Protein AF-0000000085909365 (afdb_homodimer)

pLDDT: mean 89.55, std 11.54, range [27.16, 98.75]

Solvent-accessible surface area (backbone atoms only — not comparable to full-atom values): 46108 Å² total; per-residue (Å²): 103,53,91,87,34,58,43,68,57,53,46,49,46,46,18,35,56,66,57,29,50,54,67,69,59,50,51,47,27,30,53,62,61,70,41,87,72,78,52,69,68,58,44,52,50,46,35,68,59,48,48,46,20,42,48,51,50,52,44,50,53,52,34,51,49,44,49,50,50,44,41,73,68,38,70,34,47,37,29,45,54,62,46,54,61,41,65,54,89,72,16,57,37,27,40,20,39,34,26,37,54,84,76,51,29,71,50,44,76,29,80,28,50,18,74,82,58,74,36,36,80,45,26,50,38,51,21,46,52,52,49,52,50,51,42,45,74,72,60,41,43,63,47,30,38,35,31,81,72,51,65,62,48,51,52,46,36,65,73,74,34,71,82,38,47,68,26,26,25,50,66,56,52,40,51,54,50,43,50,54,38,49,59,50,19,70,40,91,87,19,50,64,54,46,74,42,45,67,57,52,43,50,43,51,52,50,20,27,56,75,37,91,46,37,67,43,17,37,35,48,43,56,44,49,64,35,44,48,49,73,37,58,69,47,87,46,81,84,38,41,53,63,95,66,69,81,74,77,81,66,72,84,62,80,64,42,54,84,93,32,70,49,39,51,55,51,38,50,64,71,63,25,67,69,54,48,58,50,42,42,26,41,32,51,83,59,63,55,62,66,56,52,52,48,58,58,51,35,42,66,40,52,46,70,92,57,91,66,53,73,68,56,45,50,45,36,51,47,47,40,45,49,48,43,52,72,40,59,78,57,51,67,27,53,46,99,87,62,47,76,40,70,42,79,41,68,50,79,90,50,75,44,43,69,44,77,40,78,29,58,46,80,78,71,66,64,62,45,56,53,49,52,49,46,33,68,72,41,37,66,76,53,40,61,68,38,42,54,56,51,60,66,56,83,73,78,75,58,85,53,65,83,31,77,74,73,54,63,67,57,51,47,51,51,50,52,50,59,59,52,66,76,100,103,53,91,87,34,58,42,68,58,54,46,50,47,46,18,36,56,64,56,30,50,53,67,70,58,50,50,46,26,30,52,63,58,71,42,90,73,77,54,68,66,58,45,52,50,46,37,69,61,48,46,46,20,42,47,49,51,51,44,51,54,52,31,50,51,44,49,51,50,43,40,73,70,37,68,35,45,36,26,46,52,62,47,53,62,39,66,54,89,72,18,56,38,26,40,20,40,36,24,34,55,86,76,52,30,71,49,46,75,30,80,29,50,18,72,83,59,73,35,37,79,43,25,51,39,51,21,47,52,52,49,52,50,52,42,46,74,71,60,42,44,64,47,30,38,35,30,81,71,51,64,62,48,51,52,46,36,66,73,75,35,70,82,37,46,68,25,26,23,50,64,56,50,39,51,54,51,44,51,53,38,52,60,49,19,69,40,90,86,18,52,65,53,45,75,42,45,67,58,52,44,49,43,49,52,48,21,27,57,74,36,89,46,36,66,42,16,35,36,48,43,56,44,49,63,36,44,48,50,73,36,59,69,45,88,46,81,83,38,41,52,63,95,65,71,82,74,78,78,66,74,82,61,82,64,41,55,83,92,33,71,50,39,52,56,49,40,49,63,72,62,26,68,68,54,46,58,49,41,41,28,40,33,53,83,60,64,56,60,65,55,52,52,48,58,57,49,34,42,66,40,53,45,70,91,56,91,67,53,73,67,57,44,49,43,38,52,47,48,40,44,50,47,43,51,71,40,59,78,56,50,67,26,54,45,96,88,61,47,76,39,71,42,79,41,69,51,76,90,50,75,46,42,70,44,76,41,76,30,57,46,80,78,71,66,64,62,46,56,53,47,51,49,46,34,69,72,41,37,64,75,52,39,59,68,39,42,53,56,51,61,66,57,85,73,79,76,59,85,53,66,82,32,75,75,71,55,64,69,57,51,48,49,49,52,52,47,60,60,53,64,76,101

Radius of gyration: 30.3 Å; Cα contacts (8 Å, |Δi|>4): 1212; chains: 2; bounding box: 79×82×62 Å

Structure (mmCIF, N/CA/C/O backbone):
data_AF-0000000085909365-model_v1
#
loop_
_entity.id
_entity.type
_entity.pdbx_description
1 polymer 'Uncharacterized protein'
#
loop_
_atom_site.group_PDB
_atom_site.id
_atom_site.type_symbol
_atom_site.label_atom_id
_atom_site.label_alt_id
_atom_site.label_comp_id
_atom_site.label_asym_id
_atom_site.label_entity_id
_atom_site.label_seq_id
_atom_site.pdbx_PDB_ins_code
_atom_site.Cartn_x
_atom_site.Cartn_y
_atom_site.Cartn_z
_atom_site.occupancy
_atom_site.B_iso_or_equiv
_atom_site.auth_seq_id
_atom_site.auth_comp_id
_atom_site.auth_asym_id
_atom_site.auth_atom_id
_atom_site.pdbx_PDB_model_num
ATOM 1 N N . MET A 1 1 ? 34.969 2.553 -20.781 1 61.56 1 MET A N 1
ATOM 2 C CA . MET A 1 1 ? 33.906 2.953 -21.703 1 61.56 1 MET A CA 1
ATOM 3 C C . MET A 1 1 ? 33.406 1.758 -22.516 1 61.56 1 MET A C 1
ATOM 5 O O . MET A 1 1 ? 34.188 0.856 -22.828 1 61.56 1 MET A O 1
ATOM 9 N N . VAL A 1 2 ? 32.188 1.508 -22.422 1 52.19 2 VAL A N 1
ATOM 10 C CA . VAL A 1 2 ? 31.594 0.513 -23.312 1 52.19 2 VAL A CA 1
ATOM 11 C C . VAL A 1 2 ? 30.797 1.211 -24.406 1 52.19 2 VAL A C 1
ATOM 13 O O . VAL A 1 2 ? 29.734 1.771 -24.156 1 52.19 2 VAL A O 1
ATOM 16 N N . ASN A 1 3 ? 31.219 1.179 -25.672 1 55.5 3 ASN A N 1
ATOM 17 C CA . ASN A 1 3 ? 30.609 1.815 -26.828 1 55.5 3 ASN A CA 1
ATOM 18 C C . ASN A 1 3 ? 30.297 3.283 -26.562 1 55.5 3 ASN A C 1
ATOM 20 O O . ASN A 1 3 ? 29.172 3.73 -26.797 1 55.5 3 ASN A O 1
ATOM 24 N N . ASN A 1 4 ? 31.172 4.082 -25.906 1 58.41 4 ASN A N 1
ATOM 25 C CA . ASN A 1 4 ? 31.141 5.52 -25.672 1 58.41 4 ASN A CA 1
ATOM 26 C C . ASN A 1 4 ? 30.266 5.879 -24.469 1 58.41 4 ASN A C 1
ATOM 28 O O . ASN A 1 4 ? 29.859 7.035 -24.312 1 58.41 4 ASN A O 1
ATOM 32 N N . ILE A 1 5 ? 29.922 4.859 -23.797 1 70.31 5 ILE A N 1
ATOM 33 C CA . ILE A 1 5 ? 29.172 5.066 -22.547 1 70.31 5 ILE A CA 1
ATOM 34 C C . ILE A 1 5 ? 30.062 4.77 -21.359 1 70.31 5 ILE A C 1
ATOM 36 O O . ILE A 1 5 ? 30.734 3.738 -21.312 1 70.31 5 ILE A O 1
ATOM 40 N N . PRO A 1 6 ? 30.234 5.746 -20.516 1 72.31 6 PRO A N 1
ATOM 41 C CA . PRO A 1 6 ? 30.984 5.383 -19.297 1 72.31 6 PRO A CA 1
ATOM 42 C C . PRO A 1 6 ? 30.453 4.113 -18.641 1 72.31 6 PRO A C 1
ATOM 44 O O . PRO A 1 6 ? 29.297 4.082 -18.203 1 72.31 6 PRO A O 1
ATOM 47 N N . ALA A 1 7 ? 31.281 3.076 -18.688 1 78.62 7 ALA A N 1
ATOM 48 C CA . ALA A 1 7 ? 30.891 1.728 -18.297 1 78.62 7 ALA A CA 1
ATOM 49 C C . ALA A 1 7 ? 30.344 1.717 -16.859 1 78.62 7 ALA A C 1
ATOM 51 O O . ALA A 1 7 ? 29.375 1.019 -16.562 1 78.62 7 ALA A O 1
ATOM 52 N N . GLY A 1 8 ? 30.953 2.477 -16.016 1 80.69 8 GLY A N 1
ATOM 53 C CA . GLY A 1 8 ? 30.531 2.531 -14.625 1 80.69 8 GLY A CA 1
ATOM 54 C C . GLY A 1 8 ? 29.125 3.088 -14.453 1 80.69 8 GLY A C 1
ATOM 55 O O . GLY A 1 8 ? 28.328 2.57 -13.664 1 80.69 8 GLY A O 1
ATOM 56 N N . ASN A 1 9 ? 28.812 4.055 -15.273 1 85.62 9 ASN A N 1
ATOM 57 C CA . ASN A 1 9 ? 27.484 4.66 -15.227 1 85.62 9 ASN A CA 1
ATOM 58 C C . ASN A 1 9 ? 26.406 3.693 -15.711 1 85.62 9 ASN A C 1
ATOM 60 O O . ASN A 1 9 ? 25.344 3.572 -15.086 1 85.62 9 ASN A O 1
ATOM 64 N N . LEU A 1 10 ? 26.719 3.055 -16.797 1 91.75 10 LEU A N 1
ATOM 65 C CA . LEU A 1 10 ? 25.75 2.098 -17.328 1 91.75 10 LEU A CA 1
ATOM 66 C C . LEU A 1 10 ? 25.562 0.925 -16.359 1 91.75 10 LEU A C 1
ATOM 68 O O . LEU A 1 10 ? 24.438 0.442 -16.188 1 91.75 10 LEU A O 1
ATOM 72 N N . GLN A 1 11 ? 26.672 0.511 -15.766 1 91.88 11 GLN A N 1
ATOM 73 C CA . GLN A 1 11 ? 26.609 -0.58 -14.805 1 91.88 11 GLN A CA 1
ATOM 74 C C . GLN A 1 11 ? 25.734 -0.202 -13.602 1 91.88 11 GLN A C 1
ATOM 76 O O . GLN A 1 11 ? 24.969 -1.026 -13.102 1 91.88 11 GLN A O 1
ATOM 81 N N . LEU A 1 12 ? 25.875 0.965 -13.156 1 90.75 12 LEU A N 1
ATOM 82 C CA . LEU A 1 12 ? 25.062 1.442 -12.039 1 90.75 12 LEU A CA 1
ATOM 83 C C . LEU A 1 12 ? 23.594 1.511 -12.43 1 90.75 12 LEU A C 1
ATOM 85 O O . LEU A 1 12 ? 22.719 1.102 -11.656 1 90.75 12 LEU A O 1
ATOM 89 N N . CYS A 1 13 ? 23.297 1.994 -13.625 1 94.12 13 CYS A N 1
ATOM 90 C CA . CYS A 1 13 ? 21.922 2.059 -14.109 1 94.12 13 CYS A CA 1
ATOM 91 C C . CYS A 1 13 ? 21.297 0.666 -14.195 1 94.12 13 CYS A C 1
ATOM 93 O O . CYS A 1 13 ? 20.156 0.464 -13.797 1 94.12 13 CYS A O 1
ATOM 95 N N . ALA A 1 14 ? 22.109 -0.212 -14.711 1 96 14 ALA A N 1
ATOM 96 C CA . ALA A 1 14 ? 21.641 -1.591 -14.859 1 96 14 ALA A CA 1
ATOM 97 C C . ALA A 1 14 ? 21.375 -2.23 -13.5 1 96 14 ALA A C 1
ATOM 99 O O . ALA A 1 14 ? 20.328 -2.865 -13.305 1 96 14 ALA A O 1
ATOM 100 N N . ALA A 1 15 ? 22.297 -2.053 -12.602 1 94.12 15 ALA A N 1
ATOM 101 C CA . ALA A 1 15 ? 22.125 -2.609 -11.258 1 94.12 15 ALA A CA 1
ATOM 102 C C . ALA A 1 15 ? 20.875 -2.049 -10.586 1 94.12 15 ALA A C 1
ATOM 104 O O . ALA A 1 15 ? 20.125 -2.783 -9.93 1 94.12 15 ALA A O 1
ATOM 105 N N . LEU A 1 16 ? 20.641 -0.806 -10.766 1 93.75 16 LEU A N 1
ATOM 106 C CA . LEU A 1 16 ? 19.484 -0.127 -10.188 1 93.75 16 LEU A CA 1
ATOM 107 C C . LEU A 1 16 ? 18.188 -0.712 -10.727 1 93.75 16 LEU A C 1
ATOM 109 O O . LEU A 1 16 ? 17.328 -1.133 -9.961 1 93.75 16 LEU A O 1
ATOM 113 N N . LEU A 1 17 ? 18.078 -0.784 -12.023 1 96.06 17 LEU A N 1
ATOM 114 C CA . LEU A 1 17 ? 16.812 -1.23 -12.617 1 96.06 17 LEU A CA 1
ATOM 115 C C . LEU A 1 17 ? 16.641 -2.732 -12.438 1 96.06 17 LEU A C 1
ATOM 117 O O . LEU A 1 17 ? 15.555 -3.191 -12.07 1 96.06 17 LEU A O 1
ATOM 121 N N . PHE A 1 18 ? 17.703 -3.568 -12.633 1 97.56 18 PHE A N 1
ATOM 122 C CA . PHE A 1 18 ? 17.594 -5.023 -12.633 1 97.56 18 PHE A CA 1
ATOM 123 C C . PHE A 1 18 ? 17.297 -5.543 -11.234 1 97.56 18 PHE A C 1
ATOM 125 O O . PHE A 1 18 ? 16.766 -6.645 -11.07 1 97.56 18 PHE A O 1
ATOM 132 N N . SER A 1 19 ? 17.656 -4.734 -10.211 1 94.06 19 SER A N 1
ATOM 133 C CA . SER A 1 19 ? 17.375 -5.145 -8.844 1 94.06 19 SER A CA 1
ATOM 134 C C . SER A 1 19 ? 15.984 -4.676 -8.414 1 94.06 19 SER A C 1
ATOM 136 O O . SER A 1 19 ? 15.516 -5.023 -7.328 1 94.06 19 SER A O 1
ATOM 138 N N . GLY A 1 20 ? 15.336 -3.904 -9.211 1 91.75 20 GLY A N 1
ATOM 139 C CA . GLY A 1 20 ? 14.031 -3.373 -8.867 1 91.75 20 GLY A CA 1
ATOM 140 C C . GLY A 1 20 ? 14.094 -2.16 -7.961 1 91.75 20 GLY A C 1
ATOM 141 O O . GLY A 1 20 ? 13.086 -1.76 -7.375 1 91.75 20 GLY A O 1
ATOM 142 N N . SER A 1 21 ? 15.219 -1.48 -7.871 1 90.38 21 SER A N 1
ATOM 143 C CA . SER A 1 21 ? 15.406 -0.355 -6.961 1 90.38 21 SER A CA 1
ATOM 144 C C . SER A 1 21 ? 14.898 0.943 -7.574 1 90.38 21 SER A C 1
ATOM 146 O O . SER A 1 21 ? 14.758 1.048 -8.797 1 90.38 21 SER A O 1
ATOM 148 N N . SER A 1 22 ? 14.602 1.838 -6.684 1 87.94 22 SER A N 1
ATOM 149 C CA . SER A 1 22 ? 14.164 3.17 -7.086 1 87.94 22 SER A CA 1
ATOM 150 C C . SER A 1 22 ? 15.352 4.098 -7.316 1 87.94 22 SER A C 1
ATOM 152 O O . SER A 1 22 ? 16.25 4.176 -6.477 1 87.94 22 SER A O 1
ATOM 154 N N . PHE A 1 23 ? 15.297 4.777 -8.43 1 88.69 23 PHE A N 1
ATOM 155 C CA . PHE A 1 23 ? 16.359 5.734 -8.719 1 88.69 23 PHE A CA 1
ATOM 156 C C . PHE A 1 23 ? 16.438 6.801 -7.629 1 88.69 23 PHE A C 1
ATOM 158 O O . PHE A 1 23 ? 17.516 7.141 -7.16 1 88.69 23 PHE A O 1
ATOM 165 N N . CYS A 1 24 ? 15.289 7.289 -7.254 1 85.19 24 CYS A N 1
ATOM 166 C CA . CYS A 1 24 ? 15.242 8.375 -6.281 1 85.19 24 CYS A CA 1
ATOM 167 C C . CYS A 1 24 ? 15.859 7.949 -4.957 1 85.19 24 CYS A C 1
ATOM 169 O O . CYS A 1 24 ? 16.625 8.695 -4.352 1 85.19 24 CYS A O 1
ATOM 171 N N . GLN A 1 25 ? 15.578 6.773 -4.559 1 86.56 25 GLN A N 1
ATOM 172 C CA . GLN A 1 25 ? 16.078 6.281 -3.281 1 86.56 25 GLN A CA 1
ATOM 173 C C . GLN A 1 25 ? 17.594 6.051 -3.338 1 86.56 25 GLN A C 1
ATOM 175 O O . GLN A 1 25 ? 18.312 6.371 -2.387 1 86.56 25 GLN A O 1
ATOM 180 N N . ILE A 1 26 ? 18.031 5.52 -4.422 1 88.62 26 ILE A N 1
ATOM 181 C CA . ILE A 1 26 ? 19.453 5.238 -4.559 1 88.62 26 ILE A CA 1
ATOM 182 C C . ILE A 1 26 ? 20.234 6.547 -4.68 1 88.62 26 ILE A C 1
ATOM 184 O O . ILE A 1 26 ? 21.328 6.672 -4.145 1 88.62 26 ILE A O 1
ATOM 188 N N . SER A 1 27 ? 19.625 7.492 -5.398 1 89.12 27 SER A N 1
ATOM 189 C CA . SER A 1 27 ? 20.266 8.797 -5.508 1 89.12 27 SER A CA 1
ATOM 190 C C . SER A 1 27 ? 20.438 9.445 -4.141 1 89.12 27 SER A C 1
ATOM 192 O O . SER A 1 27 ? 21.5 10.016 -3.846 1 89.12 27 SER A O 1
ATOM 194 N N . LYS A 1 28 ? 19.469 9.391 -3.324 1 88 28 LYS A N 1
ATOM 195 C CA . LYS A 1 28 ? 19.531 9.922 -1.965 1 88 28 LYS A CA 1
ATOM 196 C C . LYS A 1 28 ? 20.609 9.219 -1.15 1 88 28 LYS A C 1
ATOM 198 O O . LYS A 1 28 ? 21.328 9.859 -0.385 1 88 28 LYS A O 1
ATOM 203 N N . LEU A 1 29 ? 20.656 7.938 -1.301 1 89.5 29 LEU A N 1
ATOM 204 C CA . LEU A 1 29 ? 21.672 7.148 -0.6 1 89.5 29 LEU A CA 1
ATOM 205 C C . LEU A 1 29 ? 23.078 7.543 -1.039 1 89.5 29 LEU A C 1
ATOM 207 O O . LEU A 1 29 ? 23.953 7.723 -0.204 1 89.5 29 LEU A O 1
ATOM 211 N N . LEU A 1 30 ? 23.25 7.668 -2.346 1 89 30 LEU A N 1
ATOM 212 C CA . LEU A 1 30 ? 24.562 8.031 -2.875 1 89 30 LEU A CA 1
ATOM 213 C C . LEU A 1 30 ? 24.969 9.422 -2.416 1 89 30 LEU A C 1
ATOM 215 O O . LEU A 1 30 ? 26.125 9.656 -2.076 1 89 30 LEU A O 1
ATOM 219 N N . ASP A 1 31 ? 23.984 10.297 -2.395 1 88.81 31 ASP A N 1
ATOM 220 C CA . ASP A 1 31 ? 24.25 11.641 -1.895 1 88.81 31 ASP A CA 1
ATOM 221 C C . ASP A 1 31 ? 24.672 11.609 -0.429 1 88.81 31 ASP A C 1
ATOM 223 O O . ASP A 1 31 ? 25.594 12.328 -0.028 1 88.81 31 ASP A O 1
ATOM 227 N N . ALA A 1 32 ? 24.031 10.836 0.306 1 87.25 32 ALA A N 1
ATOM 228 C CA . ALA A 1 32 ? 24.359 10.688 1.722 1 87.25 32 ALA A CA 1
ATOM 229 C C . ALA A 1 32 ? 25.766 10.117 1.903 1 87.25 32 ALA A C 1
ATOM 231 O O . ALA A 1 32 ? 26.453 10.453 2.865 1 87.25 32 ALA A O 1
ATOM 232 N N . PHE A 1 33 ? 26.094 9.25 0.978 1 84.62 33 PHE A N 1
ATOM 233 C CA . PHE A 1 33 ? 27.406 8.609 1.011 1 84.62 33 PHE A CA 1
ATOM 234 C C . PHE A 1 33 ? 28.453 9.492 0.357 1 84.62 33 PHE A C 1
ATOM 236 O O . PHE A 1 33 ? 29.641 9.164 0.365 1 84.62 33 PHE A O 1
ATOM 243 N N . LYS A 1 34 ? 28.078 10.641 -0.227 1 83.12 34 LYS A N 1
ATOM 244 C CA . LYS A 1 34 ? 28.922 11.625 -0.898 1 83.12 34 LYS A CA 1
ATOM 245 C C . LYS A 1 34 ? 29.609 11.016 -2.121 1 83.12 34 LYS A C 1
ATOM 247 O O . LYS A 1 34 ? 30.812 11.227 -2.34 1 83.12 34 LYS A O 1
ATOM 252 N N . ILE A 1 35 ? 28.891 10.164 -2.756 1 81.75 35 ILE A N 1
ATOM 253 C CA . ILE A 1 35 ? 29.328 9.602 -4.031 1 81.75 35 ILE A CA 1
ATOM 254 C C . ILE A 1 35 ? 28.5 10.211 -5.168 1 81.75 35 ILE A C 1
ATOM 256 O O . ILE A 1 35 ? 27.281 10.352 -5.059 1 81.75 35 ILE A O 1
ATOM 260 N N . GLN A 1 36 ? 29.219 10.703 -6.098 1 78.56 36 GLN A N 1
ATOM 261 C CA . GLN A 1 36 ? 28.516 11.266 -7.246 1 78.56 36 GLN A CA 1
ATOM 262 C C . GLN A 1 36 ? 27.828 10.18 -8.062 1 78.56 36 GLN A C 1
ATOM 264 O O . GLN A 1 36 ? 28.453 9.211 -8.484 1 78.56 36 GLN A O 1
ATOM 269 N N . GLY A 1 37 ? 26.609 10.305 -8.125 1 81.62 37 GLY A N 1
ATOM 270 C CA . GLY A 1 37 ? 25.844 9.344 -8.898 1 81.62 37 GLY A CA 1
ATOM 271 C C . GLY A 1 37 ? 25.531 9.828 -10.305 1 81.62 37 GLY A C 1
ATOM 272 O O . GLY A 1 37 ? 26.266 10.648 -10.859 1 81.62 37 GLY A O 1
ATOM 273 N N . ILE A 1 38 ? 24.641 9.148 -10.953 1 84.75 38 ILE A N 1
ATOM 274 C CA . ILE A 1 38 ? 24.219 9.477 -12.312 1 84.75 38 ILE A CA 1
ATOM 275 C C . ILE A 1 38 ? 23 10.391 -12.258 1 84.75 38 ILE A C 1
ATOM 277 O O . ILE A 1 38 ? 22.25 10.398 -11.273 1 84.75 38 ILE A O 1
ATOM 281 N N . SER A 1 39 ? 22.859 11.219 -13.234 1 89.69 39 SER A N 1
ATOM 282 C CA . SER A 1 39 ? 21.688 12.094 -13.297 1 89.69 39 SER A CA 1
ATOM 283 C C . SER A 1 39 ? 20.422 11.312 -13.656 1 89.69 39 SER A C 1
ATOM 285 O O . SER A 1 39 ? 20.516 10.234 -14.25 1 89.69 39 SER A O 1
ATOM 287 N N . GLU A 1 40 ? 19.359 11.844 -13.25 1 90.06 40 GLU A N 1
ATOM 288 C CA . GLU A 1 40 ? 18.078 11.219 -13.539 1 90.06 40 GLU A CA 1
ATOM 289 C C . GLU A 1 40 ? 17.844 11.109 -15.047 1 90.06 40 GLU A C 1
ATOM 291 O O . GLU A 1 40 ? 17.328 10.094 -15.523 1 90.06 40 GLU A O 1
ATOM 296 N N . SER A 1 41 ? 18.219 12.148 -15.758 1 91.06 41 SER A N 1
ATOM 297 C CA . SER A 1 41 ? 18.047 12.156 -17.203 1 91.06 41 SER A CA 1
ATOM 298 C C . SER A 1 41 ? 18.891 11.062 -17.859 1 91.06 41 SER A C 1
ATOM 300 O O . SER A 1 41 ? 18.438 10.398 -18.797 1 91.06 41 SER A O 1
ATOM 302 N N . CYS A 1 42 ? 20.094 10.945 -17.375 1 91 42 CYS A N 1
ATOM 303 C CA . CYS A 1 42 ? 20.969 9.891 -17.891 1 91 42 CYS A CA 1
ATOM 304 C C . CYS A 1 42 ? 20.391 8.516 -17.609 1 91 42 CYS A C 1
ATOM 306 O O . CYS A 1 42 ? 20.391 7.645 -18.484 1 91 42 CYS A O 1
ATOM 308 N N . PHE A 1 43 ? 19.906 8.289 -16.453 1 93.44 43 PHE A N 1
ATOM 309 C CA . PHE A 1 43 ? 19.297 7.016 -16.094 1 93.44 43 PHE A CA 1
ATOM 310 C C . PHE A 1 43 ? 18.125 6.688 -17.031 1 93.44 43 PHE A C 1
ATOM 312 O O . PHE A 1 43 ? 18.047 5.574 -17.547 1 93.44 43 PHE A O 1
ATOM 319 N N . HIS A 1 44 ? 17.266 7.656 -17.25 1 93.75 44 HIS A N 1
ATOM 320 C CA . HIS A 1 44 ? 16.078 7.426 -18.078 1 93.75 44 HIS A CA 1
ATOM 321 C C . HIS A 1 44 ? 16.453 7.152 -19.516 1 93.75 44 HIS A C 1
ATOM 323 O O . HIS A 1 44 ? 15.797 6.363 -20.203 1 93.75 44 HIS A O 1
ATOM 329 N N . LYS A 1 45 ? 17.438 7.789 -19.969 1 93.81 45 LYS A N 1
ATOM 330 C CA . LYS A 1 45 ? 17.922 7.555 -21.328 1 93.81 45 LYS A CA 1
ATOM 331 C C . LYS A 1 45 ? 18.438 6.125 -21.484 1 93.81 45 LYS A C 1
ATOM 333 O O . LYS A 1 45 ? 18.062 5.434 -22.438 1 93.81 45 LYS A O 1
ATOM 338 N N . HIS A 1 46 ? 19.312 5.668 -20.578 1 94.69 46 HIS A N 1
ATOM 339 C CA . HIS A 1 46 ? 19.844 4.312 -20.625 1 94.69 46 HIS A CA 1
ATOM 340 C C . HIS A 1 46 ? 18.734 3.281 -20.453 1 94.69 46 HIS A C 1
ATOM 342 O O . HIS A 1 46 ? 18.75 2.227 -21.094 1 94.69 46 HIS A O 1
ATOM 348 N N . GLN A 1 47 ? 17.844 3.574 -19.547 1 95.81 47 GLN A N 1
ATOM 349 C CA . GLN A 1 47 ? 16.703 2.691 -19.312 1 95.81 47 GLN A CA 1
ATOM 350 C C . GLN A 1 47 ? 15.922 2.436 -20.594 1 95.81 47 GLN A C 1
ATOM 352 O O . GLN A 1 47 ? 15.664 1.284 -20.953 1 95.81 47 GLN A O 1
ATOM 357 N N . ALA A 1 48 ? 15.547 3.51 -21.312 1 95.31 48 ALA A N 1
ATOM 358 C CA . ALA A 1 48 ? 14.703 3.426 -22.5 1 95.31 48 ALA A CA 1
ATOM 359 C C . ALA A 1 48 ? 15.461 2.791 -23.656 1 95.31 48 ALA A C 1
ATOM 361 O O . ALA A 1 48 ? 14.898 1.998 -24.422 1 95.31 48 ALA A O 1
ATOM 362 N N . LYS A 1 49 ? 16.719 3.059 -23.766 1 95.44 49 LYS A N 1
ATOM 363 C CA . LYS A 1 49 ? 17.453 2.699 -24.969 1 95.44 49 LYS A CA 1
ATOM 364 C C . LYS A 1 49 ? 18.094 1.318 -24.828 1 95.44 49 LYS A C 1
ATOM 366 O O . LYS A 1 49 ? 18.266 0.606 -25.812 1 95.44 49 LYS A O 1
ATOM 371 N N . LEU A 1 50 ? 18.453 0.993 -23.562 1 97.31 50 LEU A N 1
ATOM 372 C CA . LEU A 1 50 ? 19.281 -0.208 -23.453 1 97.31 50 LEU A CA 1
ATOM 373 C C . LEU A 1 50 ? 18.672 -1.184 -22.453 1 97.31 50 LEU A C 1
ATOM 375 O O . LEU A 1 50 ? 18.609 -2.387 -22.703 1 97.31 50 LEU A O 1
ATOM 379 N N . LEU A 1 51 ? 18.219 -0.769 -21.297 1 98.12 51 LEU A N 1
ATOM 380 C CA . LEU A 1 51 ? 17.891 -1.657 -20.188 1 98.12 51 LEU A CA 1
ATOM 381 C C . LEU A 1 51 ? 16.531 -2.314 -20.422 1 98.12 51 LEU A C 1
ATOM 383 O O . LEU A 1 51 ? 16.391 -3.531 -20.266 1 98.12 51 LEU A O 1
ATOM 387 N N . ILE A 1 52 ? 15.5 -1.524 -20.797 1 98.06 52 ILE A N 1
ATOM 388 C CA . ILE A 1 52 ? 14.164 -2.064 -21.016 1 98.06 52 ILE A CA 1
ATOM 389 C C . ILE A 1 52 ? 14.203 -3.078 -22.156 1 98.06 52 ILE A C 1
ATOM 391 O O . ILE A 1 52 ? 13.703 -4.199 -22.016 1 98.06 52 ILE A O 1
ATOM 395 N N . PRO A 1 53 ? 14.844 -2.75 -23.266 1 98.19 53 PRO A N 1
ATOM 396 C CA . PRO A 1 53 ? 14.961 -3.748 -24.328 1 98.19 53 PRO A CA 1
ATOM 397 C C . PRO A 1 53 ? 15.656 -5.027 -23.859 1 98.19 53 PRO A C 1
ATOM 399 O O . PRO A 1 53 ? 15.281 -6.125 -24.266 1 98.19 53 PRO A O 1
ATOM 402 N N . THR A 1 54 ? 16.672 -4.871 -23.016 1 98.62 54 THR A N 1
ATOM 403 C CA . THR A 1 54 ? 17.391 -6.023 -22.469 1 98.62 54 THR A CA 1
ATOM 404 C C . THR A 1 54 ? 16.438 -6.902 -21.656 1 98.62 54 THR A C 1
ATOM 406 O O . THR A 1 54 ? 16.438 -8.125 -21.812 1 98.62 54 THR A O 1
ATOM 409 N N . ILE A 1 55 ? 15.656 -6.301 -20.797 1 98.69 55 ILE A N 1
ATOM 410 C CA . ILE A 1 55 ? 14.727 -7.008 -19.922 1 98.69 55 ILE A CA 1
ATOM 411 C C . ILE A 1 55 ? 13.664 -7.711 -20.781 1 98.69 55 ILE A C 1
ATOM 413 O O . ILE A 1 55 ? 13.367 -8.891 -20.562 1 98.69 55 ILE A O 1
ATOM 417 N N . ASN A 1 56 ? 13.109 -6.98 -21.766 1 98.38 56 ASN A N 1
ATOM 418 C CA . ASN A 1 56 ? 12.086 -7.551 -22.625 1 98.38 56 ASN A CA 1
ATOM 419 C C . ASN A 1 56 ? 12.586 -8.789 -23.359 1 98.38 56 ASN A C 1
ATOM 421 O O . ASN A 1 56 ? 11.883 -9.797 -23.453 1 98.38 56 ASN A O 1
ATOM 425 N N . TRP A 1 57 ? 13.758 -8.664 -23.812 1 98.44 57 TRP A N 1
ATOM 426 C CA . TRP A 1 57 ? 14.336 -9.758 -24.578 1 98.44 57 TRP A CA 1
ATOM 427 C C . TRP A 1 57 ? 14.609 -10.961 -23.672 1 98.44 57 TRP A C 1
ATOM 429 O O . TRP A 1 57 ? 14.289 -12.102 -24.047 1 98.44 57 TRP A O 1
ATOM 439 N N . GLN A 1 58 ? 15.219 -10.734 -22.562 1 98.62 58 GLN A N 1
ATOM 440 C CA . GLN A 1 58 ? 15.508 -11.828 -21.641 1 98.62 58 GLN A CA 1
ATOM 441 C C . GLN A 1 58 ? 14.227 -12.508 -21.188 1 98.62 58 GLN A C 1
ATOM 443 O O . GLN A 1 58 ? 14.18 -13.734 -21.062 1 98.62 58 GLN A O 1
ATOM 448 N N . TRP A 1 59 ? 13.219 -11.727 -20.906 1 98.5 59 TRP A N 1
ATOM 449 C CA . TRP A 1 59 ? 11.938 -12.305 -20.516 1 98.5 59 TRP A CA 1
ATOM 450 C C . TRP A 1 59 ? 11.383 -13.203 -21.625 1 98.5 59 TRP A C 1
ATOM 452 O O . TRP A 1 59 ? 10.859 -14.281 -21.344 1 98.5 59 TRP A O 1
ATOM 462 N N . LYS A 1 60 ? 11.492 -12.742 -22.828 1 97.94 60 LYS A N 1
ATOM 463 C CA . LYS A 1 60 ? 11.039 -13.562 -23.953 1 97.94 60 LYS A CA 1
ATOM 464 C C . LYS A 1 60 ? 11.727 -14.922 -23.953 1 97.94 60 LYS A C 1
ATOM 466 O O . LYS A 1 60 ? 11.078 -15.953 -24.141 1 97.94 60 LYS A O 1
ATOM 471 N N . ILE A 1 61 ? 12.969 -14.914 -23.719 1 97.94 61 ILE A N 1
ATOM 472 C CA . ILE A 1 61 ? 13.742 -16.156 -23.672 1 97.94 61 ILE A CA 1
ATOM 473 C C . ILE A 1 61 ? 13.242 -17.031 -22.547 1 97.94 61 ILE A C 1
ATOM 475 O O . ILE A 1 61 ? 12.984 -18.234 -22.734 1 97.94 61 ILE A O 1
ATOM 479 N N . ASP A 1 62 ? 13.102 -16.438 -21.391 1 98 62 ASP A N 1
ATOM 480 C CA . ASP A 1 62 ? 12.656 -17.188 -20.219 1 98 62 ASP A CA 1
ATOM 481 C C . ASP A 1 62 ? 11.234 -17.703 -20.406 1 98 62 ASP A C 1
ATOM 483 O O . ASP A 1 62 ? 10.914 -18.812 -19.984 1 98 62 ASP A O 1
ATOM 487 N N . GLN A 1 63 ? 10.398 -16.891 -20.984 1 98.25 63 GLN A N 1
ATOM 488 C CA . GLN A 1 63 ? 9.023 -17.312 -21.234 1 98.25 63 GLN A CA 1
ATOM 489 C C . GLN A 1 63 ? 8.969 -18.469 -22.219 1 98.25 63 GLN A C 1
ATOM 491 O O . GLN A 1 63 ? 8.203 -19.422 -22.031 1 98.25 63 GLN A O 1
ATOM 496 N N . ASP A 1 64 ? 9.766 -18.328 -23.297 1 98 64 ASP A N 1
ATOM 497 C CA . ASP A 1 64 ? 9.844 -19.438 -24.25 1 98 64 ASP A CA 1
ATOM 498 C C . ASP A 1 64 ? 10.227 -20.734 -23.562 1 98 64 ASP A C 1
ATOM 500 O O . ASP A 1 64 ? 9.641 -21.781 -23.844 1 98 64 ASP A O 1
ATOM 504 N N . ASP A 1 65 ? 11.125 -20.609 -22.703 1 97.38 65 ASP A N 1
ATOM 505 C CA . ASP A 1 65 ? 11.57 -21.781 -21.938 1 97.38 65 ASP A CA 1
ATOM 506 C C . ASP A 1 65 ? 10.438 -22.328 -21.078 1 97.38 65 ASP A C 1
ATOM 508 O O . ASP A 1 65 ? 10.227 -23.547 -21.047 1 97.38 65 ASP A O 1
ATOM 512 N N . ALA A 1 66 ? 9.734 -21.531 -20.406 1 97.06 66 ALA A N 1
ATOM 513 C CA . ALA A 1 66 ? 8.625 -21.938 -19.547 1 97.06 66 ALA A CA 1
ATOM 514 C C . ALA A 1 66 ? 7.516 -22.609 -20.375 1 97.06 66 ALA A C 1
ATOM 516 O O . ALA A 1 66 ? 6.949 -23.625 -19.953 1 97.06 66 ALA A O 1
ATOM 517 N N . ILE A 1 67 ? 7.25 -22.031 -21.484 1 98 67 ILE A N 1
ATOM 518 C CA . ILE A 1 67 ? 6.195 -22.547 -22.344 1 98 67 ILE A CA 1
ATOM 519 C C . ILE A 1 67 ? 6.613 -23.906 -22.922 1 98 67 ILE A C 1
ATOM 521 O O . ILE A 1 67 ? 5.812 -24.844 -22.953 1 98 67 ILE A O 1
ATOM 525 N N . GLU A 1 68 ? 7.84 -24 -23.312 1 97.5 68 GLU A N 1
ATOM 526 C CA . GLU A 1 68 ? 8.344 -25.266 -23.828 1 97.5 68 GLU A CA 1
ATOM 527 C C . GLU A 1 68 ? 8.273 -26.359 -22.766 1 97.5 68 GLU A C 1
ATOM 529 O O . GLU A 1 68 ? 7.918 -27.5 -23.062 1 97.5 68 GLU A O 1
ATOM 534 N N . ASN A 1 69 ? 8.594 -26 -21.609 1 96.06 69 ASN A N 1
ATOM 535 C CA . ASN A 1 69 ? 8.484 -26.938 -20.516 1 96.06 69 ASN A CA 1
ATOM 536 C C . ASN A 1 69 ? 7.043 -27.359 -20.266 1 96.06 69 ASN A C 1
ATOM 538 O O . ASN A 1 69 ? 6.77 -28.531 -19.984 1 96.06 69 ASN A O 1
ATOM 542 N N . ALA A 1 70 ? 6.16 -26.469 -20.312 1 96.56 70 ALA A N 1
ATOM 543 C CA . ALA A 1 70 ? 4.742 -26.766 -20.141 1 96.56 70 ALA A CA 1
ATOM 544 C C . ALA A 1 70 ? 4.246 -27.734 -21.219 1 96.56 70 ALA A C 1
ATOM 546 O O . ALA A 1 70 ? 3.508 -28.672 -20.922 1 96.56 70 ALA A O 1
ATOM 547 N N . ILE A 1 71 ? 4.715 -27.469 -22.375 1 96.94 71 ILE A N 1
ATOM 548 C CA . ILE A 1 71 ? 4.324 -28.328 -23.5 1 96.94 71 ILE A CA 1
ATOM 549 C C . ILE A 1 71 ? 4.883 -29.734 -23.297 1 96.94 71 ILE A C 1
ATOM 551 O O . ILE A 1 71 ? 4.172 -30.719 -23.484 1 96.94 71 ILE A O 1
ATOM 555 N N . ALA A 1 72 ? 6.059 -29.797 -22.875 1 96.19 72 ALA A N 1
ATOM 556 C CA . ALA A 1 72 ? 6.738 -31.078 -22.688 1 96.19 72 ALA A CA 1
ATOM 557 C C . ALA A 1 72 ? 6.07 -31.891 -21.578 1 96.19 72 ALA A C 1
ATOM 559 O O . ALA A 1 72 ? 6.059 -33.125 -21.625 1 96.19 72 ALA A O 1
ATOM 560 N N . ASN A 1 73 ? 5.492 -31.25 -20.656 1 92.44 73 ASN A N 1
ATOM 561 C CA . ASN A 1 73 ? 4.879 -31.906 -19.5 1 92.44 73 ASN A CA 1
ATOM 562 C C . ASN A 1 73 ? 3.445 -32.344 -19.812 1 92.44 73 ASN A C 1
ATOM 564 O O . ASN A 1 73 ? 2.809 -33 -18.984 1 92.44 73 ASN A O 1
ATOM 568 N N . GLY A 1 74 ? 2.994 -32 -20.969 1 92.25 74 GLY A N 1
ATOM 569 C CA . GLY A 1 74 ? 1.647 -32.375 -21.344 1 92.25 74 GLY A CA 1
ATOM 570 C C . GLY A 1 74 ? 0.591 -31.391 -20.922 1 92.25 74 GLY A C 1
ATOM 571 O O . GLY A 1 74 ? 0.834 -30.172 -20.938 1 92.25 74 GLY A O 1
ATOM 572 N N . ALA A 1 75 ? -0.578 -31.938 -20.562 1 94.25 75 ALA A N 1
ATOM 573 C CA . ALA A 1 75 ? -1.673 -31.047 -20.203 1 94.25 75 ALA A CA 1
ATOM 574 C C . ALA A 1 75 ? -1.406 -30.391 -18.859 1 94.25 75 ALA A C 1
ATOM 576 O O . ALA A 1 75 ? -1.023 -31.047 -17.891 1 94.25 75 ALA A O 1
ATOM 577 N N . VAL A 1 76 ? -1.604 -29.047 -18.859 1 97 76 VAL A N 1
ATOM 578 C CA . VAL A 1 76 ? -1.184 -28.328 -17.656 1 97 76 VAL A CA 1
ATOM 579 C C . VAL A 1 76 ? -2.408 -27.781 -16.938 1 97 76 VAL A C 1
ATOM 581 O O . VAL A 1 76 ? -3.469 -27.609 -17.531 1 97 76 VAL A O 1
ATOM 584 N N . THR A 1 77 ? -2.25 -27.562 -15.617 1 97.69 77 THR A N 1
ATOM 585 C CA . THR A 1 77 ? -3.182 -26.781 -14.797 1 97.69 77 THR A CA 1
ATOM 586 C C . THR A 1 77 ? -2.658 -25.375 -14.57 1 97.69 77 THR A C 1
ATOM 588 O O . THR A 1 77 ? -1.592 -25.188 -13.977 1 97.69 77 THR A O 1
ATOM 591 N N . LEU A 1 78 ? -3.432 -24.422 -15.039 1 98.25 78 LEU A N 1
ATOM 592 C CA . LEU A 1 78 ? -3.025 -23.031 -14.93 1 98.25 78 LEU A CA 1
ATOM 593 C C . LEU A 1 78 ? -3.785 -22.328 -13.805 1 98.25 78 LEU A C 1
ATOM 595 O O . LEU A 1 78 ? -4.91 -22.719 -13.477 1 98.25 78 LEU A O 1
ATOM 599 N N . GLY A 1 79 ? -3.146 -21.422 -13.117 1 98.19 79 GLY A N 1
ATOM 600 C CA . GLY A 1 79 ? -3.77 -20.469 -12.219 1 98.19 79 GLY A CA 1
ATOM 601 C C . GLY A 1 79 ? -3.629 -19.031 -12.688 1 98.19 79 GLY A C 1
ATOM 602 O O . GLY A 1 79 ? -2.598 -18.656 -13.242 1 98.19 79 GLY A O 1
ATOM 603 N N . GLY A 1 80 ? -4.652 -18.266 -12.469 1 97.56 80 GLY A N 1
ATOM 604 C CA . GLY A 1 80 ? -4.598 -16.891 -12.93 1 97.56 80 GLY A CA 1
ATOM 605 C C . GLY A 1 80 ? -5.234 -15.906 -11.961 1 97.56 80 GLY A C 1
ATOM 606 O O . GLY A 1 80 ? -6.184 -16.25 -11.25 1 97.56 80 GLY A O 1
ATOM 607 N N . ASP A 1 81 ? -4.699 -14.719 -11.883 1 97.06 81 ASP A N 1
ATOM 608 C CA . ASP A 1 81 ? -5.227 -13.633 -11.062 1 97.06 81 ASP A CA 1
ATOM 609 C C . ASP A 1 81 ? -4.656 -12.289 -11.5 1 97.06 81 ASP A C 1
ATOM 611 O O . ASP A 1 81 ? -3.594 -12.234 -12.125 1 97.06 81 ASP A O 1
ATOM 615 N N . MET A 1 82 ? -5.414 -11.258 -11.25 1 96.69 82 MET A N 1
ATOM 616 C CA . MET A 1 82 ? -4.945 -9.922 -11.602 1 96.69 82 MET A CA 1
ATOM 617 C C . MET A 1 82 ? -4.656 -9.094 -10.352 1 96.69 82 MET A C 1
ATOM 619 O O . MET A 1 82 ? -5.367 -9.203 -9.352 1 96.69 82 MET A O 1
ATOM 623 N N . ARG A 1 83 ? -3.643 -8.359 -10.469 1 95.12 83 ARG A N 1
ATOM 624 C CA . ARG A 1 83 ? -3.324 -7.352 -9.461 1 95.12 83 ARG A CA 1
ATOM 625 C C . ARG A 1 83 ? -3.457 -5.945 -10.039 1 95.12 83 ARG A C 1
ATOM 627 O O . ARG A 1 83 ? -2.92 -5.652 -11.109 1 95.12 83 ARG A O 1
ATOM 634 N N . ALA A 1 84 ? -4.148 -5.098 -9.336 1 92.88 84 ALA A N 1
ATOM 635 C CA . ALA A 1 84 ? -4.289 -3.705 -9.75 1 92.88 84 ALA A CA 1
ATOM 636 C C . ALA A 1 84 ? -3.213 -2.832 -9.109 1 92.88 84 ALA A C 1
ATOM 638 O O . ALA A 1 84 ? -2.66 -3.182 -8.062 1 92.88 84 ALA A O 1
ATOM 639 N N . ASP A 1 85 ? -2.854 -1.769 -9.734 1 88.56 85 ASP A N 1
ATOM 640 C CA . ASP A 1 85 ? -1.835 -0.858 -9.219 1 88.56 85 ASP A CA 1
ATOM 641 C C . ASP A 1 85 ? -2.396 0.016 -8.102 1 88.56 85 ASP A C 1
ATOM 643 O O . ASP A 1 85 ? -1.638 0.6 -7.324 1 88.56 85 ASP A O 1
ATOM 647 N N . SER A 1 86 ? -3.668 0.145 -8.109 1 82 86 SER A N 1
ATOM 648 C CA . SER A 1 86 ? -4.418 0.866 -7.086 1 82 86 SER A CA 1
ATOM 649 C C . SER A 1 86 ? -5.762 0.2 -6.812 1 82 86 SER A C 1
ATOM 651 O O . SER A 1 86 ? -6.062 -0.858 -7.371 1 82 86 SER A O 1
ATOM 653 N N . PRO A 1 87 ? -6.453 0.837 -5.906 1 73.25 87 PRO A N 1
ATOM 654 C CA . PRO A 1 87 ? -7.75 0.195 -5.676 1 73.25 87 PRO A CA 1
ATOM 655 C C . PRO A 1 87 ? -8.531 -0.038 -6.969 1 73.25 87 PRO A C 1
ATOM 657 O O . PRO A 1 87 ? -8.5 0.803 -7.867 1 73.25 87 PRO A O 1
ATOM 660 N N . GLY A 1 88 ? -9.102 -1.066 -7.098 1 66 88 GLY A N 1
ATOM 661 C CA . GLY A 1 88 ? -9.672 -1.66 -8.297 1 66 88 GLY A CA 1
ATOM 662 C C . GLY A 1 88 ? -10.578 -0.714 -9.055 1 66 88 GLY A C 1
ATOM 663 O O . GLY A 1 88 ? -10.484 -0.603 -10.281 1 66 88 GLY A O 1
ATOM 664 N N . HIS A 1 89 ? -11.328 -0.025 -8.359 1 69 89 HIS A N 1
ATOM 665 C CA . HIS A 1 89 ? -12.328 0.776 -9.055 1 69 89 HIS A CA 1
ATOM 666 C C . HIS A 1 89 ? -11.695 2 -9.711 1 69 89 HIS A C 1
ATOM 668 O O . HIS A 1 89 ? -12.289 2.602 -10.609 1 69 89 HIS A O 1
ATOM 674 N N . SER A 1 90 ? -10.43 2.242 -9.375 1 75.31 90 SER A N 1
ATOM 675 C CA . SER A 1 90 ? -9.773 3.422 -9.922 1 75.31 90 SER A CA 1
ATOM 676 C C . SER A 1 90 ? -8.383 3.08 -10.453 1 75.31 90 SER A C 1
ATOM 678 O O . SER A 1 90 ? -7.57 3.973 -10.703 1 75.31 90 SER A O 1
ATOM 680 N N . ALA A 1 91 ? -8.242 1.837 -10.703 1 86.25 91 ALA A N 1
ATOM 681 C CA . ALA A 1 91 ? -6.91 1.39 -11.094 1 86.25 91 ALA A CA 1
ATOM 682 C C . ALA A 1 91 ? -6.594 1.783 -12.531 1 86.25 91 ALA A C 1
ATOM 684 O O . ALA A 1 91 ? -7.465 1.719 -13.406 1 86.25 91 ALA A O 1
ATOM 685 N N . LYS A 1 92 ? -5.41 2.221 -12.781 1 88.12 92 LYS A N 1
ATOM 686 C CA . LYS A 1 92 ? -4.941 2.518 -14.133 1 88.12 92 LYS A CA 1
ATOM 687 C C . LYS A 1 92 ? -4.461 1.252 -14.836 1 88.12 92 LYS A C 1
ATOM 689 O O . LYS A 1 92 ? -4.73 1.055 -16.016 1 88.12 92 LYS A O 1
ATOM 694 N N . TYR A 1 93 ? -3.738 0.455 -14.078 1 93.81 93 TYR A N 1
ATOM 695 C CA . TYR A 1 93 ? -3.15 -0.751 -14.648 1 93.81 93 TYR A CA 1
ATOM 696 C C . TYR A 1 93 ? -3.643 -1.995 -13.914 1 93.81 93 TYR A C 1
ATOM 698 O O . TYR A 1 93 ? -3.83 -1.975 -12.695 1 93.81 93 TYR A O 1
ATOM 706 N N . GLY A 1 94 ? -3.881 -3.016 -14.664 1 95.94 94 GLY A N 1
ATOM 707 C CA . GLY A 1 94 ? -4.047 -4.367 -14.148 1 95.94 94 GLY A CA 1
ATOM 708 C C . GLY A 1 94 ? -3.043 -5.352 -14.719 1 95.94 94 GLY A C 1
ATOM 709 O O . GLY A 1 94 ? -2.879 -5.441 -15.938 1 95.94 94 GLY A O 1
ATOM 710 N N . SER A 1 95 ? -2.279 -5.977 -13.859 1 97.38 95 SER A N 1
ATOM 711 C CA . SER A 1 95 ? -1.34 -7.008 -14.289 1 97.38 95 SER A CA 1
ATOM 712 C C . SER A 1 95 ? -1.898 -8.406 -14.039 1 97.38 95 SER A C 1
ATOM 714 O O . SER A 1 95 ? -2.133 -8.789 -12.891 1 97.38 95 SER A O 1
ATOM 716 N N . TYR A 1 96 ? -2.141 -9.07 -15.062 1 97.94 96 TYR A N 1
ATOM 717 C CA . TYR A 1 96 ? -2.648 -10.43 -14.945 1 97.94 96 TYR A CA 1
ATOM 718 C C . TYR A 1 96 ? -1.508 -11.445 -14.984 1 97.94 96 TYR A C 1
ATOM 720 O O . TYR A 1 96 ? -0.655 -11.391 -15.875 1 97.94 96 TYR A O 1
ATOM 728 N N . THR A 1 97 ? -1.51 -12.32 -14.055 1 98.5 97 THR A N 1
ATOM 729 C CA . THR A 1 97 ? -0.489 -13.359 -13.953 1 98.5 97 THR A CA 1
ATOM 730 C C . THR A 1 97 ? -1.079 -14.727 -14.266 1 98.5 97 THR A C 1
ATOM 732 O O . THR A 1 97 ? -2.121 -15.102 -13.719 1 98.5 97 THR A O 1
ATOM 735 N N . MET A 1 98 ? -0.485 -15.406 -15.164 1 98.69 98 MET A N 1
ATOM 736 C CA . MET A 1 98 ? -0.785 -16.812 -15.406 1 98.69 98 MET A CA 1
ATOM 737 C C . MET A 1 98 ? 0.363 -17.703 -14.945 1 98.69 98 MET A C 1
ATOM 739 O O . MET A 1 98 ? 1.518 -17.469 -15.305 1 98.69 98 MET A O 1
ATOM 743 N N . MET A 1 99 ? 0.056 -18.719 -14.172 1 98.44 99 MET A N 1
ATOM 744 C CA . MET A 1 99 ? 1.066 -19.594 -13.57 1 98.44 99 MET A CA 1
ATOM 745 C C . MET A 1 99 ? 0.772 -21.047 -13.867 1 98.44 99 MET A C 1
ATOM 747 O O . MET A 1 99 ? -0.384 -21.484 -13.828 1 98.44 99 MET A O 1
ATOM 751 N N . ASP A 1 100 ? 1.787 -21.797 -14.297 1 97.94 100 ASP A N 1
ATOM 752 C CA . ASP A 1 100 ? 1.715 -23.266 -14.227 1 97.94 100 ASP A CA 1
ATOM 753 C C . ASP A 1 100 ? 1.774 -23.75 -12.781 1 97.94 100 ASP A C 1
ATOM 755 O O . ASP A 1 100 ? 2.834 -23.719 -12.156 1 97.94 100 ASP A O 1
ATOM 759 N N . LEU A 1 101 ? 0.674 -24.203 -12.32 1 97 101 LEU A N 1
ATOM 760 C CA . LEU A 1 101 ? 0.55 -24.438 -10.883 1 97 101 LEU A CA 1
ATOM 761 C C . LEU A 1 101 ? 1.37 -25.656 -10.469 1 97 101 LEU A C 1
ATOM 763 O O . LEU A 1 101 ? 1.891 -25.703 -9.352 1 97 101 LEU A O 1
ATOM 767 N N . LYS A 1 102 ? 1.498 -26.609 -11.312 1 94.44 102 LYS A N 1
ATOM 768 C CA . LYS A 1 102 ? 2.312 -27.781 -10.992 1 94.44 102 LYS A CA 1
ATOM 769 C C . LYS A 1 102 ? 3.793 -27.422 -10.93 1 94.44 102 LYS A C 1
ATOM 771 O O . LYS A 1 102 ? 4.488 -27.797 -9.984 1 94.44 102 LYS A O 1
ATOM 776 N N . ALA A 1 103 ? 4.191 -26.688 -11.898 1 95.06 103 ALA A N 1
ATOM 777 C CA . ALA A 1 103 ? 5.594 -26.281 -11.969 1 95.06 103 ALA A CA 1
ATOM 778 C C . ALA A 1 103 ? 5.875 -25.109 -11.031 1 95.06 103 ALA A C 1
ATOM 780 O O . ALA A 1 103 ? 7.035 -24.797 -10.758 1 95.06 103 ALA A O 1
ATOM 781 N N . ASN A 1 104 ? 4.848 -24.453 -10.5 1 95.81 104 ASN A N 1
ATOM 782 C CA . ASN A 1 104 ? 4.965 -23.234 -9.703 1 95.81 104 ASN A CA 1
ATOM 783 C C . ASN A 1 104 ? 5.832 -22.188 -10.398 1 95.81 104 ASN A C 1
ATOM 785 O O . ASN A 1 104 ? 6.801 -21.688 -9.812 1 95.81 104 ASN A O 1
ATOM 789 N N . ARG A 1 105 ? 5.434 -21.922 -11.641 1 97.19 105 ARG A N 1
ATOM 790 C CA . ARG A 1 105 ? 6.191 -21.016 -12.492 1 97.19 105 ARG A CA 1
ATOM 791 C C . ARG A 1 105 ? 5.27 -20.031 -13.203 1 97.19 105 ARG A C 1
ATOM 793 O O . ARG A 1 105 ? 4.242 -20.422 -13.766 1 97.19 105 ARG A O 1
ATOM 800 N N . VAL A 1 106 ? 5.609 -18.75 -13.102 1 98.56 106 VAL A N 1
ATOM 801 C CA . VAL A 1 106 ? 4.906 -17.75 -13.898 1 98.56 106 VAL A CA 1
ATOM 802 C C . VAL A 1 106 ? 5.223 -17.953 -15.383 1 98.56 106 VAL A C 1
ATOM 804 O O . VAL A 1 106 ? 6.387 -17.891 -15.789 1 98.56 106 VAL A O 1
ATOM 807 N N . ILE A 1 107 ? 4.211 -18.156 -16.141 1 98.44 107 ILE A N 1
ATOM 808 C CA . ILE A 1 107 ? 4.445 -18.484 -17.547 1 98.44 107 ILE A CA 1
ATOM 809 C C . ILE A 1 107 ? 4.078 -17.297 -18.422 1 98.44 107 ILE A C 1
ATOM 811 O O . ILE A 1 107 ? 4.598 -17.141 -19.531 1 98.44 107 ILE A O 1
ATOM 815 N N . ASP A 1 108 ? 3.207 -16.438 -17.891 1 98.62 108 ASP A N 1
ATOM 816 C CA . ASP A 1 108 ? 2.852 -15.25 -18.656 1 98.62 108 ASP A CA 1
ATOM 817 C C . ASP A 1 108 ? 2.41 -14.109 -17.75 1 98.62 108 ASP A C 1
ATOM 819 O O . ASP A 1 108 ? 1.933 -14.344 -16.641 1 98.62 108 ASP A O 1
ATOM 823 N N . ILE A 1 109 ? 2.598 -12.922 -18.25 1 98.38 109 ILE A N 1
ATOM 824 C CA . ILE A 1 109 ? 2.133 -11.695 -17.609 1 98.38 109 ILE A CA 1
ATOM 825 C C . ILE A 1 109 ? 1.51 -10.773 -18.656 1 98.38 109 ILE A C 1
ATOM 827 O O . ILE A 1 109 ? 2.107 -10.523 -19.703 1 98.38 109 ILE A O 1
ATOM 831 N N . GLN A 1 110 ? 0.35 -10.312 -18.344 1 98.06 110 GLN A N 1
ATOM 832 C CA . GLN A 1 110 ? -0.321 -9.344 -19.203 1 98.06 110 GLN A CA 1
ATOM 833 C C . GLN A 1 110 ? -0.593 -8.039 -18.469 1 98.06 110 GLN A C 1
ATOM 835 O O . GLN A 1 110 ? -1.17 -8.047 -17.375 1 98.06 110 GLN A O 1
ATOM 840 N N . LEU A 1 111 ? -0.127 -6.984 -19.016 1 97.5 111 LEU A N 1
ATOM 841 C CA . LEU A 1 111 ? -0.426 -5.66 -18.484 1 97.5 111 LEU A CA 1
ATOM 842 C C . LEU A 1 111 ? -1.543 -4.996 -19.266 1 97.5 111 LEU A C 1
ATOM 844 O O . LEU A 1 111 ? -1.458 -4.887 -20.5 1 97.5 111 LEU A O 1
ATOM 848 N N . VAL A 1 112 ? -2.582 -4.602 -18.531 1 96.56 112 VAL A N 1
ATOM 849 C CA . VAL A 1 112 ? -3.736 -3.979 -19.172 1 96.56 112 VAL A CA 1
ATOM 850 C C . VAL A 1 112 ? -3.967 -2.59 -18.578 1 96.56 112 VAL A C 1
ATOM 852 O O . VAL A 1 112 ? -3.938 -2.414 -17.359 1 96.56 112 VAL A O 1
ATOM 855 N N . GLN A 1 113 ? -4.074 -1.646 -19.453 1 94.25 113 GLN A N 1
ATOM 856 C CA . GLN A 1 113 ? -4.473 -0.315 -19 1 94.25 113 GLN A CA 1
ATOM 857 C C . GLN A 1 113 ? -5.988 -0.146 -19.062 1 94.25 113 GLN A C 1
ATOM 859 O O . GLN A 1 113 ? -6.637 -0.604 -20 1 94.25 113 GLN A O 1
ATOM 864 N N . SER A 1 114 ? -6.523 0.517 -18.109 1 90.12 114 SER A N 1
ATOM 865 C CA . SER A 1 114 ? -7.969 0.571 -17.922 1 90.12 114 SER A CA 1
ATOM 866 C C . SER A 1 114 ? -8.68 1.124 -19.156 1 90.12 114 SER A C 1
ATOM 868 O O . SER A 1 114 ? -9.766 0.664 -19.5 1 90.12 114 SER A O 1
ATOM 870 N N . ASN A 1 115 ? -8.102 2.059 -19.891 1 86.94 115 ASN A N 1
ATOM 871 C CA . ASN A 1 115 ? -8.766 2.682 -21.031 1 86.94 115 ASN A CA 1
ATOM 872 C C . ASN A 1 115 ? -8.805 1.751 -22.234 1 86.94 115 ASN A C 1
ATOM 874 O O . ASN A 1 115 ? -9.57 1.974 -23.172 1 86.94 115 ASN A O 1
ATOM 878 N N . GLU A 1 116 ? -8 0.728 -22.25 1 90.25 116 GLU A N 1
ATOM 879 C CA . GLU A 1 116 ? -8.055 -0.269 -23.312 1 90.25 116 GLU A CA 1
ATOM 880 C C . GLU A 1 116 ? -9.383 -1.021 -23.297 1 90.25 116 GLU A C 1
ATOM 882 O O . GLU A 1 116 ? -9.836 -1.51 -24.328 1 90.25 116 GLU A O 1
ATOM 887 N N . VAL A 1 117 ? -9.93 -1.037 -22.094 1 91 117 VAL A N 1
ATOM 888 C CA . VAL A 1 117 ? -11.102 -1.895 -21.953 1 91 117 VAL A CA 1
ATOM 889 C C . VAL A 1 117 ? -12.281 -1.079 -21.406 1 91 117 VAL A C 1
ATOM 891 O O . VAL A 1 117 ? -13.305 -1.641 -21.016 1 91 117 VAL A O 1
ATOM 894 N N . GLY A 1 118 ? -12.141 0.088 -21.281 1 82.31 118 GLY A N 1
ATOM 895 C CA . GLY A 1 118 ? -13.227 0.976 -20.906 1 82.31 118 GLY A CA 1
ATOM 896 C C . GLY A 1 118 ? -13.281 1.254 -19.422 1 82.31 118 GLY A C 1
ATOM 897 O O . GLY A 1 118 ? -13.664 2.348 -19 1 82.31 118 GLY A O 1
ATOM 898 N N . ASN A 1 119 ? -13.047 0.204 -18.578 1 81.44 119 ASN A N 1
ATOM 899 C CA . ASN A 1 119 ? -13.023 0.434 -17.141 1 81.44 119 ASN A CA 1
ATOM 900 C C . ASN A 1 119 ? -12.109 -0.56 -16.422 1 81.44 119 ASN A C 1
ATOM 902 O O . ASN A 1 119 ? -11.688 -1.556 -17.016 1 81.44 119 ASN A O 1
ATOM 906 N N . SER A 1 120 ? -11.797 -0.257 -15.203 1 84.25 120 SER A N 1
ATOM 907 C CA . SER A 1 120 ? -10.828 -1.03 -14.438 1 84.25 120 SER A CA 1
ATOM 908 C C . SER A 1 120 ? -11.367 -2.416 -14.102 1 84.25 120 SER A C 1
ATOM 910 O O . SER A 1 120 ? -10.594 -3.348 -13.867 1 84.25 120 SER A O 1
ATOM 912 N N . GLN A 1 121 ? -12.609 -2.607 -14.141 1 83.25 121 GLN A N 1
ATOM 913 C CA . GLN A 1 121 ? -13.219 -3.877 -13.758 1 83.25 121 GLN A CA 1
ATOM 914 C C . GLN A 1 121 ? -13.055 -4.922 -14.852 1 83.25 121 GLN A C 1
ATOM 916 O O . GLN A 1 121 ? -13.141 -6.121 -14.594 1 83.25 121 GLN A O 1
ATOM 921 N N . ARG A 1 122 ? -12.828 -4.508 -16.031 1 91.94 122 ARG A N 1
ATOM 922 C CA . ARG A 1 122 ? -12.766 -5.406 -17.188 1 91.94 122 ARG A CA 1
ATOM 923 C C . ARG A 1 122 ? -11.336 -5.832 -17.469 1 91.94 122 ARG A C 1
ATOM 925 O O . ARG A 1 122 ? -11.094 -6.68 -18.344 1 91.94 122 ARG A O 1
ATOM 932 N N . MET A 1 123 ? -10.445 -5.227 -16.734 1 95.12 123 MET A N 1
ATOM 933 C CA . MET A 1 123 ? -9.031 -5.477 -16.984 1 95.12 123 MET A CA 1
ATOM 934 C C . MET A 1 123 ? -8.68 -6.938 -16.719 1 95.12 123 MET A C 1
ATOM 936 O O . MET A 1 123 ? -7.891 -7.539 -17.453 1 95.12 123 MET A O 1
ATOM 940 N N . GLU A 1 124 ? -9.305 -7.461 -15.695 1 96.25 124 GLU A N 1
ATOM 941 C CA . GLU A 1 124 ? -8.969 -8.836 -15.32 1 96.25 124 GLU A CA 1
ATOM 942 C C . GLU A 1 124 ? -9.375 -9.812 -16.422 1 96.25 124 GLU A C 1
ATOM 944 O O . GLU A 1 124 ? -8.578 -10.672 -16.828 1 96.25 124 GLU A O 1
ATOM 949 N N . LYS A 1 125 ? -10.57 -9.695 -16.922 1 96.69 125 LYS A N 1
ATOM 950 C CA . LYS A 1 125 ? -11.031 -10.562 -18 1 96.69 125 LYS A CA 1
ATOM 951 C C . LYS A 1 125 ? -10.156 -10.414 -19.25 1 96.69 125 L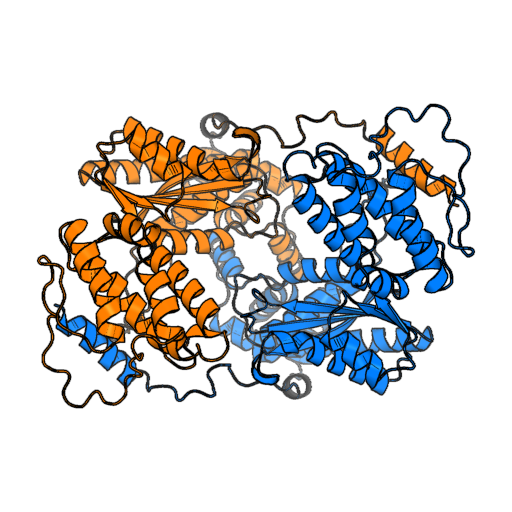YS A C 1
ATOM 953 O O . LYS A 1 125 ? -9.758 -11.406 -19.859 1 96.69 125 LYS A O 1
ATOM 958 N N . GLU A 1 126 ? -9.867 -9.141 -19.578 1 97.31 126 GLU A N 1
ATOM 959 C CA . GLU A 1 126 ? -9.039 -8.875 -20.75 1 97.31 126 GLU A CA 1
ATOM 960 C C . GLU A 1 126 ? -7.664 -9.523 -20.609 1 97.31 126 GLU A C 1
ATOM 962 O O . GLU A 1 126 ? -7.18 -10.172 -21.531 1 97.31 126 GLU A O 1
ATOM 967 N N . GLY A 1 127 ? -7.047 -9.312 -19.453 1 97.88 127 GLY A N 1
ATOM 968 C CA . GLY A 1 127 ? -5.75 -9.922 -19.219 1 97.88 127 GLY A CA 1
ATOM 969 C C . GLY A 1 127 ? -5.781 -11.438 -19.281 1 97.88 127 GLY A C 1
ATOM 970 O O . GLY A 1 127 ? -4.871 -12.062 -19.828 1 97.88 127 GLY A O 1
ATOM 971 N N . PHE A 1 128 ? -6.812 -11.992 -18.781 1 98.19 128 PHE A N 1
ATOM 972 C CA . PHE A 1 128 ? -7 -13.438 -18.797 1 98.19 128 PHE A CA 1
ATOM 973 C C . PHE A 1 128 ? -7.117 -13.938 -20.234 1 98.19 128 PHE A C 1
ATOM 975 O O . PHE A 1 128 ? -6.418 -14.875 -20.625 1 98.19 128 PHE A O 1
ATOM 982 N N . GLU A 1 129 ? -7.957 -13.312 -20.953 1 98.12 129 GLU A N 1
ATOM 983 C CA . GLU A 1 129 ? -8.203 -13.727 -22.344 1 98.12 129 GLU A CA 1
ATOM 984 C C . GLU A 1 129 ? -6.93 -13.648 -23.172 1 98.12 129 GLU A C 1
ATOM 986 O O . GLU A 1 129 ? -6.613 -14.57 -23.922 1 98.12 129 GLU A O 1
ATOM 991 N N . ARG A 1 130 ? -6.207 -12.57 -23.016 1 97.62 130 ARG A N 1
ATOM 992 C CA . ARG A 1 130 ? -4.957 -12.391 -23.75 1 97.62 130 ARG A CA 1
ATOM 993 C C . ARG A 1 130 ? -3.961 -13.492 -23.406 1 97.62 130 ARG A C 1
ATOM 995 O O . ARG A 1 130 ? -3.338 -14.078 -24.297 1 97.62 130 ARG A O 1
ATOM 1002 N N . SER A 1 131 ? -3.869 -13.727 -22.141 1 98.44 131 SER A N 1
ATOM 1003 C CA . SER A 1 131 ? -2.887 -14.695 -21.656 1 98.44 131 SER A CA 1
ATOM 1004 C C . SER A 1 131 ? -3.229 -16.109 -22.109 1 98.44 131 SER A C 1
ATOM 1006 O O . SER A 1 131 ? -2.361 -16.844 -22.594 1 98.44 131 SER A O 1
ATOM 1008 N N . LEU A 1 132 ? -4.438 -16.469 -21.953 1 98.38 132 LEU A N 1
ATOM 1009 C CA . LEU A 1 132 ? -4.871 -17.797 -22.359 1 98.38 132 LEU A CA 1
ATOM 1010 C C . LEU A 1 132 ? -4.695 -17.984 -23.859 1 98.38 132 LEU A C 1
ATOM 1012 O O . LEU A 1 132 ? -4.199 -19.016 -24.297 1 98.38 132 LEU A O 1
ATOM 1016 N N . SER A 1 133 ? -5.09 -17 -24.625 1 97.94 133 SER A N 1
ATOM 1017 C CA . SER A 1 133 ? -4.961 -17.062 -26.078 1 97.94 133 SER A CA 1
ATOM 1018 C C . SER A 1 133 ? -3.502 -17.234 -26.5 1 97.94 133 SER A C 1
ATOM 1020 O O . SER A 1 133 ? -3.189 -18.031 -27.375 1 97.94 133 SER A O 1
ATOM 1022 N N . LEU A 1 134 ? -2.703 -16.469 -25.891 1 97.94 134 LEU A N 1
ATOM 1023 C CA . LEU A 1 134 ? -1.278 -16.547 -26.188 1 97.94 134 LEU A CA 1
ATOM 1024 C C . LEU A 1 134 ? -0.747 -17.969 -25.938 1 97.94 134 LEU A C 1
ATOM 1026 O O . LEU A 1 134 ? -0.044 -18.516 -26.781 1 97.94 134 LEU A O 1
ATOM 1030 N N . LEU A 1 135 ? -1.044 -18.531 -24.828 1 98.31 135 LEU A N 1
ATOM 1031 C CA . LEU A 1 135 ? -0.529 -19.844 -24.453 1 98.31 135 LEU A CA 1
ATOM 1032 C C . LEU A 1 135 ? -1.09 -20.922 -25.359 1 98.31 135 LEU A C 1
ATOM 1034 O O . LEU A 1 135 ? -0.356 -21.812 -25.797 1 98.31 135 LEU A O 1
ATOM 1038 N N . GLU A 1 136 ? -2.322 -20.812 -25.688 1 97.56 136 GLU A N 1
ATOM 1039 C CA . GLU A 1 136 ? -2.934 -21.781 -26.594 1 97.56 136 GLU A CA 1
ATOM 1040 C C . GLU A 1 136 ? -2.316 -21.688 -27.984 1 97.56 136 GLU A C 1
ATOM 1042 O O . GLU A 1 136 ? -2.039 -22.703 -28.625 1 97.56 136 GLU A O 1
ATOM 1047 N N . GLU A 1 137 ? -2.133 -20.5 -28.438 1 97.56 137 GLU A N 1
ATOM 1048 C CA . GLU A 1 137 ? -1.533 -20.281 -29.75 1 97.56 137 GLU A CA 1
ATOM 1049 C C . GLU A 1 137 ? -0.12 -20.844 -29.828 1 97.56 137 GLU A C 1
ATOM 1051 O O . GLU A 1 137 ? 0.332 -21.281 -30.875 1 97.56 137 GLU A O 1
ATOM 1056 N N . ARG A 1 138 ? 0.474 -20.891 -28.766 1 97.5 138 ARG A N 1
ATOM 1057 C CA . ARG A 1 138 ? 1.854 -21.359 -28.719 1 97.5 138 ARG A CA 1
ATOM 1058 C C . ARG A 1 138 ? 1.907 -22.859 -28.484 1 97.5 138 ARG A C 1
ATOM 1060 O O . ARG A 1 138 ? 2.99 -23.438 -28.359 1 97.5 138 ARG A O 1
ATOM 1067 N N . GLY A 1 139 ? 0.759 -23.453 -28.266 1 96.88 139 GLY A N 1
ATOM 1068 C CA . GLY A 1 139 ? 0.709 -24.906 -28.266 1 96.88 139 GLY A CA 1
ATOM 1069 C C . GLY A 1 139 ? 0.523 -25.5 -26.875 1 96.88 139 GLY A C 1
ATOM 1070 O O . GLY A 1 139 ? 0.56 -26.719 -26.703 1 96.88 139 GLY A O 1
ATOM 1071 N N . VAL A 1 140 ? 0.307 -24.719 -25.891 1 97.81 140 VAL A N 1
ATOM 1072 C CA . VAL A 1 140 ? 0.084 -25.234 -24.547 1 97.81 140 VAL A CA 1
ATOM 1073 C C . VAL A 1 140 ? -1.309 -25.859 -24.453 1 97.81 140 VAL A C 1
ATOM 1075 O O . VAL A 1 140 ? -2.299 -25.234 -24.844 1 97.81 140 VAL A O 1
ATOM 1078 N N . VAL A 1 141 ? -1.344 -27.031 -23.969 1 97.69 141 VAL A N 1
ATOM 1079 C CA . VAL A 1 141 ? -2.619 -27.703 -23.734 1 97.69 141 VAL A CA 1
ATOM 1080 C C . VAL A 1 141 ? -3.057 -27.516 -22.281 1 97.69 141 VAL A C 1
ATOM 1082 O O . VAL A 1 141 ? -2.398 -28 -21.359 1 97.69 141 VAL A O 1
ATOM 1085 N N . VAL A 1 142 ? -4.16 -26.891 -22.141 1 97.62 142 VAL A N 1
ATOM 1086 C CA . VAL A 1 142 ? -4.641 -26.562 -20.797 1 97.62 142 VAL A CA 1
ATOM 1087 C C . VAL A 1 142 ? -5.734 -27.547 -20.391 1 97.62 142 VAL A C 1
ATOM 1089 O O . VAL A 1 142 ? -6.785 -27.625 -21.016 1 97.62 142 VAL A O 1
ATOM 1092 N N . GLN A 1 143 ? -5.43 -28.188 -19.344 1 96.88 143 GLN A N 1
ATOM 1093 C CA . GLN A 1 143 ? -6.387 -29.156 -18.812 1 96.88 143 GLN A CA 1
ATOM 1094 C C . GLN A 1 143 ? -7.379 -28.484 -17.859 1 96.88 143 GLN A C 1
ATOM 1096 O O . GLN A 1 143 ? -8.578 -28.781 -17.906 1 96.88 143 GLN A O 1
ATOM 1101 N N . SER A 1 144 ? -6.859 -27.719 -17.031 1 97.19 144 SER A N 1
ATOM 1102 C CA . SER A 1 144 ? -7.715 -27.062 -16.047 1 97.19 144 SER A CA 1
ATOM 1103 C C . SER A 1 144 ? -7.188 -25.672 -15.688 1 97.19 144 SER A C 1
ATOM 1105 O O . SER A 1 144 ? -6.012 -25.375 -15.906 1 97.19 144 SER A O 1
ATOM 1107 N N . LEU A 1 145 ? -8.086 -24.875 -15.203 1 97.88 145 LEU A N 1
ATOM 1108 C CA . LEU A 1 145 ? -7.82 -23.5 -14.773 1 97.88 145 LEU A CA 1
ATOM 1109 C C . LEU A 1 145 ? -8.328 -23.281 -13.352 1 97.88 145 LEU A C 1
ATOM 1111 O O . LEU A 1 145 ? -9.438 -23.688 -13.008 1 97.88 145 LEU A O 1
ATOM 1115 N N . VAL A 1 146 ? -7.531 -22.703 -12.508 1 98.12 146 VAL A N 1
ATOM 1116 C CA . VAL A 1 146 ? -7.93 -22.344 -11.148 1 98.12 146 VAL A CA 1
ATOM 1117 C C . VAL A 1 146 ? -7.891 -20.828 -10.984 1 98.12 146 VAL A C 1
ATOM 1119 O O . VAL A 1 146 ? -6.859 -20.188 -11.219 1 98.12 146 VAL A O 1
ATOM 1122 N N . THR A 1 147 ? -8.992 -20.141 -10.539 1 96.88 147 THR A N 1
ATOM 1123 C CA . THR A 1 147 ? -9.055 -18.703 -10.359 1 96.88 147 THR A CA 1
ATOM 1124 C C . THR A 1 147 ? -9.836 -18.344 -9.102 1 96.88 147 THR A C 1
ATOM 1126 O O . THR A 1 147 ? -10.273 -19.234 -8.359 1 96.88 147 THR A O 1
ATOM 1129 N N . ASP A 1 148 ? -9.961 -16.969 -8.586 1 92.25 148 ASP A N 1
ATOM 1130 C CA . ASP A 1 148 ? -10.664 -16.5 -7.395 1 92.25 148 ASP A CA 1
ATOM 1131 C C . ASP A 1 148 ? -12.156 -16.297 -7.68 1 92.25 148 ASP A C 1
ATOM 1133 O O . ASP A 1 148 ? -12.82 -15.508 -7.012 1 92.25 148 ASP A O 1
ATOM 1137 N N . ARG A 1 149 ? -12.914 -16.672 -8.609 1 91 149 ARG A N 1
ATOM 1138 C CA . ARG A 1 149 ? -14.336 -16.656 -8.945 1 91 149 ARG A CA 1
ATOM 1139 C C . ARG A 1 149 ? -14.734 -15.328 -9.578 1 91 149 ARG A C 1
ATOM 1141 O O . ARG A 1 149 ? -15.781 -14.773 -9.258 1 91 149 ARG A O 1
ATOM 1148 N N . HIS A 1 150 ? -13.875 -14.773 -10.289 1 93.12 150 HIS A N 1
ATOM 1149 C CA . HIS A 1 150 ? -14.195 -13.57 -11.039 1 93.12 150 HIS A CA 1
ATOM 1150 C C . HIS A 1 150 ? -15.305 -13.828 -12.055 1 93.12 150 HIS A C 1
ATOM 1152 O O . HIS A 1 150 ? -15.18 -14.727 -12.898 1 93.12 150 HIS A O 1
ATOM 1158 N N . THR A 1 151 ? -16.297 -13.023 -12.055 1 93.06 151 THR A N 1
ATOM 1159 C CA . THR A 1 151 ? -17.5 -13.289 -12.836 1 93.06 151 THR A CA 1
ATOM 1160 C C . THR A 1 151 ? -17.203 -13.234 -14.328 1 93.06 151 THR A C 1
ATOM 1162 O O . THR A 1 151 ? -17.703 -14.055 -15.094 1 93.06 151 THR A O 1
ATOM 1165 N N . GLY A 1 152 ? -16.422 -12.273 -14.75 1 93.62 152 GLY A N 1
ATOM 1166 C CA . GLY A 1 152 ? -16.078 -12.156 -16.156 1 93.62 152 GLY A CA 1
ATOM 1167 C C . GLY A 1 152 ? -15.312 -13.352 -16.688 1 93.62 152 GLY A C 1
ATOM 1168 O O . GLY A 1 152 ? -15.578 -13.828 -17.797 1 93.62 152 GLY A O 1
ATOM 1169 N N . VAL A 1 153 ? -14.414 -13.828 -15.914 1 96.12 153 VAL A N 1
ATOM 1170 C CA . VAL A 1 153 ? -13.625 -14.992 -16.312 1 96.12 153 VAL A CA 1
ATOM 1171 C C . VAL A 1 153 ? -14.508 -16.234 -16.344 1 96.12 153 VAL A C 1
ATOM 1173 O O . VAL A 1 153 ? -14.422 -17.047 -17.266 1 96.12 153 VAL A O 1
ATOM 1176 N N . GLN A 1 154 ? -15.375 -16.328 -15.336 1 95.62 154 GLN A N 1
ATOM 1177 C CA . GLN A 1 154 ? -16.297 -17.453 -15.289 1 95.62 154 GLN A CA 1
ATOM 1178 C C . GLN A 1 154 ? -17.172 -17.516 -16.531 1 95.62 154 GLN A C 1
ATOM 1180 O O . GLN A 1 154 ? -17.344 -18.578 -17.141 1 95.62 154 GLN A O 1
ATOM 1185 N N . LYS A 1 155 ? -17.734 -16.391 -16.828 1 95.56 155 LYS A N 1
ATOM 1186 C CA . LYS A 1 155 ? -18.594 -16.312 -18.016 1 95.56 155 LYS A CA 1
ATOM 1187 C C . LYS A 1 155 ? -17.828 -16.703 -19.281 1 95.56 155 LYS A C 1
ATOM 1189 O O . LYS A 1 155 ? -18.328 -17.484 -20.094 1 95.56 155 LYS A O 1
ATOM 1194 N N . PHE A 1 156 ? -16.672 -16.172 -19.422 1 96.81 156 PHE A N 1
ATOM 1195 C CA . PHE A 1 156 ? -15.844 -16.469 -20.594 1 96.81 156 PHE A CA 1
ATOM 1196 C C . PHE A 1 156 ? -15.555 -17.953 -20.688 1 96.81 156 PHE A C 1
ATOM 1198 O O . PHE A 1 156 ? -15.68 -18.547 -21.75 1 96.81 156 PHE A O 1
ATOM 1205 N N . MET A 1 157 ? -15.203 -18.547 -19.594 1 97.06 157 MET A N 1
ATOM 1206 C CA . MET A 1 157 ? -14.875 -19.969 -19.562 1 97.06 157 MET A CA 1
ATOM 1207 C C . MET A 1 157 ? -16.094 -20.812 -19.922 1 97.06 157 MET A C 1
ATOM 1209 O O . MET A 1 157 ? -15.977 -21.781 -20.656 1 97.06 157 MET A O 1
ATOM 1213 N N . ARG A 1 158 ? -17.188 -20.422 -19.438 1 95.19 158 ARG A N 1
ATOM 1214 C CA . ARG A 1 158 ? -18.406 -21.172 -19.688 1 95.19 158 ARG A CA 1
ATOM 1215 C C . ARG A 1 158 ? -18.828 -21.094 -21.141 1 95.19 158 ARG A C 1
ATOM 1217 O O . ARG A 1 158 ? -19.312 -22.062 -21.719 1 95.19 158 ARG A O 1
ATOM 1224 N N . GLU A 1 159 ? -18.578 -20 -21.734 1 97.06 159 GLU A N 1
ATOM 1225 C CA . GLU A 1 159 ? -19.109 -19.75 -23.062 1 97.06 159 GLU A CA 1
ATOM 1226 C C . GLU A 1 159 ? -18.094 -20.109 -24.141 1 97.06 159 GLU A C 1
ATOM 1228 O O . GLU A 1 159 ? -18.453 -20.609 -25.219 1 97.06 159 GLU A O 1
ATOM 1233 N N . GLN A 1 160 ? -16.828 -19.859 -23.828 1 96.88 160 GLN A N 1
ATOM 1234 C CA . GLN A 1 160 ? -15.867 -19.922 -24.922 1 96.88 160 GLN A CA 1
ATOM 1235 C C . GLN A 1 160 ? -14.867 -21.062 -24.703 1 96.88 160 GLN A C 1
ATOM 1237 O O . GLN A 1 160 ? -14.172 -21.469 -25.641 1 96.88 160 GLN A O 1
ATOM 1242 N N . LYS A 1 161 ? -14.773 -21.547 -23.484 1 97.25 161 LYS A N 1
ATOM 1243 C CA . LYS A 1 161 ? -13.758 -22.547 -23.203 1 97.25 161 LYS A CA 1
ATOM 1244 C C . LYS A 1 161 ? -14.344 -23.719 -22.406 1 97.25 161 LYS A C 1
ATOM 1246 O O . LYS A 1 161 ? -13.82 -24.094 -21.359 1 97.25 161 LYS A O 1
ATOM 1251 N N . LYS A 1 162 ? -15.25 -24.422 -23 1 94.69 162 LYS A N 1
ATOM 1252 C CA . LYS A 1 162 ? -15.984 -25.484 -22.328 1 94.69 162 LYS A CA 1
ATOM 1253 C C . LYS A 1 162 ? -15.109 -26.719 -22.109 1 94.69 162 LYS A C 1
ATOM 1255 O O . LYS A 1 162 ? -15.352 -27.5 -21.188 1 94.69 162 LYS A O 1
ATOM 1260 N N . ASP A 1 163 ? -14.148 -26.812 -22.812 1 94.94 163 ASP A N 1
ATOM 1261 C CA . ASP A 1 163 ? -13.297 -28 -22.781 1 94.94 163 ASP A CA 1
ATOM 1262 C C . ASP A 1 163 ? -12.273 -27.906 -21.641 1 94.94 163 ASP A C 1
ATOM 1264 O O . ASP A 1 163 ? -11.648 -28.906 -21.281 1 94.94 163 ASP A O 1
ATOM 1268 N N . ILE A 1 164 ? -12.062 -26.781 -21.078 1 97.31 164 ILE A N 1
ATOM 1269 C CA . ILE A 1 164 ? -11.133 -26.578 -19.969 1 97.31 164 ILE A CA 1
ATOM 1270 C C . ILE A 1 164 ? -11.898 -26.625 -18.641 1 97.31 164 ILE A C 1
ATOM 1272 O O . ILE A 1 164 ? -12.852 -25.875 -18.453 1 97.31 164 ILE A O 1
ATOM 1276 N N . ARG A 1 165 ? -11.484 -27.484 -17.781 1 96.12 165 ARG A N 1
ATOM 1277 C CA . ARG A 1 165 ? -12.109 -27.531 -16.453 1 96.12 165 ARG A CA 1
ATOM 1278 C C . ARG A 1 165 ? -11.742 -26.297 -15.641 1 96.12 165 ARG A C 1
ATOM 1280 O O . ARG A 1 165 ? -10.562 -26.016 -15.43 1 96.12 165 ARG A O 1
ATOM 1287 N N . HIS A 1 166 ? -12.773 -25.609 -15.188 1 97.19 166 HIS A N 1
ATOM 1288 C CA . HIS A 1 166 ? -12.539 -24.391 -14.422 1 97.19 166 HIS A CA 1
ATOM 1289 C C . HIS A 1 166 ? -12.812 -24.609 -12.938 1 97.19 166 HIS A C 1
ATOM 1291 O O . HIS A 1 166 ? -13.945 -24.906 -12.547 1 97.19 166 HIS A O 1
ATOM 1297 N N . PHE A 1 167 ? -11.828 -24.453 -12.125 1 97.5 167 PHE A N 1
ATOM 1298 C CA . PHE A 1 167 ? -11.93 -24.625 -10.68 1 97.5 167 PHE A CA 1
ATOM 1299 C C . PHE A 1 167 ? -11.75 -23.297 -9.953 1 97.5 167 PHE A C 1
ATOM 1301 O O . PHE A 1 167 ? -11.188 -22.359 -10.508 1 97.5 167 PHE A O 1
ATOM 1308 N N . PHE A 1 168 ? -12.211 -23.312 -8.688 1 97.44 168 PHE A N 1
ATOM 1309 C CA . PHE A 1 168 ? -12.07 -22.125 -7.84 1 97.44 168 PHE A CA 1
ATOM 1310 C C . PHE A 1 168 ? -11.062 -22.391 -6.719 1 97.44 168 PHE A C 1
ATOM 1312 O O . PHE A 1 168 ? -11.016 -23.5 -6.168 1 97.44 168 PHE A O 1
ATOM 1319 N N . ASP A 1 169 ? -10.32 -21.344 -6.383 1 96.44 169 ASP A N 1
ATOM 1320 C CA . ASP A 1 169 ? -9.305 -21.422 -5.34 1 96.44 169 ASP A CA 1
ATOM 1321 C C . ASP A 1 169 ? -9.945 -21.578 -3.961 1 96.44 169 ASP A C 1
ATOM 1323 O O . ASP A 1 169 ? -10.688 -20.688 -3.514 1 96.44 169 ASP A O 1
ATOM 1327 N N . PRO A 1 170 ? -9.602 -22.594 -3.238 1 94.62 170 PRO A N 1
ATOM 1328 C CA . PRO A 1 170 ? -10.195 -22.828 -1.92 1 94.62 170 PRO A CA 1
ATOM 1329 C C . PRO A 1 170 ? -9.82 -21.75 -0.906 1 94.62 170 PRO A C 1
ATOM 1331 O O . PRO A 1 170 ? -10.617 -21.422 -0.025 1 94.62 170 PRO A O 1
ATOM 1334 N N . TRP A 1 171 ? -8.695 -21.297 -1.035 1 91.62 171 TRP A N 1
ATOM 1335 C CA . TRP A 1 171 ? -8.258 -20.281 -0.085 1 91.62 171 TRP A CA 1
ATOM 1336 C C . TRP A 1 171 ? -9.148 -19.031 -0.169 1 91.62 171 TRP A C 1
ATOM 1338 O O . TRP A 1 171 ? -9.57 -18.5 0.856 1 91.62 171 TRP A O 1
ATOM 1348 N N . HIS A 1 172 ? -9.352 -18.609 -1.332 1 92.62 172 HIS A N 1
ATOM 1349 C CA . HIS A 1 172 ? -10.203 -17.438 -1.517 1 92.62 172 HIS A CA 1
ATOM 1350 C C . HIS A 1 172 ? -11.625 -17.719 -1.02 1 92.62 172 HIS A C 1
ATOM 1352 O O . HIS A 1 172 ? -12.266 -16.828 -0.451 1 92.62 172 HIS A O 1
ATOM 1358 N N . MET A 1 173 ? -12.062 -18.859 -1.263 1 94.56 173 MET A N 1
ATOM 1359 C CA . MET A 1 173 ? -13.383 -19.25 -0.776 1 94.56 173 MET A CA 1
ATOM 1360 C C . MET A 1 173 ? -13.414 -19.266 0.749 1 94.56 173 MET A C 1
ATOM 1362 O O . MET A 1 173 ? -14.352 -18.75 1.364 1 94.56 173 MET A O 1
ATOM 1366 N N . GLY A 1 174 ? -12.383 -19.891 1.31 1 93.62 174 GLY A N 1
ATOM 1367 C CA . GLY A 1 174 ? -12.281 -19.906 2.76 1 93.62 174 GLY A CA 1
ATOM 1368 C C . GLY A 1 174 ? -12.211 -18.531 3.377 1 93.62 174 GLY A C 1
ATOM 1369 O O . GLY A 1 174 ? -12.852 -18.266 4.402 1 93.62 174 GLY A O 1
ATOM 1370 N N . LYS A 1 175 ? -11.445 -17.703 2.752 1 89.44 175 LYS A N 1
ATOM 1371 C CA . LYS A 1 175 ? -11.328 -16.328 3.219 1 89.44 175 LYS A CA 1
ATOM 1372 C C . LYS A 1 175 ? -12.688 -15.625 3.195 1 89.44 175 LYS A C 1
ATOM 1374 O O . LYS A 1 175 ? -13.039 -14.922 4.141 1 89.44 175 LYS A O 1
ATOM 1379 N N . GLY A 1 176 ? -13.383 -15.773 2.104 1 91.44 176 GLY A N 1
ATOM 1380 C CA . GLY A 1 176 ? -14.711 -15.195 1.988 1 91.44 176 GLY A CA 1
ATOM 1381 C C . GLY A 1 176 ? -15.672 -15.688 3.057 1 91.44 176 GLY A C 1
ATOM 1382 O O . GLY A 1 176 ? -16.406 -14.891 3.656 1 91.44 176 GLY A O 1
ATOM 1383 N N . LEU A 1 177 ? -15.633 -16.922 3.289 1 93.69 177 LEU A N 1
ATOM 1384 C CA . LEU A 1 177 ? -16.469 -17.531 4.316 1 93.69 177 LEU A CA 1
ATOM 1385 C C . LEU A 1 177 ? -16.094 -17.031 5.703 1 93.69 177 LEU A C 1
ATOM 1387 O O . LEU A 1 177 ? -16.969 -16.719 6.516 1 93.69 177 LEU A O 1
ATOM 1391 N N . GLY A 1 178 ? -14.812 -16.969 5.906 1 91.38 178 GLY A N 1
ATOM 1392 C CA . GLY A 1 178 ? -14.328 -16.453 7.172 1 91.38 178 GLY A CA 1
ATOM 1393 C C . GLY A 1 178 ? -14.812 -15.039 7.461 1 91.38 178 GLY A C 1
ATOM 1394 O O . GLY A 1 178 ? -15.242 -14.742 8.57 1 91.38 178 GLY A O 1
ATOM 1395 N N . LYS A 1 179 ? -14.781 -14.258 6.504 1 89.31 179 LYS A N 1
ATOM 1396 C CA . LYS A 1 179 ? -15.234 -12.883 6.664 1 89.31 179 LYS A CA 1
ATOM 1397 C C . LYS A 1 179 ? -16.719 -12.828 7.027 1 89.31 179 LYS A C 1
ATOM 1399 O O . LYS A 1 179 ? -17.125 -12.031 7.871 1 89.31 179 LYS A O 1
ATOM 1404 N N . LYS A 1 180 ? -17.5 -13.586 6.352 1 93.75 180 LYS A N 1
ATOM 1405 C CA . LYS A 1 180 ? -18.938 -13.633 6.633 1 93.75 180 LYS A CA 1
ATOM 1406 C C . LYS A 1 180 ? -19.188 -14.109 8.062 1 93.75 180 LYS A C 1
ATOM 1408 O O . LYS A 1 180 ? -20.062 -13.57 8.75 1 93.75 180 LYS A O 1
ATOM 1413 N N . MET A 1 181 ? -18.469 -15.062 8.453 1 93 181 MET A N 1
ATOM 1414 C CA . MET A 1 181 ? -18.609 -15.594 9.805 1 93 181 MET A CA 1
ATOM 1415 C C . MET A 1 181 ? -18.219 -14.555 10.844 1 93 181 MET A C 1
ATOM 1417 O O . MET A 1 181 ? -18.891 -14.406 11.867 1 93 181 MET A O 1
ATOM 1421 N N . ASP A 1 182 ? -17.125 -13.883 10.531 1 88.5 182 ASP A N 1
ATOM 1422 C CA . ASP A 1 182 ? -16.672 -12.836 11.438 1 88.5 182 ASP A CA 1
ATOM 1423 C C . ASP A 1 182 ? -17.734 -11.742 11.578 1 88.5 182 ASP A C 1
ATOM 1425 O O . ASP A 1 182 ? -18 -11.273 12.688 1 88.5 182 ASP A O 1
ATOM 1429 N N . ALA A 1 183 ? -18.25 -11.359 10.469 1 91.31 183 ALA A N 1
ATOM 1430 C CA . ALA A 1 183 ? -19.297 -10.336 10.469 1 91.31 183 ALA A CA 1
ATOM 1431 C C . ALA A 1 183 ? -20.5 -10.797 11.273 1 91.31 183 ALA A C 1
ATOM 1433 O O . ALA A 1 183 ? -21.078 -10.023 12.055 1 91.31 183 ALA A O 1
ATOM 1434 N N . LEU A 1 184 ? -20.906 -11.969 11.07 1 93.62 184 LEU A N 1
ATOM 1435 C CA . LEU A 1 184 ? -22.062 -12.531 11.773 1 93.62 184 LEU A CA 1
ATOM 1436 C C . LEU A 1 184 ? -21.781 -12.609 13.273 1 93.62 184 LEU A C 1
ATOM 1438 O O . LEU A 1 184 ? -22.672 -12.32 14.086 1 93.62 184 LEU A O 1
ATOM 1442 N N . SER A 1 185 ? -20.656 -12.984 13.656 1 91.56 185 SER A N 1
ATOM 1443 C CA . SER A 1 185 ? -20.281 -13.219 15.047 1 91.56 185 SER A CA 1
ATOM 1444 C C . SER A 1 185 ? -20.281 -11.922 15.852 1 91.56 185 SER A C 1
ATOM 1446 O O . SER A 1 185 ? -20.281 -11.945 17.078 1 91.56 185 SER A O 1
ATOM 1448 N N . LYS A 1 186 ? -20.219 -10.867 15.164 1 88.12 186 LYS A N 1
ATOM 1449 C CA . LYS A 1 186 ? -20.234 -9.57 15.836 1 88.12 186 LYS A CA 1
ATOM 1450 C C . LYS A 1 186 ? -21.641 -9.234 16.344 1 88.12 186 LYS A C 1
ATOM 1452 O O . LYS A 1 186 ? -21.797 -8.359 17.203 1 88.12 186 LYS A O 1
ATOM 1457 N N . GLY A 1 187 ? -22.625 -9.906 15.805 1 89.94 187 GLY A N 1
ATOM 1458 C CA . GLY A 1 187 ? -23.984 -9.672 16.25 1 89.94 187 GLY A CA 1
ATOM 1459 C C . GLY A 1 187 ? -24.25 -10.148 17.656 1 89.94 187 GLY A C 1
ATOM 1460 O O . GLY A 1 187 ? -23.578 -11.07 18.141 1 89.94 187 GLY A O 1
ATOM 1461 N N . LYS A 1 188 ? -25.156 -9.453 18.312 1 88.44 188 LYS A N 1
ATOM 1462 C CA . LYS A 1 188 ? -25.516 -9.812 19.688 1 88.44 188 LYS A CA 1
ATOM 1463 C C . LYS A 1 188 ? -26.031 -11.25 19.766 1 88.44 188 LYS A C 1
ATOM 1465 O O . LYS A 1 188 ? -26.953 -11.617 19.047 1 88.44 188 LYS A O 1
ATOM 1470 N N . GLY A 1 189 ? -25.422 -12.109 20.594 1 87.25 189 GLY A N 1
ATOM 1471 C CA . GLY A 1 189 ? -25.844 -13.484 20.812 1 87.25 189 GLY A CA 1
ATOM 1472 C C . GLY A 1 189 ? -25.312 -14.445 19.75 1 87.25 189 GLY A C 1
ATOM 1473 O O . GLY A 1 189 ? -25.719 -15.609 19.703 1 87.25 189 GLY A O 1
ATOM 1474 N N . LEU A 1 190 ? -24.516 -13.906 18.875 1 93.12 190 LEU A N 1
ATOM 1475 C CA . LEU A 1 190 ? -24.047 -14.727 17.766 1 93.12 190 LEU A CA 1
ATOM 1476 C C . LEU A 1 190 ? -22.547 -14.961 17.859 1 93.12 190 LEU A C 1
ATOM 1478 O O . LEU A 1 190 ? -21.906 -15.375 16.891 1 93.12 190 LEU A O 1
ATOM 1482 N N . GLN A 1 191 ? -21.953 -14.812 18.953 1 87.69 191 GLN A N 1
ATOM 1483 C CA . GLN A 1 191 ? -20.516 -14.859 19.156 1 87.69 191 GLN A CA 1
ATOM 1484 C C . GLN A 1 191 ? -19.984 -16.281 18.969 1 87.69 191 GLN A C 1
ATOM 1486 O O . GLN A 1 191 ? -18.844 -16.469 18.547 1 87.69 191 GLN A O 1
ATOM 1491 N N . ASP A 1 192 ? -20.828 -17.188 19.203 1 86.56 192 ASP A N 1
ATOM 1492 C CA . ASP A 1 192 ? -20.422 -18.594 19.141 1 86.56 192 ASP A CA 1
ATOM 1493 C C . ASP A 1 192 ? -20.094 -19 17.703 1 86.56 192 ASP A C 1
ATOM 1495 O O . ASP A 1 192 ? -19.344 -19.953 17.484 1 86.56 192 ASP A O 1
ATOM 1499 N N . VAL A 1 193 ? -20.641 -18.312 16.781 1 91.06 193 VAL A N 1
ATOM 1500 C CA . VAL A 1 193 ? -20.391 -18.609 15.375 1 91.06 193 VAL A CA 1
ATOM 1501 C C . VAL A 1 193 ? -18.891 -18.469 15.086 1 91.06 193 VAL A C 1
ATOM 1503 O O . VAL A 1 193 ? -18.328 -19.25 14.32 1 91.06 193 VAL A O 1
ATOM 1506 N N . GLY A 1 194 ? -18.297 -17.5 15.664 1 88.31 194 GLY A N 1
ATOM 1507 C CA . GLY A 1 194 ? -16.891 -17.25 15.453 1 88.31 194 GLY A CA 1
ATOM 1508 C C . GLY A 1 194 ? -15.992 -18.406 15.867 1 88.31 194 GLY A C 1
ATOM 1509 O O . GLY A 1 194 ? -14.93 -18.609 15.289 1 88.31 194 GLY A O 1
ATOM 1510 N N . LEU A 1 195 ? -16.422 -19.203 16.781 1 85.94 195 LEU A N 1
ATOM 1511 C CA . LEU A 1 195 ? -15.641 -20.312 17.297 1 85.94 195 LEU A CA 1
ATOM 1512 C C . LEU A 1 195 ? -15.562 -21.438 16.281 1 85.94 195 LEU A C 1
ATOM 1514 O O . LEU A 1 195 ? -14.68 -22.312 16.359 1 85.94 195 LEU A O 1
ATOM 1518 N N . TRP A 1 196 ? -16.406 -21.391 15.336 1 91.25 196 TRP A N 1
ATOM 1519 C CA . TRP A 1 196 ? -16.484 -22.453 14.344 1 91.25 196 TRP A CA 1
ATOM 1520 C C . TRP A 1 196 ? -15.656 -22.109 13.109 1 91.25 196 TRP A C 1
ATOM 1522 O O . TRP A 1 196 ? -15.492 -22.938 12.211 1 91.25 196 TRP A O 1
ATOM 1532 N N . ARG A 1 197 ? -15.07 -20.984 12.984 1 89.75 197 ARG A N 1
ATOM 1533 C CA . ARG A 1 197 ? -14.375 -20.516 11.797 1 89.75 197 ARG A CA 1
ATOM 1534 C C . ARG A 1 197 ? -13.312 -21.5 11.344 1 89.75 197 ARG A C 1
ATOM 1536 O O . ARG A 1 197 ? -13.305 -21.938 10.18 1 89.75 197 ARG A O 1
ATOM 1543 N N . LYS A 1 198 ? -12.461 -21.906 12.25 1 85.44 198 LYS A N 1
ATOM 1544 C CA . LYS A 1 198 ? -11.375 -22.828 11.898 1 85.44 198 LYS A CA 1
ATOM 1545 C C . LYS A 1 198 ? -11.922 -24.156 11.414 1 85.44 198 LYS A C 1
ATOM 1547 O O . LYS A 1 198 ? -11.477 -24.688 10.391 1 85.44 198 LYS A O 1
ATOM 1552 N N . SER A 1 199 ? -12.898 -24.625 12.109 1 88.88 199 SER A N 1
ATOM 1553 C CA . SER A 1 199 ? -13.477 -25.938 11.773 1 88.88 199 SER A CA 1
ATOM 1554 C C . SER A 1 199 ? -14.172 -25.891 10.422 1 88.88 199 SER A C 1
ATOM 1556 O O . SER A 1 199 ? -14.07 -26.844 9.641 1 88.88 199 SER A O 1
ATOM 1558 N N . VAL A 1 200 ? -14.82 -24.891 10.203 1 93.94 200 VAL A N 1
ATOM 1559 C CA . VAL A 1 200 ? -15.562 -24.75 8.961 1 93.94 200 VAL A CA 1
ATOM 1560 C C . VAL A 1 200 ? -14.594 -24.656 7.785 1 93.94 200 VAL A C 1
ATOM 1562 O O . VAL A 1 200 ? -14.797 -25.297 6.75 1 93.94 200 VAL A O 1
ATOM 1565 N N . VAL A 1 201 ? -13.539 -23.891 7.926 1 93.19 201 VAL A N 1
ATOM 1566 C CA . VAL A 1 201 ? -12.555 -23.734 6.859 1 93.19 201 VAL A CA 1
ATOM 1567 C C . VAL A 1 201 ? -11.836 -25.047 6.613 1 93.19 201 VAL A C 1
ATOM 1569 O O . VAL A 1 201 ? -11.609 -25.438 5.461 1 93.19 201 VAL A O 1
ATOM 1572 N N . ASN A 1 202 ? -11.547 -25.734 7.652 1 90.12 202 ASN A N 1
ATOM 1573 C CA . ASN A 1 202 ? -10.953 -27.062 7.504 1 90.12 202 ASN A CA 1
ATOM 1574 C C . ASN A 1 202 ? -11.883 -28.016 6.758 1 90.12 202 ASN A C 1
ATOM 1576 O O . ASN A 1 202 ? -11.43 -28.812 5.938 1 90.12 202 ASN A O 1
ATOM 1580 N N . HIS A 1 203 ? -13.125 -27.906 7.148 1 94.75 203 HIS A N 1
ATOM 1581 C CA . HIS A 1 203 ? -14.125 -28.734 6.484 1 94.75 203 HIS A CA 1
ATOM 1582 C C . HIS A 1 203 ? -14.203 -28.422 4.992 1 94.75 203 HIS A C 1
ATOM 1584 O O . HIS A 1 203 ? -14.43 -29.312 4.176 1 94.75 203 HIS A O 1
ATOM 1590 N N . LEU A 1 204 ? -14.031 -27.188 4.695 1 96.5 204 LEU A N 1
ATOM 1591 C CA . LEU A 1 204 ? -14 -26.766 3.301 1 96.5 204 LEU A CA 1
ATOM 1592 C C . LEU A 1 204 ? -12.875 -27.453 2.541 1 96.5 204 LEU A C 1
ATOM 1594 O O . LEU A 1 204 ? -13.102 -28.031 1.477 1 96.5 204 LEU A O 1
ATOM 1598 N N . TYR A 1 205 ? -11.703 -27.438 3.096 1 94.44 205 TYR A N 1
ATOM 1599 C CA . TYR A 1 205 ? -10.547 -28.062 2.459 1 94.44 205 TYR A CA 1
ATOM 1600 C C . TYR A 1 205 ? -10.719 -29.578 2.385 1 94.44 205 TYR A C 1
ATOM 1602 O O . TYR A 1 205 ? -10.383 -30.188 1.37 1 94.44 205 TYR A O 1
ATOM 1610 N N . TRP A 1 206 ? -11.195 -30.078 3.438 1 94 206 TRP A N 1
ATOM 1611 C CA . TRP A 1 206 ? -11.453 -31.516 3.461 1 94 206 TRP A CA 1
ATOM 1612 C C . TRP A 1 206 ? -12.43 -31.922 2.363 1 94 206 TRP A C 1
ATOM 1614 O O . TRP A 1 206 ? -12.211 -32.906 1.646 1 94 206 TRP A O 1
ATOM 1624 N N . SER A 1 207 ? -13.469 -31.188 2.24 1 96.06 207 SER A N 1
ATOM 1625 C CA . SER A 1 207 ? -14.469 -31.484 1.22 1 96.06 207 SER A CA 1
ATOM 1626 C C . SER A 1 207 ? -13.867 -31.422 -0.18 1 96.06 207 SER A C 1
ATOM 1628 O O . SER A 1 207 ? -14.203 -32.25 -1.04 1 96.06 207 SER A O 1
ATOM 1630 N N . ALA A 1 208 ? -13.008 -30.484 -0.39 1 95.75 208 ALA A N 1
ATOM 1631 C CA . ALA A 1 208 ? -12.398 -30.281 -1.7 1 95.75 208 ALA A CA 1
ATOM 1632 C C . ALA A 1 208 ? -11.422 -31.406 -2.037 1 95.75 208 ALA A C 1
ATOM 1634 O O . ALA A 1 208 ? -11.383 -31.875 -3.172 1 95.75 208 ALA A O 1
ATOM 1635 N N . THR A 1 209 ? -10.641 -31.891 -1.084 1 93.81 209 THR A N 1
ATOM 1636 C CA . THR A 1 209 ? -9.5 -32.75 -1.351 1 93.81 209 THR A CA 1
ATOM 1637 C C . THR A 1 209 ? -9.914 -34.219 -1.32 1 93.81 209 THR A C 1
ATOM 1639 O O . THR A 1 209 ? -9.25 -35.062 -1.906 1 93.81 209 THR A O 1
ATOM 1642 N N . THR A 1 210 ? -10.992 -34.5 -0.698 1 92.25 210 THR A N 1
ATOM 1643 C CA . THR A 1 210 ? -11.352 -35.906 -0.512 1 92.25 210 THR A CA 1
ATOM 1644 C C . THR A 1 210 ? -12.438 -36.312 -1.496 1 92.25 210 THR A C 1
ATOM 1646 O O . THR A 1 210 ? -12.82 -37.5 -1.555 1 92.25 210 THR A O 1
ATOM 1649 N N . SER A 1 211 ? -12.906 -35.438 -2.27 1 93.12 211 SER A N 1
ATOM 1650 C CA . SER A 1 211 ? -13.984 -35.719 -3.209 1 93.12 211 SER A CA 1
ATOM 1651 C C . SER A 1 211 ? -13.453 -35.875 -4.629 1 93.12 211 SER A C 1
ATOM 1653 O O . SER A 1 211 ? -12.445 -35.25 -4.988 1 93.12 211 SER A O 1
ATOM 1655 N N . THR A 1 212 ? -14.211 -36.625 -5.355 1 90.88 212 THR A N 1
ATOM 1656 C CA . THR A 1 212 ? -13.797 -36.875 -6.73 1 90.88 212 THR A CA 1
ATOM 1657 C C . THR A 1 212 ? -14.695 -36.156 -7.711 1 90.88 212 THR A C 1
ATOM 1659 O O . THR A 1 212 ? -14.297 -35.906 -8.852 1 90.88 212 THR A O 1
ATOM 1662 N N . THR A 1 213 ? -15.93 -35.906 -7.285 1 93.88 213 THR A N 1
ATOM 1663 C CA . THR A 1 213 ? -16.875 -35.188 -8.141 1 93.88 213 THR A CA 1
ATOM 1664 C C . THR A 1 213 ? -17.422 -33.938 -7.438 1 93.88 213 THR A C 1
ATOM 1666 O O . THR A 1 213 ? -17.328 -33.844 -6.211 1 93.88 213 THR A O 1
ATOM 1669 N N . GLY A 1 214 ? -17.922 -33.062 -8.234 1 95 214 GLY A N 1
ATOM 1670 C CA . GLY A 1 214 ? -18.531 -31.859 -7.684 1 95 214 GLY A CA 1
ATOM 1671 C C . GLY A 1 214 ? -19.703 -32.156 -6.766 1 95 214 GLY A C 1
ATOM 1672 O O . GLY A 1 214 ? -19.875 -31.469 -5.746 1 95 214 GLY A O 1
ATOM 1673 N N . GLU A 1 215 ? -20.484 -33.125 -7.082 1 95.69 215 GLU A N 1
ATOM 1674 C CA . GLU A 1 215 ? -21.625 -33.531 -6.273 1 95.69 215 GLU A CA 1
ATOM 1675 C C . GLU A 1 215 ? -21.188 -34.062 -4.91 1 95.69 215 GLU A C 1
ATOM 1677 O O . GLU A 1 215 ? -21.812 -33.75 -3.891 1 95.69 215 GLU A O 1
ATOM 1682 N N . GLU A 1 216 ? -20.141 -34.781 -4.961 1 96.19 216 GLU A N 1
ATOM 1683 C CA . GLU A 1 216 ? -19.609 -35.312 -3.713 1 96.19 216 GLU A CA 1
ATOM 1684 C C . GLU A 1 216 ? -19.078 -34.188 -2.816 1 96.19 216 GLU A C 1
ATOM 1686 O O . GLU A 1 216 ? -19.234 -34.25 -1.594 1 96.19 216 GLU A O 1
ATOM 1691 N N . VAL A 1 217 ? -18.406 -33.219 -3.451 1 97.44 217 VAL A N 1
ATOM 1692 C CA . VAL A 1 217 ? -17.906 -32.062 -2.689 1 97.44 217 VAL A CA 1
ATOM 1693 C C . VAL A 1 217 ? -19.062 -31.391 -1.951 1 97.44 217 VAL A C 1
ATOM 1695 O O . VAL A 1 217 ? -18.953 -31.094 -0.762 1 97.44 217 VAL A O 1
ATOM 1698 N N . VAL A 1 218 ? -20.156 -31.188 -2.676 1 97.56 218 VAL A N 1
ATOM 1699 C CA . VAL A 1 218 ? -21.312 -30.5 -2.104 1 97.56 218 VAL A CA 1
ATOM 1700 C C . VAL A 1 218 ? -21.906 -31.328 -0.971 1 97.56 218 VAL A C 1
ATOM 1702 O O . VAL A 1 218 ? -22.297 -30.797 0.067 1 97.56 218 VAL A O 1
ATOM 1705 N N . ALA A 1 219 ? -21.984 -32.625 -1.182 1 96.88 219 ALA A N 1
ATOM 1706 C CA . ALA A 1 219 ? -22.5 -33.5 -0.149 1 96.88 219 ALA A CA 1
ATOM 1707 C C . ALA A 1 219 ? -21.641 -33.438 1.112 1 96.88 219 ALA A C 1
ATOM 1709 O O . ALA A 1 219 ? -22.156 -33.281 2.217 1 96.88 219 ALA A O 1
ATOM 1710 N N . ASN A 1 220 ? -20.406 -33.594 0.925 1 96.5 220 ASN A N 1
ATOM 1711 C CA . ASN A 1 220 ? -19.484 -33.5 2.051 1 96.5 220 ASN A CA 1
ATOM 1712 C C . ASN A 1 220 ? -19.594 -32.125 2.756 1 96.5 220 ASN A C 1
ATOM 1714 O O . ASN A 1 220 ? -19.703 -32.094 3.982 1 96.5 220 ASN A O 1
ATOM 1718 N N . TRP A 1 221 ? -19.594 -31.094 1.959 1 97.38 221 TRP A N 1
ATOM 1719 C CA . TRP A 1 221 ? -19.641 -29.734 2.506 1 97.38 221 TRP A CA 1
ATOM 1720 C C . TRP A 1 221 ? -20.922 -29.5 3.295 1 97.38 221 TRP A C 1
ATOM 1722 O O . TRP A 1 221 ? -20.891 -28.984 4.414 1 97.38 221 TRP A O 1
ATOM 1732 N N . SER A 1 222 ? -22 -29.891 2.742 1 96.88 222 SER A N 1
ATOM 1733 C CA . SER A 1 222 ? -23.297 -29.625 3.34 1 96.88 222 SER A CA 1
ATOM 1734 C C . SER A 1 222 ? -23.422 -30.297 4.707 1 96.88 222 SER A C 1
ATOM 1736 O O . SER A 1 222 ? -24.234 -29.875 5.539 1 96.88 222 SER A O 1
ATOM 1738 N N . SER A 1 223 ? -22.688 -31.281 4.949 1 95.5 223 SER A N 1
ATOM 1739 C CA . SER A 1 223 ? -22.734 -31.984 6.219 1 95.5 223 SER A CA 1
ATOM 1740 C C . SER A 1 223 ? -22.281 -31.109 7.375 1 95.5 223 SER A C 1
ATOM 1742 O O . SER A 1 223 ? -22.547 -31.406 8.539 1 95.5 223 SER A O 1
ATOM 1744 N N . VAL A 1 224 ? -21.594 -30.047 7.02 1 95.19 224 VAL A N 1
ATOM 1745 C CA . VAL A 1 224 ? -21.078 -29.156 8.055 1 95.19 224 VAL A CA 1
ATOM 1746 C C . VAL A 1 224 ? -22.25 -28.547 8.836 1 95.19 224 VAL A C 1
ATOM 1748 O O . VAL A 1 224 ? -22.141 -28.328 10.047 1 95.19 224 VAL A O 1
ATOM 1751 N N . ALA A 1 225 ? -23.344 -28.281 8.141 1 94.5 225 ALA A N 1
ATOM 1752 C CA . ALA A 1 225 ? -24.531 -27.719 8.781 1 94.5 225 ALA A CA 1
ATOM 1753 C C . ALA A 1 225 ? -25.047 -28.641 9.875 1 94.5 225 ALA A C 1
ATOM 1755 O O . ALA A 1 225 ? -25.562 -28.172 10.891 1 94.5 225 ALA A O 1
ATOM 1756 N N . ASN A 1 226 ? -24.953 -29.906 9.68 1 92.5 226 ASN A N 1
ATOM 1757 C CA . ASN A 1 226 ? -25.312 -30.891 10.688 1 92.5 226 ASN A CA 1
ATOM 1758 C C . ASN A 1 226 ? -24.25 -30.984 11.781 1 92.5 226 ASN A C 1
ATOM 1760 O O . ASN A 1 226 ? -24.578 -31.031 12.969 1 92.5 226 ASN A O 1
ATOM 1764 N N . HIS A 1 227 ? -23.062 -30.953 11.344 1 91 227 HIS A N 1
ATOM 1765 C CA . HIS A 1 227 ? -21.938 -31.109 12.258 1 91 227 HIS A CA 1
ATOM 1766 C C . HIS A 1 227 ? -21.938 -30.031 13.336 1 91 227 HIS A C 1
ATOM 1768 O O . HIS A 1 227 ? -21.641 -30.312 14.5 1 91 227 HIS A O 1
ATOM 1774 N N . ILE A 1 228 ? -22.25 -28.875 12.977 1 91.62 228 ILE A N 1
ATOM 1775 C CA . ILE A 1 228 ? -22.188 -27.781 13.938 1 91.62 228 ILE A CA 1
ATOM 1776 C C . ILE A 1 228 ? -23.25 -27.969 15.016 1 91.62 228 ILE A C 1
ATOM 1778 O O . ILE A 1 228 ? -23.219 -27.328 16.062 1 91.62 228 ILE A O 1
ATOM 1782 N N . GLN A 1 229 ? -24.188 -28.844 14.727 1 91.38 229 GLN A N 1
ATOM 1783 C CA . GLN A 1 229 ? -25.266 -29.172 15.672 1 91.38 229 GLN A CA 1
ATOM 1784 C C . GLN A 1 229 ? -25.047 -30.547 16.297 1 91.38 229 GLN A C 1
ATOM 1786 O O . GLN A 1 229 ? -25.953 -31.109 16.906 1 91.38 229 GLN A O 1
ATOM 1791 N N . ASN A 1 230 ? -24.016 -31.109 16.078 1 89.56 230 ASN A N 1
ATOM 1792 C CA . ASN A 1 230 ? -23.625 -32.438 16.594 1 89.56 230 ASN A CA 1
ATOM 1793 C C . ASN A 1 230 ? -24.453 -33.531 15.953 1 89.56 230 ASN A C 1
ATOM 1795 O O . ASN A 1 230 ? -24.812 -34.5 16.609 1 89.56 230 ASN A O 1
ATOM 1799 N N . ILE A 1 231 ? -24.797 -33.312 14.805 1 90.69 231 ILE A N 1
ATOM 1800 C CA . ILE A 1 231 ? -25.484 -34.344 14.016 1 90.69 231 ILE A CA 1
ATOM 1801 C C . ILE A 1 231 ? -24.516 -34.969 13.023 1 90.69 231 ILE A C 1
ATOM 1803 O O . ILE A 1 231 ? -23.875 -34.281 12.234 1 90.69 231 ILE A O 1
ATOM 1807 N N . HIS A 1 232 ? -24.406 -36.281 13.016 1 91.38 232 HIS A N 1
ATOM 1808 C CA . HIS A 1 232 ? -23.375 -36.969 12.227 1 91.38 232 HIS A CA 1
ATOM 1809 C C . HIS A 1 232 ? -23.984 -37.938 11.219 1 91.38 232 HIS A C 1
ATOM 1811 O O . HIS A 1 232 ? -23.281 -38.75 10.648 1 91.38 232 HIS A O 1
ATOM 1817 N N . SER A 1 233 ? -25.312 -37.906 11.094 1 92.12 233 SER A N 1
ATOM 1818 C CA . SER A 1 233 ? -26.047 -38.562 10.023 1 92.12 233 SER A CA 1
ATOM 1819 C C . SER A 1 233 ? -26.703 -37.562 9.094 1 92.12 233 SER A C 1
ATOM 1821 O O . SER A 1 233 ? -27.219 -36.531 9.539 1 92.12 233 SER A O 1
ATOM 1823 N N . HIS A 1 234 ? -26.609 -37.875 7.773 1 93.06 234 HIS A N 1
ATOM 1824 C CA . HIS A 1 234 ? -27.016 -36.875 6.797 1 93.06 234 HIS A CA 1
ATOM 1825 C C . HIS A 1 234 ? -28.031 -37.438 5.809 1 93.06 234 HIS A C 1
ATOM 1827 O O . HIS A 1 234 ? -28.062 -38.656 5.578 1 93.06 234 HIS A O 1
ATOM 1833 N N . GLU A 1 235 ? -28.812 -36.625 5.227 1 89.94 235 GLU A N 1
ATOM 1834 C CA . GLU A 1 235 ? -29.844 -37.031 4.27 1 89.94 235 GLU A CA 1
ATOM 1835 C C . GLU A 1 235 ? -29.234 -37.312 2.898 1 89.94 235 GLU A C 1
ATOM 1837 O O . GLU A 1 235 ? -29.75 -38.125 2.141 1 89.94 235 GLU A O 1
ATOM 1842 N N . ASN A 1 236 ? -28.172 -36.688 2.629 1 91.56 236 ASN A N 1
ATOM 1843 C CA . ASN A 1 236 ? -27.531 -36.844 1.33 1 91.56 236 ASN A CA 1
ATOM 1844 C C . ASN A 1 236 ? -26.875 -38.219 1.201 1 91.56 236 ASN A C 1
ATOM 1846 O O . ASN A 1 236 ? -25.969 -38.562 1.959 1 91.56 236 ASN A O 1
ATOM 1850 N N . THR A 1 237 ? -27.203 -38.969 0.195 1 92.25 237 THR A N 1
ATOM 1851 C CA . THR A 1 237 ? -26.797 -40.375 0.044 1 92.25 237 THR A CA 1
ATOM 1852 C C . THR A 1 237 ? -25.328 -40.469 -0.362 1 92.25 237 THR A C 1
ATOM 1854 O O . THR A 1 237 ? -24.688 -41.5 -0.186 1 92.25 237 THR A O 1
ATOM 1857 N N . LEU A 1 238 ? -24.766 -39.469 -0.89 1 93.88 238 LEU A N 1
ATOM 1858 C CA . LEU A 1 238 ? -23.375 -39.469 -1.301 1 93.88 238 LEU A CA 1
ATOM 1859 C C . LEU A 1 238 ? -22.453 -39.375 -0.09 1 93.88 238 LEU A C 1
ATOM 1861 O O . LEU A 1 238 ? -21.281 -39.719 -0.169 1 93.88 238 LEU A O 1
ATOM 1865 N N . PHE A 1 239 ? -22.984 -38.812 0.979 1 94.38 239 PHE A N 1
ATOM 1866 C CA . PHE A 1 239 ? -22.281 -38.719 2.254 1 94.38 239 PHE A CA 1
ATOM 1867 C C . PHE A 1 239 ? -23.234 -38.938 3.416 1 94.38 239 PHE A C 1
ATOM 1869 O O . PHE A 1 239 ? -23.578 -38 4.133 1 94.38 239 PHE A O 1
ATOM 1876 N N . PRO A 1 240 ? -23.594 -40.062 3.719 1 93.38 240 PRO A N 1
ATOM 1877 C CA . PRO A 1 240 ? -24.688 -40.375 4.641 1 93.38 240 PRO A CA 1
ATOM 1878 C C . PRO A 1 240 ? -24.281 -40.25 6.105 1 93.38 240 PRO A C 1
ATOM 1880 O O . PRO A 1 240 ? -25.141 -40.125 6.984 1 93.38 240 PRO A O 1
ATOM 1883 N N . SER A 1 241 ? -22.922 -40.406 6.352 1 91.94 241 SER A N 1
ATOM 1884 C CA . SER A 1 241 ? -22.469 -40.281 7.738 1 91.94 241 SER A CA 1
ATOM 1885 C C . SER A 1 241 ? -21.031 -39.812 7.82 1 91.94 241 SER A C 1
ATOM 1887 O O . SER A 1 241 ? -20.25 -40.031 6.887 1 91.94 241 SER A O 1
ATOM 1889 N N . CYS A 1 242 ? -20.719 -39.125 8.875 1 88.25 242 CYS A N 1
ATOM 1890 C CA . CYS A 1 242 ? -19.359 -38.688 9.102 1 88.25 242 CYS A CA 1
ATOM 1891 C C . CYS A 1 242 ? -18.406 -39.844 9.242 1 88.25 242 CYS A C 1
ATOM 1893 O O . CYS A 1 242 ? -18.797 -40.938 9.688 1 88.25 242 CYS A O 1
ATOM 1895 N N . LEU A 1 243 ? -17.125 -39.656 8.836 1 83 243 LEU A N 1
ATOM 1896 C CA . LEU A 1 243 ? -16.125 -40.719 8.781 1 83 243 LEU A CA 1
ATOM 1897 C C . LEU A 1 243 ? -15.289 -40.75 10.055 1 83 243 LEU A C 1
ATOM 1899 O O . LEU A 1 243 ? -14.062 -40.719 9.992 1 83 243 LEU A O 1
ATOM 1903 N N . HIS A 1 244 ? -15.742 -40.469 11.141 1 77 244 HIS A N 1
ATOM 1904 C CA . HIS A 1 244 ? -15.008 -40.531 12.398 1 77 244 HIS A CA 1
ATOM 1905 C C . HIS A 1 244 ? -15.805 -41.281 13.469 1 77 244 HIS A C 1
ATOM 1907 O O . HIS A 1 244 ? -17.031 -41.406 13.352 1 77 244 HIS A O 1
ATOM 1913 N N . GLU A 1 245 ? -15.078 -41.906 14.477 1 70.06 245 GLU A N 1
ATOM 1914 C CA . GLU A 1 245 ? -15.695 -42.562 15.617 1 70.06 245 GLU A CA 1
ATOM 1915 C C . GLU A 1 245 ? -16.391 -41.562 16.531 1 70.06 245 GLU A C 1
ATOM 1917 O O . GLU A 1 245 ? -16.125 -40.375 16.469 1 70.06 245 GLU A O 1
ATOM 1922 N N . PRO A 1 246 ? -17.406 -42.188 17.203 1 64.5 246 PRO A N 1
ATOM 1923 C CA . PRO A 1 246 ? -18.062 -41.281 18.156 1 64.5 246 PRO A CA 1
ATOM 1924 C C . PRO A 1 246 ? -17.078 -40.469 19 1 64.5 246 PRO A C 1
ATOM 1926 O O . PRO A 1 246 ? -16.047 -41 19.406 1 64.5 246 PRO A O 1
ATOM 1929 N N . LEU A 1 247 ? -17.047 -39.188 18.734 1 58.44 247 LEU A N 1
ATOM 1930 C CA . LEU A 1 247 ? -16.141 -38.312 19.438 1 58.44 247 LEU A CA 1
ATOM 1931 C C . LEU A 1 247 ? -16.25 -38.5 20.953 1 58.44 247 LEU A C 1
ATOM 1933 O O . LEU A 1 247 ? -17.344 -38.406 21.516 1 58.44 247 LEU A O 1
ATOM 1937 N N . VAL A 1 248 ? -15.609 -39.562 21.516 1 49.22 248 VAL A N 1
ATOM 1938 C CA . VAL A 1 248 ? -15.523 -39.781 22.953 1 49.22 248 VAL A CA 1
ATOM 1939 C C . VAL A 1 248 ? -14.844 -38.562 23.609 1 49.22 248 VAL A C 1
ATOM 1941 O O . VAL A 1 248 ? -13.766 -38.156 23.188 1 49.22 248 VAL A O 1
ATOM 1944 N N . GLY A 1 249 ? -15.68 -37.781 24.578 1 47.94 249 GLY A N 1
ATOM 1945 C CA . GLY A 1 249 ? -15.18 -36.75 25.469 1 47.94 249 GLY A CA 1
ATOM 1946 C C . GLY A 1 249 ? -15.141 -35.375 24.812 1 47.94 249 GLY A C 1
ATOM 1947 O O . GLY A 1 249 ? -14.586 -34.438 25.391 1 47.94 249 GLY A O 1
ATOM 1948 N N . ASP A 1 250 ? -15.312 -35.281 23.594 1 47.25 250 ASP A N 1
ATOM 1949 C CA . ASP A 1 250 ? -15.039 -33.969 23 1 47.25 250 ASP A CA 1
ATOM 1950 C C . ASP A 1 250 ? -16.062 -32.938 23.438 1 47.25 250 ASP A C 1
ATOM 1952 O O . ASP A 1 250 ? -17 -32.625 22.688 1 47.25 250 ASP A O 1
ATOM 1956 N N . GLN A 1 251 ? -16.562 -33.031 24.625 1 46.25 251 GLN A N 1
ATOM 1957 C CA . GLN A 1 251 ? -17.344 -32.094 25.453 1 46.25 251 GLN A CA 1
ATOM 1958 C C . GLN A 1 251 ? -17.062 -30.656 25.062 1 46.25 251 GLN A C 1
ATOM 1960 O O . GLN A 1 251 ? -17.859 -29.766 25.359 1 46.25 251 GLN A O 1
ATOM 1965 N N . THR A 1 252 ? -15.867 -30.234 24.656 1 53.94 252 THR A N 1
ATOM 1966 C CA . THR A 1 252 ? -15.469 -28.844 24.75 1 53.94 252 THR A CA 1
ATOM 1967 C C . THR A 1 252 ? -15.844 -28.078 23.484 1 53.94 252 THR A C 1
ATOM 1969 O O . THR A 1 252 ? -15.516 -26.891 23.344 1 53.94 252 THR A O 1
ATOM 1972 N N . ARG A 1 253 ? -16.672 -28.797 22.594 1 63.59 253 ARG A N 1
ATOM 1973 C CA . ARG A 1 253 ? -17 -27.938 21.453 1 63.59 253 ARG A CA 1
ATOM 1974 C C . ARG A 1 253 ? -18.328 -27.219 21.672 1 63.59 253 ARG A C 1
ATOM 1976 O O . ARG A 1 253 ? -19.219 -27.75 22.328 1 63.59 253 ARG A O 1
ATOM 1983 N N . HIS A 1 254 ? -18.453 -26.047 21.328 1 78.75 254 HIS A N 1
ATOM 1984 C CA . HIS A 1 254 ? -19.594 -25.125 21.406 1 78.75 254 HIS A CA 1
ATOM 1985 C C . HIS A 1 254 ? -20.594 -25.406 20.297 1 78.75 254 HIS A C 1
ATOM 1987 O O . HIS A 1 254 ? -20.734 -24.594 19.375 1 78.75 254 HIS A O 1
ATOM 1993 N N . TRP A 1 255 ? -21.359 -26.656 20.609 1 88.31 255 TRP A N 1
ATOM 1994 C CA . TRP A 1 255 ? -22.375 -27 19.625 1 88.31 255 TRP A CA 1
ATOM 1995 C C . TRP A 1 255 ? -23.469 -25.938 19.578 1 88.31 255 TRP A C 1
ATOM 1997 O O . TRP A 1 255 ? -23.891 -25.406 20.609 1 88.31 255 TRP A O 1
ATOM 2007 N N . LEU A 1 256 ? -23.922 -25.703 18.312 1 91.81 256 LEU A N 1
ATOM 2008 C CA . LEU A 1 256 ? -25.031 -24.75 18.188 1 91.81 256 LEU A CA 1
ATOM 2009 C C . LEU A 1 256 ? -26.375 -25.453 18.375 1 91.81 256 LEU A C 1
ATOM 2011 O O . LEU A 1 256 ? -26.562 -26.578 17.922 1 91.81 256 LEU A O 1
ATOM 2015 N N . LYS A 1 257 ? -27.219 -24.719 19.125 1 90.38 257 LYS A N 1
ATOM 2016 C CA . LYS A 1 257 ? -28.547 -25.266 19.359 1 90.38 257 LYS A CA 1
ATOM 2017 C C . LYS A 1 257 ? -29.453 -25.031 18.156 1 90.38 257 LYS A C 1
ATOM 2019 O O . LYS A 1 257 ? -29.484 -23.938 17.609 1 90.38 257 LYS A O 1
ATOM 2024 N N . PRO A 1 258 ? -30.188 -26.156 17.828 1 90.06 258 PRO A N 1
ATOM 2025 C CA . PRO A 1 258 ? -31.109 -26 16.703 1 90.06 258 PRO A CA 1
ATOM 2026 C C . PRO A 1 258 ? -32.156 -24.922 16.938 1 90.06 258 PRO A C 1
ATOM 2028 O O . PRO A 1 258 ? -32.562 -24.703 18.078 1 90.06 258 PRO A O 1
ATOM 2031 N N . SER A 1 259 ? -32.625 -24.281 15.984 1 88.69 259 SER A N 1
ATOM 2032 C CA . SER A 1 259 ? -33.719 -23.312 15.984 1 88.69 259 SER A CA 1
ATOM 2033 C C . SER A 1 259 ? -33.312 -22.047 16.75 1 88.69 259 SER A C 1
ATOM 2035 O O . SER A 1 259 ? -34.188 -21.406 17.359 1 88.69 259 SER A O 1
ATOM 2037 N N . THR A 1 260 ? -32.125 -21.859 17 1 92.19 260 THR A N 1
ATOM 2038 C CA . THR A 1 260 ? -31.641 -20.578 17.516 1 92.19 260 THR A CA 1
ATOM 2039 C C . THR A 1 260 ? -31.266 -19.641 16.375 1 92.19 260 THR A C 1
ATOM 2041 O O . THR A 1 260 ? -31.031 -20.078 15.25 1 92.19 260 THR A O 1
ATOM 2044 N N . ALA A 1 261 ? -31.266 -18.422 16.641 1 92.69 261 ALA A N 1
ATOM 2045 C CA . ALA A 1 261 ? -30.891 -17.422 15.648 1 92.69 261 ALA A CA 1
ATOM 2046 C C . ALA A 1 261 ? -29.469 -17.672 15.117 1 92.69 261 ALA A C 1
ATOM 2048 O O . ALA A 1 261 ? -29.219 -17.531 13.922 1 92.69 261 ALA A O 1
ATOM 2049 N N . ALA A 1 262 ? -28.594 -18.016 16.016 1 92.94 262 ALA A N 1
ATOM 2050 C CA . ALA A 1 262 ? -27.219 -18.297 15.633 1 92.94 262 ALA A CA 1
ATOM 2051 C C . ALA A 1 262 ? -27.141 -19.469 14.656 1 92.94 262 ALA A C 1
ATOM 2053 O O . ALA A 1 262 ? -26.469 -19.375 13.617 1 92.94 262 ALA A O 1
ATOM 2054 N N . CYS A 1 263 ? -27.859 -20.453 14.953 1 94.31 263 CYS A N 1
ATOM 2055 C CA . CYS A 1 263 ? -27.844 -21.656 14.117 1 94.31 263 CYS A CA 1
ATOM 2056 C C . CYS A 1 263 ? -28.484 -21.375 12.758 1 94.31 263 CYS A C 1
ATOM 2058 O O . CYS A 1 263 ? -27.938 -21.766 11.727 1 94.31 263 CYS A O 1
ATOM 2060 N N . GLU A 1 264 ? -29.547 -20.719 12.742 1 95.06 264 GLU A N 1
ATOM 2061 C CA . GLU A 1 264 ? -30.281 -20.453 11.5 1 95.06 264 GLU A CA 1
ATOM 2062 C C . GLU A 1 264 ? -29.484 -19.531 10.586 1 95.06 264 GLU A C 1
ATOM 2064 O O . GLU A 1 264 ? -29.328 -19.812 9.391 1 95.06 264 GLU A O 1
ATOM 2069 N N . LYS A 1 265 ? -28.984 -18.484 11.133 1 95.81 265 LYS A N 1
ATOM 2070 C CA . LYS A 1 265 ? -28.234 -17.531 10.336 1 95.81 265 LYS A CA 1
ATOM 2071 C C . LYS A 1 265 ? -26.938 -18.141 9.828 1 95.81 265 LYS A C 1
ATOM 2073 O O . LYS A 1 265 ? -26.531 -17.891 8.688 1 95.81 265 LYS A O 1
ATOM 2078 N N . PHE A 1 266 ? -26.312 -18.875 10.688 1 96.38 266 PHE A N 1
ATOM 2079 C CA . PHE A 1 266 ? -25.062 -19.516 10.32 1 96.38 266 PHE A CA 1
ATOM 2080 C C . PHE A 1 266 ? -25.281 -20.547 9.219 1 96.38 266 PHE A C 1
ATOM 2082 O O . PHE A 1 266 ? -24.562 -20.578 8.219 1 96.38 266 PHE A O 1
ATOM 2089 N N . THR A 1 267 ? -26.281 -21.344 9.359 1 95.75 267 THR A N 1
ATOM 2090 C CA . THR A 1 267 ? -26.609 -22.375 8.367 1 95.75 267 THR A CA 1
ATOM 2091 C C . THR A 1 267 ? -26.969 -21.734 7.027 1 95.75 267 THR A C 1
ATOM 2093 O O . THR A 1 267 ? -26.641 -22.266 5.969 1 95.75 267 THR A O 1
ATOM 2096 N N . ALA A 1 268 ? -27.609 -20.641 7.078 1 96.38 268 ALA A N 1
ATOM 2097 C CA . ALA A 1 268 ? -27.969 -19.922 5.855 1 96.38 268 ALA A CA 1
ATOM 2098 C C . ALA A 1 268 ? -26.719 -19.5 5.082 1 96.38 268 ALA A C 1
ATOM 2100 O O . ALA A 1 268 ? -26.719 -19.5 3.848 1 96.38 268 ALA A O 1
ATOM 2101 N N . ILE A 1 269 ? -25.656 -19.141 5.789 1 96.56 269 ILE A N 1
ATOM 2102 C CA . ILE A 1 269 ? -24.391 -18.766 5.168 1 96.56 269 ILE A CA 1
ATOM 2103 C C . ILE A 1 269 ? -23.719 -20 4.574 1 96.56 269 ILE A C 1
ATOM 2105 O O . ILE A 1 269 ? -23.266 -19.969 3.424 1 96.56 269 ILE A O 1
ATOM 2109 N N . LEU A 1 270 ? -23.766 -21.062 5.301 1 97.12 270 LEU A N 1
ATOM 2110 C CA . LEU A 1 270 ? -23.047 -22.266 4.922 1 97.12 270 LEU A CA 1
ATOM 2111 C C . LEU A 1 270 ? -23.719 -22.969 3.74 1 97.12 270 LEU A C 1
ATOM 2113 O O . LEU A 1 270 ? -23.047 -23.594 2.918 1 97.12 270 LEU A O 1
ATOM 2117 N N . LEU A 1 271 ? -25.016 -22.812 3.688 1 97.12 271 LEU A N 1
ATOM 2118 C CA . LEU A 1 271 ? -25.766 -23.547 2.676 1 97.12 271 LEU A CA 1
ATOM 2119 C C . LEU A 1 271 ? -26.375 -22.594 1.648 1 97.12 271 LEU A C 1
ATOM 2121 O O . LEU A 1 271 ? -27.391 -22.906 1.021 1 97.12 271 LEU A O 1
ATOM 2125 N N . SER A 1 272 ? -25.797 -21.406 1.569 1 96.69 272 SER A N 1
ATOM 2126 C CA . SER A 1 272 ? -26.312 -20.484 0.555 1 96.69 272 SER A CA 1
ATOM 2127 C C . SER A 1 272 ? -26.234 -21.094 -0.838 1 96.69 272 SER A C 1
ATOM 2129 O O . SER A 1 272 ? -25.25 -21.766 -1.175 1 96.69 272 SER A O 1
ATOM 2131 N N . PRO A 1 273 ? -27.203 -20.906 -1.641 1 96.19 273 PRO A N 1
ATOM 2132 C CA . PRO A 1 273 ? -27.219 -21.516 -2.975 1 96.19 273 PRO A CA 1
ATOM 2133 C C . PRO A 1 273 ? -26 -21.141 -3.811 1 96.19 273 PRO A C 1
ATOM 2135 O O . PRO A 1 273 ? -25.453 -21.969 -4.539 1 96.19 273 PRO A O 1
ATOM 2138 N N . ARG A 1 274 ? -25.625 -19.938 -3.707 1 94.69 274 ARG A N 1
ATOM 2139 C CA . ARG A 1 274 ? -24.469 -19.484 -4.469 1 94.69 274 ARG A CA 1
ATOM 2140 C C . ARG A 1 274 ? -23.203 -20.203 -4.027 1 94.69 274 ARG A C 1
ATOM 2142 O O . ARG A 1 274 ? -22.391 -20.609 -4.863 1 94.69 274 ARG A O 1
ATOM 2149 N N . LEU A 1 275 ? -23.031 -20.344 -2.725 1 96.56 275 LEU A N 1
ATOM 2150 C CA . LEU A 1 275 ? -21.859 -21.047 -2.209 1 96.56 275 LEU A CA 1
ATOM 2151 C C . LEU A 1 275 ? -21.859 -22.5 -2.65 1 96.56 275 LEU A C 1
ATOM 2153 O O . LEU A 1 275 ? -20.812 -23.031 -3.047 1 96.56 275 LEU A O 1
ATOM 2157 N N . LEU A 1 276 ? -22.969 -23.141 -2.594 1 97.06 276 LEU A N 1
ATOM 2158 C CA . LEU A 1 276 ? -23.078 -24.531 -2.98 1 97.06 276 LEU A CA 1
ATOM 2159 C C . LEU A 1 276 ? -22.719 -24.719 -4.453 1 97.06 276 LEU A C 1
ATOM 2161 O O . LEU A 1 276 ? -22.062 -25.703 -4.82 1 97.06 276 LEU A O 1
ATOM 2165 N N . LYS A 1 277 ? -23.141 -23.781 -5.234 1 95.81 277 LYS A N 1
ATOM 2166 C CA . LYS A 1 277 ? -22.781 -23.812 -6.645 1 95.81 277 LYS A CA 1
ATOM 2167 C C . LYS A 1 277 ? -21.281 -23.688 -6.828 1 95.81 277 LYS A C 1
ATOM 2169 O O . LYS A 1 277 ? -20.688 -24.375 -7.656 1 95.81 277 LYS A O 1
ATOM 2174 N N . ASP A 1 278 ? -20.672 -22.812 -6.094 1 96.25 278 ASP A N 1
ATOM 2175 C CA . ASP A 1 278 ? -19.234 -22.609 -6.16 1 96.25 278 ASP A CA 1
ATOM 2176 C C . ASP A 1 278 ? -18.469 -23.828 -5.672 1 96.25 278 ASP A C 1
ATOM 2178 O O . ASP A 1 278 ? -17.406 -24.172 -6.203 1 96.25 278 ASP A O 1
ATOM 2182 N N . MET A 1 279 ? -19.062 -24.484 -4.699 1 96.81 279 MET A N 1
ATOM 2183 C CA . MET A 1 279 ? -18.438 -25.672 -4.129 1 96.81 279 MET A CA 1
ATOM 2184 C C . MET A 1 279 ? -18.281 -26.766 -5.184 1 96.81 279 MET A C 1
ATOM 2186 O O . MET A 1 279 ? -17.312 -27.531 -5.16 1 96.81 279 MET A O 1
ATOM 2190 N N . HIS A 1 280 ? -19.156 -26.766 -6.113 1 95.88 280 HIS A N 1
ATOM 2191 C CA . HIS A 1 280 ? -19.094 -27.734 -7.199 1 95.88 280 HIS A CA 1
ATOM 2192 C C . HIS A 1 280 ? -17.812 -27.594 -7.996 1 95.88 280 HIS A C 1
ATOM 2194 O O . HIS A 1 280 ? -17.344 -28.547 -8.625 1 95.88 280 HIS A O 1
ATOM 2200 N N . LYS A 1 281 ? -17.219 -26.438 -7.867 1 96.38 281 LYS A N 1
ATOM 2201 C CA . LYS A 1 281 ? -16.078 -26.141 -8.719 1 96.38 281 LYS A CA 1
ATOM 2202 C C . LYS A 1 281 ? -14.828 -25.859 -7.891 1 96.38 281 LYS A C 1
ATOM 2204 O O . LYS A 1 281 ? -13.859 -25.281 -8.391 1 96.38 281 LYS A O 1
ATOM 2209 N N . ILE A 1 282 ? -14.828 -26.203 -6.652 1 97.44 282 ILE A N 1
ATOM 2210 C CA . ILE A 1 282 ? -13.656 -25.953 -5.82 1 97.44 282 ILE A CA 1
ATOM 2211 C C . ILE A 1 282 ? -12.5 -26.844 -6.285 1 97.44 282 ILE A C 1
ATOM 2213 O O . ILE A 1 282 ? -12.711 -28.016 -6.629 1 97.44 282 ILE A O 1
ATOM 2217 N N . SER A 1 283 ? -11.328 -26.312 -6.336 1 96.5 283 SER A N 1
ATOM 2218 C CA . SER A 1 283 ? -10.164 -27.047 -6.824 1 96.5 283 SER A CA 1
ATOM 2219 C C . SER A 1 283 ? -9.766 -28.156 -5.852 1 96.5 283 SER A C 1
ATOM 2221 O O . SER A 1 283 ? -9.539 -27.891 -4.668 1 96.5 283 SER A O 1
ATOM 2223 N N . PRO A 1 284 ? -9.602 -29.281 -6.312 1 93.56 284 PRO A N 1
ATOM 2224 C CA . PRO A 1 284 ? -9.234 -30.391 -5.43 1 93.56 284 PRO A CA 1
ATOM 2225 C C . PRO A 1 284 ? -7.734 -30.453 -5.141 1 93.56 284 PRO A C 1
ATOM 2227 O O . PRO A 1 284 ? -7.32 -31 -4.117 1 93.56 284 PRO A O 1
ATOM 2230 N N . GLU A 1 285 ? -6.988 -29.906 -5.996 1 91.06 285 GLU A N 1
ATOM 2231 C CA . GLU A 1 285 ? -5.562 -30.203 -5.906 1 91.06 285 GLU A CA 1
ATOM 2232 C C . GLU A 1 285 ? -4.73 -28.938 -5.785 1 91.06 285 GLU A C 1
ATOM 2234 O O . GLU A 1 285 ? -3.766 -28.875 -5.023 1 91.06 285 GLU A O 1
ATOM 2239 N N . TYR A 1 286 ? -5.043 -27.953 -6.539 1 92.56 286 TYR A N 1
ATOM 2240 C CA . TYR A 1 286 ? -4.152 -26.812 -6.656 1 92.56 286 TYR A CA 1
ATOM 2241 C C . TYR A 1 286 ? -4.785 -25.562 -6.039 1 92.56 286 TYR A C 1
ATOM 2243 O O . TYR A 1 286 ? -6.008 -25.438 -6 1 92.56 286 TYR A O 1
ATOM 2251 N N . HIS A 1 287 ? -3.916 -24.75 -5.539 1 91.81 287 HIS A N 1
ATOM 2252 C CA . HIS A 1 287 ? -4.293 -23.438 -5.016 1 91.81 287 HIS A CA 1
ATOM 2253 C C . HIS A 1 287 ? -3.477 -22.328 -5.668 1 91.81 287 HIS A C 1
ATOM 2255 O O . HIS A 1 287 ? -2.488 -22.609 -6.355 1 91.81 287 HIS A O 1
ATOM 2261 N N . THR A 1 288 ? -3.918 -21.109 -5.426 1 92.38 288 THR A N 1
ATOM 2262 C CA . THR A 1 288 ? -3.256 -19.984 -6.082 1 92.38 288 THR A CA 1
ATOM 2263 C C . THR A 1 288 ? -2.293 -19.297 -5.125 1 92.38 288 THR A C 1
ATOM 2265 O O . THR A 1 288 ? -2.041 -18.094 -5.254 1 92.38 288 THR A O 1
ATOM 2268 N N . SER A 1 289 ? -1.812 -20.031 -4.141 1 90.62 289 SER A N 1
ATOM 2269 C CA . SER A 1 289 ? -0.885 -19.469 -3.166 1 90.62 289 SER A CA 1
ATOM 2270 C C . SER A 1 289 ? 0.375 -18.938 -3.844 1 90.62 289 SER A C 1
ATOM 2272 O O . SER A 1 289 ? 0.92 -17.906 -3.438 1 90.62 289 SER A O 1
ATOM 2274 N N . GLY A 1 290 ? 0.84 -19.672 -4.863 1 94.06 290 GLY A N 1
ATOM 2275 C CA . GLY A 1 290 ? 1.989 -19.188 -5.613 1 94.06 290 GLY A CA 1
ATOM 2276 C C . GLY A 1 290 ? 1.765 -17.828 -6.25 1 94.06 290 GLY A C 1
ATOM 2277 O O . GLY A 1 290 ? 2.648 -16.969 -6.223 1 94.06 290 GLY A O 1
ATOM 2278 N N . ILE A 1 291 ? 0.595 -17.656 -6.727 1 97 291 ILE A N 1
ATOM 2279 C CA . ILE A 1 291 ? 0.244 -16.391 -7.363 1 97 291 ILE A CA 1
ATOM 2280 C C . ILE A 1 291 ? 0.227 -15.273 -6.324 1 97 291 ILE A C 1
ATOM 2282 O O . ILE A 1 291 ? 0.724 -14.172 -6.578 1 97 291 ILE A O 1
ATOM 2286 N N . GLU A 1 292 ? -0.28 -15.555 -5.191 1 93.75 292 GLU A N 1
ATOM 2287 C CA . GLU A 1 292 ? -0.292 -14.57 -4.117 1 93.75 292 GLU A CA 1
ATOM 2288 C C . GLU A 1 292 ? 1.126 -14.195 -3.701 1 93.75 292 GLU A C 1
ATOM 2290 O O . GLU A 1 292 ? 1.41 -13.023 -3.441 1 93.75 292 GLU A O 1
ATOM 2295 N N . CYS A 1 293 ? 1.948 -15.188 -3.58 1 94.12 293 CYS A N 1
ATOM 2296 C CA . CYS A 1 293 ? 3.35 -14.938 -3.258 1 94.12 293 CYS A CA 1
ATOM 2297 C C . CYS A 1 293 ? 4.004 -14.055 -4.316 1 94.12 293 CYS A C 1
ATOM 2299 O O . CYS A 1 293 ? 4.727 -13.117 -3.984 1 94.12 293 CYS A O 1
ATOM 2301 N N . PHE A 1 294 ? 3.705 -14.391 -5.555 1 97.44 294 PHE A N 1
ATOM 2302 C CA . PHE A 1 294 ? 4.254 -13.594 -6.648 1 97.44 294 PHE A CA 1
ATOM 2303 C C . PHE A 1 294 ? 3.736 -12.164 -6.594 1 97.44 294 PHE A C 1
ATOM 2305 O O . PHE A 1 294 ? 4.504 -11.219 -6.766 1 97.44 294 PHE A O 1
ATOM 2312 N N . HIS A 1 295 ? 2.5 -12.008 -6.355 1 96.31 295 HIS A N 1
ATOM 2313 C CA . HIS A 1 295 ? 1.905 -10.68 -6.285 1 96.31 295 HIS A CA 1
ATOM 2314 C C . HIS A 1 295 ? 2.51 -9.859 -5.148 1 96.31 295 HIS A C 1
ATOM 2316 O O . HIS A 1 295 ? 2.688 -8.648 -5.277 1 96.31 295 HIS A O 1
ATOM 2322 N N . SER A 1 296 ? 2.811 -10.523 -4.055 1 93.75 296 SER A N 1
ATOM 2323 C CA . SER A 1 296 ? 3.516 -9.852 -2.969 1 93.75 296 SER A CA 1
ATOM 2324 C C . SER A 1 296 ? 4.918 -9.438 -3.395 1 93.75 296 SER A C 1
ATOM 2326 O O . SER A 1 296 ? 5.379 -8.344 -3.053 1 93.75 296 SER A O 1
ATOM 2328 N N . LEU A 1 297 ? 5.566 -10.266 -4.098 1 95.19 297 LEU A N 1
ATOM 2329 C CA . LEU A 1 297 ? 6.914 -10.008 -4.586 1 95.19 297 LEU A CA 1
ATOM 2330 C C . LEU A 1 297 ? 6.934 -8.789 -5.504 1 95.19 297 LEU A C 1
ATOM 2332 O O . LEU A 1 297 ? 7.891 -8.008 -5.492 1 95.19 297 LEU A O 1
ATOM 2336 N N . ILE A 1 298 ? 5.898 -8.641 -6.289 1 96.56 298 ILE A N 1
ATOM 2337 C CA . ILE A 1 298 ? 5.797 -7.535 -7.238 1 96.56 298 ILE A CA 1
ATOM 2338 C C . ILE A 1 298 ? 5.969 -6.207 -6.508 1 96.56 298 ILE A C 1
ATOM 2340 O O . ILE A 1 298 ? 6.566 -5.27 -7.043 1 96.56 298 ILE A O 1
ATOM 2344 N N . LEU A 1 299 ? 5.59 -6.129 -5.344 1 92.88 299 LEU A N 1
ATOM 2345 C CA . LEU A 1 299 ? 5.621 -4.887 -4.586 1 92.88 299 LEU A CA 1
ATOM 2346 C C . LEU A 1 299 ? 7.059 -4.441 -4.324 1 92.88 299 LEU A C 1
ATOM 2348 O O . LEU A 1 299 ? 7.316 -3.258 -4.105 1 92.88 299 LEU A O 1
ATOM 2352 N N . LYS A 1 300 ? 7.973 -5.367 -4.34 1 90.94 300 LYS A N 1
ATOM 2353 C CA . LYS A 1 300 ? 9.383 -5.035 -4.145 1 90.94 300 LYS A CA 1
ATOM 2354 C C . LYS A 1 300 ? 9.969 -4.379 -5.391 1 90.94 300 LYS A C 1
ATOM 2356 O O . LYS A 1 300 ? 10.992 -3.693 -5.316 1 90.94 300 LYS A O 1
ATOM 2361 N N . PHE A 1 301 ? 9.289 -4.68 -6.473 1 94.56 301 PHE A N 1
ATOM 2362 C CA . PHE A 1 301 ? 9.742 -4.133 -7.746 1 94.56 301 PHE A CA 1
ATOM 2363 C C . PHE A 1 301 ? 8.883 -2.941 -8.156 1 94.56 301 PHE A C 1
ATOM 2365 O O . PHE A 1 301 ? 9.367 -2.021 -8.82 1 94.56 301 PHE A O 1
ATOM 2372 N N . LEU A 1 302 ? 7.625 -3.086 -7.77 1 93.25 302 LEU A N 1
ATOM 2373 C CA . LEU A 1 302 ? 6.621 -2.096 -8.133 1 93.25 302 LEU A CA 1
ATOM 2374 C C . LEU A 1 302 ? 5.844 -1.628 -6.91 1 93.25 302 LEU A C 1
ATOM 2376 O O . LEU A 1 302 ? 4.672 -1.967 -6.746 1 93.25 302 LEU A O 1
ATOM 2380 N N . PRO A 1 303 ? 6.5 -0.801 -6.148 1 86.56 303 PRO A N 1
ATOM 2381 C CA . PRO A 1 303 ? 5.738 -0.283 -5.008 1 86.56 303 PRO A CA 1
ATOM 2382 C C . PRO A 1 303 ? 4.539 0.559 -5.43 1 86.56 303 PRO A C 1
ATOM 2384 O O . PRO A 1 303 ? 4.602 1.271 -6.438 1 86.56 303 PRO A O 1
ATOM 2387 N N . LYS A 1 304 ? 3.486 0.565 -4.684 1 82.62 304 LYS A N 1
ATOM 2388 C CA . LYS A 1 304 ? 2.229 1.203 -5.059 1 82.62 304 LYS A CA 1
ATOM 2389 C C . LYS A 1 304 ? 2.324 2.721 -4.938 1 82.62 304 LYS A C 1
ATOM 2391 O O . LYS A 1 304 ? 1.495 3.447 -5.492 1 82.62 304 LYS A O 1
ATOM 2396 N N . ASN A 1 305 ? 3.27 3.23 -4.207 1 79.19 305 ASN A N 1
ATOM 2397 C CA . ASN A 1 305 ? 3.363 4.668 -3.973 1 79.19 305 ASN A CA 1
ATOM 2398 C C . ASN A 1 305 ? 4.199 5.359 -5.043 1 79.19 305 ASN A C 1
ATOM 2400 O O . ASN A 1 305 ? 4.508 6.547 -4.93 1 79.19 305 ASN A O 1
ATOM 2404 N N . VAL A 1 306 ? 4.609 4.621 -6.055 1 84.19 306 VAL A N 1
ATOM 2405 C CA . VAL A 1 306 ? 5.398 5.176 -7.148 1 84.19 306 VAL A CA 1
ATOM 2406 C C . VAL A 1 306 ? 4.633 5.043 -8.461 1 84.19 306 VAL A C 1
ATOM 2408 O O . VAL A 1 306 ? 4.008 4.012 -8.719 1 84.19 306 VAL A O 1
ATOM 2411 N N . VAL A 1 307 ? 4.754 6.074 -9.281 1 83.56 307 VAL A N 1
ATOM 2412 C CA . VAL A 1 307 ? 4.09 6.062 -10.578 1 83.56 307 VAL A CA 1
ATOM 2413 C C . VAL A 1 307 ? 5.055 5.566 -11.648 1 83.56 307 VAL A C 1
ATOM 2415 O O . VAL A 1 307 ? 6.191 6.035 -11.734 1 83.56 307 VAL A O 1
ATOM 2418 N N . PHE A 1 308 ? 4.59 4.648 -12.461 1 90.5 308 PHE A N 1
ATOM 2419 C CA . PHE A 1 308 ? 5.406 4.086 -13.531 1 90.5 308 PHE A CA 1
ATOM 2420 C C . PHE A 1 308 ? 4.723 4.262 -14.883 1 90.5 308 PHE A C 1
ATOM 2422 O O . PHE A 1 308 ? 3.494 4.27 -14.961 1 90.5 308 PHE A O 1
ATOM 2429 N N . SER A 1 309 ? 5.598 4.465 -15.938 1 91.44 309 SER A N 1
ATOM 2430 C CA . SER A 1 309 ? 5.078 4.359 -17.297 1 91.44 309 SER A CA 1
ATOM 2431 C C . SER A 1 309 ? 4.66 2.928 -17.625 1 91.44 309 SER A C 1
ATOM 2433 O O . SER A 1 309 ? 4.977 2.002 -16.875 1 91.44 309 SER A O 1
ATOM 2435 N N . PHE A 1 310 ? 3.906 2.768 -18.703 1 94.5 310 PHE A N 1
ATOM 2436 C CA . PHE A 1 310 ? 3.479 1.436 -19.109 1 94.5 310 PHE A CA 1
ATOM 2437 C C . PHE A 1 310 ? 4.68 0.513 -19.297 1 94.5 310 PHE A C 1
ATOM 2439 O O . PHE A 1 310 ? 4.707 -0.591 -18.75 1 94.5 310 PHE A O 1
ATOM 2446 N N . LYS A 1 311 ? 5.699 0.992 -20 1 95.38 311 LYS A N 1
ATOM 2447 C CA . LYS A 1 311 ? 6.887 0.182 -20.25 1 95.38 311 LYS A CA 1
ATOM 2448 C C . LYS A 1 311 ? 7.664 -0.07 -18.953 1 95.38 311 LYS A C 1
ATOM 2450 O O . LYS A 1 311 ? 8.219 -1.153 -18.766 1 95.38 311 LYS A O 1
ATOM 2455 N N . GLY A 1 312 ? 7.68 0.974 -18.141 1 94.25 312 GLY A N 1
ATOM 2456 C CA . GLY A 1 312 ? 8.328 0.822 -16.844 1 94.25 312 GLY A CA 1
ATOM 2457 C C . GLY A 1 312 ? 7.664 -0.218 -15.961 1 94.25 312 GLY A C 1
ATOM 2458 O O . GLY A 1 312 ? 8.344 -0.99 -15.289 1 94.25 312 GLY A O 1
ATOM 2459 N N . MET A 1 313 ? 6.363 -0.275 -16.031 1 95.69 313 MET A N 1
ATOM 2460 C CA . MET A 1 313 ? 5.594 -1.252 -15.266 1 95.69 313 MET A CA 1
ATOM 2461 C C . MET A 1 313 ? 5.824 -2.662 -15.797 1 95.69 313 MET A C 1
ATOM 2463 O O . MET A 1 313 ? 6.09 -3.586 -15.023 1 95.69 313 MET A O 1
ATOM 2467 N N . LEU A 1 314 ? 5.73 -2.748 -17.031 1 97.31 314 LEU A N 1
ATOM 2468 C CA . LEU A 1 314 ? 5.844 -4.062 -17.656 1 97.31 314 LEU A CA 1
ATOM 2469 C C . LEU A 1 314 ? 7.223 -4.668 -17.406 1 97.31 314 LEU A C 1
ATOM 2471 O O . LEU A 1 314 ? 7.332 -5.844 -17.047 1 97.31 314 LEU A O 1
ATOM 2475 N N . CYS A 1 315 ? 8.258 -3.938 -17.609 1 97.38 315 CYS A N 1
ATOM 2476 C CA . CYS A 1 315 ? 9.609 -4.465 -17.438 1 97.38 315 CYS A CA 1
ATOM 2477 C C . CYS A 1 315 ? 9.836 -4.902 -16 1 97.38 315 CYS A C 1
ATOM 2479 O O . CYS A 1 315 ? 10.508 -5.91 -15.75 1 97.38 315 CYS A O 1
ATOM 2481 N N . ARG A 1 316 ? 9.312 -4.156 -15.031 1 97.38 316 ARG A N 1
ATOM 2482 C CA . ARG A 1 316 ? 9.492 -4.512 -13.633 1 97.38 316 ARG A CA 1
ATOM 2483 C C . ARG A 1 316 ? 8.68 -5.754 -13.273 1 97.38 316 ARG A C 1
ATOM 2485 O O . ARG A 1 316 ? 9.086 -6.539 -12.414 1 97.38 316 ARG A O 1
ATOM 2492 N N . LEU A 1 317 ? 7.508 -5.906 -13.906 1 98.44 317 LEU A N 1
ATOM 2493 C CA . LEU A 1 317 ? 6.762 -7.148 -13.766 1 98.44 317 LEU A CA 1
ATOM 2494 C C . LEU A 1 317 ? 7.574 -8.336 -14.281 1 98.44 317 LEU A C 1
ATOM 2496 O O . LEU A 1 317 ? 7.613 -9.391 -13.648 1 98.44 317 LEU A O 1
ATOM 2500 N N . GLN A 1 318 ? 8.18 -8.102 -15.398 1 98.75 318 GLN A N 1
ATOM 2501 C CA . GLN A 1 318 ? 9.016 -9.141 -15.992 1 98.75 318 GLN A CA 1
ATOM 2502 C C . GLN A 1 318 ? 10.203 -9.477 -15.086 1 98.75 318 GLN A C 1
ATOM 2504 O O . GLN A 1 318 ? 10.539 -10.648 -14.906 1 98.75 318 GLN A O 1
ATOM 2509 N N . LEU A 1 319 ? 10.797 -8.484 -14.508 1 98.38 319 LEU A N 1
ATOM 2510 C CA . LEU A 1 319 ? 11.891 -8.695 -13.562 1 98.38 319 LEU A CA 1
ATOM 2511 C C . LEU A 1 319 ? 11.414 -9.523 -12.367 1 98.38 319 LEU A C 1
ATOM 2513 O O . LEU A 1 319 ? 12.102 -10.453 -11.938 1 98.38 319 LEU A O 1
ATOM 2517 N N . ALA A 1 320 ? 10.273 -9.156 -11.836 1 98.38 320 ALA A N 1
ATOM 2518 C CA . ALA A 1 320 ? 9.703 -9.898 -10.719 1 98.38 320 ALA A CA 1
ATOM 2519 C C . ALA A 1 320 ? 9.477 -11.359 -11.078 1 98.38 320 ALA A C 1
ATOM 2521 O O . ALA A 1 320 ? 9.734 -12.258 -10.273 1 98.38 320 ALA A O 1
ATOM 2522 N N . ALA A 1 321 ? 8.977 -11.531 -12.273 1 98.75 321 ALA A N 1
ATOM 2523 C CA . ALA A 1 321 ? 8.711 -12.891 -12.727 1 98.75 321 ALA A CA 1
ATOM 2524 C C . ALA A 1 321 ? 10 -13.695 -12.844 1 98.75 321 ALA A C 1
ATOM 2526 O O . ALA A 1 321 ? 10.055 -14.867 -12.453 1 98.75 321 ALA A O 1
ATOM 2527 N N . MET A 1 322 ? 11.055 -13.086 -13.391 1 98.5 322 MET A N 1
ATOM 2528 C CA . MET A 1 322 ? 12.344 -13.75 -13.492 1 98.5 322 MET A CA 1
ATOM 2529 C C . MET A 1 322 ? 12.867 -14.133 -12.109 1 98.5 322 MET A C 1
ATOM 2531 O O . MET A 1 322 ? 13.344 -15.25 -11.906 1 98.5 322 MET A O 1
ATOM 2535 N N . HIS A 1 323 ? 12.727 -13.219 -11.203 1 97.81 323 HIS A N 1
ATOM 2536 C CA . HIS A 1 323 ? 13.148 -13.484 -9.828 1 97.81 323 HIS A CA 1
ATOM 2537 C C . HIS A 1 323 ? 12.344 -14.617 -9.219 1 97.81 323 HIS A C 1
ATOM 2539 O O . HIS A 1 323 ? 12.914 -15.523 -8.602 1 97.81 323 HIS A O 1
ATOM 2545 N N . TYR A 1 324 ? 11.07 -14.555 -9.383 1 98.38 324 TYR A N 1
ATOM 2546 C CA . TYR A 1 324 ? 10.195 -15.57 -8.805 1 98.38 324 TYR A CA 1
ATOM 2547 C C . TYR A 1 324 ? 10.523 -16.953 -9.359 1 98.38 324 TYR A C 1
ATOM 2549 O O . TYR A 1 324 ? 10.695 -17.906 -8.594 1 98.38 324 TYR A O 1
ATOM 2557 N N . ASN A 1 325 ? 10.578 -17.062 -10.68 1 98.06 325 ASN A N 1
ATOM 2558 C CA . ASN A 1 325 ? 10.789 -18.344 -11.336 1 98.06 325 ASN A CA 1
ATOM 2559 C C . ASN A 1 325 ? 12.133 -18.953 -10.945 1 98.06 325 ASN A C 1
ATOM 2561 O O . ASN A 1 325 ? 12.266 -20.188 -10.875 1 98.06 325 ASN A O 1
ATOM 2565 N N . GLU A 1 326 ? 13.062 -18.125 -10.68 1 96.94 326 GLU A N 1
ATOM 2566 C CA . GLU A 1 326 ? 14.375 -18.594 -10.234 1 96.94 326 GLU A CA 1
ATOM 2567 C C . GLU A 1 326 ? 14.305 -19.141 -8.812 1 96.94 326 GLU A C 1
ATOM 2569 O O . GLU A 1 326 ? 15.023 -20.094 -8.469 1 96.94 326 GLU A O 1
ATOM 2574 N N . ASN A 1 327 ? 13.383 -18.656 -7.984 1 96.25 327 ASN A N 1
ATOM 2575 C CA . ASN A 1 327 ? 13.461 -18.922 -6.551 1 96.25 327 ASN A CA 1
ATOM 2576 C C . ASN A 1 327 ? 12.25 -19.703 -6.059 1 96.25 327 ASN A C 1
ATOM 2578 O O . ASN A 1 327 ? 12.172 -20.078 -4.887 1 96.25 327 ASN A O 1
ATOM 2582 N N . ALA A 1 328 ? 11.281 -19.953 -6.883 1 92.56 328 ALA A N 1
ATOM 2583 C CA . ALA A 1 328 ? 10.047 -20.625 -6.488 1 92.56 328 ALA A CA 1
ATOM 2584 C C . ALA A 1 328 ? 10.32 -22.047 -6.008 1 92.56 328 ALA A C 1
ATOM 2586 O O . ALA A 1 328 ? 9.602 -22.562 -5.152 1 92.56 328 ALA A O 1
ATOM 2587 N N . GLY A 1 329 ? 11.352 -22.703 -6.531 1 88.62 329 GLY A N 1
ATOM 2588 C CA . GLY A 1 329 ? 11.641 -24.094 -6.188 1 88.62 329 GLY A CA 1
ATOM 2589 C C . GLY A 1 329 ? 12.789 -24.234 -5.203 1 88.62 329 GLY A C 1
ATOM 2590 O O . GLY A 1 329 ? 13.445 -25.266 -5.156 1 88.62 329 GLY A O 1
ATOM 2591 N N . ARG A 1 330 ? 12.992 -23.203 -4.414 1 90.75 330 ARG A N 1
ATOM 2592 C CA . ARG A 1 330 ? 14.078 -23.266 -3.449 1 90.75 330 ARG A CA 1
ATOM 2593 C C . ARG A 1 330 ? 13.844 -24.359 -2.414 1 90.75 330 ARG A C 1
ATOM 2595 O O . ARG A 1 330 ? 12.711 -24.594 -1.996 1 90.75 330 ARG A O 1
ATOM 2602 N N . SER A 1 331 ? 14.891 -24.953 -2.018 1 90.06 331 SER A N 1
ATOM 2603 C CA . SER A 1 331 ? 14.82 -26.047 -1.048 1 90.06 331 SER A CA 1
ATOM 2604 C C . SER A 1 331 ? 14.781 -25.516 0.38 1 90.06 331 SER A C 1
ATOM 2606 O O . SER A 1 331 ? 15.078 -24.344 0.619 1 90.06 331 SER A O 1
ATOM 2608 N N . GLN A 1 332 ? 14.352 -26.328 1.187 1 91.75 332 GLN A N 1
ATOM 2609 C CA . GLN A 1 332 ? 14.383 -26 2.607 1 91.75 332 GLN A CA 1
ATOM 2610 C C . GLN A 1 332 ? 15.82 -25.891 3.115 1 91.75 332 GLN A C 1
ATOM 2612 O O . GLN A 1 332 ? 16.672 -26.688 2.727 1 91.75 332 GLN A O 1
ATOM 2617 N N . ALA A 1 333 ? 16.031 -24.891 3.936 1 92.12 333 ALA A N 1
ATOM 2618 C CA . ALA A 1 333 ? 17.359 -24.672 4.512 1 92.12 333 ALA A CA 1
ATOM 2619 C C . ALA A 1 333 ? 17.703 -25.781 5.508 1 92.12 333 ALA A C 1
ATOM 2621 O O . ALA A 1 333 ? 16.812 -26.344 6.148 1 92.12 333 ALA A O 1
ATOM 2622 N N . SER A 1 334 ? 18.891 -26.156 5.57 1 92 334 SER A N 1
ATOM 2623 C CA . SER A 1 334 ? 19.391 -27.156 6.504 1 92 334 SER A CA 1
ATOM 2624 C C . SER A 1 334 ? 20.594 -26.625 7.301 1 92 334 SER A C 1
ATOM 2626 O O . SER A 1 334 ? 21.281 -25.719 6.852 1 92 334 SER A O 1
ATOM 2628 N N . THR A 1 335 ? 20.688 -27.141 8.469 1 89.69 335 THR A N 1
ATOM 2629 C CA . THR A 1 335 ? 21.859 -26.828 9.266 1 89.69 335 THR A CA 1
ATOM 2630 C C . THR A 1 335 ? 23.094 -27.531 8.711 1 89.69 335 THR A C 1
ATOM 2632 O O . THR A 1 335 ? 23 -28.328 7.77 1 89.69 335 THR A O 1
ATOM 2635 N N . ALA A 1 336 ? 24.234 -27.109 9.305 1 88.75 336 ALA A N 1
ATOM 2636 C CA . ALA A 1 336 ? 25.484 -27.734 8.898 1 88.75 336 ALA A CA 1
ATOM 2637 C C . ALA A 1 336 ? 25.422 -29.25 9.094 1 88.75 336 ALA A C 1
ATOM 2639 O O . ALA A 1 336 ? 26.047 -30 8.344 1 88.75 336 ALA A O 1
ATOM 2640 N N . ASP A 1 337 ? 24.641 -29.688 10.031 1 90.44 337 ASP A N 1
ATOM 2641 C CA . ASP A 1 337 ? 24.531 -31.109 10.352 1 90.44 337 ASP A CA 1
ATOM 2642 C C . ASP A 1 337 ? 23.469 -31.781 9.477 1 90.44 337 ASP A C 1
ATOM 2644 O O . ASP A 1 337 ? 23.234 -32.969 9.594 1 90.44 337 ASP A O 1
ATOM 2648 N N . GLY A 1 338 ? 22.766 -30.953 8.617 1 88.19 338 GLY A N 1
ATOM 2649 C CA . GLY A 1 338 ? 21.812 -31.531 7.684 1 88.19 338 GLY A CA 1
ATOM 2650 C C . GLY A 1 338 ? 20.375 -31.453 8.164 1 88.19 338 GLY A C 1
ATOM 2651 O O . GLY A 1 338 ? 19.469 -31.891 7.48 1 88.19 338 GLY A O 1
ATOM 2652 N N . ASP A 1 339 ? 20.172 -30.969 9.375 1 88.12 339 ASP A N 1
ATOM 2653 C CA . ASP A 1 339 ? 18.812 -30.859 9.906 1 88.12 339 ASP A CA 1
ATOM 2654 C C . ASP A 1 339 ? 18.031 -29.75 9.227 1 88.12 339 ASP A C 1
ATOM 2656 O O . ASP A 1 339 ? 18.562 -28.656 9 1 88.12 339 ASP A O 1
ATOM 2660 N N . LEU A 1 340 ? 16.797 -30.172 8.898 1 90.56 340 LEU A N 1
ATOM 2661 C CA . LEU A 1 340 ? 15.922 -29.203 8.266 1 90.56 340 LEU A CA 1
ATOM 2662 C C . LEU A 1 340 ? 15.539 -28.094 9.242 1 90.56 340 LEU A C 1
ATOM 2664 O O . LEU A 1 340 ? 15.289 -28.359 10.422 1 90.56 340 LEU A O 1
ATOM 2668 N N . ARG A 1 341 ? 15.516 -26.875 8.734 1 90.56 341 ARG A N 1
ATOM 2669 C CA . ARG A 1 341 ? 15.219 -25.719 9.57 1 90.56 341 ARG A CA 1
ATOM 2670 C C . ARG A 1 341 ? 13.758 -25.297 9.445 1 90.56 341 ARG A C 1
ATOM 2672 O O . ARG A 1 341 ? 13.195 -25.344 8.352 1 90.56 341 ARG A O 1
ATOM 2679 N N . TYR A 1 342 ? 13.18 -24.969 10.609 1 89.06 342 TYR A N 1
ATOM 2680 C CA . TYR A 1 342 ? 11.789 -24.516 10.68 1 89.06 342 TYR A CA 1
ATOM 2681 C C . TYR A 1 342 ? 11.703 -23.172 11.383 1 89.06 342 TYR A C 1
ATOM 2683 O O . TYR A 1 342 ? 12.594 -22.797 12.148 1 89.06 342 TYR A O 1
ATOM 2691 N N . SER A 1 343 ? 10.734 -22.438 10.945 1 84.75 343 SER A N 1
ATOM 2692 C CA . SER A 1 343 ? 10.422 -21.188 11.648 1 84.75 343 SER A CA 1
ATOM 2693 C C . SER A 1 343 ? 9.031 -21.25 12.273 1 84.75 343 SER A C 1
ATOM 2695 O O . SER A 1 343 ? 8.148 -21.953 11.789 1 84.75 343 SER A O 1
ATOM 2697 N N . ILE A 1 344 ? 8.883 -20.609 13.414 1 82.56 344 ILE A N 1
ATOM 2698 C CA . ILE A 1 344 ? 7.598 -20.5 14.086 1 82.56 344 ILE A CA 1
ATOM 2699 C C . ILE A 1 344 ? 7.09 -19.062 13.977 1 82.56 344 ILE A C 1
ATOM 2701 O O . ILE A 1 344 ? 7.836 -18.109 14.219 1 82.56 344 ILE A O 1
ATOM 2705 N N . VAL A 1 345 ? 5.953 -18.938 13.414 1 80.12 345 VAL A N 1
ATOM 2706 C CA . VAL A 1 345 ? 5.359 -17.625 13.273 1 80.12 345 VAL A CA 1
ATOM 2707 C C . VAL A 1 345 ? 4.09 -17.531 14.109 1 80.12 345 VAL A C 1
ATOM 2709 O O . VAL A 1 345 ? 3.379 -18.516 14.289 1 80.12 345 VAL A O 1
ATOM 2712 N N . PHE A 1 346 ? 3.883 -16.359 14.641 1 75.25 346 PHE A N 1
ATOM 2713 C CA . PHE A 1 346 ? 2.699 -16.078 15.445 1 75.25 346 PHE A CA 1
ATOM 2714 C C . PHE A 1 346 ? 1.821 -15.031 14.773 1 75.25 346 PHE A C 1
ATOM 2716 O O . PHE A 1 346 ? 1.896 -13.852 15.102 1 75.25 346 PHE A O 1
ATOM 2723 N N . PRO A 1 347 ? 1.005 -15.547 13.859 1 72.44 347 PRO A N 1
ATOM 2724 C CA . PRO A 1 347 ? 0.162 -14.578 13.148 1 72.44 347 PRO A CA 1
ATOM 2725 C C . PRO A 1 347 ? -0.827 -13.867 14.07 1 72.44 347 PRO A C 1
ATOM 2727 O O . PRO A 1 347 ? -1.379 -14.492 14.984 1 72.44 347 PRO A O 1
ATOM 2730 N N . LYS A 1 348 ? -1.052 -12.633 13.797 1 67.06 348 LYS A N 1
ATOM 2731 C CA . LYS A 1 348 ? -1.932 -11.789 14.602 1 67.06 348 LYS A CA 1
ATOM 2732 C C . LYS A 1 348 ? -3.338 -12.375 14.68 1 67.06 348 LYS A C 1
ATOM 2734 O O . LYS A 1 348 ? -3.975 -12.352 15.734 1 67.06 348 LYS A O 1
ATOM 2739 N N . PHE A 1 349 ? -3.734 -12.969 13.602 1 62.56 349 PHE A N 1
ATOM 2740 C CA . PHE A 1 349 ? -5.117 -13.406 13.477 1 62.56 349 PHE A CA 1
ATOM 2741 C C . PHE A 1 349 ? -5.352 -14.68 14.289 1 62.56 349 PHE A C 1
ATOM 2743 O O . PHE A 1 349 ? -6.496 -15.062 14.531 1 62.56 349 PHE A O 1
ATOM 2750 N N . LYS A 1 350 ? -4.277 -15.344 14.703 1 65.19 350 LYS A N 1
ATOM 2751 C CA . LYS A 1 350 ? -4.434 -16.609 15.398 1 65.19 350 LYS A CA 1
ATOM 2752 C C . LYS A 1 350 ? -4.465 -16.406 16.906 1 65.19 350 LYS A C 1
ATOM 2754 O O . LYS A 1 350 ? -4.613 -17.359 17.672 1 65.19 350 LYS A O 1
ATOM 2759 N N . HIS A 1 351 ? -4.496 -15.188 17.266 1 63.72 351 HIS A N 1
ATOM 2760 C CA . HIS A 1 351 ? -4.664 -14.82 18.672 1 63.72 351 HIS A CA 1
ATOM 2761 C C . HIS A 1 351 ? -3.852 -15.734 19.578 1 63.72 351 HIS A C 1
ATOM 2763 O O . HIS A 1 351 ? -4.387 -16.297 20.531 1 63.72 351 HIS A O 1
ATOM 2769 N N . GLY A 1 352 ? -2.576 -15.961 19.203 1 64.25 352 GLY A N 1
ATOM 2770 C CA . GLY A 1 352 ? -1.697 -16.703 20.094 1 64.25 352 GLY A CA 1
ATOM 2771 C C . GLY A 1 352 ? -1.27 -18.047 19.516 1 64.25 352 GLY A C 1
ATOM 2772 O O . GLY A 1 352 ? -0.283 -18.625 19.969 1 64.25 352 GLY A O 1
ATOM 2773 N N . GLU A 1 353 ? -2.084 -18.516 18.609 1 72.31 353 GLU A N 1
ATOM 2774 C CA . GLU A 1 353 ? -1.664 -19.75 17.953 1 72.31 353 GLU A CA 1
ATOM 2775 C C . GLU A 1 353 ? -0.495 -19.5 17.016 1 72.31 353 GLU A C 1
ATOM 2777 O O . GLU A 1 353 ? -0.222 -18.359 16.641 1 72.31 353 GLU A O 1
ATOM 2782 N N . PHE A 1 354 ? 0.338 -20.578 16.859 1 79.5 354 PHE A N 1
ATOM 2783 C CA . PHE A 1 354 ? 1.541 -20.438 16.047 1 79.5 354 PHE A CA 1
ATOM 2784 C C . PHE A 1 354 ? 1.463 -21.312 14.797 1 79.5 354 PHE A C 1
ATOM 2786 O O . PHE A 1 354 ? 0.618 -22.203 14.719 1 79.5 354 PHE A O 1
ATOM 2793 N N . ILE A 1 355 ? 2.154 -20.984 13.836 1 79.81 355 ILE A N 1
ATOM 2794 C CA . ILE A 1 355 ? 2.32 -21.766 12.617 1 79.81 355 ILE A CA 1
ATOM 2795 C C . ILE A 1 355 ? 3.793 -22.125 12.422 1 79.81 355 ILE A C 1
ATOM 2797 O O . ILE A 1 355 ? 4.672 -21.281 12.625 1 79.81 355 ILE A O 1
ATOM 2801 N N . VAL A 1 356 ? 4.031 -23.344 12.156 1 83.75 356 VAL A N 1
ATOM 2802 C CA . VAL A 1 356 ? 5.387 -23.781 11.836 1 83.75 356 VAL A CA 1
ATOM 2803 C C . VAL A 1 356 ? 5.562 -23.844 10.32 1 83.75 356 VAL A C 1
ATOM 2805 O O . VAL A 1 356 ? 4.715 -24.375 9.609 1 83.75 356 VAL A O 1
ATOM 2808 N N . ARG A 1 357 ? 6.578 -23.188 9.883 1 84.56 357 ARG A N 1
ATOM 2809 C CA . ARG A 1 357 ? 6.855 -23.203 8.453 1 84.56 357 ARG A CA 1
ATOM 2810 C C . ARG A 1 357 ? 8.281 -23.656 8.172 1 84.56 357 ARG A C 1
ATOM 2812 O O . ARG A 1 357 ? 9.18 -23.438 8.992 1 84.56 357 ARG A O 1
ATOM 2819 N N . ALA A 1 358 ? 8.438 -24.375 7.008 1 87.31 358 ALA A N 1
ATOM 2820 C CA . ALA A 1 358 ? 9.781 -24.703 6.543 1 87.31 358 ALA A CA 1
ATOM 2821 C C . ALA A 1 358 ? 10.547 -23.453 6.145 1 87.31 358 ALA A C 1
ATOM 2823 O O . ALA A 1 358 ? 10.016 -22.578 5.445 1 87.31 358 ALA A O 1
ATOM 2824 N N . LEU A 1 359 ? 11.695 -23.344 6.691 1 89.75 359 LEU A N 1
ATOM 2825 C CA . LEU A 1 359 ? 12.562 -22.25 6.27 1 89.75 359 LEU A CA 1
ATOM 2826 C C . LEU A 1 359 ? 13.281 -22.578 4.969 1 89.75 359 LEU A C 1
ATOM 2828 O O . LEU A 1 359 ? 13.961 -23.609 4.879 1 89.75 359 LEU A O 1
ATOM 2832 N N . LYS A 1 360 ? 13.109 -21.75 4.035 1 90.38 360 LYS A N 1
ATOM 2833 C CA . LYS A 1 360 ? 13.727 -22.016 2.732 1 90.38 360 LYS A CA 1
ATOM 2834 C C . LYS A 1 360 ? 15.117 -21.406 2.652 1 90.38 360 LYS A C 1
ATOM 2836 O O . LYS A 1 360 ? 15.477 -20.531 3.459 1 90.38 360 LYS A O 1
ATOM 2841 N N . SER A 1 361 ? 15.906 -21.922 1.761 1 90.81 361 SER A N 1
ATOM 2842 C CA . SER A 1 361 ? 17.219 -21.328 1.5 1 90.81 361 SER A CA 1
ATOM 2843 C C . SER A 1 361 ? 17.109 -19.906 0.987 1 90.81 361 SER A C 1
ATOM 2845 O O . SER A 1 361 ? 16.031 -19.484 0.536 1 90.81 361 SER A O 1
ATOM 2847 N N . ASN A 1 362 ? 18.141 -19.125 1.084 1 88.38 362 ASN A N 1
ATOM 2848 C CA . ASN A 1 362 ? 18.125 -17.734 0.641 1 88.38 362 ASN A CA 1
ATOM 2849 C C . ASN A 1 362 ? 17.906 -17.625 -0.864 1 88.38 362 ASN A C 1
ATOM 2851 O O . ASN A 1 362 ? 18.422 -18.438 -1.634 1 88.38 362 ASN A O 1
ATOM 2855 N N 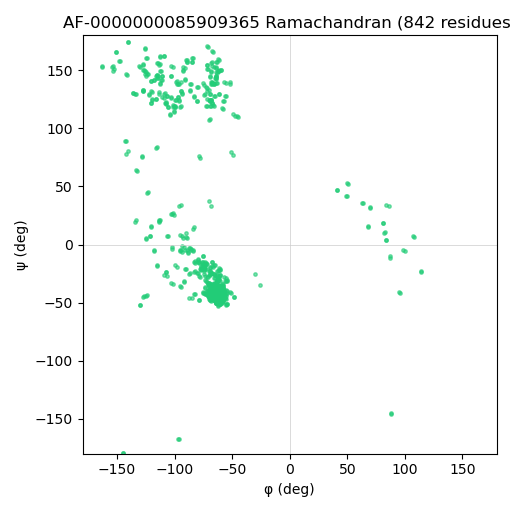. PRO A 1 363 ? 17.109 -16.672 -1.211 1 91.69 363 PRO A N 1
ATOM 2856 C CA . PRO A 1 363 ? 16.906 -16.484 -2.648 1 91.69 363 PRO A CA 1
ATOM 2857 C C . PRO A 1 363 ? 18.188 -16.062 -3.373 1 91.69 363 PRO A C 1
ATOM 2859 O O . PRO A 1 363 ? 19.062 -15.453 -2.77 1 91.69 363 PRO A O 1
ATOM 2862 N N . THR A 1 364 ? 18.25 -16.406 -4.613 1 92.56 364 THR A N 1
ATOM 2863 C CA . THR A 1 364 ? 19.359 -16.016 -5.469 1 92.56 364 THR A CA 1
ATOM 2864 C C . THR A 1 364 ? 18.922 -14.969 -6.492 1 92.56 364 THR A C 1
ATOM 2866 O O . THR A 1 364 ? 17.734 -14.734 -6.68 1 92.56 364 THR A O 1
ATOM 2869 N N . THR A 1 365 ? 19.938 -14.266 -7.078 1 93.5 365 THR A N 1
ATOM 2870 C CA . THR A 1 365 ? 19.672 -13.242 -8.086 1 93.5 365 THR A CA 1
ATOM 2871 C C . THR A 1 365 ? 20.438 -13.547 -9.375 1 93.5 365 THR A C 1
ATOM 2873 O O . THR A 1 365 ? 21.031 -12.641 -9.977 1 93.5 365 THR A O 1
ATOM 2876 N N . GLY A 1 366 ? 20.391 -14.773 -9.742 1 95.12 366 GLY A N 1
ATOM 2877 C CA . GLY A 1 366 ? 21.078 -15.188 -10.961 1 95.12 366 GLY A CA 1
ATOM 2878 C C . GLY A 1 366 ? 20.531 -14.523 -12.211 1 95.12 366 GLY A C 1
ATOM 2879 O O . GLY A 1 366 ? 21.266 -14.312 -13.18 1 95.12 366 GLY A O 1
ATOM 2880 N N . TYR A 1 367 ? 19.312 -14.156 -12.18 1 97.31 367 TYR A N 1
ATOM 2881 C CA . TYR A 1 367 ? 18.688 -13.508 -13.328 1 97.31 367 TYR A CA 1
ATOM 2882 C C . TYR A 1 367 ? 19.359 -12.172 -13.633 1 97.31 367 TYR A C 1
ATOM 2884 O O . TYR A 1 367 ? 19.438 -11.75 -14.789 1 97.31 367 TYR A O 1
ATOM 2892 N N . ILE A 1 368 ? 19.844 -11.477 -12.625 1 97.31 368 ILE A N 1
ATOM 2893 C CA . ILE A 1 368 ? 20.531 -10.203 -12.828 1 97.31 368 ILE A CA 1
ATOM 2894 C C . ILE A 1 368 ? 21.828 -10.438 -13.602 1 97.31 368 ILE A C 1
ATOM 2896 O O . ILE A 1 368 ? 22.172 -9.664 -14.5 1 97.31 368 ILE A O 1
ATOM 2900 N N . ASP A 1 369 ? 22.516 -11.523 -13.242 1 95.88 369 ASP A N 1
ATOM 2901 C CA . ASP A 1 369 ? 23.75 -11.867 -13.953 1 95.88 369 ASP A CA 1
ATOM 2902 C C . ASP A 1 369 ? 23.469 -12.117 -15.438 1 95.88 369 ASP A C 1
ATOM 2904 O O . ASP A 1 369 ? 24.234 -11.672 -16.297 1 95.88 369 ASP A O 1
ATOM 2908 N N . LYS A 1 370 ? 22.422 -12.797 -15.695 1 97.31 370 LYS A N 1
ATOM 2909 C CA . LYS A 1 370 ? 22.031 -13.062 -17.078 1 97.31 370 LYS A CA 1
ATOM 2910 C C . LYS A 1 370 ? 21.719 -11.766 -17.828 1 97.31 370 LYS A C 1
ATOM 2912 O O . LYS A 1 370 ? 22.125 -11.602 -18.969 1 97.31 370 LYS A O 1
ATOM 2917 N N . LEU A 1 371 ? 21.062 -10.898 -17.172 1 98.31 371 LEU A N 1
ATOM 2918 C CA . LEU A 1 371 ? 20.719 -9.609 -17.766 1 98.31 371 LEU A CA 1
ATOM 2919 C C . LEU A 1 371 ? 21.969 -8.781 -18.031 1 98.31 371 LEU A C 1
ATOM 2921 O O . LEU A 1 371 ? 22.094 -8.164 -19.094 1 98.31 371 LEU A O 1
ATOM 2925 N N . MET A 1 372 ? 22.875 -8.789 -17.078 1 96.5 372 MET A N 1
ATOM 2926 C CA . MET A 1 372 ? 24.125 -8.039 -17.234 1 96.5 372 MET A CA 1
ATOM 2927 C C . MET A 1 372 ? 24.953 -8.57 -18.391 1 96.5 372 MET A C 1
ATOM 2929 O O . MET A 1 372 ? 25.5 -7.797 -19.172 1 96.5 372 MET A O 1
ATOM 2933 N N . GLU A 1 373 ? 24.969 -9.859 -18.484 1 96.38 373 GLU A N 1
ATOM 2934 C CA . GLU A 1 373 ? 25.688 -10.492 -19.594 1 96.38 373 GLU A CA 1
ATOM 2935 C C . GLU A 1 373 ? 25.078 -10.117 -20.938 1 96.38 373 GLU A C 1
ATOM 2937 O O . GLU A 1 373 ? 25.781 -9.727 -21.859 1 96.38 373 GLU A O 1
ATOM 2942 N N . LEU A 1 374 ? 23.812 -10.234 -21.031 1 97.81 374 LEU A N 1
ATOM 2943 C CA . LEU A 1 374 ? 23.109 -9.891 -22.266 1 97.81 374 LEU A CA 1
ATOM 2944 C C . LEU A 1 374 ? 23.328 -8.43 -22.625 1 97.81 374 LEU A C 1
ATOM 2946 O O . LEU A 1 374 ? 23.578 -8.102 -23.797 1 97.81 374 LEU A O 1
ATOM 2950 N N . LEU A 1 375 ? 23.219 -7.535 -21.656 1 97.44 375 LEU A N 1
ATOM 2951 C CA . LEU A 1 375 ? 23.359 -6.098 -21.859 1 97.44 375 LEU A CA 1
ATOM 2952 C C . LEU A 1 375 ? 24.75 -5.758 -22.406 1 97.44 375 LEU A C 1
ATOM 2954 O O . LEU A 1 375 ? 24.859 -5.152 -23.469 1 97.44 375 LEU A O 1
ATOM 2958 N N . PHE A 1 376 ? 25.812 -6.238 -21.781 1 95.06 376 PHE A N 1
ATOM 2959 C CA . PHE A 1 376 ? 27.156 -5.754 -22.047 1 95.06 376 PHE A CA 1
ATOM 2960 C C . PHE A 1 376 ? 27.781 -6.52 -23.219 1 95.06 376 PHE A C 1
ATOM 2962 O O . PHE A 1 376 ? 28.609 -5.977 -23.953 1 95.06 376 PHE A O 1
ATOM 2969 N N . HIS A 1 377 ? 27.297 -7.719 -23.438 1 95.12 377 HIS A N 1
ATOM 2970 C CA . HIS A 1 377 ? 27.953 -8.523 -24.469 1 95.12 377 HIS A CA 1
ATOM 2971 C C . HIS A 1 377 ? 27.172 -8.469 -25.781 1 95.12 377 HIS A C 1
ATOM 2973 O O . HIS A 1 377 ? 27.703 -8.789 -26.844 1 95.12 377 HIS A O 1
ATOM 2979 N N . HIS A 1 378 ? 25.906 -8.062 -25.719 1 96.06 378 HIS A N 1
ATOM 2980 C CA . HIS A 1 378 ? 25.109 -8.133 -26.938 1 96.06 378 HIS A CA 1
ATOM 2981 C C . HIS A 1 378 ? 24.391 -6.809 -27.203 1 96.06 378 HIS A C 1
ATOM 2983 O O . HIS A 1 378 ? 24.609 -6.184 -28.234 1 96.06 378 HIS A O 1
ATOM 2989 N N . VAL A 1 379 ? 23.672 -6.266 -26.266 1 96.88 379 VAL A N 1
ATOM 2990 C CA . VAL A 1 379 ? 22.781 -5.137 -26.5 1 96.88 379 VAL A CA 1
ATOM 2991 C C . VAL A 1 379 ? 23.594 -3.875 -26.75 1 96.88 379 VAL A C 1
ATOM 2993 O O . VAL A 1 379 ? 23.297 -3.1 -27.656 1 96.88 379 VAL A O 1
ATOM 2996 N N . VAL A 1 380 ? 24.609 -3.709 -25.906 1 95.19 380 VAL A N 1
ATOM 2997 C CA . VAL A 1 380 ? 25.438 -2.516 -26.047 1 95.19 380 VAL A CA 1
ATOM 2998 C C . VAL A 1 380 ? 26.156 -2.539 -27.391 1 95.19 380 VAL A C 1
ATOM 3000 O O . VAL A 1 380 ? 26.328 -1.496 -28.031 1 95.19 380 VAL A O 1
ATOM 3003 N N . GLU A 1 381 ? 26.516 -3.695 -27.875 1 93.75 381 GLU A N 1
ATOM 3004 C CA . GLU A 1 381 ? 27.234 -3.852 -29.141 1 93.75 381 GLU A CA 1
ATOM 3005 C C . GLU A 1 381 ? 26.328 -3.547 -30.328 1 93.75 381 GLU A C 1
ATOM 3007 O O . GLU A 1 381 ? 26.75 -2.906 -31.297 1 93.75 381 GLU A O 1
ATOM 3012 N N . ASP A 1 382 ? 25.156 -4.07 -30.234 1 95.88 382 ASP A N 1
ATOM 3013 C CA . ASP A 1 382 ? 24.172 -3.857 -31.297 1 95.88 382 ASP A CA 1
ATOM 3014 C C . ASP A 1 382 ? 22.766 -3.699 -30.703 1 95.88 382 ASP A C 1
ATOM 3016 O O . ASP A 1 382 ? 21.984 -4.652 -30.688 1 95.88 382 ASP A O 1
ATOM 3020 N N . PRO A 1 383 ? 22.422 -2.479 -30.391 1 95.75 383 PRO A N 1
ATOM 3021 C CA . PRO A 1 383 ? 21.172 -2.238 -29.656 1 95.75 383 PRO A CA 1
ATOM 3022 C C . PRO A 1 383 ? 19.938 -2.348 -30.547 1 95.75 383 PRO A C 1
ATOM 3024 O O . PRO A 1 383 ? 18.828 -2.578 -30.047 1 95.75 383 PRO A O 1
ATOM 3027 N N . GLN A 1 384 ? 20 -2.258 -31.812 1 96.56 384 GLN A N 1
ATOM 3028 C CA . GLN A 1 384 ? 18.875 -2.021 -32.719 1 96.56 384 GLN A CA 1
ATOM 3029 C C . GLN A 1 384 ? 17.891 -3.191 -32.688 1 96.56 384 GLN A C 1
ATOM 3031 O O . GLN A 1 384 ? 16.688 -2.994 -32.562 1 96.56 384 GLN A O 1
ATOM 3036 N N . PRO A 1 385 ? 18.391 -4.453 -32.812 1 97.06 385 PRO A N 1
ATOM 3037 C CA . PRO A 1 385 ? 17.438 -5.566 -32.781 1 97.06 385 PRO A CA 1
ATOM 3038 C C . PRO A 1 385 ? 16.609 -5.609 -31.516 1 97.06 385 PRO A C 1
ATOM 3040 O O . PRO A 1 385 ? 15.422 -5.969 -31.547 1 97.06 385 PRO A O 1
ATOM 3043 N N . TYR A 1 386 ? 17.188 -5.289 -30.438 1 97.38 386 TYR A N 1
ATOM 3044 C CA . TYR A 1 386 ? 16.516 -5.324 -29.141 1 97.38 386 TYR A CA 1
ATOM 3045 C C . TYR A 1 386 ? 15.539 -4.16 -29.016 1 97.38 386 TYR A C 1
ATOM 3047 O O . TYR A 1 386 ? 14.453 -4.32 -28.453 1 97.38 386 TYR A O 1
ATOM 3055 N N . LEU A 1 387 ? 15.914 -3.047 -29.547 1 96.62 387 LEU A N 1
ATOM 3056 C CA . LEU A 1 387 ? 15.031 -1.885 -29.594 1 96.62 387 LEU A CA 1
ATOM 3057 C C . LEU A 1 387 ? 13.805 -2.162 -30.453 1 96.62 387 LEU A C 1
ATOM 3059 O O . LEU A 1 387 ? 12.688 -1.805 -30.078 1 96.62 387 LEU A O 1
ATOM 3063 N N . ASP A 1 388 ? 14.055 -2.801 -31.531 1 96.62 388 ASP A N 1
ATOM 3064 C CA . ASP A 1 388 ? 12.961 -3.141 -32.438 1 96.62 388 ASP A CA 1
ATOM 3065 C C . ASP A 1 388 ? 11.992 -4.125 -31.797 1 96.62 388 ASP A C 1
ATOM 3067 O O . ASP A 1 388 ? 10.773 -3.98 -31.938 1 96.62 388 ASP A O 1
ATOM 3071 N N . PHE A 1 389 ? 12.555 -5.016 -31.125 1 96.25 389 PHE A N 1
ATOM 3072 C CA . PHE A 1 389 ? 11.727 -6 -30.438 1 96.25 389 PHE A CA 1
ATOM 3073 C C . PHE A 1 389 ? 10.875 -5.34 -29.375 1 96.25 389 PHE A C 1
ATOM 3075 O O . PHE A 1 389 ? 9.664 -5.559 -29.312 1 96.25 389 PHE A O 1
ATOM 3082 N N . SER A 1 390 ? 11.492 -4.535 -28.531 1 94.81 390 SER A N 1
ATOM 3083 C CA . SER A 1 390 ? 10.789 -3.834 -27.453 1 94.81 390 SER A CA 1
ATOM 3084 C C . SER A 1 390 ? 9.75 -2.869 -28.016 1 94.81 390 SER A C 1
ATOM 3086 O O . SER A 1 390 ? 8.727 -2.611 -27.375 1 94.81 390 SER A O 1
ATOM 3088 N N . GLY A 1 391 ? 10.031 -2.34 -29.188 1 93 391 GLY A N 1
ATOM 3089 C CA . GLY A 1 391 ? 9.156 -1.374 -29.828 1 93 391 GLY A CA 1
ATOM 3090 C C . GLY A 1 391 ? 7.891 -1.996 -30.391 1 93 391 GLY A C 1
ATOM 3091 O O . GLY A 1 391 ? 6.918 -1.293 -30.656 1 93 391 GLY A O 1
ATOM 3092 N N . GLN A 1 392 ? 7.859 -3.279 -30.516 1 90.44 392 GLN A N 1
ATOM 3093 C CA . GLN A 1 392 ? 6.691 -3.973 -31.062 1 90.44 392 GLN A CA 1
ATOM 3094 C C . GLN A 1 392 ? 5.559 -4.012 -30.031 1 90.44 392 GLN A C 1
ATOM 3096 O O . GLN A 1 392 ? 4.398 -4.23 -30.391 1 90.44 392 GLN A O 1
ATOM 3101 N N . MET A 1 393 ? 5.945 -3.805 -28.859 1 88.62 393 MET A N 1
ATOM 3102 C CA . MET A 1 393 ? 4.934 -3.83 -27.797 1 88.62 393 MET A CA 1
ATOM 3103 C C . MET A 1 393 ? 3.994 -2.635 -27.922 1 88.62 393 MET A C 1
ATOM 3105 O O . MET A 1 393 ? 4.445 -1.488 -27.969 1 88.62 393 MET A O 1
ATOM 3109 N N . ALA A 1 394 ? 2.758 -2.928 -28 1 86.44 394 ALA A N 1
ATOM 3110 C CA . ALA A 1 394 ? 1.759 -1.866 -28.109 1 86.44 394 ALA A CA 1
ATOM 3111 C C . ALA A 1 394 ? 1.588 -1.133 -26.781 1 86.44 394 ALA A C 1
ATOM 3113 O O . ALA A 1 394 ? 1.306 -1.754 -25.766 1 86.44 394 ALA A O 1
ATOM 3114 N N . VAL A 1 395 ? 1.84 0.091 -26.75 1 90.62 395 VAL A N 1
ATOM 3115 C CA . VAL A 1 395 ? 1.628 0.93 -25.578 1 90.62 395 VAL A CA 1
ATOM 3116 C C . VAL A 1 395 ? 0.313 1.694 -25.719 1 90.62 395 VAL A C 1
ATOM 3118 O O . VAL A 1 395 ? 0.124 2.445 -26.688 1 90.62 395 VAL A O 1
ATOM 3121 N N . PRO A 1 396 ? -0.565 1.4 -24.781 1 89.75 396 PRO A N 1
ATOM 3122 C CA . PRO A 1 396 ? -1.829 2.135 -24.859 1 89.75 396 PRO A CA 1
ATOM 3123 C C . PRO A 1 396 ? -1.653 3.639 -24.672 1 89.75 396 PRO A C 1
ATOM 3125 O O . PRO A 1 396 ? -0.672 4.074 -24.062 1 89.75 396 PRO A O 1
ATOM 3128 N N . GLU A 1 397 ? -2.57 4.371 -25.156 1 85 397 GLU A N 1
ATOM 3129 C CA . GLU A 1 397 ? -2.551 5.82 -24.969 1 85 397 GLU A CA 1
ATOM 3130 C C . GLU A 1 397 ? -2.785 6.188 -23.516 1 85 397 GLU A C 1
ATOM 3132 O O . GLU A 1 397 ? -3.4 5.426 -22.766 1 85 397 GLU A O 1
ATOM 3137 N N . LYS A 1 398 ? -2.295 7.363 -23.219 1 81.44 398 LYS A N 1
ATOM 3138 C CA . LYS A 1 398 ? -2.52 7.855 -21.859 1 81.44 398 LYS A CA 1
ATOM 3139 C C . LYS A 1 398 ? -4.012 8.008 -21.578 1 81.44 398 LYS A C 1
ATOM 3141 O O . LYS A 1 398 ? -4.801 8.273 -22.484 1 81.44 398 LYS A O 1
ATOM 3146 N N . LEU A 1 399 ? -4.406 7.832 -20.312 1 75 399 LEU A N 1
ATOM 3147 C CA . LEU A 1 399 ? -5.812 7.922 -19.922 1 75 399 LEU A CA 1
ATOM 3148 C C . LEU A 1 399 ? -6.406 9.266 -20.344 1 75 399 LEU A C 1
ATOM 3150 O O . LEU A 1 399 ? -7.57 9.336 -20.75 1 75 399 LEU A O 1
ATOM 3154 N N . CYS A 1 400 ? -5.566 10.281 -20.344 1 68.75 400 CYS A N 1
ATOM 3155 C CA . CYS A 1 400 ? -6.055 11.633 -20.594 1 68.75 400 CYS A CA 1
ATOM 3156 C C . CYS A 1 400 ? -5.938 11.977 -22.078 1 68.75 400 CYS A C 1
ATOM 3158 O O . CYS A 1 400 ? -6.301 13.078 -22.5 1 68.75 400 CYS A O 1
ATOM 3160 N N . ALA A 1 401 ? -5.434 11.094 -22.812 1 68.56 401 ALA A N 1
ATOM 3161 C CA . ALA A 1 401 ? -5.191 11.383 -24.234 1 68.56 401 ALA A CA 1
ATOM 3162 C C . ALA A 1 401 ? -6.496 11.695 -24.953 1 68.56 401 ALA A C 1
ATOM 3164 O O . ALA A 1 401 ? -6.488 12.375 -25.984 1 68.56 401 ALA A O 1
ATOM 3165 N N . GLN A 1 402 ? -7.531 11.25 -24.375 1 66.5 402 GLN A N 1
ATOM 3166 C CA . GLN A 1 402 ? -8.812 11.469 -25.031 1 66.5 402 GLN A CA 1
ATOM 3167 C C . GLN A 1 402 ? -9.312 12.891 -24.797 1 66.5 402 GLN A C 1
ATOM 3169 O O . GLN A 1 402 ? -10.203 13.367 -25.516 1 66.5 402 GLN A O 1
ATOM 3174 N N . PHE A 1 403 ? -8.688 13.492 -23.812 1 70.75 403 PHE A N 1
ATOM 3175 C CA . PHE A 1 403 ? -9.148 14.844 -23.516 1 70.75 403 PHE A CA 1
ATOM 3176 C C . PHE A 1 403 ? -8.258 15.891 -24.172 1 70.75 403 PHE A C 1
ATOM 3178 O O . PHE A 1 403 ? -7.062 15.664 -24.359 1 70.75 403 PHE A O 1
ATOM 3185 N N . ILE A 1 404 ? -8.875 16.906 -24.656 1 66.88 404 ILE A N 1
ATOM 3186 C CA . ILE A 1 404 ? -8.109 18 -25.234 1 66.88 404 ILE A CA 1
ATOM 3187 C C . ILE A 1 404 ? -7.32 18.703 -24.141 1 66.88 404 ILE A C 1
ATOM 3189 O O . ILE A 1 404 ? -7.891 19.141 -23.125 1 66.88 404 ILE A O 1
ATOM 3193 N N . ARG A 1 405 ? -6.074 18.672 -24.359 1 68.88 405 ARG A N 1
ATOM 3194 C CA . ARG A 1 405 ? -5.211 19.312 -23.375 1 68.88 405 ARG A CA 1
ATOM 3195 C C . ARG A 1 405 ? -5.121 20.812 -23.625 1 68.88 405 ARG A C 1
ATOM 3197 O O . ARG A 1 405 ? -4.949 21.25 -24.766 1 68.88 405 ARG A O 1
ATOM 3204 N N . ALA A 1 406 ? -5.395 21.5 -22.547 1 70.94 406 ALA A N 1
ATOM 3205 C CA . ALA A 1 406 ? -5.215 22.953 -22.656 1 70.94 406 ALA A CA 1
ATOM 3206 C C . ALA A 1 406 ? -3.74 23.312 -22.828 1 70.94 406 ALA A C 1
ATOM 3208 O O . ALA A 1 406 ? -2.863 22.594 -22.344 1 70.94 406 ALA A O 1
ATOM 3209 N N . GLU A 1 407 ? -3.494 24.25 -23.672 1 75.56 407 GLU A N 1
ATOM 3210 C CA . GLU A 1 407 ? -2.135 24.781 -23.766 1 75.56 407 GLU A CA 1
ATOM 3211 C C . GLU A 1 407 ? -1.651 25.297 -22.406 1 75.56 407 GLU A C 1
ATOM 3213 O O . GLU A 1 407 ? -2.387 26 -21.703 1 75.56 407 GLU A O 1
ATOM 3218 N N . LYS A 1 408 ? -0.531 24.828 -22.062 1 76.25 408 LYS A N 1
ATOM 3219 C CA . LYS A 1 408 ? 0.044 25.141 -20.75 1 76.25 408 LYS A CA 1
ATOM 3220 C C . LYS A 1 408 ? -0.003 26.641 -20.469 1 76.25 408 LYS A C 1
ATOM 3222 O O . LYS A 1 408 ? -0.366 27.062 -19.375 1 76.25 408 LYS A O 1
ATOM 3227 N N . GLU A 1 409 ? 0.372 27.391 -21.453 1 74.38 409 GLU A N 1
ATOM 3228 C CA . GLU A 1 409 ? 0.431 28.828 -21.281 1 74.38 409 GLU A CA 1
ATOM 3229 C C . GLU A 1 409 ? -0.947 29.406 -20.969 1 74.38 409 GLU A C 1
ATOM 3231 O O . GLU A 1 409 ? -1.081 30.266 -20.109 1 74.38 409 GLU A O 1
ATOM 3236 N N . GLU A 1 410 ? -1.862 28.844 -21.641 1 74.62 410 GLU A N 1
ATOM 3237 C CA . GLU A 1 410 ? -3.223 29.312 -21.406 1 74.62 410 GLU A CA 1
ATOM 3238 C C . GLU A 1 410 ? -3.736 28.891 -20.031 1 74.62 410 GLU A C 1
ATOM 3240 O O . GLU A 1 410 ? -4.383 29.672 -19.328 1 74.62 410 GLU A O 1
ATOM 3245 N N . ALA A 1 411 ? -3.422 27.719 -19.688 1 78.44 411 ALA A N 1
ATOM 3246 C CA . ALA A 1 411 ? -3.859 27.172 -18.406 1 78.44 411 ALA A CA 1
ATOM 3247 C C . ALA A 1 411 ? -3.223 27.938 -17.25 1 78.44 411 ALA A C 1
ATOM 3249 O O . ALA A 1 411 ? -3.898 28.266 -16.266 1 78.44 411 ALA A O 1
ATOM 3250 N N . VAL A 1 412 ? -1.991 28.25 -17.422 1 77.19 412 VAL A N 1
ATOM 3251 C CA . VAL A 1 412 ? -1.26 28.969 -16.375 1 77.19 412 VAL A CA 1
ATOM 3252 C C . VAL A 1 412 ? -1.782 30.391 -16.281 1 77.19 412 VAL A C 1
ATOM 3254 O O . VAL A 1 412 ? -1.925 30.938 -15.18 1 77.19 412 VAL A O 1
ATOM 3257 N N . SER A 1 413 ? -2.02 30.953 -17.406 1 74.06 413 SER A N 1
ATOM 3258 C CA . SER A 1 413 ? -2.562 32.312 -17.438 1 74.06 413 SER A CA 1
ATOM 3259 C C . SER A 1 413 ? -3.91 32.375 -16.719 1 74.06 413 SER A C 1
ATOM 3261 O O . SER A 1 413 ? -4.168 33.312 -15.961 1 74.06 413 SER A O 1
ATOM 3263 N N . ARG A 1 414 ? -4.711 31.438 -16.953 1 70.56 414 ARG A N 1
ATOM 3264 C CA . ARG A 1 414 ? -6.012 31.375 -16.297 1 70.56 414 ARG A CA 1
ATOM 3265 C C . ARG A 1 414 ? -5.852 31.172 -14.797 1 70.56 414 ARG A C 1
ATOM 3267 O O . ARG A 1 414 ? -6.598 31.766 -14.008 1 70.56 414 ARG A O 1
ATOM 3274 N N . HIS A 1 415 ? -4.922 30.359 -14.492 1 70.31 415 HIS A N 1
ATOM 3275 C CA . HIS A 1 415 ? -4.633 30.094 -13.086 1 70.31 415 HIS A CA 1
ATOM 3276 C C . HIS A 1 415 ? -4.156 31.359 -12.383 1 70.31 415 HIS A C 1
ATOM 3278 O O . HIS A 1 415 ? -4.598 31.656 -11.266 1 70.31 415 HIS A O 1
ATOM 3284 N N . ARG A 1 416 ? -3.324 32.031 -12.977 1 68.38 416 ARG A N 1
ATOM 3285 C CA . ARG A 1 416 ? -2.785 33.281 -12.414 1 68.38 416 ARG A CA 1
ATOM 3286 C C . ARG A 1 416 ? -3.871 34.344 -12.297 1 68.38 416 ARG A C 1
ATOM 3288 O O . ARG A 1 416 ? -3.867 35.125 -11.352 1 68.38 416 ARG A O 1
ATOM 3295 N N . SER A 1 417 ? -4.785 34.281 -13.234 1 60.38 417 SER A N 1
ATOM 3296 C CA . SER A 1 417 ? -5.852 35.281 -13.234 1 60.38 417 SER A CA 1
ATOM 3297 C C . SER A 1 417 ? -6.859 35 -12.125 1 60.38 417 SER A C 1
ATOM 3299 O O . SER A 1 417 ? -7.395 35.938 -11.523 1 60.38 417 SER A O 1
ATOM 3301 N N . ARG A 1 418 ? -7.207 33.844 -11.922 1 51.78 418 ARG A N 1
ATOM 3302 C CA . ARG A 1 418 ? -8.125 33.5 -10.844 1 51.78 418 ARG A CA 1
ATOM 3303 C C . ARG A 1 418 ? -7.547 33.875 -9.484 1 51.78 418 ARG A C 1
ATOM 3305 O O . ARG A 1 418 ? -8.273 34.344 -8.602 1 51.78 418 ARG A O 1
ATOM 3312 N N . PHE A 1 419 ? -6.352 33.531 -9.172 1 49.72 419 PHE A N 1
ATOM 3313 C CA . PHE A 1 419 ? -5.75 33.906 -7.891 1 49.72 419 PHE A CA 1
ATOM 3314 C C . PHE A 1 419 ? -5.457 35.375 -7.828 1 49.72 419 PHE A C 1
ATOM 3316 O O . PHE A 1 419 ? -5.402 35.969 -6.742 1 49.72 419 PHE A O 1
ATOM 3323 N N . PHE A 1 420 ? -5.098 36.062 -8.859 1 41.47 420 PHE A N 1
ATOM 3324 C CA . PHE A 1 420 ? -4.984 37.5 -8.797 1 41.47 420 PHE A CA 1
ATOM 3325 C C . PHE A 1 420 ? -6.344 38.156 -8.562 1 41.47 420 PHE A C 1
ATOM 3327 O O . PHE A 1 420 ? -6.43 39.281 -8.086 1 41.47 420 PHE A O 1
ATOM 3334 N N . LYS A 1 421 ? -7.531 37.719 -8.844 1 39.91 421 LYS A N 1
ATOM 3335 C CA . LYS A 1 421 ? -8.742 38.469 -8.492 1 39.91 421 LYS A CA 1
ATOM 3336 C C . LYS A 1 421 ? -8.969 38.469 -6.984 1 39.91 421 LYS A C 1
ATOM 3338 O O . LYS A 1 421 ? -9.766 39.25 -6.473 1 39.91 421 LYS A O 1
ATOM 3343 N N . ASN A 1 422 ? -8.641 37.469 -6.289 1 33 422 ASN A N 1
ATOM 3344 C CA . ASN A 1 422 ? -8.93 37.562 -4.863 1 33 422 ASN A CA 1
ATOM 3345 C C . ASN A 1 422 ? -7.855 38.344 -4.121 1 33 422 ASN A C 1
ATOM 3347 O O . ASN A 1 422 ? -7.789 38.312 -2.889 1 33 422 ASN A O 1
ATOM 3351 N N . THR A 1 423 ? -6.633 38.656 -4.641 1 27.16 423 THR A N 1
ATOM 3352 C CA . THR A 1 423 ? -5.977 39.719 -3.902 1 27.16 423 THR A CA 1
ATOM 3353 C C . THR A 1 423 ? -6.629 41.062 -4.207 1 27.16 423 THR A C 1
ATOM 3355 O O . THR A 1 423 ? -6.93 41.375 -5.363 1 27.16 423 THR A O 1
ATOM 3358 N N . MET B 1 1 ? 39.219 3.617 10.078 1 61.47 1 MET B N 1
ATOM 3359 C CA . MET B 1 1 ? 38.531 3.076 11.25 1 61.47 1 MET B CA 1
ATOM 3360 C C . MET B 1 1 ? 38.094 4.195 12.18 1 61.47 1 MET B C 1
ATOM 3362 O O . MET B 1 1 ? 38.75 5.227 12.289 1 61.47 1 MET B O 1
ATOM 3366 N N . VAL B 1 2 ? 36.844 4.215 12.43 1 52.66 2 VAL B N 1
ATOM 3367 C CA . VAL B 1 2 ? 36.375 5.125 13.469 1 52.66 2 VAL B CA 1
ATOM 3368 C C . VAL B 1 2 ? 36.062 4.336 14.734 1 52.66 2 VAL B C 1
ATOM 3370 O O . VAL B 1 2 ? 35.062 3.602 14.773 1 52.66 2 VAL B O 1
ATOM 3373 N N . ASN B 1 3 ? 36.781 4.465 15.828 1 56.03 3 ASN B N 1
ATOM 3374 C CA . ASN B 1 3 ? 36.625 3.771 17.109 1 56.03 3 ASN B CA 1
ATOM 3375 C C . ASN B 1 3 ? 36.5 2.264 16.906 1 56.03 3 ASN B C 1
ATOM 3377 O O . ASN B 1 3 ? 35.594 1.644 17.438 1 56.03 3 ASN B O 1
ATOM 3381 N N . ASN B 1 4 ? 37.281 1.615 16.016 1 59.22 4 ASN B N 1
ATOM 3382 C CA . ASN B 1 4 ? 37.406 0.185 15.766 1 59.22 4 ASN B CA 1
ATOM 3383 C C . ASN B 1 4 ? 36.312 -0.348 14.859 1 59.22 4 ASN B C 1
ATOM 3385 O O . ASN B 1 4 ? 36.094 -1.557 14.805 1 59.22 4 ASN B O 1
ATOM 3389 N N . ILE B 1 5 ? 35.625 0.576 14.328 1 70.75 5 ILE B N 1
ATOM 3390 C CA . ILE B 1 5 ? 34.625 0.216 13.344 1 70.75 5 ILE B CA 1
ATOM 3391 C C . ILE B 1 5 ? 35.094 0.624 11.945 1 70.75 5 ILE B C 1
ATOM 3393 O O . ILE B 1 5 ? 35.562 1.749 11.742 1 70.75 5 ILE B O 1
ATOM 3397 N N . PRO B 1 6 ? 35.188 -0.322 11.055 1 72.69 6 PRO B N 1
ATOM 3398 C CA . PRO B 1 6 ? 35.469 0.122 9.695 1 72.69 6 PRO B CA 1
ATOM 3399 C C . PRO B 1 6 ? 34.594 1.272 9.234 1 72.69 6 PRO B C 1
ATOM 3401 O O . PRO B 1 6 ? 33.375 1.107 9.125 1 72.69 6 PRO B O 1
ATOM 3404 N N . ALA B 1 7 ? 35.219 2.436 9.078 1 79 7 ALA B N 1
ATOM 3405 C CA . ALA B 1 7 ? 34.531 3.691 8.82 1 79 7 ALA B CA 1
ATOM 3406 C C . ALA B 1 7 ? 33.625 3.58 7.598 1 79 7 ALA B C 1
ATOM 3408 O O . ALA B 1 7 ? 32.5 4.098 7.594 1 79 7 ALA B O 1
ATOM 3409 N N . GLY B 1 8 ? 34.094 2.906 6.602 1 81 8 GLY B N 1
ATOM 3410 C CA . GLY B 1 8 ? 33.312 2.748 5.387 1 81 8 GLY B CA 1
ATOM 3411 C C . GLY B 1 8 ? 32.031 1.963 5.605 1 81 8 GLY B C 1
ATOM 3412 O O . GLY B 1 8 ? 30.984 2.32 5.066 1 81 8 GLY B O 1
ATOM 3413 N N . ASN B 1 9 ? 32.125 0.983 6.449 1 85.69 9 ASN B N 1
ATOM 3414 C CA . ASN B 1 9 ? 30.953 0.164 6.754 1 85.69 9 ASN B CA 1
ATOM 3415 C C . ASN B 1 9 ? 29.906 0.95 7.539 1 85.69 9 ASN B C 1
ATOM 3417 O O . ASN B 1 9 ? 28.719 0.88 7.234 1 85.69 9 ASN B O 1
ATOM 3421 N N . LEU B 1 10 ? 30.391 1.656 8.508 1 91.75 10 LEU B N 1
ATOM 3422 C CA . LEU B 1 10 ? 29.469 2.451 9.312 1 91.75 10 LEU B CA 1
ATOM 3423 C C . LEU B 1 10 ? 28.828 3.553 8.469 1 91.75 10 LEU B C 1
ATOM 3425 O O . LEU B 1 10 ? 27.641 3.836 8.617 1 91.75 10 LEU B O 1
ATOM 3429 N N . GLN B 1 11 ? 29.641 4.133 7.598 1 92 11 GLN B N 1
ATOM 3430 C CA . GLN B 1 11 ? 29.125 5.176 6.715 1 92 11 GLN B CA 1
ATOM 3431 C C . GLN B 1 11 ? 28.047 4.629 5.789 1 92 11 GLN B C 1
ATOM 3433 O O . GLN B 1 11 ? 27.047 5.301 5.535 1 92 11 GLN B O 1
ATOM 3438 N N . LEU B 1 12 ? 28.25 3.488 5.289 1 90.88 12 LEU B N 1
ATOM 3439 C CA . LEU B 1 12 ? 27.25 2.855 4.434 1 90.88 12 LEU B CA 1
ATOM 3440 C C . LEU B 1 12 ? 25.984 2.551 5.211 1 90.88 12 LEU B C 1
ATOM 3442 O O . LEU B 1 12 ? 24.875 2.787 4.715 1 90.88 12 LEU B O 1
ATOM 3446 N N . CYS B 1 13 ? 26.109 2.055 6.434 1 94.19 13 CYS B N 1
ATOM 3447 C CA . CYS B 1 13 ? 24.953 1.774 7.277 1 94.19 13 CYS B CA 1
ATOM 3448 C C . CYS B 1 13 ? 24.156 3.047 7.559 1 94.19 13 CYS B C 1
ATOM 3450 O O . CYS B 1 13 ? 22.922 3.043 7.492 1 94.19 13 CYS B O 1
ATOM 3452 N N . ALA B 1 14 ? 24.906 4.062 7.848 1 96.06 14 ALA B N 1
ATOM 3453 C CA . ALA B 1 14 ? 24.281 5.348 8.156 1 96.06 14 ALA B CA 1
ATOM 3454 C C . ALA B 1 14 ? 23.547 5.898 6.938 1 96.06 14 ALA B C 1
ATOM 3456 O O . ALA B 1 14 ? 22.406 6.344 7.051 1 96.06 14 ALA B O 1
ATOM 3457 N N . ALA B 1 15 ? 24.203 5.855 5.812 1 94.25 15 ALA B N 1
ATOM 3458 C CA . ALA B 1 15 ? 23.578 6.34 4.582 1 94.25 15 ALA B CA 1
ATOM 3459 C C . ALA B 1 15 ? 22.297 5.562 4.27 1 94.25 15 ALA B C 1
ATOM 3461 O O . ALA B 1 15 ? 21.297 6.148 3.861 1 94.25 15 ALA B O 1
ATOM 3462 N N . LEU B 1 16 ? 22.344 4.309 4.473 1 93.75 16 LEU B N 1
ATOM 3463 C CA . LEU B 1 16 ? 21.203 3.432 4.223 1 93.75 16 LEU B CA 1
ATOM 3464 C C . LEU B 1 16 ? 20.031 3.809 5.113 1 93.75 16 LEU B C 1
ATOM 3466 O O . LEU B 1 16 ? 18.922 4.062 4.617 1 93.75 16 LEU B O 1
ATOM 3470 N N . LEU B 1 17 ? 20.25 3.895 6.387 1 96.12 17 LEU B N 1
ATOM 3471 C CA . LEU B 1 17 ? 19.156 4.141 7.316 1 96.12 17 LEU B CA 1
ATOM 3472 C C . LEU B 1 17 ? 18.672 5.59 7.227 1 96.12 17 LEU B C 1
ATOM 3474 O O . LEU B 1 17 ? 17.469 5.852 7.18 1 96.12 17 LEU B O 1
ATOM 3478 N N . PHE B 1 18 ? 19.609 6.59 7.137 1 97.56 18 PHE B N 1
ATOM 3479 C CA . PHE B 1 18 ? 19.266 8.008 7.199 1 97.56 18 PHE B CA 1
ATOM 3480 C C . PHE B 1 18 ? 18.516 8.438 5.945 1 97.56 18 PHE B C 1
ATOM 3482 O O . PHE B 1 18 ? 17.781 9.422 5.965 1 97.56 18 PHE B O 1
ATOM 3489 N N . SER B 1 19 ? 18.719 7.664 4.852 1 94.12 19 SER B N 1
ATOM 3490 C CA . SER B 1 19 ? 17.984 7.984 3.623 1 94.12 19 SER B CA 1
ATOM 3491 C C . SER B 1 19 ? 16.641 7.281 3.584 1 94.12 19 SER B C 1
ATOM 3493 O O . SER B 1 19 ? 15.836 7.52 2.676 1 94.12 19 SER B O 1
ATOM 3495 N N . GLY B 1 20 ? 16.375 6.441 4.512 1 92 20 GLY B N 1
ATOM 3496 C CA . GLY B 1 20 ? 15.125 5.688 4.531 1 92 20 GLY B CA 1
ATOM 3497 C C . GLY B 1 20 ? 15.141 4.48 3.615 1 92 20 GLY B C 1
ATOM 3498 O O . GLY B 1 20 ? 14.094 3.898 3.324 1 92 20 GLY B O 1
ATOM 3499 N N . SER B 1 21 ? 16.297 4.008 3.207 1 90.44 21 SER B N 1
ATOM 3500 C CA . SER B 1 21 ? 16.406 2.91 2.254 1 90.44 21 SER B CA 1
ATOM 3501 C C . SER B 1 21 ? 16.312 1.559 2.951 1 90.44 21 SER B C 1
ATOM 3503 O O . SER B 1 21 ? 16.531 1.46 4.16 1 90.44 21 SER B O 1
ATOM 3505 N N . SER B 1 22 ? 15.938 0.604 2.145 1 88.06 22 SER B N 1
ATOM 3506 C CA . SER B 1 22 ? 15.852 -0.773 2.619 1 88.06 22 SER B CA 1
ATOM 3507 C C . SER B 1 22 ? 17.203 -1.482 2.49 1 88.06 22 SER B C 1
ATOM 3509 O O . SER B 1 22 ? 17.828 -1.433 1.435 1 88.06 22 SER B O 1
ATOM 3511 N N . PHE B 1 23 ? 17.562 -2.143 3.562 1 88.75 23 PHE B N 1
ATOM 3512 C CA . PHE B 1 23 ? 18.812 -2.906 3.527 1 88.75 23 PHE B CA 1
ATOM 3513 C C . PHE B 1 23 ? 18.75 -3.971 2.438 1 88.75 23 PHE B C 1
ATOM 3515 O O . PHE B 1 23 ? 19.719 -4.137 1.68 1 88.75 23 PHE B O 1
ATOM 3522 N N . CYS B 1 24 ? 17.656 -4.645 2.387 1 85.25 24 CYS B N 1
ATOM 3523 C CA . CYS B 1 24 ? 17.531 -5.746 1.44 1 85.25 24 CYS B CA 1
ATOM 3524 C C . CYS B 1 24 ? 17.672 -5.254 0.005 1 85.25 24 CYS B C 1
ATOM 3526 O O . CYS B 1 24 ? 18.359 -5.879 -0.803 1 85.25 24 CYS B O 1
ATOM 3528 N N . GLN B 1 25 ? 17.094 -4.152 -0.282 1 86.56 25 GLN B N 1
ATOM 3529 C CA . GLN B 1 25 ? 17.141 -3.615 -1.638 1 86.56 25 GLN B CA 1
ATOM 3530 C C . GLN B 1 25 ? 18.547 -3.139 -1.994 1 86.56 25 GLN B C 1
ATOM 3532 O O . GLN B 1 25 ? 19.016 -3.359 -3.111 1 86.56 25 GLN B O 1
ATOM 3537 N N . ILE B 1 26 ? 19.156 -2.518 -1.053 1 88.5 26 ILE B N 1
ATOM 3538 C CA . ILE B 1 26 ? 20.5 -1.999 -1.305 1 88.5 26 ILE B CA 1
ATOM 3539 C C . ILE B 1 26 ? 21.484 -3.158 -1.433 1 88.5 26 ILE B C 1
ATOM 3541 O O . ILE B 1 26 ? 22.406 -3.111 -2.252 1 88.5 26 ILE B O 1
ATOM 3545 N N . SER B 1 27 ? 21.281 -4.172 -0.602 1 89.06 27 SER B N 1
ATOM 3546 C CA . SER B 1 27 ? 22.141 -5.352 -0.701 1 89.06 27 SER B CA 1
ATOM 3547 C C . SER B 1 27 ? 22.031 -5.996 -2.078 1 89.06 27 SER B C 1
ATOM 3549 O O . SER B 1 27 ? 23.031 -6.398 -2.662 1 89.06 27 SER B O 1
ATOM 3551 N N . LYS B 1 28 ? 20.875 -6.121 -2.602 1 88.06 28 LYS B N 1
ATOM 3552 C CA . LYS B 1 28 ? 20.656 -6.664 -3.939 1 88.06 28 LYS B CA 1
ATOM 3553 C C . LYS B 1 28 ? 21.344 -5.809 -5 1 88.06 28 LYS B C 1
ATOM 3555 O O . LYS B 1 28 ? 21.922 -6.34 -5.949 1 88.06 28 LYS B O 1
ATOM 3560 N N . LEU B 1 29 ? 21.219 -4.531 -4.844 1 89.31 29 LEU B N 1
ATOM 3561 C CA . LEU B 1 29 ? 21.844 -3.602 -5.773 1 89.31 29 LEU B CA 1
ATOM 3562 C C . LEU B 1 29 ? 23.359 -3.754 -5.746 1 89.31 29 LEU B C 1
ATOM 3564 O O . LEU B 1 29 ? 24.016 -3.807 -6.797 1 89.31 29 LEU B O 1
ATOM 3568 N N . LEU B 1 30 ? 23.922 -3.822 -4.539 1 88.88 30 LEU B N 1
ATOM 3569 C CA . LEU B 1 30 ? 25.359 -3.949 -4.398 1 88.88 30 LEU B CA 1
ATOM 3570 C C . LEU B 1 30 ? 25.844 -5.273 -4.977 1 88.88 30 LEU B C 1
ATOM 3572 O O . LEU B 1 30 ? 26.891 -5.324 -5.629 1 88.88 30 LEU B O 1
ATOM 3576 N N . ASP B 1 31 ? 25.062 -6.289 -4.754 1 88.62 31 ASP B N 1
ATOM 3577 C CA . ASP B 1 31 ? 25.391 -7.586 -5.336 1 88.62 31 ASP B CA 1
ATOM 3578 C C . ASP B 1 31 ? 25.391 -7.52 -6.859 1 88.62 31 ASP B C 1
ATOM 3580 O O . ASP B 1 31 ? 26.266 -8.086 -7.512 1 88.62 31 ASP B O 1
ATOM 3584 N N . ALA B 1 32 ? 24.453 -6.879 -7.375 1 87.19 32 ALA B N 1
ATOM 3585 C CA . ALA B 1 32 ? 24.344 -6.711 -8.82 1 87.19 32 ALA B CA 1
ATOM 3586 C C . ALA B 1 32 ? 25.547 -5.926 -9.367 1 87.19 32 ALA B C 1
ATOM 3588 O O . ALA B 1 32 ? 25.984 -6.168 -10.484 1 87.19 32 ALA B O 1
ATOM 3589 N N . PHE B 1 33 ? 25.969 -4.996 -8.547 1 84.62 33 PHE B N 1
ATOM 3590 C CA . PHE B 1 33 ? 27.094 -4.152 -8.922 1 84.62 33 PHE B CA 1
ATOM 3591 C C . PHE B 1 33 ? 28.406 -4.84 -8.602 1 84.62 33 PHE B C 1
ATOM 3593 O O . PHE B 1 33 ? 29.484 -4.324 -8.938 1 84.62 33 PHE B O 1
ATOM 3600 N N . LYS B 1 34 ? 28.391 -6.016 -7.945 1 82.81 34 LYS B N 1
ATOM 3601 C CA . LYS B 1 34 ? 29.547 -6.824 -7.555 1 82.81 34 LYS B CA 1
ATOM 3602 C C . LYS B 1 34 ? 30.422 -6.086 -6.555 1 82.81 34 LYS B C 1
ATOM 3604 O O . LYS B 1 34 ? 31.656 -6.082 -6.684 1 82.81 34 LYS B O 1
ATOM 3609 N N . ILE B 1 35 ? 29.781 -5.355 -5.73 1 81.81 35 ILE B N 1
ATOM 3610 C CA . ILE B 1 35 ? 30.453 -4.695 -4.613 1 81.81 35 ILE B CA 1
ATOM 3611 C C . ILE B 1 35 ? 30.094 -5.402 -3.307 1 81.81 35 ILE B C 1
ATOM 3613 O O . ILE B 1 35 ? 28.922 -5.742 -3.078 1 81.81 35 ILE B O 1
ATOM 3617 N N . GLN B 1 36 ? 31.109 -5.738 -2.617 1 78.62 36 GLN B N 1
ATOM 3618 C CA . GLN B 1 36 ? 30.844 -6.383 -1.333 1 78.62 36 GLN B CA 1
ATOM 3619 C C . GLN B 1 36 ? 30.234 -5.398 -0.338 1 78.62 36 GLN B C 1
ATOM 3621 O O . GLN B 1 36 ? 30.797 -4.332 -0.082 1 78.62 36 GLN B O 1
ATOM 3626 N N . GLY B 1 37 ? 29.141 -5.711 0.043 1 81.44 37 GLY B N 1
ATOM 3627 C CA . GLY B 1 37 ? 28.453 -4.871 1.022 1 81.44 37 GLY B CA 1
ATOM 3628 C C . GLY B 1 37 ? 28.625 -5.367 2.447 1 81.44 37 GLY B C 1
ATOM 3629 O O . GLY B 1 37 ? 29.609 -6.031 2.768 1 81.44 37 GLY B O 1
ATOM 3630 N N . ILE B 1 38 ? 27.844 -4.836 3.33 1 84.62 38 ILE B N 1
ATOM 3631 C CA . ILE B 1 38 ? 27.859 -5.191 4.742 1 84.62 38 ILE B CA 1
ATOM 3632 C C . ILE B 1 38 ? 26.828 -6.301 5.004 1 84.62 38 ILE B C 1
ATOM 3634 O O . ILE B 1 38 ? 25.875 -6.457 4.25 1 84.62 38 ILE B O 1
ATOM 3638 N N . SER B 1 39 ? 27.109 -7.117 5.961 1 89.69 39 SER B N 1
ATOM 3639 C CA . SER B 1 39 ? 26.172 -8.172 6.316 1 89.69 39 SER B CA 1
ATOM 3640 C C . SER B 1 39 ? 24.938 -7.598 7.031 1 89.69 39 SER B C 1
ATOM 3642 O O . SER B 1 39 ? 25.016 -6.512 7.609 1 89.69 39 SER B O 1
ATOM 3644 N N . GLU B 1 40 ? 23.906 -8.312 6.918 1 90 40 GLU B N 1
ATOM 3645 C CA . GLU B 1 40 ? 22.672 -7.898 7.566 1 90 40 GLU B CA 1
ATOM 3646 C C . GLU B 1 40 ? 22.844 -7.801 9.078 1 90 40 GLU B C 1
ATOM 3648 O O . GLU B 1 40 ? 22.312 -6.879 9.711 1 90 40 GLU B O 1
ATOM 3653 N N . SER B 1 41 ? 23.547 -8.742 9.633 1 90.94 41 SER B N 1
ATOM 3654 C CA . SER B 1 41 ? 23.797 -8.75 11.07 1 90.94 41 SER B CA 1
ATOM 3655 C C . SER B 1 41 ? 24.594 -7.52 11.5 1 90.94 41 SER B C 1
ATOM 3657 O O . SER B 1 41 ? 24.312 -6.922 12.539 1 90.94 41 SER B O 1
ATOM 3659 N N . CYS B 1 42 ? 25.594 -7.207 10.703 1 91 42 CYS B N 1
ATOM 3660 C CA . CYS B 1 42 ? 26.375 -6.016 10.984 1 91 42 CYS B CA 1
ATOM 3661 C C . CYS B 1 42 ? 25.531 -4.758 10.914 1 91 42 CYS B C 1
ATOM 3663 O O . CYS B 1 42 ? 25.625 -3.883 11.773 1 91 42 CYS B O 1
ATOM 3665 N N . PHE B 1 43 ? 24.703 -4.648 9.938 1 93.5 43 PHE B N 1
ATOM 3666 C CA . PHE B 1 43 ? 23.812 -3.502 9.789 1 93.5 43 PHE B CA 1
ATOM 3667 C C . PHE B 1 43 ? 22.906 -3.352 11.008 1 93.5 43 PHE B C 1
ATOM 3669 O O . PHE B 1 43 ? 22.781 -2.256 11.562 1 93.5 43 PHE B O 1
ATOM 3676 N N . HIS B 1 44 ? 22.328 -4.445 11.445 1 93.69 44 HIS B N 1
ATOM 3677 C CA . HIS B 1 44 ? 21.391 -4.398 12.57 1 93.69 44 HIS B CA 1
ATOM 3678 C C . HIS B 1 44 ? 22.109 -4.023 13.867 1 93.69 44 HIS B C 1
ATOM 3680 O O . HIS B 1 44 ? 21.531 -3.336 14.719 1 93.69 44 HIS B O 1
ATOM 3686 N N . LYS B 1 45 ? 23.266 -4.469 14 1 93.81 45 LYS B N 1
ATOM 3687 C CA . LYS B 1 45 ? 24.047 -4.117 15.172 1 93.81 45 LYS B CA 1
ATOM 3688 C C . LYS B 1 45 ? 24.344 -2.619 15.219 1 93.81 45 LYS B C 1
ATOM 3690 O O . LYS B 1 45 ? 24.141 -1.973 16.25 1 93.81 45 LYS B O 1
ATOM 3695 N N . HIS B 1 46 ? 24.844 -2.045 14.125 1 94.75 46 HIS B N 1
ATOM 3696 C CA . HIS B 1 46 ? 25.125 -0.617 14.047 1 94.75 46 HIS B CA 1
ATOM 3697 C C . HIS B 1 46 ? 23.859 0.208 14.211 1 94.75 46 HIS B C 1
ATOM 3699 O O . HIS B 1 46 ? 23.875 1.269 14.836 1 94.75 46 HIS B O 1
ATOM 3705 N N . GLN B 1 47 ? 22.812 -0.268 13.586 1 95.88 47 GLN B N 1
ATOM 3706 C CA . GLN B 1 47 ? 21.516 0.407 13.688 1 95.88 47 GLN B CA 1
ATOM 3707 C C . GLN B 1 47 ? 21.094 0.561 15.148 1 95.88 47 GLN B C 1
ATOM 3709 O O . GLN B 1 47 ? 20.75 1.661 15.586 1 95.88 47 GLN B O 1
ATOM 3714 N N . ALA B 1 48 ? 21.109 -0.534 15.906 1 95.31 48 ALA B N 1
ATOM 3715 C CA . ALA B 1 48 ? 20.625 -0.561 17.281 1 95.31 48 ALA B CA 1
ATOM 3716 C C . ALA B 1 48 ? 21.562 0.219 18.203 1 95.31 48 ALA B C 1
ATOM 3718 O O . ALA B 1 48 ? 21.094 0.928 19.109 1 95.31 48 ALA B O 1
ATOM 3719 N N . LYS B 1 49 ? 22.812 0.162 17.953 1 95.38 49 LYS B N 1
ATOM 3720 C CA . LYS B 1 49 ? 23.797 0.669 18.922 1 95.38 49 LYS B CA 1
ATOM 3721 C C . LYS B 1 49 ? 24.125 2.133 18.641 1 95.38 49 LYS B C 1
ATOM 3723 O O . LYS B 1 49 ? 24.438 2.889 19.562 1 95.38 49 LYS B O 1
ATOM 3728 N N . LEU B 1 50 ? 24.078 2.479 17.344 1 97.25 50 LEU B N 1
ATOM 3729 C CA . LEU B 1 50 ? 24.625 3.795 17.031 1 97.25 50 LEU B CA 1
ATOM 3730 C C . LEU B 1 50 ? 23.609 4.633 16.25 1 97.25 50 LEU B C 1
ATOM 3732 O O . LEU B 1 50 ? 23.422 5.812 16.547 1 97.25 50 LEU B O 1
ATOM 3736 N N . LEU B 1 51 ? 22.938 4.117 15.266 1 98.19 51 LEU B N 1
ATOM 3737 C CA . LEU B 1 51 ? 22.172 4.914 14.305 1 98.19 51 LEU B CA 1
ATOM 3738 C C . LEU B 1 51 ? 20.844 5.344 14.906 1 98.19 51 LEU B C 1
ATOM 3740 O O . LEU B 1 51 ? 20.469 6.516 14.82 1 98.19 51 LEU B O 1
ATOM 3744 N N . ILE B 1 52 ? 20.094 4.398 15.531 1 98.06 52 ILE B N 1
ATOM 3745 C CA . ILE B 1 52 ? 18.812 4.719 16.125 1 98.06 52 ILE B CA 1
ATOM 3746 C C . ILE B 1 52 ? 18.984 5.754 17.234 1 98.06 52 ILE B C 1
ATOM 3748 O O . ILE B 1 52 ? 18.297 6.773 17.266 1 98.06 52 ILE B O 1
ATOM 3752 N N . PRO B 1 53 ? 19.938 5.57 18.109 1 98.19 53 PRO B N 1
ATOM 3753 C CA . PRO B 1 53 ? 20.188 6.602 19.125 1 98.19 53 PRO B CA 1
ATOM 3754 C C . PRO B 1 53 ? 20.5 7.965 18.516 1 98.19 53 PRO B C 1
ATOM 3756 O O . PRO B 1 53 ? 20.078 8.992 19.047 1 98.19 53 PRO B O 1
ATOM 3759 N N . THR B 1 54 ? 21.266 7.953 17.422 1 98.62 54 THR B N 1
ATOM 3760 C CA . THR B 1 54 ? 21.594 9.195 16.734 1 98.62 54 THR B CA 1
ATOM 3761 C C . THR B 1 54 ? 20.344 9.891 16.219 1 98.62 54 THR B C 1
ATOM 3763 O O . THR B 1 54 ? 20.172 11.094 16.406 1 98.62 54 THR B O 1
ATOM 3766 N N . ILE B 1 55 ? 19.469 9.141 15.594 1 98.69 55 ILE B N 1
ATOM 3767 C CA . ILE B 1 55 ? 18.219 9.656 15.031 1 98.69 55 ILE B CA 1
ATOM 3768 C C . ILE B 1 55 ? 17.328 10.195 16.156 1 98.69 55 ILE B C 1
ATOM 3770 O O . ILE B 1 55 ? 16.797 11.305 16.047 1 98.69 55 ILE B O 1
ATOM 3774 N N . ASN B 1 56 ? 17.188 9.414 17.234 1 98.38 56 ASN B N 1
ATOM 3775 C CA . ASN B 1 56 ? 16.359 9.828 18.359 1 98.38 56 ASN B CA 1
ATOM 3776 C C . ASN B 1 56 ? 16.828 11.148 18.953 1 98.38 56 ASN B C 1
ATOM 3778 O O . ASN B 1 56 ? 16.016 12.023 19.25 1 98.38 56 ASN B O 1
ATOM 3782 N N . TRP B 1 57 ? 18.094 11.227 19.062 1 98.44 57 TRP B N 1
ATOM 3783 C CA . TRP B 1 57 ? 18.672 12.43 19.672 1 98.44 57 TRP B CA 1
ATOM 3784 C C . TRP B 1 57 ? 18.469 13.641 18.75 1 98.44 57 TRP B C 1
ATOM 3786 O O . TRP B 1 57 ? 18.078 14.711 19.219 1 98.44 57 TRP B O 1
ATOM 3796 N N . GLN B 1 58 ? 18.797 13.484 17.516 1 98.62 58 GLN B N 1
ATOM 3797 C CA . GLN B 1 58 ? 18.625 14.594 16.578 1 98.62 58 GLN B CA 1
ATOM 3798 C C . GLN B 1 58 ? 17.172 15.039 16.5 1 98.62 58 GLN B C 1
ATOM 3800 O O . GLN B 1 58 ? 16.891 16.234 16.406 1 98.62 58 GLN B O 1
ATOM 3805 N N . TRP B 1 59 ? 16.281 14.086 16.484 1 98.5 59 TRP B N 1
ATOM 3806 C CA . TRP B 1 59 ? 14.859 14.438 16.484 1 98.5 59 TRP B CA 1
ATOM 3807 C C . TRP B 1 59 ? 14.492 15.258 17.703 1 98.5 59 TRP B C 1
ATOM 3809 O O . TRP B 1 59 ? 13.742 16.234 17.609 1 98.5 59 TRP B O 1
ATOM 3819 N N . LYS B 1 60 ? 14.992 14.859 18.844 1 97.94 60 LYS B N 1
ATOM 3820 C CA . LYS B 1 60 ? 14.742 15.617 20.062 1 97.94 60 LYS B CA 1
ATOM 3821 C C . LYS B 1 60 ? 15.172 17.078 19.891 1 97.94 60 LYS B C 1
ATOM 3823 O O . LYS B 1 60 ? 14.438 17.984 20.281 1 97.94 60 LYS B O 1
ATOM 3828 N N . ILE B 1 61 ? 16.281 17.266 19.328 1 97.94 61 ILE B N 1
ATOM 3829 C CA . ILE B 1 61 ? 16.797 18.609 19.094 1 97.94 61 ILE B CA 1
ATOM 3830 C C . ILE B 1 61 ? 15.867 19.375 18.172 1 97.94 61 ILE B C 1
ATOM 3832 O O . ILE B 1 61 ? 15.484 20.516 18.453 1 97.94 61 ILE B O 1
ATOM 3836 N N . ASP B 1 62 ? 15.516 18.734 17.094 1 98.06 62 ASP B N 1
ATOM 3837 C CA . ASP B 1 62 ? 14.641 19.359 16.094 1 98.06 62 ASP B CA 1
ATOM 3838 C C . ASP B 1 62 ? 13.266 19.656 16.688 1 98.06 62 ASP B C 1
ATOM 3840 O O . ASP B 1 62 ? 12.656 20.688 16.391 1 98.06 62 ASP B O 1
ATOM 3844 N N . GLN B 1 63 ? 12.766 18.719 17.453 1 98.25 63 GLN B N 1
ATOM 3845 C CA . GLN B 1 63 ? 11.469 18.906 18.078 1 98.25 63 GLN B CA 1
ATOM 3846 C C . GLN B 1 63 ? 11.5 20.062 19.078 1 98.25 63 GLN B C 1
ATOM 3848 O O . GLN B 1 63 ? 10.562 20.859 19.125 1 98.25 63 GLN B O 1
ATOM 3853 N N . ASP B 1 64 ? 12.562 20.094 19.875 1 98 64 ASP B N 1
ATOM 3854 C CA . ASP B 1 64 ? 12.727 21.203 20.812 1 98 64 ASP B CA 1
ATOM 3855 C C . ASP B 1 64 ? 12.68 22.547 20.062 1 98 64 ASP B C 1
ATOM 3857 O O . ASP B 1 64 ? 12.031 23.484 20.516 1 98 64 ASP B O 1
ATOM 3861 N N . ASP B 1 65 ? 13.32 22.547 18.984 1 97.44 65 ASP B N 1
ATOM 3862 C CA . ASP B 1 65 ? 13.336 23.75 18.156 1 97.44 65 ASP B CA 1
ATOM 3863 C C . ASP B 1 65 ? 11.938 24.094 17.656 1 97.44 65 ASP B C 1
ATOM 3865 O O . ASP B 1 65 ? 11.523 25.25 17.703 1 97.44 65 ASP B O 1
ATOM 3869 N N . ALA B 1 66 ? 11.211 23.156 17.188 1 97.12 66 ALA B N 1
ATOM 3870 C CA . ALA B 1 66 ? 9.859 23.359 16.688 1 97.12 66 ALA B CA 1
ATOM 3871 C C . ALA B 1 66 ? 8.93 23.859 17.797 1 97.12 66 ALA B C 1
ATOM 3873 O O . ALA B 1 66 ? 8.109 24.75 17.562 1 97.12 66 ALA B O 1
ATOM 3874 N N . ILE B 1 67 ? 9.078 23.281 18.922 1 98 67 ILE B N 1
ATOM 3875 C CA . ILE B 1 67 ? 8.234 23.641 20.062 1 98 67 ILE B CA 1
ATOM 3876 C C . ILE B 1 67 ? 8.562 25.047 20.516 1 98 67 ILE B C 1
ATOM 3878 O O . ILE B 1 67 ? 7.66 25.844 20.797 1 98 67 ILE B O 1
ATOM 3882 N N . GLU B 1 68 ? 9.828 25.359 20.562 1 97.56 68 GLU B N 1
ATOM 3883 C CA . GLU B 1 68 ? 10.234 26.703 20.938 1 97.56 68 GLU B CA 1
ATOM 3884 C C . GLU B 1 68 ? 9.695 27.75 19.969 1 97.56 68 GLU B C 1
ATOM 3886 O O . GLU B 1 68 ? 9.25 28.812 20.375 1 97.56 68 GLU B O 1
ATOM 3891 N N . ASN B 1 69 ? 9.742 27.422 18.75 1 96.06 69 ASN B N 1
ATOM 3892 C CA . ASN B 1 69 ? 9.18 28.312 17.75 1 96.06 69 ASN B CA 1
ATOM 3893 C C . ASN B 1 69 ? 7.672 28.469 17.922 1 96.06 69 ASN B C 1
ATOM 3895 O O . ASN B 1 69 ? 7.141 29.578 17.75 1 96.06 69 ASN B O 1
ATOM 3899 N N . ALA B 1 70 ? 7.004 27.453 18.188 1 96.62 70 ALA B N 1
ATOM 3900 C CA . ALA B 1 70 ? 5.562 27.5 18.422 1 96.62 70 ALA B CA 1
ATOM 3901 C C . ALA B 1 70 ? 5.23 28.391 19.609 1 96.62 70 ALA B C 1
ATOM 3903 O O . ALA B 1 70 ? 4.293 29.188 19.562 1 96.62 70 ALA B O 1
ATOM 3904 N N . ILE B 1 71 ? 6.035 28.234 20.594 1 97 71 ILE B N 1
ATOM 3905 C CA . ILE B 1 71 ? 5.832 29.047 21.797 1 97 71 ILE B CA 1
ATOM 3906 C C . ILE B 1 71 ? 6.07 30.516 21.484 1 97 71 ILE B C 1
ATOM 3908 O O . ILE B 1 71 ? 5.285 31.375 21.891 1 97 71 ILE B O 1
ATOM 3912 N N . ALA B 1 72 ? 7.055 30.766 20.766 1 96.19 72 ALA B N 1
ATOM 3913 C CA . ALA B 1 72 ? 7.434 32.125 20.422 1 96.19 72 ALA B CA 1
ATOM 3914 C C . ALA B 1 72 ? 6.359 32.812 19.562 1 96.19 72 ALA B C 1
ATOM 3916 O O . ALA B 1 72 ? 6.16 34.031 19.641 1 96.19 72 ALA B O 1
ATOM 3917 N N . ASN B 1 73 ? 5.66 32.062 18.828 1 92.5 73 ASN B N 1
ATOM 3918 C CA . ASN B 1 73 ? 4.656 32.594 17.906 1 92.5 73 ASN B CA 1
ATOM 3919 C C . ASN B 1 73 ? 3.311 32.781 18.609 1 92.5 73 ASN B C 1
ATOM 3921 O O . ASN B 1 73 ? 2.367 33.312 18 1 92.5 73 ASN B O 1
ATOM 3925 N N . GLY B 1 74 ? 3.256 32.406 19.828 1 92.44 74 GLY B N 1
ATOM 3926 C CA . GLY B 1 74 ? 2.018 32.562 20.578 1 92.44 74 GLY B CA 1
ATOM 3927 C C . GLY B 1 74 ? 1.075 31.375 20.438 1 92.44 74 GLY B C 1
ATOM 3928 O O . GLY B 1 74 ? 1.519 30.234 20.359 1 92.44 74 GLY B O 1
ATOM 3929 N N . ALA B 1 75 ? -0.212 31.703 20.453 1 94.31 75 ALA B N 1
ATOM 3930 C CA . ALA B 1 75 ? -1.195 30.625 20.375 1 94.31 75 ALA B CA 1
ATOM 3931 C C . ALA B 1 75 ? -1.204 29.984 18.984 1 94.31 75 ALA B C 1
ATOM 3933 O O . ALA B 1 75 ? -1.216 30.688 17.969 1 94.31 75 ALA B O 1
ATOM 3934 N N . VAL B 1 76 ? -1.178 28.641 19 1 97 76 VAL B N 1
ATOM 3935 C CA . VAL B 1 76 ? -0.991 27.969 17.719 1 97 76 VAL B CA 1
ATOM 3936 C C . VAL B 1 76 ? -2.26 27.203 17.359 1 97 76 VAL B C 1
ATOM 3938 O O . VAL B 1 76 ? -3.07 26.875 18.219 1 97 76 VAL B O 1
ATOM 3941 N N . THR B 1 77 ? -2.438 27 16.047 1 97.75 77 THR B N 1
ATOM 3942 C CA . THR B 1 77 ? -3.418 26.062 15.5 1 97.75 77 THR B CA 1
ATOM 3943 C C . THR B 1 77 ? -2.75 24.75 15.094 1 97.75 77 THR B C 1
ATOM 3945 O O . THR B 1 77 ? -1.874 24.734 14.227 1 97.75 77 THR B O 1
ATOM 3948 N N . LEU B 1 78 ? -3.203 23.703 15.734 1 98.25 78 LEU B N 1
ATOM 3949 C CA . LEU B 1 78 ? -2.615 22.391 15.484 1 98.25 78 LEU B CA 1
ATOM 3950 C C . LEU B 1 78 ? -3.527 21.547 14.594 1 98.25 78 LEU B C 1
ATOM 3952 O O . LEU B 1 78 ? -4.746 21.734 14.594 1 98.25 78 LEU B O 1
ATOM 3956 N N . GLY B 1 79 ? -2.963 20.734 13.742 1 98.19 79 GLY B N 1
ATOM 3957 C CA . GLY B 1 79 ? -3.641 19.672 13.023 1 98.19 79 GLY B CA 1
ATOM 3958 C C . GLY B 1 79 ? -3.145 18.297 13.406 1 98.19 79 GLY B C 1
ATOM 3959 O O . GLY B 1 79 ? -1.951 18.094 13.656 1 98.19 79 GLY B O 1
ATOM 3960 N N . GLY B 1 80 ? -4.039 17.359 13.445 1 97.56 80 GLY B N 1
ATOM 3961 C CA . GLY B 1 80 ? -3.635 16.016 13.844 1 97.56 80 GLY B CA 1
ATOM 3962 C C . GLY B 1 80 ? -4.344 14.922 13.062 1 97.56 80 GLY B C 1
ATOM 3963 O O . GLY B 1 80 ? -5.492 15.094 12.648 1 97.56 80 GLY B O 1
ATOM 3964 N N . ASP B 1 81 ? -3.656 13.844 12.828 1 97.06 81 ASP B N 1
ATOM 3965 C CA . ASP B 1 81 ? -4.199 12.664 12.156 1 97.06 81 ASP B CA 1
ATOM 3966 C C . ASP B 1 81 ? -3.312 11.445 12.391 1 97.06 81 ASP B C 1
ATOM 3968 O O . ASP B 1 81 ? -2.125 11.586 12.695 1 97.06 81 ASP B O 1
ATOM 3972 N N . MET B 1 82 ? -3.928 10.297 12.328 1 96.75 82 MET B N 1
ATOM 3973 C CA . MET B 1 82 ? -3.164 9.07 12.508 1 96.75 82 MET B CA 1
ATOM 3974 C C . MET B 1 82 ? -3.084 8.281 11.203 1 96.75 82 MET B C 1
ATOM 3976 O O . MET B 1 82 ? -4.047 8.242 10.43 1 96.75 82 MET B O 1
ATOM 3980 N N . ARG B 1 83 ? -1.972 7.727 11.016 1 95.19 83 ARG B N 1
ATOM 3981 C CA . ARG B 1 83 ? -1.775 6.766 9.938 1 95.19 83 ARG B CA 1
ATOM 3982 C C . ARG B 1 83 ? -1.51 5.367 10.492 1 95.19 83 ARG B C 1
ATOM 3984 O O . ARG B 1 83 ? -0.646 5.188 11.352 1 95.19 83 ARG B O 1
ATOM 3991 N N . ALA B 1 84 ? -2.225 4.41 10.008 1 92.94 84 ALA B N 1
ATOM 3992 C CA . ALA B 1 84 ? -2.018 3.021 10.406 1 92.94 84 ALA B CA 1
ATOM 3993 C C . ALA B 1 84 ? -1.03 2.324 9.477 1 92.94 84 ALA B C 1
ATOM 3995 O O . ALA B 1 84 ? -0.854 2.734 8.328 1 92.94 84 ALA B O 1
ATOM 3996 N N . ASP B 1 85 ? -0.329 1.353 9.961 1 88.75 85 ASP B N 1
ATOM 3997 C CA . ASP B 1 85 ? 0.645 0.612 9.164 1 88.75 85 ASP B CA 1
ATOM 3998 C C . ASP B 1 85 ? -0.048 -0.373 8.227 1 88.75 85 ASP B C 1
ATOM 4000 O O . ASP B 1 85 ? 0.552 -0.841 7.254 1 88.75 85 ASP B O 1
ATOM 4004 N N . SER B 1 86 ? -1.243 -0.695 8.578 1 82.25 86 SER B N 1
ATOM 4005 C CA . SER B 1 86 ? -2.117 -1.554 7.789 1 82.25 86 SER B CA 1
ATOM 4006 C C . SER B 1 86 ? -3.574 -1.113 7.898 1 82.25 86 SER B C 1
ATOM 4008 O O . SER B 1 86 ? -3.873 -0.096 8.531 1 82.25 86 SER B O 1
ATOM 4010 N N . PRO B 1 87 ? -4.371 -1.879 7.203 1 73.75 87 PRO B N 1
ATOM 4011 C CA . PRO B 1 87 ? -5.766 -1.455 7.344 1 73.75 87 PRO B CA 1
ATOM 4012 C C . PRO B 1 87 ? -6.195 -1.312 8.805 1 73.75 87 PRO B C 1
ATOM 4014 O O . PRO B 1 87 ? -5.785 -2.109 9.656 1 73.75 87 PRO B O 1
ATOM 4017 N N . GLY B 1 88 ? -6.883 -0.4 9.102 1 66.88 88 GLY B N 1
ATOM 4018 C CA . GLY B 1 88 ? -7.195 0.115 10.43 1 66.88 88 GLY B CA 1
ATOM 4019 C C . GLY B 1 88 ? -7.691 -0.954 11.383 1 66.88 88 GLY B C 1
ATOM 4020 O O . GLY B 1 88 ? -7.258 -1.017 12.531 1 66.88 88 GLY B O 1
ATOM 4021 N N . HIS B 1 89 ? -8.477 -1.778 10.914 1 69.25 89 HIS B N 1
ATOM 4022 C CA . HIS B 1 89 ? -9.102 -2.725 11.828 1 69.25 89 HIS B CA 1
ATOM 4023 C C . HIS B 1 89 ? -8.117 -3.811 12.258 1 69.25 89 HIS B C 1
ATOM 4025 O O . HIS B 1 89 ? -8.336 -4.488 13.266 1 69.25 89 HIS B O 1
ATOM 4031 N N . SER B 1 90 ? -6.961 -3.846 11.594 1 76.44 90 SER B N 1
ATOM 4032 C CA . SER B 1 90 ? -5.988 -4.887 11.914 1 76.44 90 SER B CA 1
ATOM 4033 C C . SER B 1 90 ? -4.582 -4.309 12.055 1 76.44 90 SER B C 1
ATOM 4035 O O . SER B 1 90 ? -3.598 -5.047 12.062 1 76.44 90 SER B O 1
ATOM 4037 N N . ALA B 1 91 ? -4.586 -3.057 12.266 1 86.5 91 ALA B N 1
ATOM 4038 C CA . ALA B 1 91 ? -3.289 -2.387 12.289 1 86.5 91 ALA B CA 1
ATOM 4039 C C . ALA B 1 91 ? -2.535 -2.693 13.578 1 86.5 91 ALA B C 1
ATOM 4041 O O . ALA B 1 91 ? -3.133 -2.752 14.656 1 86.5 91 ALA B O 1
ATOM 4042 N N . LYS B 1 92 ? -1.286 -2.943 13.492 1 88.25 92 LYS B N 1
ATOM 4043 C CA . LYS B 1 92 ? -0.423 -3.129 14.656 1 88.25 92 LYS B CA 1
ATOM 4044 C C . LYS B 1 92 ? 0.022 -1.788 15.227 1 88.25 92 LYS B C 1
ATOM 4046 O O . LYS B 1 92 ? 0.066 -1.613 16.453 1 88.25 92 LYS B O 1
ATOM 4051 N N . TYR B 1 93 ? 0.377 -0.899 14.32 1 93.94 93 TYR B N 1
ATOM 4052 C CA . TYR B 1 93 ? 0.895 0.4 14.734 1 93.94 93 TYR B CA 1
ATOM 4053 C C . TYR B 1 93 ? 0.028 1.53 14.188 1 93.94 93 TYR B C 1
ATOM 4055 O O . TYR B 1 93 ? -0.476 1.453 13.07 1 93.94 93 TYR B O 1
ATOM 4063 N N . GLY B 1 94 ? -0.166 2.512 14.992 1 96 94 GLY B N 1
ATOM 4064 C CA . GLY B 1 94 ? -0.692 3.803 14.586 1 96 94 GLY B CA 1
ATOM 4065 C C . GLY B 1 94 ? 0.251 4.953 14.883 1 96 94 GLY B C 1
ATOM 4066 O O . GLY B 1 94 ? 0.715 5.105 16.016 1 96 94 GLY B O 1
ATOM 4067 N N . SER B 1 95 ? 0.629 5.68 13.859 1 97.38 95 SER B N 1
ATOM 4068 C CA . SER B 1 95 ? 1.464 6.863 14.047 1 97.38 95 SER B CA 1
ATOM 4069 C C . SER B 1 95 ? 0.631 8.141 13.992 1 97.38 95 SER B C 1
ATOM 4071 O O . SER B 1 95 ? 0.028 8.453 12.961 1 97.38 95 SER B O 1
ATOM 4073 N N . TYR B 1 96 ? 0.58 8.781 15.047 1 98 96 TYR B N 1
ATOM 4074 C CA . TYR B 1 96 ? -0.161 10.039 15.109 1 98 96 TYR B CA 1
ATOM 4075 C C . TYR B 1 96 ? 0.756 11.227 14.852 1 98 96 TYR B C 1
ATOM 4077 O O . TYR B 1 96 ? 1.814 11.352 15.477 1 98 96 TYR B O 1
ATOM 4085 N N . THR B 1 97 ? 0.357 12.055 13.969 1 98.5 97 THR B N 1
ATOM 4086 C CA . THR B 1 97 ? 1.12 13.25 13.617 1 98.5 97 THR B CA 1
ATOM 4087 C C . THR B 1 97 ? 0.42 14.508 14.117 1 98.5 97 THR B C 1
ATOM 4089 O O . THR B 1 97 ? -0.778 14.688 13.883 1 98.5 97 THR B O 1
ATOM 4092 N N . MET B 1 98 ? 1.117 15.289 14.836 1 98.69 98 MET B N 1
ATOM 4093 C CA . MET B 1 98 ? 0.666 16.641 15.18 1 98.69 98 MET B CA 1
ATOM 4094 C C . MET B 1 98 ? 1.478 17.688 14.445 1 98.69 98 MET B C 1
ATOM 4096 O O . MET B 1 98 ? 2.709 17.656 14.453 1 98.69 98 MET B O 1
ATOM 4100 N N . MET B 1 99 ? 0.801 18.625 13.805 1 98.5 99 MET B N 1
ATOM 4101 C CA . MET B 1 99 ? 1.449 19.641 12.969 1 98.5 99 MET B CA 1
ATOM 4102 C C . MET B 1 99 ? 1.014 21.047 13.375 1 98.5 99 MET B C 1
ATOM 4104 O O . MET B 1 99 ? -0.161 21.266 13.664 1 98.5 99 MET B O 1
ATOM 4108 N N . ASP B 1 100 ? 1.969 21.953 13.523 1 97.94 100 ASP B N 1
ATOM 4109 C CA . ASP B 1 100 ? 1.643 23.375 13.516 1 97.94 100 ASP B CA 1
ATOM 4110 C C . ASP B 1 100 ? 1.221 23.844 12.125 1 97.94 100 ASP B C 1
ATOM 4112 O O . ASP B 1 100 ? 2.059 23.969 11.234 1 97.94 100 ASP B O 1
ATOM 4116 N N . LEU B 1 101 ? -0.025 24.078 11.992 1 97 101 LEU B N 1
ATOM 4117 C CA . LEU B 1 101 ? -0.577 24.266 10.656 1 97 101 LEU B CA 1
ATOM 4118 C C . LEU B 1 101 ? -0.108 25.578 10.047 1 97 101 LEU B C 1
ATOM 4120 O O . LEU B 1 101 ? 0.082 25.688 8.836 1 97 101 LEU B O 1
ATOM 4124 N N . LYS B 1 102 ? 0.077 26.578 10.852 1 94.56 102 LYS B N 1
ATOM 4125 C CA . LYS B 1 102 ? 0.57 27.859 10.352 1 94.56 102 LYS B CA 1
ATOM 4126 C C . LYS B 1 102 ? 2.014 27.734 9.867 1 94.56 102 LYS B C 1
ATOM 4128 O O . LYS B 1 102 ? 2.355 28.203 8.781 1 94.56 102 LYS B O 1
ATOM 4133 N N . ALA B 1 103 ? 2.785 27.109 10.664 1 95.19 103 ALA B N 1
ATOM 4134 C CA . ALA B 1 103 ? 4.199 26.953 10.328 1 95.19 103 ALA B CA 1
ATOM 4135 C C . ALA B 1 103 ? 4.398 25.812 9.328 1 95.19 103 ALA B C 1
ATOM 4137 O O . ALA B 1 103 ? 5.473 25.688 8.734 1 95.19 103 ALA B O 1
ATOM 4138 N N . ASN B 1 104 ? 3.385 24.969 9.086 1 95.94 104 ASN B N 1
ATOM 4139 C CA . ASN B 1 104 ? 3.48 23.781 8.258 1 95.94 104 ASN B CA 1
ATOM 4140 C C . ASN B 1 104 ? 4.664 22.906 8.664 1 95.94 104 ASN B C 1
ATOM 4142 O O . ASN B 1 104 ? 5.5 22.562 7.828 1 95.94 104 ASN B O 1
ATOM 4146 N N . ARG B 1 105 ? 4.668 22.625 9.961 1 97.25 105 ARG B N 1
ATOM 4147 C CA . ARG B 1 105 ? 5.773 21.875 10.555 1 97.25 105 ARG B CA 1
ATOM 4148 C C . ARG B 1 105 ? 5.254 20.766 11.469 1 97.25 105 ARG B C 1
ATOM 4150 O O . ARG B 1 105 ? 4.371 21 12.297 1 97.25 105 ARG B O 1
ATOM 4157 N N . VAL B 1 106 ? 5.77 19.562 11.25 1 98.56 106 VAL B N 1
ATOM 4158 C CA . VAL B 1 106 ? 5.488 18.484 12.188 1 98.56 106 VAL B CA 1
ATOM 4159 C C . VAL B 1 106 ? 6.16 18.766 13.531 1 98.56 106 VAL B C 1
ATOM 4161 O O . VAL B 1 106 ? 7.383 18.906 13.602 1 98.56 106 VAL B O 1
ATOM 4164 N N . ILE B 1 107 ? 5.367 18.812 14.539 1 98.44 107 ILE B N 1
ATOM 4165 C CA . ILE B 1 107 ? 5.918 19.219 15.836 1 98.44 107 ILE B CA 1
ATOM 4166 C C . ILE B 1 107 ? 6.016 18 16.75 1 98.44 107 ILE B C 1
ATOM 4168 O O . ILE B 1 107 ? 6.836 17.969 17.672 1 98.44 107 ILE B O 1
ATOM 4172 N N . ASP B 1 108 ? 5.188 17 16.453 1 98.62 108 ASP B N 1
ATOM 4173 C CA . ASP B 1 108 ? 5.262 15.789 17.266 1 98.62 108 ASP B CA 1
ATOM 4174 C C . ASP B 1 108 ? 4.781 14.562 16.484 1 98.62 108 ASP B C 1
ATOM 4176 O O . ASP B 1 108 ? 3.977 14.695 15.562 1 98.62 108 ASP B O 1
ATOM 4180 N N . ILE B 1 109 ? 5.293 13.445 16.875 1 98.38 109 ILE B N 1
ATOM 4181 C CA . ILE B 1 109 ? 4.879 12.141 16.375 1 98.38 109 ILE B CA 1
ATOM 4182 C C . ILE B 1 109 ? 4.734 11.156 17.531 1 98.38 109 ILE B C 1
ATOM 4184 O O . ILE B 1 109 ? 5.629 11.039 18.359 1 98.38 109 ILE B O 1
ATOM 4188 N N . GLN B 1 110 ? 3.631 10.5 17.547 1 98.12 110 GLN B N 1
ATOM 4189 C CA . GLN B 1 110 ? 3.396 9.453 18.531 1 98.12 110 GLN B CA 1
ATOM 4190 C C . GLN B 1 110 ? 3.152 8.109 17.859 1 98.12 110 GLN B C 1
ATOM 4192 O O . GLN B 1 110 ? 2.311 7.996 16.969 1 98.12 110 GLN B O 1
ATOM 4197 N N . LEU B 1 111 ? 3.908 7.148 18.234 1 97.56 111 LEU B N 1
ATOM 4198 C CA . LEU B 1 111 ? 3.699 5.781 17.781 1 97.56 111 LEU B CA 1
ATOM 4199 C C . LEU B 1 111 ? 2.973 4.953 18.828 1 97.56 111 LEU B C 1
ATOM 4201 O O . LEU B 1 111 ? 3.412 4.887 19.984 1 97.56 111 LEU B O 1
ATOM 4205 N N . VAL B 1 112 ? 1.858 4.383 18.406 1 96.56 112 VAL B N 1
ATOM 4206 C CA . VAL B 1 112 ? 1.047 3.592 19.328 1 96.56 112 VAL B CA 1
ATOM 4207 C C . VAL B 1 112 ? 0.894 2.17 18.781 1 96.56 112 VAL B C 1
ATOM 4209 O O . VAL B 1 112 ? 0.611 1.976 17.594 1 96.56 112 VAL B O 1
ATOM 4212 N N . GLN B 1 113 ? 1.184 1.238 19.625 1 94.25 113 GLN B N 1
ATOM 4213 C CA . GLN B 1 113 ? 0.903 -0.15 19.266 1 94.25 113 GLN B CA 1
ATOM 4214 C C . GLN B 1 113 ? -0.491 -0.563 19.734 1 94.25 113 GLN B C 1
ATOM 4216 O O . GLN B 1 113 ? -0.923 -0.195 20.828 1 94.25 113 GLN B O 1
ATOM 4221 N N . SER B 1 114 ? -1.135 -1.327 18.953 1 90.12 114 SER B N 1
ATOM 4222 C CA . SER B 1 114 ? -2.549 -1.626 19.156 1 90.12 114 SER B CA 1
ATOM 4223 C C . SER B 1 114 ? -2.789 -2.258 20.516 1 90.12 114 SER B C 1
ATOM 4225 O O . SER B 1 114 ? -3.799 -1.978 21.172 1 90.12 114 SER B O 1
ATOM 4227 N N . ASN B 1 115 ? -1.892 -3.062 21.047 1 86.88 115 ASN B N 1
ATOM 4228 C CA . ASN B 1 115 ? -2.105 -3.762 22.312 1 86.88 115 ASN B CA 1
ATOM 4229 C C . ASN B 1 115 ? -1.963 -2.822 23.516 1 86.88 115 ASN B C 1
ATOM 4231 O O . ASN B 1 115 ? -2.391 -3.148 24.625 1 86.88 115 ASN B O 1
ATOM 4235 N N . GLU B 1 116 ? -1.368 -1.68 23.312 1 90.25 116 GLU B N 1
ATOM 4236 C CA . GLU B 1 116 ? -1.289 -0.682 24.391 1 90.25 116 GLU B CA 1
ATOM 4237 C C . GLU B 1 116 ? -2.674 -0.161 24.75 1 90.25 116 GLU B C 1
ATOM 4239 O O . GLU B 1 116 ? -2.895 0.275 25.891 1 90.25 116 GLU B O 1
ATOM 4244 N N . VAL B 1 117 ? -3.551 -0.256 23.75 1 90.88 117 VAL B N 1
ATOM 4245 C CA . VAL B 1 117 ? -4.84 0.391 23.953 1 90.88 117 VAL B CA 1
ATOM 4246 C C . VAL B 1 117 ? -5.969 -0.618 23.75 1 90.88 117 VAL B C 1
ATOM 4248 O O . VAL B 1 117 ? -7.141 -0.242 23.672 1 90.88 117 VAL B O 1
ATOM 4251 N N . GLY B 1 118 ? -5.668 -1.754 23.562 1 81.88 118 GLY B N 1
ATOM 4252 C CA . GLY B 1 118 ? -6.66 -2.814 23.469 1 81.88 118 GLY B CA 1
ATOM 4253 C C . GLY B 1 118 ? -7.066 -3.139 22.047 1 81.88 118 GLY B C 1
ATOM 4254 O O . GLY B 1 118 ? -7.348 -4.293 21.719 1 81.88 118 GLY B O 1
ATOM 4255 N N . ASN B 1 119 ? -7.258 -2.062 21.203 1 81.44 119 ASN B N 1
ATOM 4256 C CA . ASN B 1 119 ? -7.586 -2.326 19.797 1 81.44 119 ASN B CA 1
ATOM 4257 C C . ASN B 1 119 ? -7.082 -1.212 18.891 1 81.44 119 ASN B C 1
ATOM 4259 O O . ASN B 1 119 ? -6.68 -0.148 19.359 1 81.44 119 ASN B O 1
ATOM 4263 N N . SER B 1 120 ? -7.07 -1.492 17.625 1 84.62 120 SER B N 1
ATOM 4264 C CA . SER B 1 120 ? -6.496 -0.59 16.641 1 84.62 120 SER B CA 1
ATOM 4265 C C . SER B 1 120 ? -7.328 0.68 16.484 1 84.62 120 SER B C 1
ATOM 4267 O O . SER B 1 120 ? -6.816 1.719 16.062 1 84.62 120 SER B O 1
ATOM 4269 N N . GLN B 1 121 ? -8.523 0.668 16.875 1 83.38 121 GLN B N 1
ATOM 4270 C CA . GLN B 1 121 ? -9.422 1.81 16.703 1 83.38 121 GLN B CA 1
ATOM 4271 C C . GLN B 1 121 ? -9.133 2.891 17.75 1 83.38 121 GLN B C 1
ATOM 4273 O O . GLN B 1 121 ? -9.492 4.055 17.547 1 83.38 121 GLN B O 1
ATOM 4278 N N . ARG B 1 122 ? -8.523 2.545 18.797 1 91.94 122 ARG B N 1
ATOM 4279 C CA . ARG B 1 122 ? -8.297 3.461 19.906 1 91.94 122 ARG B CA 1
ATOM 4280 C C . ARG B 1 122 ? -6.926 4.121 19.812 1 91.94 122 ARG B C 1
ATOM 4282 O O . ARG B 1 122 ? -6.602 5.016 20.594 1 91.94 122 ARG B O 1
ATOM 4289 N N . MET B 1 123 ? -6.188 3.658 18.828 1 95.19 123 MET B N 1
ATOM 4290 C CA . MET B 1 123 ? -4.816 4.145 18.703 1 95.19 123 MET B CA 1
ATOM 4291 C C . MET B 1 123 ? -4.797 5.637 18.375 1 95.19 123 MET B C 1
ATOM 4293 O O . MET B 1 123 ? -3.947 6.371 18.891 1 95.19 123 MET B O 1
ATOM 4297 N N . GLU B 1 124 ? -5.758 6.031 17.578 1 96.31 1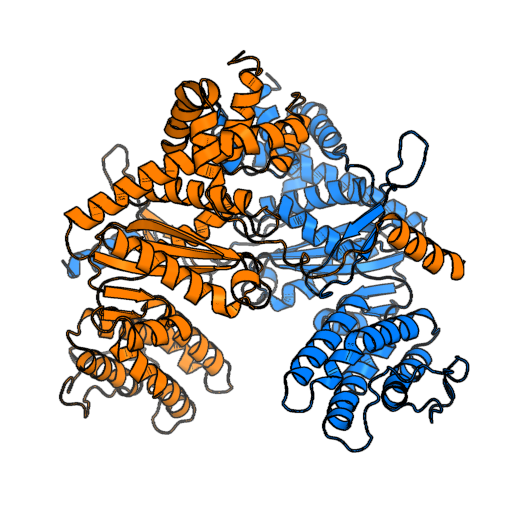24 GLU B N 1
ATOM 4298 C CA . GLU B 1 124 ? -5.766 7.43 17.156 1 96.31 124 GLU B CA 1
ATOM 4299 C C . GLU B 1 124 ? -6.008 8.352 18.344 1 96.31 124 GLU B C 1
ATOM 4301 O O . GLU B 1 124 ? -5.285 9.336 18.531 1 96.31 124 GLU B O 1
ATOM 4306 N N . LYS B 1 125 ? -6.98 8.039 19.172 1 96.69 125 LYS B N 1
ATOM 4307 C CA . LYS B 1 125 ? -7.262 8.844 20.344 1 96.69 125 LYS B CA 1
ATOM 4308 C C . LYS B 1 125 ? -6.066 8.867 21.297 1 96.69 125 LYS B C 1
ATOM 4310 O O . LYS B 1 125 ? -5.688 9.93 21.812 1 96.69 125 LYS B O 1
ATOM 4315 N N . GLU B 1 126 ? -5.492 7.672 21.516 1 97.38 126 GLU B N 1
ATOM 4316 C CA . GLU B 1 126 ? -4.34 7.578 22.406 1 97.38 126 GLU B CA 1
ATOM 4317 C C . GLU B 1 126 ? -3.184 8.438 21.906 1 97.38 126 GLU B C 1
ATOM 4319 O O . GLU B 1 126 ? -2.576 9.18 22.672 1 97.38 126 GLU B O 1
ATOM 4324 N N . GLY B 1 127 ? -2.885 8.305 20.625 1 97.88 127 GLY B N 1
ATOM 4325 C CA . GLY B 1 127 ? -1.823 9.117 20.047 1 97.88 127 GLY B CA 1
ATOM 4326 C C . GLY B 1 127 ? -2.086 10.609 20.156 1 97.88 127 GLY B C 1
ATOM 4327 O O . GLY B 1 127 ? -1.176 11.383 20.438 1 97.88 127 GLY B O 1
ATOM 4328 N N . PHE B 1 128 ? -3.293 10.969 19.953 1 98.19 128 PHE B N 1
ATOM 4329 C CA . PHE B 1 128 ? -3.705 12.367 20.078 1 98.19 128 PHE B CA 1
ATOM 4330 C C . PHE B 1 128 ? -3.504 12.875 21.5 1 98.19 128 PHE B C 1
ATOM 4332 O O . PHE B 1 128 ? -2.889 13.922 21.703 1 98.19 128 PHE B O 1
ATOM 4339 N N . GLU B 1 129 ? -4 12.133 22.422 1 98.19 129 GLU B N 1
ATOM 4340 C CA . GLU B 1 129 ? -3.922 12.531 23.812 1 98.19 129 GLU B CA 1
ATOM 4341 C C . GLU B 1 129 ? -2.473 12.68 24.266 1 98.19 129 GLU B C 1
ATOM 4343 O O . GLU B 1 129 ? -2.121 13.656 24.938 1 98.19 129 GLU B O 1
ATOM 4348 N N . ARG B 1 130 ? -1.655 11.742 23.891 1 97.69 130 ARG B N 1
ATOM 4349 C CA . ARG B 1 130 ? -0.241 11.797 24.25 1 97.69 130 ARG B CA 1
ATOM 4350 C C . ARG B 1 130 ? 0.427 13.039 23.672 1 97.69 130 ARG B C 1
ATOM 4352 O O . ARG B 1 130 ? 1.167 13.734 24.375 1 97.69 130 ARG B O 1
ATOM 4359 N N . SER B 1 131 ? 0.123 13.25 22.422 1 98.44 131 SER B N 1
ATOM 4360 C CA . SER B 1 131 ? 0.764 14.352 21.719 1 98.44 131 SER B CA 1
ATOM 4361 C C . SER B 1 131 ? 0.328 15.695 22.281 1 98.44 131 SER B C 1
ATOM 4363 O O . SER B 1 131 ? 1.161 16.578 22.531 1 98.44 131 SER B O 1
ATOM 4365 N N . LEU B 1 132 ? -0.932 15.844 22.469 1 98.38 132 LEU B N 1
ATOM 4366 C CA . LEU B 1 132 ? -1.452 17.094 23.016 1 98.38 132 LEU B CA 1
ATOM 4367 C C . LEU B 1 132 ? -0.902 17.344 24.406 1 98.38 132 LEU B C 1
ATOM 4369 O O . LEU B 1 132 ? -0.485 18.469 24.719 1 98.38 132 LEU B O 1
ATOM 4373 N N . SER B 1 133 ? -0.893 16.328 25.234 1 97.94 133 SER B N 1
ATOM 4374 C CA . SER B 1 133 ? -0.379 16.453 26.594 1 97.94 133 SER B CA 1
ATOM 4375 C C . SER B 1 133 ? 1.089 16.859 26.594 1 97.94 133 SER B C 1
ATOM 4377 O O . SER B 1 133 ? 1.494 17.719 27.375 1 97.94 133 SER B O 1
ATOM 4379 N N . LEU B 1 134 ? 1.798 16.234 25.766 1 97.94 134 LEU B N 1
ATOM 4380 C CA . LEU B 1 134 ? 3.217 16.562 25.656 1 97.94 134 LEU B CA 1
ATOM 4381 C C . LEU B 1 134 ? 3.418 18.031 25.312 1 97.94 134 LEU B C 1
ATOM 4383 O O . LEU B 1 134 ? 4.227 18.719 25.953 1 97.94 134 LEU B O 1
ATOM 4387 N N . LEU B 1 135 ? 2.729 18.516 24.344 1 98.31 135 LEU B N 1
ATOM 4388 C CA . LEU B 1 135 ? 2.893 19.891 23.875 1 98.31 135 LEU B CA 1
ATOM 4389 C C . LEU B 1 135 ? 2.434 20.891 24.938 1 98.31 135 LEU B C 1
ATOM 4391 O O . LEU B 1 135 ? 3.098 21.906 25.172 1 98.31 135 LEU B O 1
ATOM 4395 N N . GLU B 1 136 ? 1.377 20.578 25.578 1 97.5 136 GLU B N 1
ATOM 4396 C CA . GLU B 1 136 ? 0.889 21.453 26.656 1 97.5 136 GLU B CA 1
ATOM 4397 C C . GLU B 1 136 ? 1.874 21.484 27.812 1 97.5 136 GLU B C 1
ATOM 4399 O O . GLU B 1 136 ? 2.139 22.562 28.375 1 97.5 136 GLU B O 1
ATOM 4404 N N . GLU B 1 137 ? 2.379 20.359 28.172 1 97.56 137 GLU B N 1
ATOM 4405 C CA . GLU B 1 137 ? 3.346 20.281 29.266 1 97.56 137 GLU B CA 1
ATOM 4406 C C . GLU B 1 137 ? 4.605 21.094 28.953 1 97.56 137 GLU B C 1
ATOM 4408 O O . GLU B 1 137 ? 5.25 21.625 29.859 1 97.56 137 GLU B O 1
ATOM 4413 N N . ARG B 1 138 ? 4.867 21.188 27.781 1 97.44 138 ARG B N 1
ATOM 4414 C CA . ARG B 1 138 ? 6.078 21.891 27.359 1 97.44 138 ARG B CA 1
ATOM 4415 C C . ARG B 1 138 ? 5.812 23.375 27.156 1 97.44 138 ARG B C 1
ATOM 4417 O O . ARG B 1 138 ? 6.703 24.125 26.75 1 97.44 138 ARG B O 1
ATOM 4424 N N . GLY B 1 139 ? 4.578 23.766 27.281 1 96.81 139 GLY B N 1
ATOM 4425 C CA . GLY B 1 139 ? 4.285 25.188 27.328 1 96.81 139 GLY B CA 1
ATOM 4426 C C . GLY B 1 139 ? 3.631 25.703 26.062 1 96.81 139 GLY B C 1
ATOM 4427 O O . GLY B 1 139 ? 3.414 26.906 25.906 1 96.81 139 GLY B O 1
ATOM 4428 N N . VAL B 1 140 ? 3.277 24.875 25.156 1 97.81 140 VAL B N 1
ATOM 4429 C CA . VAL B 1 140 ? 2.611 25.312 23.922 1 97.81 140 VAL B CA 1
ATOM 4430 C C . VAL B 1 140 ? 1.162 25.688 24.234 1 97.81 140 VAL B C 1
ATOM 4432 O O . VAL B 1 140 ? 0.433 24.922 24.859 1 97.81 140 VAL B O 1
ATOM 4435 N N . VAL B 1 141 ? 0.806 26.844 23.812 1 97.69 141 VAL B N 1
ATOM 4436 C CA . VAL B 1 141 ? -0.577 27.281 23.953 1 97.69 141 VAL B CA 1
ATOM 4437 C C . VAL B 1 141 ? -1.355 26.984 22.688 1 97.69 141 VAL B C 1
ATOM 4439 O O . VAL B 1 141 ? -1.066 27.547 21.625 1 97.69 141 VAL B O 1
ATOM 4442 N N . VAL B 1 142 ? -2.348 26.188 22.812 1 97.62 142 VAL B N 1
ATOM 4443 C CA . VAL B 1 142 ? -3.115 25.734 21.656 1 97.62 142 VAL B CA 1
ATOM 4444 C C . VAL B 1 142 ? -4.426 26.516 21.562 1 97.62 142 VAL B C 1
ATOM 4446 O O . VAL B 1 142 ? -5.258 26.453 22.469 1 97.62 142 VAL B O 1
ATOM 4449 N N . GLN B 1 143 ? -4.539 27.203 20.5 1 96.94 143 GLN B N 1
ATOM 4450 C CA . GLN B 1 143 ? -5.75 27.984 20.266 1 96.94 143 GLN B CA 1
ATOM 4451 C C . GLN B 1 143 ? -6.84 27.125 19.625 1 96.94 143 GLN B C 1
ATOM 4453 O O . GLN B 1 143 ? -8.008 27.219 20 1 96.94 143 GLN B O 1
ATOM 4458 N N . SER B 1 144 ? -6.441 26.422 18.672 1 97.25 144 SER B N 1
ATOM 4459 C CA . SER B 1 144 ? -7.418 25.609 17.953 1 97.25 144 SER B CA 1
ATOM 4460 C C . SER B 1 144 ? -6.785 24.312 17.422 1 97.25 144 SER B C 1
ATOM 4462 O O . SER B 1 144 ? -5.562 24.219 17.312 1 97.25 144 SER B O 1
ATOM 4464 N N . LEU B 1 145 ? -7.645 23.359 17.188 1 97.88 145 LEU B N 1
ATOM 4465 C CA . LEU B 1 145 ? -7.285 22.047 16.656 1 97.88 145 LEU B CA 1
ATOM 4466 C C . LEU B 1 145 ? -8.117 21.703 15.43 1 97.88 145 LEU B C 1
ATOM 4468 O O . LEU B 1 145 ? -9.336 21.922 15.422 1 97.88 145 LEU B O 1
ATOM 4472 N N . VAL B 1 146 ? -7.492 21.25 14.391 1 98.06 146 VAL B N 1
ATOM 4473 C CA . VAL B 1 146 ? -8.188 20.797 13.188 1 98.06 146 VAL B CA 1
ATOM 4474 C C . VAL B 1 146 ? -7.945 19.312 12.984 1 98.06 146 VAL B C 1
ATOM 4476 O O . VAL B 1 146 ? -6.801 18.859 12.906 1 98.06 146 VAL B O 1
ATOM 4479 N N . THR B 1 147 ? -9.008 18.438 12.852 1 96.88 147 THR B N 1
ATOM 4480 C CA . THR B 1 147 ? -8.875 17 12.664 1 96.88 147 THR B CA 1
ATOM 4481 C C . THR B 1 147 ? -9.914 16.484 11.664 1 96.88 147 THR B C 1
ATOM 4483 O O . THR B 1 147 ? -10.672 17.281 11.094 1 96.88 147 THR B O 1
ATOM 4486 N N . ASP B 1 148 ? -9.969 15.086 11.164 1 92 148 ASP B N 1
ATOM 4487 C CA . ASP B 1 148 ? -10.875 14.484 10.195 1 92 148 ASP B CA 1
ATOM 4488 C C . ASP B 1 148 ? -12.18 14.039 10.859 1 92 148 ASP B C 1
ATOM 4490 O O . ASP B 1 148 ? -12.867 13.148 10.359 1 92 148 ASP B O 1
ATOM 4494 N N . ARG B 1 149 ? -12.633 14.32 12.008 1 92.12 149 ARG B N 1
ATOM 4495 C CA . ARG B 1 149 ? -13.883 14.078 12.719 1 92.12 149 ARG B CA 1
ATOM 4496 C C . ARG B 1 149 ? -13.859 12.727 13.414 1 92.12 149 ARG B C 1
ATOM 4498 O O . ARG B 1 149 ? -14.852 11.992 13.391 1 92.12 149 ARG B O 1
ATOM 4505 N N . HIS B 1 150 ? -12.805 12.336 13.836 1 92.94 150 HIS B N 1
ATOM 4506 C CA . HIS B 1 150 ? -12.695 11.109 14.617 1 92.94 150 HIS B CA 1
ATOM 4507 C C . HIS B 1 150 ? -13.5 11.203 15.906 1 92.94 150 HIS B C 1
ATOM 4509 O O . HIS B 1 150 ? -13.297 12.125 16.703 1 92.94 150 HIS B O 1
ATOM 4515 N N . THR B 1 151 ? -14.305 10.25 16.188 1 93.12 151 THR B N 1
ATOM 4516 C CA . THR B 1 151 ? -15.273 10.328 17.266 1 93.12 151 THR B CA 1
ATOM 4517 C C . THR B 1 151 ? -14.578 10.359 18.625 1 93.12 151 THR B C 1
ATOM 4519 O O . THR B 1 151 ? -14.977 11.102 19.516 1 93.12 151 THR B O 1
ATOM 4522 N N . GLY B 1 152 ? -13.562 9.57 18.781 1 93.69 152 GLY B N 1
ATOM 4523 C CA . GLY B 1 152 ? -12.828 9.539 20.031 1 93.69 152 GLY B CA 1
ATOM 4524 C C . GLY B 1 152 ? -12.156 10.859 20.359 1 93.69 152 GLY B C 1
ATOM 4525 O O . GLY B 1 152 ? -12.18 11.312 21.5 1 93.69 152 GLY B O 1
ATOM 4526 N N . VAL B 1 153 ? -11.602 11.453 19.375 1 96.12 153 VAL B N 1
ATOM 4527 C CA . VAL B 1 153 ? -10.93 12.734 19.547 1 96.12 153 VAL B CA 1
ATOM 4528 C C . VAL B 1 153 ? -11.961 13.82 19.859 1 96.12 153 VAL B C 1
ATOM 4530 O O . VAL B 1 153 ? -11.758 14.656 20.734 1 96.12 153 VAL B O 1
ATOM 4533 N N . GLN B 1 154 ? -13.086 13.75 19.141 1 95.62 154 GLN B N 1
ATOM 4534 C CA . GLN B 1 154 ? -14.164 14.703 19.359 1 95.62 154 GLN B CA 1
ATOM 4535 C C . GLN B 1 154 ? -14.656 14.648 20.812 1 95.62 154 GLN B C 1
ATOM 4537 O O . GLN B 1 154 ? -14.828 15.688 21.453 1 95.62 154 GLN B O 1
ATOM 4542 N N . LYS B 1 155 ? -14.906 13.461 21.234 1 95.62 155 LYS B N 1
ATOM 4543 C CA . LYS B 1 155 ? -15.383 13.281 22.594 1 95.62 155 LYS B CA 1
ATOM 4544 C C . LYS B 1 155 ? -14.375 13.82 23.609 1 95.62 155 LYS B C 1
ATOM 4546 O O . LYS B 1 155 ? -14.742 14.523 24.547 1 95.62 155 LYS B O 1
ATOM 4551 N N . PHE B 1 156 ? -13.156 13.477 23.422 1 96.75 156 PHE B N 1
ATOM 4552 C CA . PHE B 1 156 ? -12.102 13.93 24.312 1 96.75 156 PHE B CA 1
ATOM 4553 C C . PHE B 1 156 ? -12.047 15.453 24.359 1 96.75 156 PHE B C 1
ATOM 4555 O O . PHE B 1 156 ? -11.977 16.047 25.438 1 96.75 156 PHE B O 1
ATOM 4562 N N . MET B 1 157 ? -12.109 16.062 23.234 1 97.06 157 MET B N 1
ATOM 4563 C CA . MET B 1 157 ? -12.039 17.516 23.141 1 97.06 157 MET B CA 1
ATOM 4564 C C . MET B 1 157 ? -13.234 18.156 23.828 1 97.06 157 MET B C 1
ATOM 4566 O O . MET B 1 157 ? -13.086 19.156 24.531 1 97.06 157 MET B O 1
ATOM 4570 N N . ARG B 1 158 ? -14.336 17.594 23.672 1 95.25 158 ARG B N 1
ATOM 4571 C CA . ARG B 1 158 ? -15.555 18.125 24.25 1 95.25 158 ARG B CA 1
ATOM 4572 C C . ARG B 1 158 ? -15.531 18.016 25.781 1 95.25 158 ARG B C 1
ATOM 4574 O O . ARG B 1 158 ? -16 18.922 26.484 1 95.25 158 ARG B O 1
ATOM 4581 N N . GLU B 1 159 ? -14.961 17 26.25 1 97.06 159 GLU B N 1
ATOM 4582 C CA . GLU B 1 159 ? -15.055 16.688 27.672 1 97.06 159 GLU B CA 1
ATOM 4583 C C . GLU B 1 159 ? -13.859 17.25 28.438 1 97.06 159 GLU B C 1
ATOM 4585 O O . GLU B 1 159 ? -13.992 17.688 29.578 1 97.06 159 GLU B O 1
ATOM 4590 N N . GLN B 1 160 ? -12.719 17.203 27.781 1 96.88 160 GLN B N 1
ATOM 4591 C CA . GLN B 1 160 ? -11.508 17.453 28.562 1 96.88 160 GLN B CA 1
ATOM 4592 C C . GLN B 1 160 ? -10.812 18.734 28.109 1 96.88 160 GLN B C 1
ATOM 4594 O O . GLN B 1 160 ? -9.969 19.266 28.828 1 96.88 160 GLN B O 1
ATOM 4599 N N . LYS B 1 161 ? -11.125 19.188 26.938 1 97.25 161 LYS B N 1
ATOM 4600 C CA . LYS B 1 161 ? -10.406 20.344 26.391 1 97.25 161 LYS B CA 1
ATOM 4601 C C . LYS B 1 161 ? -11.375 21.375 25.812 1 97.25 161 LYS B C 1
ATOM 4603 O O . LYS B 1 161 ? -11.227 21.797 24.672 1 97.25 161 LYS B O 1
ATOM 4608 N N . LYS B 1 162 ? -12.195 21.922 26.641 1 94.69 162 LYS B N 1
ATOM 4609 C CA . LYS B 1 162 ? -13.258 22.828 26.219 1 94.69 162 LYS B CA 1
ATOM 4610 C C . LYS B 1 162 ? -12.695 24.188 25.797 1 94.69 162 LYS B C 1
ATOM 4612 O O . LYS B 1 162 ? -13.305 24.891 25 1 94.69 162 LYS B O 1
ATOM 4617 N N . ASP B 1 163 ? -11.602 24.469 26.219 1 94.94 163 ASP B N 1
ATOM 4618 C CA . ASP B 1 163 ? -11 25.781 25.969 1 94.94 163 ASP B CA 1
ATOM 4619 C C . ASP B 1 163 ? -10.336 25.828 24.594 1 94.94 163 ASP B C 1
ATOM 4621 O O . ASP B 1 163 ? -10.008 26.906 24.094 1 94.94 163 ASP B O 1
ATOM 4625 N N . ILE B 1 164 ? -10.094 24.734 23.969 1 97.31 164 ILE B N 1
ATOM 4626 C CA . ILE B 1 164 ? -9.492 24.672 22.641 1 97.31 164 ILE B CA 1
ATOM 4627 C C . ILE B 1 164 ? -10.578 24.547 21.578 1 97.31 164 ILE B C 1
ATOM 4629 O O . ILE B 1 164 ? -11.414 23.641 21.656 1 97.31 164 ILE B O 1
ATOM 4633 N N . ARG B 1 165 ? -10.578 25.453 20.672 1 96.31 165 ARG B N 1
ATOM 4634 C CA . ARG B 1 165 ? -11.539 25.359 19.578 1 96.31 165 ARG B CA 1
ATOM 4635 C C . ARG B 1 165 ? -11.219 24.172 18.656 1 96.31 165 ARG B C 1
ATOM 4637 O O . ARG B 1 165 ? -10.109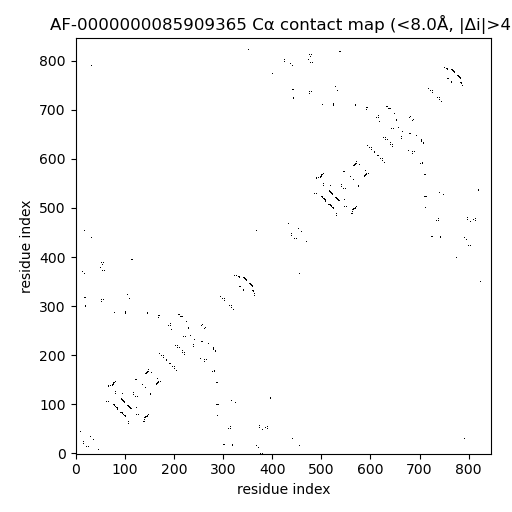 24.094 18.125 1 96.31 165 ARG B O 1
ATOM 4644 N N . HIS B 1 166 ? -12.188 23.312 18.484 1 97.19 166 HIS B N 1
ATOM 4645 C CA . HIS B 1 166 ? -11.977 22.125 17.656 1 97.19 166 HIS B CA 1
ATOM 4646 C C . HIS B 1 166 ? -12.688 22.266 16.312 1 97.19 166 HIS B C 1
ATOM 4648 O O . HIS B 1 166 ? -13.922 22.344 16.266 1 97.19 166 HIS B O 1
ATOM 4654 N N . PHE B 1 167 ? -11.953 22.25 15.242 1 97.44 167 PHE B N 1
ATOM 4655 C CA . PHE B 1 167 ? -12.484 22.375 13.891 1 97.44 167 PHE B CA 1
ATOM 4656 C C . PHE B 1 167 ? -12.297 21.078 13.117 1 97.44 167 PHE B C 1
ATOM 4658 O O . PHE B 1 167 ? -11.453 20.25 13.469 1 97.44 167 PHE B O 1
ATOM 4665 N N . PHE B 1 168 ? -13.086 20.984 12.031 1 97.44 168 PHE B N 1
ATOM 4666 C CA . PHE B 1 168 ? -12.984 19.828 11.148 1 97.44 168 PHE B CA 1
ATOM 4667 C C . PHE B 1 168 ? -12.391 20.219 9.805 1 97.44 168 PHE B C 1
ATOM 4669 O O . PHE B 1 168 ? -12.68 21.297 9.281 1 97.44 168 PHE B O 1
ATOM 4676 N N . ASP B 1 169 ? -11.609 19.297 9.258 1 96.38 169 ASP B N 1
ATOM 4677 C CA . ASP B 1 169 ? -10.945 19.516 7.977 1 96.38 169 ASP B CA 1
ATOM 4678 C C . ASP B 1 169 ? -11.961 19.531 6.832 1 96.38 169 ASP B C 1
ATOM 4680 O O . ASP B 1 169 ? -12.633 18.531 6.59 1 96.38 169 ASP B O 1
ATOM 4684 N N . PRO B 1 170 ? -12 20.594 6.055 1 94.56 170 PRO B N 1
ATOM 4685 C CA . PRO B 1 170 ? -12.961 20.688 4.953 1 94.56 170 PRO B CA 1
ATOM 4686 C C . PRO B 1 170 ? -12.703 19.672 3.852 1 94.56 170 PRO B C 1
ATOM 4688 O O . PRO B 1 170 ? -13.641 19.188 3.215 1 94.56 170 PRO B O 1
ATOM 4691 N N . TRP B 1 171 ? -11.531 19.391 3.648 1 91.44 171 TRP B N 1
ATOM 4692 C CA . TRP B 1 171 ? -11.203 18.438 2.594 1 91.44 171 TRP B CA 1
ATOM 4693 C C . TRP B 1 171 ? -11.812 17.078 2.891 1 91.44 171 TRP B C 1
ATOM 4695 O O . TRP B 1 171 ? -12.391 16.438 2.006 1 91.44 171 TRP B O 1
ATOM 4705 N N . HIS B 1 172 ? -11.617 16.656 4.051 1 92.5 172 HIS B N 1
ATOM 4706 C CA . HIS B 1 172 ? -12.18 15.367 4.438 1 92.5 172 HIS B CA 1
ATOM 4707 C C . HIS B 1 172 ? -13.703 15.383 4.355 1 92.5 172 HIS B C 1
ATOM 4709 O O . HIS B 1 172 ? -14.32 14.391 3.965 1 92.5 172 HIS B O 1
ATOM 4715 N N . MET B 1 173 ? -14.242 16.453 4.75 1 94.5 173 MET B N 1
ATOM 4716 C CA . MET B 1 173 ? -15.688 16.578 4.652 1 94.5 173 MET B CA 1
ATOM 4717 C C . MET B 1 173 ? -16.141 16.562 3.197 1 94.5 173 MET B C 1
ATOM 4719 O O . MET B 1 173 ? -17.109 15.883 2.848 1 94.5 173 MET B O 1
ATOM 4723 N N . GLY B 1 174 ? -15.414 17.328 2.379 1 93.56 174 GLY B N 1
ATOM 4724 C CA . GLY B 1 174 ? -15.719 17.328 0.956 1 93.56 174 GLY B CA 1
ATOM 4725 C C . GLY B 1 174 ? -15.594 15.969 0.313 1 93.56 174 GLY B C 1
ATOM 4726 O O . GLY B 1 174 ? -16.422 15.578 -0.508 1 93.56 174 GLY B O 1
ATOM 4727 N N . LYS B 1 175 ? -14.562 15.297 0.684 1 89.31 175 LYS B N 1
ATOM 4728 C CA . LYS B 1 175 ? -14.359 13.945 0.173 1 89.31 175 LYS B CA 1
ATOM 4729 C C . LYS B 1 175 ? -15.516 13.031 0.552 1 89.31 175 LYS B C 1
ATOM 4731 O O . LYS B 1 175 ? -15.992 12.25 -0.273 1 89.31 175 LYS B O 1
ATOM 4736 N N . GLY B 1 176 ? -15.906 13.094 1.801 1 91.25 176 GLY B N 1
ATOM 4737 C CA . GLY B 1 176 ? -17.031 12.305 2.264 1 91.25 176 GLY B CA 1
ATOM 4738 C C . GLY B 1 176 ? -18.312 12.602 1.511 1 91.25 176 GLY B C 1
ATOM 4739 O O . GLY B 1 176 ? -19.047 11.68 1.119 1 91.25 176 GLY B O 1
ATOM 4740 N N . LEU B 1 177 ? -18.547 13.828 1.308 1 93.69 177 LEU B N 1
ATOM 4741 C CA . LEU B 1 177 ? -19.719 14.266 0.563 1 93.69 177 LEU B CA 1
ATOM 4742 C C . LEU B 1 177 ? -19.656 13.789 -0.885 1 93.69 177 LEU B C 1
ATOM 4744 O O . LEU B 1 177 ? -20.656 13.328 -1.438 1 93.69 177 LEU B O 1
ATOM 4748 N N . GLY B 1 178 ? -18.5 13.945 -1.432 1 91.19 178 GLY B N 1
ATOM 4749 C CA . GLY B 1 178 ? -18.297 13.484 -2.795 1 91.19 178 GLY B CA 1
ATOM 4750 C C . GLY B 1 178 ? -18.594 12.008 -2.973 1 91.19 178 GLY B C 1
ATOM 4751 O O . GLY B 1 178 ? -19.266 11.617 -3.93 1 91.19 178 GLY B O 1
ATOM 4752 N N . LYS B 1 179 ? -18.188 11.266 -2.09 1 89.12 179 LYS B N 1
ATOM 4753 C CA . LYS B 1 179 ? -18.422 9.82 -2.148 1 89.12 179 LYS B CA 1
ATOM 4754 C C . LYS B 1 179 ? -19.922 9.516 -2.09 1 89.12 179 LYS B C 1
ATOM 4756 O O . LYS B 1 179 ? -20.406 8.641 -2.809 1 89.12 179 LYS B O 1
ATOM 4761 N N . LYS B 1 180 ? -20.609 10.148 -1.206 1 93.69 180 LYS B N 1
ATOM 4762 C CA . LYS B 1 180 ? -22.047 9.953 -1.081 1 93.69 180 LYS B CA 1
ATOM 4763 C C . LYS B 1 180 ? -22.766 10.344 -2.369 1 93.69 180 LYS B C 1
ATOM 4765 O O . LYS B 1 180 ? -23.688 9.648 -2.805 1 93.69 180 LYS B O 1
ATOM 4770 N N . MET B 1 181 ? -22.328 11.398 -2.926 1 93.06 181 MET B N 1
ATOM 4771 C CA . MET B 1 181 ? -22.938 11.867 -4.168 1 93.06 181 MET B CA 1
ATOM 4772 C C . MET B 1 181 ? -22.672 10.891 -5.309 1 93.06 181 MET B C 1
ATOM 4774 O O . MET B 1 181 ? -23.562 10.594 -6.109 1 93.06 181 MET B O 1
ATOM 4778 N N . ASP B 1 182 ? -21.438 10.414 -5.316 1 88.5 182 ASP B N 1
ATOM 4779 C CA . ASP B 1 182 ? -21.094 9.43 -6.34 1 88.5 182 ASP B CA 1
ATOM 4780 C C . ASP B 1 182 ? -21.938 8.172 -6.215 1 88.5 182 ASP B C 1
ATOM 4782 O O . ASP B 1 182 ? -22.422 7.641 -7.215 1 88.5 182 ASP B O 1
ATOM 4786 N N . ALA B 1 183 ? -22.062 7.734 -5.016 1 91.44 183 ALA B N 1
ATOM 4787 C CA . ALA B 1 183 ? -22.891 6.551 -4.758 1 91.44 183 ALA B CA 1
ATOM 4788 C C . ALA B 1 183 ? -24.328 6.781 -5.18 1 91.44 183 ALA B C 1
ATOM 4790 O O . ALA B 1 183 ? -24.953 5.91 -5.797 1 91.44 183 ALA B O 1
ATOM 4791 N N . LEU B 1 184 ? -24.844 7.883 -4.844 1 93.75 184 LEU B N 1
ATOM 4792 C CA . LEU B 1 184 ? -26.219 8.227 -5.195 1 93.75 184 LEU B CA 1
ATOM 4793 C C . LEU B 1 184 ? -26.391 8.32 -6.707 1 93.75 184 LEU B C 1
ATOM 4795 O O . LEU B 1 184 ? -27.391 7.863 -7.25 1 93.75 184 LEU B O 1
ATOM 4799 N N . SER B 1 185 ? -25.484 8.867 -7.375 1 91.81 185 SER B N 1
ATOM 4800 C CA . SER B 1 185 ? -25.562 9.125 -8.812 1 91.81 185 SER B CA 1
ATOM 4801 C C . SER B 1 185 ? -25.562 7.828 -9.609 1 91.81 185 SER B C 1
ATOM 4803 O O . SER B 1 185 ? -25.906 7.828 -10.797 1 91.81 185 SER B O 1
ATOM 4805 N N . LYS B 1 186 ? -25.141 6.824 -9.008 1 88.25 186 LYS B N 1
ATOM 4806 C CA . LYS B 1 186 ? -25.125 5.527 -9.688 1 88.25 186 LYS B CA 1
ATOM 4807 C C . LYS B 1 186 ? -26.531 4.949 -9.797 1 88.25 186 LYS B C 1
ATOM 4809 O O . LYS B 1 186 ? -26.781 4.047 -10.602 1 88.25 186 LYS B O 1
ATOM 4814 N N . GLY B 1 187 ? -27.422 5.457 -8.992 1 90 187 GLY B N 1
ATOM 4815 C CA . GLY B 1 187 ? -28.797 4.984 -9.039 1 90 187 GLY B CA 1
ATOM 4816 C C . GLY B 1 187 ? -29.516 5.379 -10.32 1 90 187 GLY B C 1
ATOM 4817 O O . GLY B 1 187 ? -29.172 6.387 -10.945 1 90 187 GLY B O 1
ATOM 4818 N N . LYS B 1 188 ? -30.422 4.52 -10.727 1 88.69 188 LYS B N 1
ATOM 4819 C CA . LYS B 1 188 ? -31.203 4.781 -11.938 1 88.69 188 LYS B CA 1
ATOM 4820 C C . LYS B 1 188 ? -31.953 6.109 -11.836 1 88.69 188 LYS B C 1
ATOM 4822 O O . LYS B 1 188 ? -32.688 6.336 -10.875 1 88.69 188 LYS B O 1
ATOM 4827 N N . GLY B 1 189 ? -31.75 7.031 -12.766 1 87.69 189 GLY B N 1
ATOM 4828 C CA . GLY B 1 189 ? -32.438 8.312 -12.82 1 87.69 189 GLY B CA 1
ATOM 4829 C C . GLY B 1 189 ? -31.812 9.367 -11.93 1 87.69 189 GLY B C 1
ATOM 4830 O O . GLY B 1 189 ? -32.375 10.453 -11.758 1 87.69 189 GLY B O 1
ATOM 4831 N N . LEU B 1 190 ? -30.719 9 -11.32 1 93.25 190 LEU B N 1
ATOM 4832 C CA . LEU B 1 190 ? -30.109 9.906 -10.359 1 93.25 190 LEU B CA 1
ATOM 4833 C C . LEU B 1 190 ? -28.75 10.398 -10.867 1 93.25 190 LEU B C 1
ATOM 4835 O O . LEU B 1 190 ? -27.953 10.93 -10.094 1 93.25 190 LEU B O 1
ATOM 4839 N N . GLN B 1 191 ? -28.469 10.32 -12.07 1 87.81 191 GLN B N 1
ATOM 4840 C CA . GLN B 1 191 ? -27.172 10.609 -12.672 1 87.81 191 GLN B CA 1
ATOM 4841 C C . GLN B 1 191 ? -26.859 12.102 -12.602 1 87.81 191 GLN B C 1
ATOM 4843 O O . GLN B 1 191 ? -25.703 12.492 -12.5 1 87.81 191 GLN B O 1
ATOM 4848 N N . ASP B 1 192 ? -27.875 12.852 -12.562 1 86.75 192 ASP B N 1
ATOM 4849 C CA . ASP B 1 192 ? -27.703 14.305 -12.586 1 86.75 192 ASP B CA 1
ATOM 4850 C C . ASP B 1 192 ? -27.078 14.797 -11.289 1 86.75 192 ASP B C 1
ATOM 4852 O O . ASP B 1 192 ? -26.469 15.867 -11.258 1 86.75 192 ASP B O 1
ATOM 4856 N N . VAL B 1 193 ? -27.219 14.047 -10.273 1 91.25 193 VAL B N 1
ATOM 4857 C CA . VAL B 1 193 ? -26.641 14.414 -8.984 1 91.25 193 VAL B CA 1
ATOM 4858 C C . VAL B 1 193 ? -25.125 14.531 -9.109 1 91.25 193 VAL B C 1
ATOM 4860 O O . VAL B 1 193 ? -24.516 15.414 -8.508 1 91.25 193 VAL B O 1
ATOM 4863 N N . GLY B 1 194 ? -24.562 13.664 -9.852 1 88.44 194 GLY B N 1
ATOM 4864 C CA . GLY B 1 194 ? -23.125 13.648 -10.039 1 88.44 194 GLY B CA 1
ATOM 4865 C C . GLY B 1 194 ? -22.594 14.93 -10.664 1 88.44 194 GLY B C 1
ATOM 4866 O O . GLY B 1 194 ? -21.453 15.328 -10.391 1 88.44 194 GLY B O 1
ATOM 4867 N N . LEU B 1 195 ? -23.375 15.617 -11.406 1 86.31 195 LEU B N 1
ATOM 4868 C CA . LEU B 1 195 ? -22.969 16.844 -12.094 1 86.31 195 LEU B CA 1
ATOM 4869 C C . LEU B 1 195 ? -22.797 17.984 -11.102 1 86.31 195 LEU B C 1
ATOM 4871 O O . LEU B 1 195 ? -22.125 18.969 -11.406 1 86.31 195 LEU B O 1
ATOM 4875 N N . TRP B 1 196 ? -23.312 17.828 -9.969 1 91.56 196 TRP B N 1
ATOM 4876 C CA . TRP B 1 196 ? -23.297 18.891 -8.969 1 91.56 196 TRP B CA 1
ATOM 4877 C C . TRP B 1 196 ? -22.109 18.719 -8.016 1 91.56 196 TRP B C 1
ATOM 4879 O O . TRP B 1 196 ? -21.844 19.578 -7.184 1 91.56 196 TRP B O 1
ATOM 4889 N N . ARG B 1 197 ? -21.344 17.703 -8.086 1 89.88 197 ARG B N 1
ATOM 4890 C CA . ARG B 1 197 ? -20.281 17.375 -7.141 1 89.88 197 ARG B CA 1
ATOM 4891 C C . ARG B 1 197 ? -19.312 18.531 -6.973 1 89.88 197 ARG B C 1
ATOM 4893 O O . ARG B 1 197 ? -19.062 18.969 -5.852 1 89.88 197 ARG B O 1
ATOM 4900 N N . LYS B 1 198 ? -18.828 19.047 -8.062 1 85.69 198 LYS B N 1
ATOM 4901 C CA . LYS B 1 198 ? -17.844 20.141 -8.008 1 85.69 198 LYS B CA 1
ATOM 4902 C C . LYS B 1 198 ? -18.453 21.375 -7.359 1 85.69 198 LYS B C 1
ATOM 4904 O O . LYS B 1 198 ? -17.828 22 -6.492 1 85.69 198 LYS B O 1
ATOM 4909 N N . SER B 1 199 ? -19.656 21.672 -7.75 1 89.06 199 SER B N 1
ATOM 4910 C CA . SER B 1 199 ? -20.328 22.859 -7.246 1 89.06 199 SER B CA 1
ATOM 4911 C C . SER B 1 199 ? -20.609 22.734 -5.75 1 89.06 199 SER B C 1
ATOM 4913 O O . SER B 1 199 ? -20.469 23.719 -5.008 1 89.06 199 SER B O 1
ATOM 4915 N N . VAL B 1 200 ? -20.984 21.641 -5.391 1 94 200 VAL B N 1
ATOM 4916 C CA . VAL B 1 200 ? -21.328 21.422 -3.99 1 94 200 VAL B CA 1
ATOM 4917 C C . VAL B 1 200 ? -20.078 21.5 -3.127 1 94 200 VAL B C 1
ATOM 4919 O O . VAL B 1 200 ? -20.094 22.125 -2.059 1 94 200 VAL B O 1
ATOM 4922 N N . VAL B 1 201 ? -18.984 20.938 -3.561 1 93.19 201 VAL B N 1
ATOM 4923 C CA . VAL B 1 201 ? -17.734 20.953 -2.811 1 93.19 201 VAL B CA 1
ATOM 4924 C C . VAL B 1 201 ? -17.219 22.391 -2.734 1 93.19 201 VAL B C 1
ATOM 4926 O O . VAL B 1 201 ? -16.734 22.828 -1.686 1 93.19 201 VAL B O 1
ATOM 4929 N N . ASN B 1 202 ? -17.328 23.078 -3.803 1 90.38 202 ASN B N 1
ATOM 4930 C CA . ASN B 1 202 ? -16.953 24.5 -3.793 1 90.38 202 ASN B CA 1
ATOM 4931 C C . ASN B 1 202 ? -17.781 25.297 -2.801 1 90.38 202 ASN B C 1
ATOM 4933 O O . ASN B 1 202 ? -17.266 26.188 -2.123 1 90.38 202 ASN B O 1
ATOM 4937 N N . HIS B 1 203 ? -19.062 24.969 -2.832 1 94.81 203 HIS B N 1
ATOM 4938 C CA . HIS B 1 203 ? -19.969 25.641 -1.9 1 94.81 203 HIS B CA 1
ATOM 4939 C C . HIS B 1 203 ? -19.578 25.359 -0.454 1 94.81 203 HIS B C 1
ATOM 4941 O O . HIS B 1 203 ? -19.719 26.219 0.414 1 94.81 203 HIS B O 1
ATOM 4947 N N . LEU B 1 204 ? -19.125 24.172 -0.252 1 96.38 204 LEU B N 1
ATOM 4948 C CA . LEU B 1 204 ? -18.641 23.797 1.073 1 96.38 204 LEU B CA 1
ATOM 4949 C C . LEU B 1 204 ? -17.484 24.688 1.51 1 96.38 204 LEU B C 1
ATOM 4951 O O . LEU B 1 204 ? -17.5 25.25 2.609 1 96.38 204 LEU B O 1
ATOM 4955 N N . TYR B 1 205 ? -16.516 24.844 0.664 1 94.5 205 TYR B N 1
ATOM 4956 C CA . TYR B 1 205 ? -15.352 25.656 0.973 1 94.5 205 TYR B CA 1
ATOM 4957 C C . TYR B 1 205 ? -15.742 27.125 1.125 1 94.5 205 TYR B C 1
ATOM 4959 O O . TYR B 1 205 ? -15.25 27.812 2.02 1 94.5 205 TYR B O 1
ATOM 4967 N N . TRP B 1 206 ? -16.578 27.531 0.258 1 93.94 206 TRP B N 1
ATOM 4968 C CA . TRP B 1 206 ? -17.062 28.906 0.335 1 93.94 206 TRP B CA 1
ATOM 4969 C C . TRP B 1 206 ? -17.766 29.156 1.669 1 93.94 206 TRP B C 1
ATOM 4971 O O . TRP B 1 206 ? -17.516 30.188 2.316 1 93.94 206 TRP B O 1
ATOM 4981 N N . SER B 1 207 ? -18.594 28.266 2.043 1 96 207 SER B N 1
ATOM 4982 C CA . SER B 1 207 ? -19.312 28.406 3.305 1 96 207 SER B CA 1
ATOM 4983 C C . SER B 1 207 ? -18.359 28.484 4.484 1 96 207 SER B C 1
ATOM 4985 O O . SER B 1 207 ? -18.578 29.25 5.422 1 96 207 SER B O 1
ATOM 4987 N N . ALA B 1 208 ? -17.312 27.734 4.43 1 95.62 208 ALA B N 1
ATOM 4988 C CA . ALA B 1 208 ? -16.344 27.656 5.52 1 95.62 208 ALA B CA 1
ATOM 4989 C C . ALA B 1 208 ? -15.516 28.938 5.602 1 95.62 208 ALA B C 1
ATOM 4991 O O . ALA B 1 208 ? -15.258 29.438 6.691 1 95.62 208 ALA B O 1
ATOM 4992 N N . THR B 1 209 ? -15.109 29.516 4.484 1 93.62 209 THR B N 1
ATOM 4993 C CA . THR B 1 209 ? -14.102 30.562 4.445 1 93.62 209 THR B CA 1
ATOM 4994 C C . THR B 1 209 ? -14.742 31.938 4.559 1 93.62 209 THR B C 1
ATOM 4996 O O . THR B 1 209 ? -14.086 32.906 4.953 1 93.62 209 THR B O 1
ATOM 4999 N N . THR B 1 210 ? -15.969 32.031 4.266 1 92.12 210 THR B N 1
ATOM 5000 C CA . THR B 1 210 ? -16.594 33.375 4.219 1 92.12 210 THR B CA 1
ATOM 5001 C C . THR B 1 210 ? -17.422 33.625 5.473 1 92.12 210 THR B C 1
ATOM 5003 O O . THR B 1 210 ? -17.969 34.719 5.656 1 92.12 210 THR B O 1
ATOM 5006 N N . SER B 1 211 ? -17.516 32.656 6.312 1 93.06 211 SER B N 1
ATOM 5007 C CA . SER B 1 211 ? -18.328 32.781 7.52 1 93.06 211 SER B CA 1
ATOM 5008 C C . SER B 1 211 ? -17.453 33.062 8.742 1 93.06 211 SER B C 1
ATOM 5010 O O . SER B 1 211 ? -16.297 32.656 8.797 1 93.06 211 SER B O 1
ATOM 5012 N N . THR B 1 212 ? -18.109 33.719 9.656 1 90.69 212 THR B N 1
ATOM 5013 C CA . THR B 1 212 ? -17.391 34.062 10.867 1 90.69 212 THR B CA 1
ATOM 5014 C C . THR B 1 212 ? -17.828 33.219 12.039 1 90.69 212 THR B C 1
ATOM 5016 O O . THR B 1 212 ? -17.109 33.062 13.023 1 90.69 212 THR B O 1
ATOM 5019 N N . THR B 1 213 ? -19.078 32.75 11.977 1 93.75 213 THR B N 1
ATOM 5020 C CA . THR B 1 213 ? -19.609 31.906 13.047 1 93.75 213 THR B CA 1
ATOM 5021 C C . THR B 1 213 ? -20.125 30.578 12.492 1 93.75 213 THR B C 1
ATOM 5023 O O . THR B 1 213 ? -20.344 30.438 11.289 1 93.75 213 THR B O 1
ATOM 5026 N N . GLY B 1 214 ? -20.234 29.625 13.375 1 94.94 214 GLY B N 1
ATOM 5027 C CA . GLY B 1 214 ? -20.766 28.328 12.984 1 94.94 214 GLY B CA 1
ATOM 5028 C C . GLY B 1 214 ? -22.172 28.391 12.43 1 94.94 214 GLY B C 1
ATOM 5029 O O . GLY B 1 214 ? -22.516 27.672 11.492 1 94.94 214 GLY B O 1
ATOM 5030 N N . GLU B 1 215 ? -22.969 29.234 12.977 1 95.62 215 GLU B N 1
ATOM 5031 C CA . GLU B 1 215 ? -24.344 29.422 12.523 1 95.62 215 GLU B CA 1
ATOM 5032 C C . GLU B 1 215 ? -24.391 29.984 11.102 1 95.62 215 GLU B C 1
ATOM 5034 O O . GLU B 1 215 ? -25.219 29.562 10.289 1 95.62 215 GLU B O 1
ATOM 5039 N N . GLU B 1 216 ? -23.531 30.875 10.883 1 96.25 216 GLU B N 1
ATOM 5040 C CA . GLU B 1 216 ? -23.438 31.453 9.547 1 96.25 216 GLU B CA 1
ATOM 5041 C C . GLU B 1 216 ? -23 30.422 8.516 1 96.25 216 GLU B C 1
ATOM 5043 O O . GLU B 1 216 ? -23.484 30.422 7.379 1 96.25 216 GLU B O 1
ATOM 5048 N N . VAL B 1 217 ? -22.047 29.594 8.93 1 97.5 217 VAL B N 1
ATOM 5049 C CA . VAL B 1 217 ? -21.594 28.531 8.031 1 97.5 217 VAL B CA 1
ATOM 5050 C C . VAL B 1 217 ? -22.766 27.656 7.625 1 97.5 217 VAL B C 1
ATOM 5052 O O . VAL B 1 217 ? -22.938 27.328 6.445 1 97.5 217 VAL B O 1
ATOM 5055 N N . VAL B 1 218 ? -23.562 27.281 8.609 1 97.56 218 VAL B N 1
ATOM 5056 C CA . VAL B 1 218 ? -24.703 26.406 8.359 1 97.56 218 V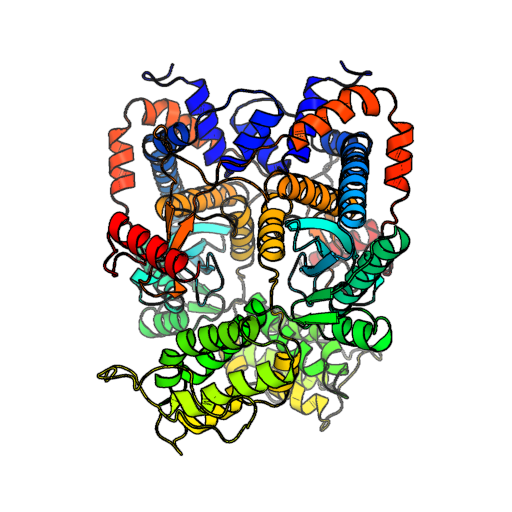AL B CA 1
ATOM 5057 C C . VAL B 1 218 ? -25.703 27.094 7.453 1 97.56 218 VAL B C 1
ATOM 5059 O O . VAL B 1 218 ? -26.281 26.469 6.551 1 97.56 218 VAL B O 1
ATOM 5062 N N . ALA B 1 219 ? -25.953 28.359 7.703 1 96.88 219 ALA B N 1
ATOM 5063 C CA . ALA B 1 219 ? -26.875 29.125 6.867 1 96.88 219 ALA B CA 1
ATOM 5064 C C . ALA B 1 219 ? -26.391 29.172 5.422 1 96.88 219 ALA B C 1
ATOM 5066 O O . ALA B 1 219 ? -27.156 28.891 4.496 1 96.88 219 ALA B O 1
ATOM 5067 N N . ASN B 1 220 ? -25.188 29.516 5.262 1 96.5 220 ASN B N 1
ATOM 5068 C CA . ASN B 1 220 ? -24.594 29.547 3.928 1 96.5 220 ASN B CA 1
ATOM 5069 C C . ASN B 1 220 ? -24.672 28.172 3.25 1 96.5 220 ASN B C 1
ATOM 5071 O O . ASN B 1 220 ? -25.109 28.078 2.098 1 96.5 220 ASN B O 1
ATOM 5075 N N . TRP B 1 221 ? -24.281 27.156 3.99 1 97.38 221 TRP B N 1
ATOM 5076 C CA . TRP B 1 221 ? -24.25 25.797 3.443 1 97.38 221 TRP B CA 1
ATOM 5077 C C . TRP B 1 221 ? -25.641 25.344 3.031 1 97.38 221 TRP B C 1
ATOM 5079 O O . TRP B 1 221 ? -25.828 24.812 1.935 1 97.38 221 TRP B O 1
ATOM 5089 N N . SER B 1 222 ? -26.578 25.578 3.869 1 96.81 222 SER B N 1
ATOM 5090 C CA . SER B 1 222 ? -27.938 25.078 3.646 1 96.81 222 SER B CA 1
ATOM 5091 C C . SER B 1 222 ? -28.547 25.688 2.381 1 96.81 222 SER B C 1
ATOM 5093 O O . SER B 1 222 ? -29.453 25.109 1.793 1 96.81 222 SER B O 1
ATOM 5095 N N . SER B 1 223 ? -28.078 26.766 1.966 1 95.44 223 SER B N 1
ATOM 5096 C CA . SER B 1 223 ? -28.594 27.438 0.776 1 95.44 223 SER B CA 1
ATOM 5097 C C . SER B 1 223 ? -28.328 26.609 -0.478 1 95.44 223 SER B C 1
ATOM 5099 O O . SER B 1 223 ? -28.953 26.844 -1.519 1 95.44 223 SER B O 1
ATOM 5101 N N . VAL B 1 224 ? -27.391 25.672 -0.346 1 95.12 224 VAL B N 1
ATOM 5102 C CA . VAL B 1 224 ? -27.047 24.859 -1.504 1 95.12 224 VAL B CA 1
ATOM 5103 C C . VAL B 1 224 ? -28.266 24.047 -1.948 1 95.12 224 VAL B C 1
ATOM 5105 O O . VAL B 1 224 ? -28.469 23.812 -3.143 1 95.12 224 VAL B O 1
ATOM 5108 N N . ALA B 1 225 ? -29.062 23.625 -0.988 1 94.44 225 ALA B N 1
ATOM 5109 C CA . ALA B 1 225 ? -30.266 22.859 -1.287 1 94.44 225 ALA B CA 1
ATOM 5110 C C . ALA B 1 225 ? -31.219 23.656 -2.178 1 94.44 225 ALA B C 1
ATOM 5112 O O . ALA B 1 225 ? -31.906 23.078 -3.023 1 94.44 225 ALA B O 1
ATOM 5113 N N . ASN B 1 226 ? -31.281 24.922 -1.988 1 92.38 226 ASN B N 1
ATOM 5114 C CA . ASN B 1 226 ? -32.062 25.812 -2.838 1 92.38 226 ASN B CA 1
ATOM 5115 C C . ASN B 1 226 ? -31.391 26.062 -4.18 1 92.38 226 ASN B C 1
ATOM 5117 O O . ASN B 1 226 ? -32.031 26.031 -5.227 1 92.38 226 ASN B O 1
ATOM 5121 N N . HIS B 1 227 ? -30.125 26.219 -4.094 1 91.06 227 HIS B N 1
ATOM 5122 C CA . HIS B 1 227 ? -29.344 26.547 -5.281 1 91.06 227 HIS B CA 1
ATOM 5123 C C . HIS B 1 227 ? -29.469 25.453 -6.34 1 91.06 227 HIS B C 1
ATOM 5125 O O . HIS B 1 227 ? -29.547 25.75 -7.535 1 91.06 227 HIS B O 1
ATOM 5131 N N . ILE B 1 228 ? -29.469 24.281 -5.934 1 91.81 228 ILE B N 1
ATOM 5132 C CA . ILE B 1 228 ? -29.484 23.188 -6.895 1 91.81 228 ILE B CA 1
ATOM 5133 C C . ILE B 1 228 ? -30.828 23.172 -7.633 1 91.81 228 ILE B C 1
ATOM 5135 O O . ILE B 1 228 ? -30.969 22.516 -8.664 1 91.81 228 ILE B O 1
ATOM 5139 N N . GLN B 1 229 ? -31.781 23.891 -7.082 1 91.5 229 GLN B N 1
ATOM 5140 C CA . GLN B 1 229 ? -33.125 24 -7.68 1 91.5 229 GLN B CA 1
ATOM 5141 C C . GLN B 1 229 ? -33.312 25.375 -8.312 1 91.5 229 GLN B C 1
ATOM 5143 O O . GLN B 1 229 ? -34.438 25.766 -8.648 1 91.5 229 GLN B O 1
ATOM 5148 N N . ASN B 1 230 ? -32.375 26.109 -8.375 1 89.75 230 ASN B N 1
ATOM 5149 C CA . ASN B 1 230 ? -32.375 27.453 -8.938 1 89.75 230 ASN B CA 1
ATOM 5150 C C . ASN B 1 230 ? -33.156 28.438 -8.07 1 89.75 230 ASN B C 1
ATOM 5152 O O . ASN B 1 230 ? -33.844 29.312 -8.594 1 89.75 230 ASN B O 1
ATOM 5156 N N . ILE B 1 231 ? -33.125 28.188 -6.875 1 90.69 231 ILE B N 1
ATOM 5157 C CA . ILE B 1 231 ? -33.75 29.078 -5.902 1 90.69 231 ILE B CA 1
ATOM 5158 C C . ILE B 1 231 ? -32.656 29.906 -5.203 1 90.69 231 ILE B C 1
ATOM 5160 O O . ILE B 1 231 ? -31.734 29.344 -4.629 1 90.69 231 ILE B O 1
ATOM 5164 N N . HIS B 1 232 ? -32.781 31.219 -5.203 1 91.44 232 HIS B N 1
ATOM 5165 C CA . HIS B 1 232 ? -31.688 32.062 -4.719 1 91.44 232 HIS B CA 1
ATOM 5166 C C . HIS B 1 232 ? -32.156 32.938 -3.562 1 91.44 232 HIS B C 1
ATOM 5168 O O . HIS B 1 232 ? -31.469 33.906 -3.18 1 91.44 232 HIS B O 1
ATOM 5174 N N . SER B 1 233 ? -33.375 32.719 -3.084 1 92.06 233 SER B N 1
ATOM 5175 C CA . SER B 1 233 ? -33.875 33.281 -1.84 1 92.06 233 SER B CA 1
ATOM 5176 C C . SER B 1 233 ? -34.094 32.188 -0.783 1 92.06 233 SER B C 1
ATOM 5178 O O . SER B 1 233 ? -34.531 31.094 -1.094 1 92.06 233 SER B O 1
ATOM 5180 N N . HIS B 1 234 ? -33.688 32.562 0.469 1 92.94 234 HIS B N 1
ATOM 5181 C CA . HIS B 1 234 ? -33.625 31.531 1.496 1 92.94 234 HIS B CA 1
ATOM 5182 C C . HIS B 1 234 ? -34.406 31.953 2.738 1 92.94 234 HIS B C 1
ATOM 5184 O O . HIS B 1 234 ? -34.562 33.156 3 1 92.94 234 HIS B O 1
ATOM 5190 N N . GLU B 1 235 ? -34.875 31.031 3.502 1 89.75 235 GLU B N 1
ATOM 5191 C CA . GLU B 1 235 ? -35.625 31.297 4.715 1 89.75 235 GLU B CA 1
ATOM 5192 C C . GLU B 1 235 ? -34.719 31.703 5.867 1 89.75 235 GLU B C 1
ATOM 5194 O O . GLU B 1 235 ? -35.125 32.469 6.754 1 89.75 235 GLU B O 1
ATOM 5199 N N . ASN B 1 236 ? -33.562 31.25 5.828 1 91.5 236 ASN B N 1
ATOM 5200 C CA . ASN B 1 236 ? -32.594 31.562 6.895 1 91.5 236 ASN B CA 1
ATOM 5201 C C . ASN B 1 236 ? -32.188 33.031 6.867 1 91.5 236 ASN B C 1
ATOM 5203 O O . ASN B 1 236 ? -31.578 33.469 5.895 1 91.5 236 ASN B O 1
ATOM 5207 N N . THR B 1 237 ? -32.344 33.75 7.941 1 91.94 237 THR B N 1
ATOM 5208 C CA . THR B 1 237 ? -32.125 35.188 8 1 91.94 237 THR B CA 1
ATOM 5209 C C . THR B 1 237 ? -30.641 35.531 7.988 1 91.94 237 THR B C 1
ATOM 5211 O O . THR B 1 237 ? -30.25 36.656 7.66 1 91.94 237 THR B O 1
ATOM 5214 N N . LEU B 1 238 ? -29.797 34.656 8.328 1 93.69 238 LEU B N 1
ATOM 5215 C CA . LEU B 1 238 ? -28.359 34.875 8.336 1 93.69 238 LEU B CA 1
ATOM 5216 C C . LEU B 1 238 ? -27.812 34.906 6.918 1 93.69 238 LEU B C 1
ATOM 5218 O O . LEU B 1 238 ? -26.734 35.469 6.68 1 93.69 238 LEU B O 1
ATOM 5222 N N . PHE B 1 239 ? -28.516 34.219 6.023 1 94.31 239 PHE B N 1
ATOM 5223 C CA . PHE B 1 239 ? -28.188 34.25 4.605 1 94.31 239 PHE B CA 1
ATOM 5224 C C . PHE B 1 239 ? -29.453 34.281 3.756 1 94.31 239 PHE B C 1
ATOM 5226 O O . PHE B 1 239 ? -29.812 33.281 3.143 1 94.31 239 PHE B O 1
ATOM 5233 N N . PRO B 1 240 ? -30.047 35.312 3.582 1 93 240 PRO B N 1
ATOM 5234 C CA . PRO B 1 240 ? -31.391 35.406 3.006 1 93 240 PRO B CA 1
ATOM 5235 C C . PRO B 1 240 ? -31.391 35.312 1.48 1 93 240 PRO B C 1
ATOM 5237 O O . PRO B 1 240 ? -32.406 35.031 0.871 1 93 240 PRO B O 1
ATOM 5240 N N . SER B 1 241 ? -30.188 35.688 0.875 1 91.75 241 SER B N 1
ATOM 5241 C CA . SER B 1 241 ? -30.141 35.625 -0.581 1 91.75 241 SER B CA 1
ATOM 5242 C C . SER B 1 241 ? -28.703 35.406 -1.071 1 91.75 241 SER B C 1
ATOM 5244 O O . SER B 1 241 ? -27.75 35.75 -0.383 1 91.75 241 SER B O 1
ATOM 5246 N N . CYS B 1 242 ? -28.594 34.75 -2.182 1 88 242 CYS B N 1
ATOM 5247 C CA . CYS B 1 242 ? -27.297 34.531 -2.795 1 88 242 CYS B CA 1
ATOM 5248 C C . CYS B 1 242 ? -26.625 35.844 -3.168 1 88 242 CYS B C 1
ATOM 5250 O O . CYS B 1 242 ? -27.297 36.844 -3.453 1 88 242 CYS B O 1
ATOM 5252 N N . LEU B 1 243 ? -25.266 35.875 -3.145 1 82.44 243 LEU B N 1
ATOM 5253 C CA . LEU B 1 243 ? -24.484 37.094 -3.34 1 82.44 243 LEU B CA 1
ATOM 5254 C C . LEU B 1 243 ? -24.047 37.219 -4.793 1 82.44 243 LEU B C 1
ATOM 5256 O O . LEU B 1 243 ? -22.859 37.469 -5.07 1 82.44 243 LEU B O 1
ATOM 5260 N N . HIS B 1 244 ? -24.734 36.812 -5.723 1 76.69 244 HIS B N 1
ATOM 5261 C CA . HIS B 1 244 ? -24.406 36.969 -7.133 1 76.69 244 HIS B CA 1
ATOM 5262 C C . HIS B 1 244 ? -25.578 37.531 -7.93 1 76.69 244 HIS B C 1
ATOM 5264 O O . HIS B 1 244 ? -26.719 37.469 -7.473 1 76.69 244 HIS B O 1
ATOM 5270 N N . GLU B 1 245 ? -25.25 38.25 -9.086 1 68.31 245 GLU B N 1
ATOM 5271 C CA . GLU B 1 245 ? -26.266 38.781 -10 1 68.31 245 GLU B CA 1
ATOM 5272 C C . GLU B 1 245 ? -27.031 37.656 -10.688 1 68.31 245 GLU B C 1
ATOM 5274 O O . GLU B 1 245 ? -26.547 36.5 -10.734 1 68.31 245 GLU B O 1
ATOM 5279 N N . PRO B 1 246 ? -28.266 38.062 -11.023 1 63.5 246 PRO B N 1
ATOM 5280 C CA . PRO B 1 246 ? -29.016 37.031 -11.75 1 63.5 246 PRO B CA 1
ATOM 5281 C C . PRO B 1 246 ? -28.188 36.344 -12.852 1 63.5 246 PRO B C 1
ATOM 5283 O O . PRO B 1 246 ? -27.422 37.031 -13.547 1 63.5 246 PRO B O 1
ATOM 5286 N N . LEU B 1 247 ? -27.859 35.094 -12.617 1 58.12 247 LEU B N 1
ATOM 5287 C CA . LEU B 1 247 ? -27.078 34.344 -13.578 1 58.12 247 LEU B CA 1
ATOM 5288 C C . LEU B 1 247 ? -27.672 34.469 -14.977 1 58.12 247 LEU B C 1
ATOM 5290 O O . LEU B 1 247 ? -28.812 34.094 -15.203 1 58.12 247 LEU B O 1
ATOM 5294 N N . VAL B 1 248 ? -27.469 35.594 -15.68 1 48.56 248 VAL B N 1
ATOM 5295 C CA . VAL B 1 248 ? -27.875 35.75 -17.078 1 48.56 248 VAL B CA 1
ATOM 5296 C C . VAL B 1 248 ? -27.188 34.688 -17.938 1 48.56 248 VAL B C 1
ATOM 5298 O O . VAL B 1 248 ? -25.969 34.531 -17.859 1 48.56 248 VAL B O 1
ATOM 5301 N N . GLY B 1 249 ? -28.062 33.75 -18.609 1 47.5 249 GLY B N 1
ATOM 5302 C CA . GLY B 1 249 ? -27.641 32.812 -19.641 1 47.5 249 GLY B CA 1
ATOM 5303 C C . GLY B 1 249 ? -27.125 31.484 -19.078 1 47.5 249 GLY B C 1
ATOM 5304 O O . GLY B 1 249 ? -26.594 30.656 -19.812 1 47.5 249 GLY B O 1
ATOM 5305 N N . ASP B 1 250 ? -26.953 31.422 -17.891 1 47.16 250 ASP B N 1
ATOM 5306 C CA . ASP B 1 250 ? -26.266 30.203 -17.453 1 47.16 250 ASP B CA 1
ATOM 5307 C C . ASP B 1 250 ? -27.156 28.984 -17.609 1 47.16 250 ASP B C 1
ATOM 5309 O O . ASP B 1 250 ? -27.734 28.5 -16.641 1 47.16 250 ASP B O 1
ATOM 5313 N N . GLN B 1 251 ? -27.938 28.938 -18.656 1 46.16 251 GLN B N 1
ATOM 5314 C CA . GLN B 1 251 ? -28.719 27.891 -19.297 1 46.16 251 GLN B CA 1
ATOM 5315 C C . GLN B 1 251 ? -28.062 26.531 -19.094 1 46.16 251 GLN B C 1
ATOM 5317 O O . GLN B 1 251 ? -28.719 25.484 -19.297 1 46.16 251 GLN B O 1
ATOM 5322 N N . THR B 1 252 ? -26.797 26.391 -18.875 1 53.41 252 THR B N 1
ATOM 5323 C CA . THR B 1 252 ? -26.156 25.109 -19.109 1 53.41 252 THR B CA 1
ATOM 5324 C C . THR B 1 252 ? -26.078 24.297 -17.812 1 53.41 252 THR B C 1
ATOM 5326 O O . THR B 1 252 ? -25.562 23.172 -17.797 1 53.41 252 THR B O 1
ATOM 5329 N N . ARG B 1 253 ? -26.797 24.875 -16.703 1 63.38 253 ARG B N 1
ATOM 5330 C CA . ARG B 1 253 ? -26.672 24.031 -15.516 1 63.38 253 ARG B CA 1
ATOM 5331 C C . ARG B 1 253 ? -27.875 23.109 -15.375 1 63.38 253 ARG B C 1
ATOM 5333 O O . ARG B 1 253 ? -28.984 23.484 -15.742 1 63.38 253 ARG B O 1
ATOM 5340 N N . HIS B 1 254 ? -27.703 21.938 -15.047 1 79.06 254 HIS B N 1
ATOM 5341 C CA . HIS B 1 254 ? -28.656 20.859 -14.844 1 79.06 254 HIS B CA 1
ATOM 5342 C C . HIS B 1 254 ? -29.344 20.984 -13.484 1 79.06 254 HIS B C 1
ATOM 5344 O O . HIS B 1 254 ? -29.078 20.203 -12.57 1 79.06 254 HIS B O 1
ATOM 5350 N N . TRP B 1 255 ? -30.375 22.062 -13.555 1 88.44 255 TRP B N 1
ATOM 5351 C CA . TRP B 1 255 ? -31.125 22.25 -12.312 1 88.44 255 TRP B CA 1
ATOM 5352 C C . TRP B 1 255 ? -31.969 21.016 -11.992 1 88.44 255 TRP B C 1
ATOM 5354 O O . TRP B 1 255 ? -32.531 20.406 -12.883 1 88.44 255 TRP B O 1
ATOM 5364 N N . LEU B 1 256 ? -32.031 20.75 -10.68 1 92.06 256 LEU B N 1
ATOM 5365 C CA . LEU B 1 256 ? -32.875 19.641 -10.266 1 92.06 256 LEU B CA 1
ATOM 5366 C C . LEU B 1 256 ? -34.312 20.094 -10.055 1 92.06 256 LEU B C 1
ATOM 5368 O O . LEU B 1 256 ? -34.531 21.203 -9.547 1 92.06 256 LEU B O 1
ATOM 5372 N N . LYS B 1 257 ? -35.188 19.203 -10.555 1 90.75 257 LYS B N 1
ATOM 5373 C CA . LYS B 1 257 ? -36.594 19.516 -10.391 1 90.75 257 LYS B CA 1
ATOM 5374 C C . LYS B 1 257 ? -37.094 19.156 -8.992 1 90.75 257 LYS B C 1
ATOM 5376 O O . LYS B 1 257 ? -36.781 18.078 -8.484 1 90.75 257 LYS B O 1
ATOM 5381 N N . PRO B 1 258 ? -37.875 20.156 -8.445 1 90.38 258 PRO B N 1
ATOM 5382 C CA . PRO B 1 258 ? -38.406 19.859 -7.113 1 90.38 258 PRO B CA 1
ATOM 5383 C C . PRO B 1 258 ? -39.281 18.625 -7.086 1 90.38 258 PRO B C 1
ATOM 5385 O O . PRO B 1 258 ? -39.969 18.312 -8.07 1 90.38 258 PRO B O 1
ATOM 5388 N N . SER B 1 259 ? -39.344 17.938 -6.043 1 89 259 SER B N 1
ATOM 5389 C CA . SER B 1 259 ? -40.219 16.797 -5.766 1 89 259 SER B CA 1
ATOM 5390 C C . SER B 1 259 ? -39.844 15.609 -6.641 1 89 259 SER B C 1
ATOM 5392 O O . SER B 1 259 ? -40.719 14.797 -6.977 1 89 259 SER B O 1
ATOM 5394 N N . THR B 1 260 ? -38.75 15.609 -7.215 1 92.19 260 THR B N 1
ATOM 5395 C CA . THR B 1 260 ? -38.219 14.422 -7.883 1 92.19 260 THR B CA 1
ATOM 5396 C C . THR B 1 260 ? -37.406 13.586 -6.918 1 92.19 260 THR B C 1
ATOM 5398 O O . THR B 1 260 ? -36.938 14.078 -5.891 1 92.19 260 THR B O 1
ATOM 5401 N N . ALA B 1 261 ? -37.25 12.375 -7.215 1 92.75 261 ALA B N 1
ATOM 5402 C CA . ALA B 1 261 ? -36.438 11.477 -6.387 1 92.75 261 ALA B CA 1
ATOM 5403 C C . ALA B 1 261 ? -35.031 11.977 -6.262 1 92.75 261 ALA B C 1
ATOM 5405 O O . ALA B 1 261 ? -34.406 11.906 -5.188 1 92.75 261 ALA B O 1
ATOM 5406 N N . ALA B 1 262 ? -34.5 12.438 -7.352 1 93 262 ALA B N 1
ATOM 5407 C CA . ALA B 1 262 ? -33.125 12.953 -7.363 1 93 262 ALA B CA 1
ATOM 5408 C C . ALA B 1 262 ? -33 14.141 -6.418 1 93 262 ALA B C 1
ATOM 5410 O O . ALA B 1 262 ? -32.062 14.195 -5.613 1 93 262 ALA B O 1
ATOM 5411 N N . CYS B 1 263 ? -33.938 14.992 -6.484 1 94.38 263 CYS B N 1
ATOM 5412 C CA . CYS B 1 263 ? -33.875 16.188 -5.656 1 94.38 263 CYS B CA 1
ATOM 5413 C C . CYS B 1 263 ? -34.062 15.836 -4.184 1 94.38 263 CYS B C 1
ATOM 5415 O O . CYS B 1 263 ? -33.312 16.328 -3.328 1 94.38 263 CYS B O 1
ATOM 5417 N N . GLU B 1 264 ? -34.938 15.008 -3.877 1 95.06 264 GLU B N 1
ATOM 5418 C CA . GLU B 1 264 ? -35.25 14.656 -2.494 1 95.06 264 GLU B CA 1
ATOM 5419 C C . GLU B 1 264 ? -34.094 13.898 -1.854 1 95.06 264 GLU B C 1
ATOM 5421 O O . GLU B 1 264 ? -33.656 14.227 -0.743 1 95.06 264 GLU B O 1
ATOM 5426 N N . LYS B 1 265 ? -33.594 12.953 -2.535 1 95.88 265 LYS B N 1
ATOM 5427 C CA . LYS B 1 265 ? -32.5 12.141 -2 1 95.88 265 LYS B CA 1
ATOM 5428 C C . LYS B 1 265 ? -31.234 12.969 -1.856 1 95.88 265 LYS B C 1
ATOM 5430 O O . LYS B 1 265 ? -30.484 12.812 -0.885 1 95.88 265 LYS B O 1
ATOM 5435 N N . PHE B 1 266 ? -31.016 13.781 -2.836 1 96.38 266 PHE B N 1
ATOM 5436 C CA . PHE B 1 266 ? -29.828 14.641 -2.818 1 96.38 266 PHE B CA 1
ATOM 5437 C C . PHE B 1 266 ? -29.906 15.648 -1.674 1 96.38 266 PHE B C 1
ATOM 5439 O O . PHE B 1 266 ? -28.953 15.812 -0.916 1 96.38 266 PHE B O 1
ATOM 5446 N N . THR B 1 267 ? -31.031 16.266 -1.513 1 95.81 267 THR B N 1
ATOM 5447 C CA . THR B 1 267 ? -31.234 17.25 -0.447 1 95.81 267 THR B CA 1
ATOM 5448 C C . THR B 1 267 ? -31.109 16.578 0.922 1 95.81 267 THR B C 1
ATOM 5450 O O . THR B 1 267 ? -30.609 17.203 1.868 1 95.81 267 THR B O 1
ATOM 5453 N N . ALA B 1 268 ? -31.531 15.406 1.019 1 96.38 268 ALA B N 1
ATOM 5454 C CA . ALA B 1 268 ? -31.422 14.672 2.275 1 96.38 268 ALA B CA 1
ATOM 5455 C C . ALA B 1 268 ? -29.969 14.477 2.67 1 96.38 268 ALA B C 1
ATOM 5457 O O . ALA B 1 268 ? -29.625 14.508 3.855 1 96.38 268 ALA B O 1
ATOM 5458 N N . ILE B 1 269 ? -29.094 14.297 1.694 1 96.62 269 ILE B N 1
ATOM 5459 C CA . ILE B 1 269 ? -27.672 14.141 1.937 1 96.62 269 ILE B CA 1
ATOM 5460 C C . ILE B 1 269 ? -27.062 15.484 2.354 1 96.62 269 ILE B C 1
ATOM 5462 O O . ILE B 1 269 ? -26.312 15.562 3.332 1 96.62 269 ILE B O 1
ATOM 5466 N N . LEU B 1 270 ? -27.469 16.5 1.692 1 97.12 270 LEU B N 1
ATOM 5467 C CA . LEU B 1 270 ? -26.891 17.828 1.887 1 97.12 270 LEU B CA 1
ATOM 5468 C C . LEU B 1 270 ? -27.328 18.422 3.223 1 97.12 270 LEU B C 1
ATOM 5470 O O . LEU B 1 270 ? -26.562 19.172 3.844 1 97.12 270 LEU B O 1
ATOM 5474 N N . LEU B 1 271 ? -28.531 18.047 3.627 1 97.12 271 LEU B N 1
ATOM 5475 C CA . LEU B 1 271 ? -29.078 18.672 4.824 1 97.12 271 LEU B CA 1
ATOM 5476 C C . LEU B 1 271 ? -29.203 17.656 5.957 1 97.12 271 LEU B C 1
ATOM 5478 O O . LEU B 1 271 ? -30.047 17.812 6.844 1 97.12 271 LEU B O 1
ATOM 5482 N N . SER B 1 272 ? -28.469 16.594 5.863 1 96.69 272 SER B N 1
ATOM 5483 C CA . SER B 1 272 ? -28.5 15.633 6.957 1 96.69 272 SER B CA 1
ATOM 5484 C C . SER B 1 272 ? -28.156 16.281 8.289 1 96.69 272 SER B C 1
ATOM 5486 O O . SER B 1 272 ? -27.234 17.109 8.352 1 96.69 272 SER B O 1
ATOM 5488 N N . PRO B 1 273 ? -28.812 15.953 9.312 1 96.12 273 PRO B N 1
ATOM 5489 C CA . PRO B 1 273 ? -28.562 16.578 10.617 1 96.12 273 PRO B CA 1
ATOM 5490 C C . PRO B 1 273 ? -27.125 16.438 11.078 1 96.12 273 PRO B C 1
ATOM 5492 O O . PRO B 1 273 ? -26.547 17.359 11.641 1 96.12 273 PRO B O 1
ATOM 5495 N N . ARG B 1 274 ? -26.578 15.312 10.844 1 94.69 274 ARG B N 1
ATOM 5496 C CA . ARG B 1 274 ? -25.203 15.078 11.25 1 94.69 274 ARG B CA 1
ATOM 5497 C C . ARG B 1 274 ? -24.25 16 10.492 1 94.69 274 ARG B C 1
ATOM 5499 O O . ARG B 1 274 ? -23.312 16.547 11.086 1 94.69 274 ARG B O 1
ATOM 5506 N N . LEU B 1 275 ? -24.453 16.125 9.211 1 96.56 275 LEU B N 1
ATOM 5507 C CA . LEU B 1 275 ? -23.609 17 8.406 1 96.56 275 LEU B CA 1
ATOM 5508 C C . LEU B 1 275 ? -23.734 18.453 8.859 1 96.56 275 LEU B C 1
ATOM 5510 O O . LEU B 1 275 ? -22.734 19.156 8.961 1 96.56 275 LEU B O 1
ATOM 5514 N N . LEU B 1 276 ? -24.922 18.875 9.125 1 97.12 276 LEU B N 1
ATOM 5515 C CA . LEU B 1 276 ? -25.141 20.25 9.562 1 97.12 276 LEU B CA 1
ATOM 5516 C C . LEU B 1 276 ? -24.438 20.531 10.883 1 97.12 276 LEU B C 1
ATOM 5518 O O . LEU B 1 276 ? -23.875 21.609 11.07 1 97.12 276 LEU B O 1
ATOM 5522 N N . LYS B 1 277 ? -24.469 19.547 11.719 1 95.75 277 LYS B N 1
ATOM 5523 C CA . LYS B 1 277 ? -23.75 19.672 12.984 1 95.75 277 LYS B CA 1
ATOM 5524 C C . LYS B 1 277 ? -22.25 19.812 12.75 1 95.75 277 LYS B C 1
ATOM 5526 O O . LYS B 1 277 ? -21.578 20.625 13.391 1 95.75 277 LYS B O 1
ATOM 5531 N N . ASP B 1 278 ? -21.734 19.047 11.859 1 96.25 278 ASP B N 1
ATOM 5532 C CA . ASP B 1 278 ? -20.312 19.078 11.531 1 96.25 278 ASP B CA 1
ATOM 5533 C C . ASP B 1 278 ? -19.938 20.406 10.875 1 96.25 278 ASP B C 1
ATOM 5535 O O . ASP B 1 278 ? -18.828 20.922 11.094 1 96.25 278 ASP B O 1
ATOM 5539 N N . MET B 1 279 ? -20.875 20.922 10.117 1 96.81 279 MET B N 1
ATOM 5540 C CA . MET B 1 279 ? -20.625 22.188 9.422 1 96.81 279 MET B CA 1
ATOM 5541 C C . MET B 1 279 ? -20.375 23.312 10.414 1 96.81 279 MET B C 1
ATOM 5543 O O . MET B 1 279 ? -19.594 24.219 10.141 1 96.81 279 MET B O 1
ATOM 5547 N N . HIS B 1 280 ? -20.953 23.188 11.555 1 95.88 280 HIS B N 1
ATOM 5548 C CA . HIS B 1 280 ? -20.75 24.172 12.602 1 95.88 280 HIS B CA 1
ATOM 5549 C C . HIS B 1 280 ? -19.281 24.281 13.008 1 95.88 280 HIS B C 1
ATOM 5551 O O . HIS B 1 280 ? -18.844 25.312 13.508 1 95.88 280 HIS B O 1
ATOM 5557 N N . LYS B 1 281 ? -18.578 23.234 12.688 1 96.25 281 LYS B N 1
ATOM 5558 C CA . LYS B 1 281 ? -17.203 23.141 13.188 1 96.25 281 LYS B CA 1
ATOM 5559 C C . LYS B 1 281 ? -16.203 23.047 12.039 1 96.25 281 LYS B C 1
ATOM 5561 O O . LYS B 1 281 ? -15.055 22.656 12.234 1 96.25 281 LYS B O 1
ATOM 5566 N N . ILE B 1 282 ? -16.609 23.359 10.859 1 97.38 282 ILE B N 1
ATOM 5567 C CA . ILE B 1 282 ? -15.68 23.297 9.727 1 97.38 282 ILE B CA 1
ATOM 5568 C C . ILE B 1 282 ? -14.609 24.375 9.883 1 97.38 282 ILE B C 1
ATOM 5570 O O . ILE B 1 282 ? -14.906 25.5 10.305 1 97.38 282 ILE B O 1
ATOM 5574 N N . SER B 1 283 ? -13.398 24.047 9.594 1 96.44 283 SER B N 1
ATOM 5575 C CA . SER B 1 283 ? -12.289 24.984 9.758 1 96.44 283 SER B CA 1
ATOM 5576 C C . SER B 1 283 ? -12.359 26.125 8.75 1 96.44 283 SER B C 1
ATOM 5578 O O . SER B 1 283 ? -12.43 25.875 7.539 1 96.44 283 SER B O 1
ATOM 5580 N N . PRO B 1 284 ? -12.266 27.266 9.18 1 93.5 284 PRO B N 1
ATOM 5581 C CA . PRO B 1 284 ? -12.352 28.406 8.258 1 93.5 284 PRO B CA 1
ATOM 5582 C C . PRO B 1 284 ? -11.023 28.703 7.57 1 93.5 284 PRO B C 1
ATOM 5584 O O . PRO B 1 284 ? -11 29.297 6.492 1 93.5 284 PRO B O 1
ATOM 5587 N N . GLU B 1 285 ? -9.977 28.297 8.156 1 91.06 285 GLU B N 1
ATOM 5588 C CA . GLU B 1 285 ? -8.703 28.828 7.684 1 91.06 285 GLU B CA 1
ATOM 5589 C C . GLU B 1 285 ? -7.75 27.703 7.301 1 91.06 285 GLU B C 1
ATOM 5591 O O . GLU B 1 285 ? -7.043 27.797 6.297 1 91.06 285 GLU B O 1
ATOM 5596 N N . TYR B 1 286 ? -7.664 26.703 8.086 1 92.38 286 TYR B N 1
ATOM 5597 C CA . TYR B 1 286 ? -6.602 25.719 7.922 1 92.38 286 TYR B CA 1
ATOM 5598 C C . TYR B 1 286 ? -7.168 24.375 7.473 1 92.38 286 TYR B C 1
ATOM 5600 O O . TYR B 1 286 ? -8.32 24.047 7.766 1 92.38 286 TYR B O 1
ATOM 5608 N N . HIS B 1 287 ? -6.348 23.703 6.73 1 91.44 287 HIS B N 1
ATOM 5609 C CA . HIS B 1 287 ? -6.629 22.344 6.305 1 91.44 287 HIS B CA 1
ATOM 5610 C C . HIS B 1 287 ? -5.492 21.406 6.68 1 91.44 287 HIS B C 1
ATOM 5612 O O . HIS B 1 287 ? -4.41 21.844 7.074 1 91.44 287 HIS B O 1
ATOM 5618 N N . THR B 1 288 ? -5.773 20.109 6.539 1 92.12 288 THR B N 1
ATOM 5619 C CA . THR B 1 288 ? -4.777 19.141 6.965 1 92.12 288 THR B CA 1
ATOM 5620 C C . THR B 1 288 ? -4.012 18.594 5.762 1 92.12 288 THR B C 1
ATOM 5622 O O . THR B 1 288 ? -3.545 17.453 5.785 1 92.12 288 THR B O 1
ATOM 5625 N N . SER B 1 289 ? -3.932 19.391 4.699 1 90.44 289 SER B N 1
ATOM 5626 C CA . SER B 1 289 ? -3.225 18.953 3.496 1 90.44 289 SER B CA 1
ATOM 5627 C C . SER B 1 289 ? -1.76 18.656 3.793 1 90.44 289 SER B C 1
ATOM 5629 O O . SER B 1 289 ? -1.188 17.719 3.236 1 90.44 289 SER B O 1
ATOM 5631 N N . GLY B 1 290 ? -1.161 19.484 4.664 1 94.12 290 GLY B N 1
ATOM 5632 C CA . GLY B 1 290 ? 0.213 19.219 5.062 1 94.12 290 GLY B CA 1
ATOM 5633 C C . GLY B 1 290 ? 0.397 17.859 5.703 1 94.12 290 GLY B C 1
ATOM 5634 O O . GLY B 1 290 ? 1.368 17.156 5.414 1 94.12 290 GLY B O 1
ATOM 5635 N N . ILE B 1 291 ? -0.555 17.5 6.473 1 96.94 291 ILE B N 1
ATOM 5636 C CA . ILE B 1 291 ? -0.503 16.219 7.156 1 96.94 291 ILE B CA 1
ATOM 5637 C C . ILE B 1 291 ? -0.618 15.086 6.137 1 96.94 291 ILE B C 1
ATOM 5639 O O . ILE B 1 291 ? 0.101 14.086 6.219 1 96.94 291 ILE B O 1
ATOM 5643 N N . GLU B 1 292 ? -1.461 15.266 5.203 1 93.69 292 GLU B N 1
ATOM 5644 C CA . GLU B 1 292 ? -1.604 14.266 4.148 1 93.69 292 GLU B CA 1
ATOM 5645 C C . GLU B 1 292 ? -0.312 14.117 3.35 1 93.69 292 GLU B C 1
ATOM 5647 O O . GLU B 1 292 ? 0.08 13 2.992 1 93.69 292 GLU B O 1
ATOM 5652 N N . CYS B 1 293 ? 0.275 15.234 3.027 1 94.19 293 CYS B N 1
ATOM 5653 C CA . CYS B 1 293 ? 1.554 15.211 2.326 1 94.19 293 CYS B CA 1
ATOM 5654 C C . CYS B 1 293 ? 2.611 14.477 3.143 1 94.19 293 CYS B C 1
ATOM 5656 O O . CYS B 1 293 ? 3.359 13.656 2.604 1 94.19 293 CYS B O 1
ATOM 5658 N N . PHE B 1 294 ? 2.613 14.781 4.43 1 97.44 294 PHE B N 1
ATOM 5659 C CA . PHE B 1 294 ? 3.564 14.109 5.312 1 97.44 294 PHE B CA 1
ATOM 5660 C C . PHE B 1 294 ? 3.297 12.609 5.363 1 97.44 294 PHE B C 1
ATOM 5662 O O . PHE B 1 294 ? 4.227 11.805 5.293 1 97.44 294 PHE B O 1
ATOM 5669 N N . HIS B 1 295 ? 2.082 12.25 5.473 1 96.31 295 HIS B N 1
ATOM 5670 C CA . HIS B 1 295 ? 1.724 10.836 5.535 1 96.31 295 HIS B CA 1
ATOM 5671 C C . HIS B 1 295 ? 2.121 10.109 4.258 1 96.31 295 HIS B C 1
ATOM 5673 O O . HIS B 1 295 ? 2.521 8.945 4.301 1 96.31 295 HIS B O 1
ATOM 5679 N N . SER B 1 296 ? 1.992 10.781 3.139 1 93.81 296 SER B N 1
ATOM 5680 C CA . SER B 1 296 ? 2.473 10.211 1.886 1 93.81 296 SER B CA 1
ATOM 5681 C C . SER B 1 296 ? 3.988 10.039 1.901 1 93.81 296 SER B C 1
ATOM 5683 O O . SER B 1 296 ? 4.512 9.031 1.423 1 93.81 296 SER B O 1
ATOM 5685 N N . LEU B 1 297 ? 4.648 10.984 2.41 1 95.31 297 LEU B N 1
ATOM 5686 C CA . LEU B 1 297 ? 6.105 10.961 2.502 1 95.31 297 LEU B CA 1
ATOM 5687 C C . LEU B 1 297 ? 6.578 9.789 3.354 1 95.31 297 LEU B C 1
ATOM 5689 O O . LEU B 1 297 ? 7.609 9.18 3.062 1 95.31 297 LEU B O 1
ATOM 5693 N N . ILE B 1 298 ? 5.832 9.484 4.391 1 96.56 298 ILE B N 1
ATOM 5694 C CA . ILE B 1 298 ? 6.18 8.398 5.309 1 96.56 298 ILE B CA 1
ATOM 5695 C C . ILE B 1 298 ? 6.367 7.105 4.523 1 96.56 298 ILE B C 1
ATOM 5697 O O . ILE B 1 298 ? 7.238 6.293 4.855 1 96.56 298 ILE B O 1
ATOM 5701 N N . LEU B 1 299 ? 5.715 6.953 3.506 1 92.88 299 LEU B N 1
ATOM 5702 C CA . LEU B 1 299 ? 5.746 5.711 2.736 1 92.88 299 LEU B CA 1
ATOM 5703 C C . LEU B 1 299 ? 7.109 5.512 2.084 1 92.88 299 LEU B C 1
ATOM 5705 O O . LEU B 1 299 ? 7.496 4.383 1.775 1 92.88 299 LEU B O 1
ATOM 5709 N N . LYS B 1 300 ? 7.824 6.578 1.868 1 90.94 300 LYS B N 1
ATOM 5710 C CA . LYS B 1 300 ? 9.164 6.48 1.288 1 90.94 300 LYS B CA 1
ATOM 5711 C C . LYS B 1 300 ? 10.172 5.965 2.311 1 90.94 300 LYS B C 1
ATOM 5713 O O . LYS B 1 300 ? 11.234 5.465 1.941 1 90.94 300 LYS B O 1
ATOM 5718 N N . PHE B 1 301 ? 9.758 6.148 3.547 1 94.62 301 PHE B N 1
ATOM 5719 C CA . PHE B 1 301 ? 10.633 5.711 4.629 1 94.62 301 PHE B CA 1
ATOM 5720 C C . PHE B 1 301 ? 10.133 4.406 5.234 1 94.62 301 PHE B C 1
ATOM 5722 O O . PHE B 1 301 ? 10.93 3.592 5.715 1 94.62 301 PHE B O 1
ATOM 5729 N N . LEU B 1 302 ? 8.805 4.328 5.211 1 93.19 302 LEU B N 1
ATOM 5730 C CA . LEU B 1 302 ? 8.117 3.195 5.816 1 93.19 302 LEU B CA 1
ATOM 5731 C C . LEU B 1 302 ? 7.125 2.576 4.84 1 93.19 302 LEU B C 1
ATOM 5733 O O . LEU B 1 302 ? 5.914 2.709 5.012 1 93.19 302 LEU B O 1
ATOM 5737 N N . PRO B 1 303 ? 7.672 1.859 3.916 1 86.62 303 PRO B N 1
ATOM 5738 C CA . PRO B 1 303 ? 6.727 1.195 3.016 1 86.62 303 PRO B CA 1
ATOM 5739 C C . PRO B 1 303 ? 5.844 0.178 3.732 1 86.62 303 PRO B C 1
ATOM 5741 O O . PRO B 1 303 ? 6.297 -0.495 4.66 1 86.62 303 PRO B O 1
ATOM 5744 N N . LYS B 1 304 ? 4.637 -0.008 3.299 1 82.56 304 LYS B N 1
ATOM 5745 C CA . LYS B 1 304 ? 3.654 -0.836 3.992 1 82.56 304 LYS B CA 1
ATOM 5746 C C . LYS B 1 304 ? 3.965 -2.32 3.818 1 82.56 304 LYS B C 1
ATOM 5748 O O . LYS B 1 304 ? 3.463 -3.158 4.57 1 82.56 304 LYS B O 1
ATOM 5753 N N . ASN B 1 305 ? 4.746 -2.676 2.842 1 79.25 305 ASN B N 1
ATOM 5754 C CA . ASN B 1 305 ? 5.004 -4.086 2.561 1 79.25 305 ASN B CA 1
ATOM 5755 C C . ASN B 1 305 ? 6.215 -4.598 3.338 1 79.25 305 ASN B C 1
ATOM 5757 O O . ASN B 1 305 ? 6.68 -5.715 3.102 1 79.25 305 ASN B O 1
ATOM 5761 N N . VAL B 1 306 ? 6.75 -3.785 4.211 1 84.38 306 VAL B N 1
ATOM 5762 C CA . VAL B 1 306 ? 7.898 -4.172 5.023 1 84.38 306 VAL B CA 1
ATOM 5763 C C . VAL B 1 306 ? 7.516 -4.148 6.504 1 84.38 306 VAL B C 1
ATOM 5765 O O . VAL B 1 306 ? 6.824 -3.234 6.957 1 84.38 306 VAL B O 1
ATOM 5768 N N . VAL B 1 307 ? 8.039 -5.129 7.23 1 83.81 307 VAL B N 1
ATOM 5769 C CA . VAL B 1 307 ? 7.77 -5.207 8.664 1 83.81 307 VAL B CA 1
ATOM 5770 C C . VAL B 1 307 ? 8.891 -4.523 9.438 1 83.81 307 VAL B C 1
ATOM 5772 O O . VAL B 1 307 ? 10.07 -4.785 9.195 1 83.81 307 VAL B O 1
ATOM 5775 N N . PHE B 1 308 ? 8.523 -3.682 10.359 1 90.62 308 PHE B N 1
ATOM 5776 C CA . PHE B 1 308 ? 9.492 -2.965 11.18 1 90.62 308 PHE B CA 1
ATOM 5777 C C . PHE B 1 308 ? 9.242 -3.221 12.664 1 90.62 308 PHE B C 1
ATOM 5779 O O . PHE B 1 308 ? 8.102 -3.43 13.078 1 90.62 308 PHE B O 1
ATOM 5786 N N . SER B 1 309 ? 10.391 -3.244 13.43 1 91.44 309 SER B N 1
ATOM 5787 C CA . SER B 1 309 ? 10.25 -3.197 14.883 1 91.44 309 SER B CA 1
ATOM 5788 C C . SER B 1 309 ? 9.703 -1.849 15.344 1 91.44 309 SER B C 1
ATOM 5790 O O . SER B 1 309 ? 9.641 -0.899 14.562 1 91.44 309 SER B O 1
ATOM 5792 N N . PHE B 1 310 ? 9.266 -1.791 16.609 1 94.56 310 PHE B N 1
ATOM 5793 C CA . PHE B 1 310 ? 8.75 -0.54 17.141 1 94.56 310 PHE B CA 1
ATOM 5794 C C . PHE B 1 310 ? 9.781 0.574 17.016 1 94.56 310 PHE B C 1
ATOM 5796 O O . PHE B 1 310 ? 9.469 1.654 16.5 1 94.56 310 PHE B O 1
ATOM 5803 N N . LYS B 1 311 ? 11.023 0.29 17.391 1 95.44 311 LYS B N 1
ATOM 5804 C CA . LYS B 1 311 ? 12.086 1.294 17.328 1 95.44 311 LYS B CA 1
ATOM 5805 C C . LYS B 1 311 ? 12.422 1.638 15.875 1 95.44 311 LYS B C 1
ATOM 5807 O O . LYS B 1 311 ? 12.719 2.793 15.562 1 95.44 311 LYS B O 1
ATOM 5812 N N . GLY B 1 312 ? 12.398 0.587 15.07 1 94.31 312 GLY B N 1
ATOM 5813 C CA . GLY B 1 312 ? 12.633 0.81 13.656 1 94.31 312 GLY B CA 1
ATOM 5814 C C . GLY B 1 312 ? 11.594 1.701 13.008 1 94.31 312 GLY B C 1
ATOM 5815 O O . GLY B 1 312 ? 11.922 2.553 12.18 1 94.31 312 GLY B O 1
ATOM 5816 N N . MET B 1 313 ? 10.367 1.554 13.43 1 95.69 313 MET B N 1
ATOM 5817 C CA . MET B 1 313 ? 9.266 2.369 12.914 1 95.69 313 MET B CA 1
ATOM 5818 C C . MET B 1 313 ? 9.391 3.811 13.398 1 95.69 313 MET B C 1
ATOM 5820 O O . MET B 1 313 ? 9.273 4.746 12.602 1 95.69 313 MET B O 1
ATOM 5824 N N . LEU B 1 314 ? 9.625 3.912 14.625 1 97.38 314 LEU B N 1
ATOM 5825 C CA . LEU B 1 314 ? 9.68 5.242 15.219 1 97.38 314 LEU B CA 1
ATOM 5826 C C . LEU B 1 314 ? 10.812 6.062 14.609 1 97.38 314 LEU B C 1
ATOM 5828 O O . LEU B 1 314 ? 10.625 7.23 14.273 1 97.38 314 LEU B O 1
ATOM 5832 N N . CYS B 1 315 ? 11.969 5.516 14.516 1 97.38 315 CYS B N 1
ATOM 5833 C CA . CYS B 1 315 ? 13.109 6.262 13.984 1 97.38 315 CYS B CA 1
ATOM 5834 C C . CYS B 1 315 ? 12.859 6.691 12.547 1 97.38 315 CYS B C 1
ATOM 5836 O O . CYS B 1 315 ? 13.258 7.789 12.141 1 97.38 315 CYS B O 1
ATOM 5838 N N . ARG B 1 316 ? 12.219 5.848 11.742 1 97.38 316 ARG B N 1
ATOM 5839 C CA . ARG B 1 316 ? 11.938 6.191 10.352 1 97.38 316 ARG B CA 1
ATOM 5840 C C . ARG B 1 316 ? 10.867 7.273 10.266 1 97.38 316 ARG B C 1
ATOM 5842 O O . ARG B 1 316 ? 10.891 8.102 9.344 1 97.38 316 ARG B O 1
ATOM 5849 N N . LEU B 1 317 ? 9.914 7.238 11.195 1 98.44 317 LEU B N 1
ATOM 5850 C CA . LEU B 1 317 ? 8.953 8.336 11.297 1 98.44 317 LEU B CA 1
ATOM 5851 C C . LEU B 1 317 ? 9.672 9.648 11.602 1 98.44 317 LEU B C 1
ATOM 5853 O O . LEU B 1 317 ? 9.352 10.68 11 1 98.44 317 LEU B O 1
ATOM 5857 N N . GLN B 1 318 ? 10.586 9.562 12.5 1 98.75 318 GLN B N 1
ATOM 5858 C CA . GLN B 1 318 ? 11.367 10.742 12.859 1 98.75 318 GLN B CA 1
ATOM 5859 C C . GLN B 1 318 ? 12.188 11.242 11.672 1 98.75 318 GLN B C 1
ATOM 5861 O O . GLN B 1 318 ? 12.258 12.445 11.43 1 98.75 318 GLN B O 1
ATOM 5866 N N . LEU B 1 319 ? 12.766 10.352 10.93 1 98.44 319 LEU B N 1
ATOM 5867 C CA . LEU B 1 319 ? 13.508 10.719 9.727 1 98.44 319 LEU B CA 1
ATOM 5868 C C . LEU B 1 319 ? 12.594 11.422 8.727 1 98.44 319 LEU B C 1
ATOM 5870 O O . LEU B 1 319 ? 12.969 12.445 8.148 1 98.44 319 LEU B O 1
ATOM 5874 N N . ALA B 1 320 ? 11.422 10.852 8.523 1 98.38 320 ALA B N 1
ATOM 5875 C CA . ALA B 1 320 ? 10.453 11.461 7.617 1 98.38 320 ALA B CA 1
ATOM 5876 C C . ALA B 1 320 ? 10.086 12.867 8.07 1 98.38 320 ALA B C 1
ATOM 5878 O O . ALA B 1 320 ? 9.969 13.781 7.242 1 98.38 320 ALA B O 1
ATOM 5879 N N . ALA B 1 321 ? 9.906 12.984 9.359 1 98.75 321 ALA B N 1
ATOM 5880 C CA . ALA B 1 321 ? 9.555 14.297 9.898 1 98.75 321 ALA B CA 1
ATOM 5881 C C . ALA B 1 321 ? 10.68 15.305 9.672 1 98.75 321 ALA B C 1
ATOM 5883 O O . ALA B 1 321 ? 10.422 16.453 9.305 1 98.75 321 ALA B O 1
ATOM 5884 N N . MET B 1 322 ? 11.922 14.891 9.898 1 98.56 322 MET B N 1
ATOM 5885 C CA . MET B 1 322 ? 13.062 15.766 9.656 1 98.56 322 MET B CA 1
ATOM 5886 C C . MET B 1 322 ? 13.117 16.188 8.188 1 98.56 322 MET B C 1
ATOM 5888 O O . MET B 1 322 ? 13.336 17.375 7.891 1 98.56 322 MET B O 1
ATOM 5892 N N . HIS B 1 323 ? 12.891 15.242 7.336 1 97.94 323 HIS B N 1
ATOM 5893 C CA . HIS B 1 323 ? 12.875 15.547 5.91 1 97.94 323 HIS B CA 1
ATOM 5894 C C . HIS B 1 323 ? 11.75 16.516 5.566 1 97.94 323 HIS B C 1
ATOM 5896 O O . HIS B 1 323 ? 11.969 17.484 4.836 1 97.94 323 HIS B O 1
ATOM 5902 N N . TYR B 1 324 ? 10.602 16.25 6.074 1 98.44 324 TYR B N 1
ATOM 5903 C CA . TYR B 1 324 ? 9.445 17.078 5.781 1 98.44 324 TYR B CA 1
ATOM 5904 C C . TYR B 1 324 ? 9.672 18.516 6.258 1 98.44 324 TYR B C 1
ATOM 5906 O O . TYR B 1 324 ? 9.469 19.469 5.5 1 98.44 324 TYR B O 1
ATOM 5914 N N . ASN B 1 325 ? 10.062 18.672 7.508 1 98.12 325 ASN B N 1
ATOM 5915 C CA . ASN B 1 325 ? 10.234 19.984 8.109 1 98.12 325 ASN B CA 1
ATOM 5916 C C . ASN B 1 325 ? 11.289 20.797 7.379 1 98.12 325 ASN B C 1
ATOM 5918 O O . ASN B 1 325 ? 11.188 22.031 7.301 1 98.12 325 ASN B O 1
ATOM 5922 N N . GLU B 1 326 ? 12.242 20.141 6.852 1 97.06 326 GLU B N 1
ATOM 5923 C CA . GLU B 1 326 ? 13.281 20.812 6.074 1 97.06 326 GLU B CA 1
ATOM 5924 C C . GLU B 1 326 ? 12.734 21.297 4.738 1 97.06 326 GLU B C 1
ATOM 5926 O O . GLU B 1 326 ? 13.156 22.344 4.238 1 97.06 326 GLU B O 1
ATOM 5931 N N . ASN B 1 327 ? 11.719 20.641 4.188 1 96.38 327 ASN B N 1
ATOM 5932 C CA . ASN B 1 327 ? 11.352 20.875 2.797 1 96.38 327 ASN B CA 1
ATOM 5933 C C . ASN B 1 327 ? 9.938 21.438 2.68 1 96.38 327 ASN B C 1
ATOM 5935 O O . ASN B 1 327 ? 9.477 21.75 1.581 1 96.38 327 ASN B O 1
ATOM 5939 N N . ALA B 1 328 ? 9.211 21.531 3.75 1 92.81 328 ALA B N 1
ATOM 5940 C CA . ALA B 1 328 ? 7.82 21.984 3.73 1 92.81 328 ALA B CA 1
ATOM 5941 C C . ALA B 1 328 ? 7.707 23.422 3.221 1 92.81 328 ALA B C 1
ATOM 5943 O O . ALA B 1 328 ? 6.703 23.781 2.613 1 92.81 328 ALA B O 1
ATOM 5944 N N . GLY B 1 329 ? 8.719 24.25 3.445 1 89.06 329 GLY B N 1
ATOM 5945 C CA . GLY B 1 329 ? 8.664 25.656 3.066 1 89.06 329 GLY B CA 1
ATOM 5946 C C . GLY B 1 329 ? 9.461 25.969 1.809 1 89.06 329 GLY B C 1
ATOM 5947 O O . GLY B 1 329 ? 9.875 27.109 1.594 1 89.06 329 GLY B O 1
ATOM 5948 N N . ARG B 1 330 ? 9.617 24.984 0.977 1 90.88 330 ARG B N 1
ATOM 5949 C CA . ARG B 1 330 ? 10.383 25.188 -0.248 1 90.88 330 ARG B CA 1
ATOM 5950 C C . ARG B 1 330 ? 9.695 26.203 -1.155 1 90.88 330 ARG B C 1
ATOM 5952 O O . ARG B 1 330 ? 8.469 26.234 -1.24 1 90.88 330 ARG B O 1
ATOM 5959 N N . SER B 1 331 ? 10.484 26.938 -1.805 1 90.25 331 SER B N 1
ATOM 5960 C CA . SER B 1 331 ? 9.969 27.984 -2.693 1 90.25 331 SER B CA 1
ATOM 5961 C C . SER B 1 331 ? 9.633 27.422 -4.066 1 90.25 331 SER B C 1
ATOM 5963 O O . SER B 1 331 ? 10.047 26.312 -4.406 1 90.25 331 SER B O 1
ATOM 5965 N N . GLN B 1 332 ? 8.867 28.125 -4.711 1 91.94 332 GLN B N 1
ATOM 5966 C CA . GLN B 1 332 ? 8.562 27.781 -6.098 1 91.94 332 GLN B CA 1
ATOM 5967 C C . GLN B 1 332 ? 9.805 27.906 -6.98 1 91.94 332 GLN B C 1
ATOM 5969 O O . GLN B 1 332 ? 10.594 28.828 -6.82 1 91.94 332 GLN B O 1
ATOM 5974 N N . ALA B 1 333 ? 9.953 26.938 -7.855 1 92.38 333 ALA B N 1
ATOM 5975 C CA . ALA B 1 333 ? 11.086 26.938 -8.781 1 92.38 333 ALA B CA 1
ATOM 5976 C C . ALA B 1 333 ? 10.953 28.047 -9.805 1 92.38 333 ALA B C 1
ATOM 5978 O O . ALA B 1 333 ? 9.844 28.453 -10.164 1 92.38 333 ALA B O 1
ATOM 5979 N N . SER B 1 334 ? 12.008 28.609 -10.188 1 92.06 334 SER B N 1
ATOM 5980 C CA . SER B 1 334 ? 12.055 29.656 -11.211 1 92.06 334 SER B CA 1
ATOM 5981 C C . SER B 1 334 ? 13.062 29.312 -12.305 1 92.06 334 SER B C 1
ATOM 5983 O O . SER B 1 334 ? 14 28.547 -12.078 1 92.06 334 SER B O 1
ATOM 5985 N N . THR B 1 335 ? 12.734 29.797 -13.453 1 89.88 335 THR B N 1
ATOM 5986 C CA . THR B 1 335 ? 13.688 29.672 -14.547 1 89.88 335 THR B CA 1
ATOM 5987 C C . THR B 1 335 ? 14.891 30.578 -14.336 1 89.88 335 THR B C 1
ATOM 5989 O O . THR B 1 335 ? 14.914 31.375 -13.383 1 89.88 335 THR B O 1
ATOM 5992 N N . ALA B 1 336 ? 15.883 30.328 -15.219 1 88.75 336 ALA B N 1
ATOM 5993 C CA . ALA B 1 336 ? 17.078 31.172 -15.156 1 88.75 336 ALA B CA 1
ATOM 5994 C C . ALA B 1 336 ? 16.703 32.656 -15.289 1 88.75 336 ALA B C 1
ATOM 5996 O O . ALA B 1 336 ? 17.375 33.5 -14.727 1 88.75 336 ALA B O 1
ATOM 5997 N N . ASP B 1 337 ? 15.648 32.938 -15.969 1 90.56 337 ASP B N 1
ATOM 5998 C CA . ASP B 1 337 ? 15.219 34.281 -16.219 1 90.56 337 ASP B CA 1
ATOM 5999 C C . ASP B 1 337 ? 14.352 34.812 -15.078 1 90.56 337 ASP B C 1
ATOM 6001 O O . ASP B 1 337 ? 13.891 35.969 -15.117 1 90.56 337 ASP B O 1
ATOM 6005 N N . GLY B 1 338 ? 14.039 33.906 -14.078 1 88.19 338 GLY B N 1
ATOM 6006 C CA . GLY B 1 338 ? 13.297 34.344 -12.906 1 88.19 338 GLY B CA 1
ATOM 6007 C C . GLY B 1 338 ? 11.812 34 -12.984 1 88.19 338 GLY B C 1
ATOM 6008 O O . GLY B 1 338 ? 11.055 34.312 -12.055 1 88.19 338 GLY B O 1
ATOM 6009 N N . ASP B 1 339 ? 11.367 33.469 -14.102 1 88.19 339 ASP B N 1
ATOM 6010 C CA . ASP B 1 339 ? 9.953 33.156 -14.242 1 88.19 339 ASP B CA 1
ATOM 6011 C C . ASP B 1 339 ? 9.586 31.922 -13.391 1 88.19 339 ASP B C 1
ATOM 6013 O O . ASP B 1 339 ? 10.328 30.953 -13.344 1 88.19 339 ASP B O 1
ATOM 6017 N N . LEU B 1 340 ? 8.422 32.156 -12.727 1 90.75 340 LEU B N 1
ATOM 6018 C CA . LEU B 1 340 ? 7.938 31.047 -11.898 1 90.75 340 LEU B CA 1
ATOM 6019 C C . LEU B 1 340 ? 7.492 29.875 -12.766 1 90.75 340 LEU B C 1
ATOM 6021 O O . LEU B 1 340 ? 6.898 30.078 -13.828 1 90.75 340 LEU B O 1
ATOM 6025 N N . ARG B 1 341 ? 7.824 28.688 -12.297 1 90.88 341 ARG B N 1
ATOM 6026 C CA . ARG B 1 341 ? 7.512 27.469 -13.047 1 90.88 341 ARG B CA 1
ATOM 6027 C C . ARG B 1 341 ? 6.23 26.828 -12.531 1 90.88 341 ARG B C 1
ATOM 6029 O O . ARG B 1 341 ? 5.988 26.797 -11.32 1 90.88 341 ARG B O 1
ATOM 6036 N N . TYR B 1 342 ? 5.41 26.359 -13.5 1 89.56 342 TYR B N 1
ATOM 6037 C CA . TYR B 1 342 ? 4.156 25.688 -13.195 1 89.56 342 TYR B CA 1
ATOM 6038 C C . TYR B 1 342 ? 4.102 24.312 -13.875 1 89.56 342 TYR B C 1
ATOM 6040 O O . TYR B 1 342 ? 4.809 24.078 -14.852 1 89.56 342 TYR B O 1
ATOM 6048 N N . SER B 1 343 ? 3.418 23.453 -13.211 1 85.44 343 SER B N 1
ATOM 6049 C CA . SER B 1 343 ? 3.133 22.156 -13.82 1 85.44 343 SER B CA 1
ATOM 6050 C C . SER B 1 343 ? 1.637 21.969 -14.039 1 85.44 343 SER B C 1
ATOM 6052 O O . SER B 1 343 ? 0.819 22.547 -13.32 1 85.44 343 SER B O 1
ATOM 6054 N N . ILE B 1 344 ? 1.287 21.297 -15.109 1 82.88 344 ILE B N 1
ATOM 6055 C CA . ILE B 1 344 ? -0.098 20.938 -15.398 1 82.88 344 ILE B CA 1
ATOM 6056 C C . ILE B 1 344 ? -0.309 19.453 -15.18 1 82.88 344 ILE B C 1
ATOM 6058 O O . ILE B 1 344 ? 0.491 18.625 -15.633 1 82.88 344 ILE B O 1
ATOM 6062 N N . VAL B 1 345 ? -1.222 19.156 -14.336 1 80.94 345 VAL B N 1
ATOM 6063 C CA . VAL B 1 345 ? -1.521 17.766 -14.062 1 80.94 345 VAL B CA 1
ATOM 6064 C C . VAL B 1 345 ? -2.939 17.438 -14.523 1 80.94 345 VAL B C 1
ATOM 6066 O O . VAL B 1 345 ? -3.824 18.297 -14.484 1 80.94 345 VAL B O 1
ATOM 6069 N N . PHE B 1 346 ? -3.088 16.219 -14.992 1 75.69 346 PHE B N 1
ATOM 6070 C CA . PHE B 1 346 ? -4.383 15.719 -15.445 1 75.69 346 PHE B CA 1
ATOM 6071 C C . PHE B 1 346 ? -4.852 14.562 -14.578 1 75.69 346 PHE B C 1
ATOM 6073 O O . PHE B 1 346 ? -4.688 13.398 -14.945 1 75.69 346 PHE B O 1
ATOM 6080 N N . PRO B 1 347 ? -5.461 14.969 -13.445 1 73.06 347 PRO B N 1
ATOM 60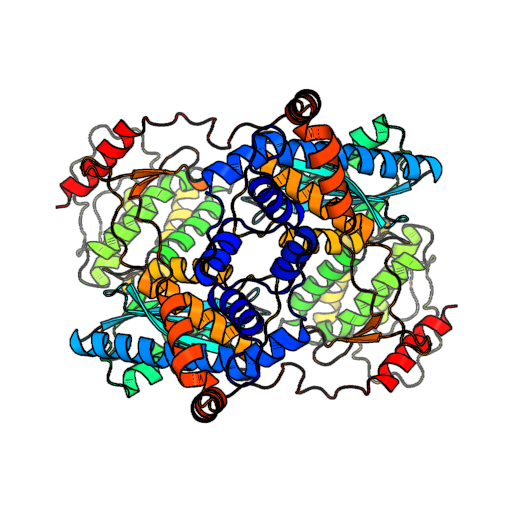81 C CA . PRO B 1 347 ? -5.902 13.898 -12.547 1 73.06 347 PRO B CA 1
ATOM 6082 C C . PRO B 1 347 ? -6.984 13.016 -13.172 1 73.06 347 PRO B C 1
ATOM 6084 O O . PRO B 1 347 ? -7.867 13.516 -13.875 1 73.06 347 PRO B O 1
ATOM 6087 N N . LYS B 1 348 ? -6.91 11.766 -12.883 1 67.62 348 LYS B N 1
ATOM 6088 C CA . LYS B 1 348 ? -7.828 10.773 -13.438 1 67.62 348 LYS B CA 1
ATOM 6089 C C . LYS B 1 348 ? -9.281 11.117 -13.102 1 67.62 348 LYS B C 1
ATOM 6091 O O . LYS B 1 348 ? -10.164 10.969 -13.945 1 67.62 348 LYS B O 1
ATOM 6096 N N . PHE B 1 349 ? -9.461 11.656 -11.938 1 62.97 349 PHE B N 1
ATOM 6097 C CA . PHE B 1 349 ? -10.812 11.867 -11.438 1 62.97 349 PHE B CA 1
ATOM 6098 C C . PHE B 1 349 ? -11.461 13.062 -12.133 1 62.97 349 PHE B C 1
ATOM 6100 O O . PHE B 1 349 ? -12.672 13.25 -12.047 1 62.97 349 PHE B O 1
ATOM 6107 N N . LYS B 1 350 ? -10.664 13.875 -12.805 1 65.69 350 LYS B N 1
ATOM 6108 C CA . LYS B 1 350 ? -11.211 15.086 -13.422 1 65.69 350 LYS B CA 1
ATOM 6109 C C . LYS B 1 350 ? -11.617 14.828 -14.875 1 65.69 350 LYS B C 1
ATOM 6111 O O . LYS B 1 350 ? -12.109 15.727 -15.547 1 65.69 350 LYS B O 1
ATOM 6116 N N . HIS B 1 351 ? -11.523 13.633 -15.234 1 64.31 351 HIS B N 1
ATOM 6117 C CA . HIS B 1 351 ? -12 13.195 -16.547 1 64.31 351 HIS B CA 1
ATOM 6118 C C . HIS B 1 351 ? -11.641 14.211 -17.625 1 64.31 351 HIS B C 1
ATOM 6120 O O . HIS B 1 351 ? -12.5 14.648 -18.391 1 64.31 351 HIS B O 1
ATOM 6126 N N . GLY B 1 352 ? -10.367 14.656 -17.609 1 64.94 352 GLY B N 1
ATOM 6127 C CA . GLY B 1 352 ? -9.906 15.516 -18.703 1 64.94 352 GLY B CA 1
ATOM 6128 C C . GLY B 1 352 ? -9.57 16.922 -18.234 1 64.94 352 GLY B C 1
ATOM 6129 O O . GLY B 1 352 ? -8.852 17.641 -18.938 1 64.94 352 GLY B O 1
ATOM 6130 N N . GLU B 1 353 ? -10.18 17.266 -17.125 1 73.19 353 GLU B N 1
ATOM 6131 C CA . GLU B 1 353 ? -9.805 18.562 -16.594 1 73.19 353 GLU B CA 1
ATOM 6132 C C . GLU B 1 353 ? -8.398 18.547 -16 1 73.19 353 GLU B C 1
ATOM 6134 O O . GLU B 1 353 ? -7.84 17.469 -15.766 1 73.19 353 GLU B O 1
ATOM 6139 N N . PHE B 1 354 ? -7.746 19.75 -16.047 1 80.06 354 PHE B N 1
ATOM 6140 C CA . PHE B 1 354 ? -6.359 19.844 -15.602 1 80.06 354 PHE B CA 1
ATOM 6141 C C . PHE B 1 354 ? -6.238 20.734 -14.375 1 80.06 354 PHE B C 1
ATOM 6143 O O . PHE B 1 354 ? -7.164 21.469 -14.039 1 80.06 354 PHE B O 1
ATOM 6150 N N . ILE B 1 355 ? -5.258 20.547 -13.648 1 80.44 355 ILE B N 1
ATOM 6151 C CA . ILE B 1 355 ? -4.895 21.375 -12.508 1 80.44 355 ILE B CA 1
ATOM 6152 C C . ILE B 1 355 ? -3.502 21.969 -12.727 1 80.44 355 ILE B C 1
ATOM 6154 O O . ILE B 1 355 ? -2.59 21.281 -13.18 1 80.44 355 ILE B O 1
ATOM 6158 N N . VAL B 1 356 ? -3.398 23.234 -12.5 1 84.44 356 VAL B N 1
ATOM 6159 C CA . VAL B 1 356 ? -2.096 23.891 -12.555 1 84.44 356 VAL B CA 1
ATOM 6160 C C . VAL B 1 356 ? -1.521 24.016 -11.148 1 84.44 356 VAL B C 1
ATOM 6162 O O . VAL B 1 356 ? -2.219 24.422 -10.219 1 84.44 356 VAL B O 1
ATOM 6165 N N . ARG B 1 357 ? -0.353 23.547 -11.016 1 84.94 357 ARG B N 1
ATOM 6166 C CA . ARG B 1 357 ? 0.304 23.625 -9.711 1 84.94 357 ARG B CA 1
ATOM 6167 C C . ARG B 1 357 ? 1.658 24.328 -9.828 1 84.94 357 ARG B C 1
ATOM 6169 O O . ARG B 1 357 ? 2.322 24.234 -10.867 1 84.94 357 ARG B O 1
ATOM 6176 N N . ALA B 1 358 ? 2.004 25.094 -8.75 1 87.56 358 ALA B N 1
ATOM 6177 C CA . ALA B 1 358 ? 3.348 25.656 -8.656 1 87.56 358 ALA B CA 1
ATOM 6178 C C . ALA B 1 358 ? 4.395 24.562 -8.516 1 87.56 358 ALA B C 1
ATOM 6180 O O . ALA B 1 358 ? 4.23 23.641 -7.711 1 87.56 358 ALA B O 1
ATOM 6181 N N . LEU B 1 359 ? 5.352 24.625 -9.359 1 90 359 LEU B N 1
ATOM 6182 C CA . LEU B 1 359 ? 6.473 23.688 -9.219 1 90 359 LEU B CA 1
ATOM 6183 C C . LEU B 1 359 ? 7.449 24.172 -8.156 1 90 359 LEU B C 1
ATOM 6185 O O . LEU B 1 359 ? 7.953 25.297 -8.234 1 90 359 LEU B O 1
ATOM 6189 N N . LYS B 1 360 ? 7.668 23.359 -7.211 1 90.56 360 LYS B N 1
ATOM 6190 C CA . LYS B 1 360 ? 8.562 23.734 -6.121 1 90.56 360 LYS B CA 1
ATOM 6191 C C . LYS B 1 360 ? 10.008 23.359 -6.438 1 90.56 360 LYS B C 1
ATOM 6193 O O . LYS B 1 360 ? 10.266 22.547 -7.324 1 90.56 360 LYS B O 1
ATOM 6198 N N . SER B 1 361 ? 10.914 24.031 -5.797 1 91.12 361 SER B N 1
ATOM 6199 C CA . SER B 1 361 ? 12.328 23.688 -5.918 1 91.12 361 SER B CA 1
ATOM 6200 C C . SER B 1 361 ? 12.586 22.266 -5.426 1 91.12 361 SER B C 1
ATOM 6202 O O . SER B 1 361 ? 11.766 21.688 -4.699 1 91.12 361 SER B O 1
ATOM 6204 N N . ASN B 1 362 ? 13.664 21.656 -5.832 1 88.56 362 ASN B N 1
ATOM 6205 C CA . ASN B 1 362 ? 14 20.297 -5.43 1 88.56 362 ASN B CA 1
ATOM 6206 C C . ASN B 1 362 ? 14.227 20.188 -3.924 1 88.56 362 ASN B C 1
ATOM 6208 O O . ASN B 1 362 ? 14.797 21.094 -3.314 1 88.56 362 ASN B O 1
ATOM 6212 N N . PRO B 1 363 ? 13.727 19.125 -3.381 1 91.94 363 PRO B N 1
ATOM 6213 C CA . PRO B 1 363 ? 13.961 18.938 -1.947 1 91.94 363 PRO B CA 1
ATOM 6214 C C . PRO B 1 363 ? 15.438 18.75 -1.614 1 91.94 363 PRO B C 1
ATOM 6216 O O . PRO B 1 363 ? 16.203 18.281 -2.455 1 91.94 363 PRO B O 1
ATOM 6219 N N . THR B 1 364 ? 15.789 19.141 -0.442 1 93 364 THR B N 1
ATOM 6220 C CA . THR B 1 364 ? 17.141 18.953 0.059 1 93 364 THR B CA 1
ATOM 6221 C C . THR B 1 364 ? 17.188 17.891 1.146 1 93 364 THR B C 1
ATOM 6223 O O . THR B 1 364 ? 16.141 17.469 1.655 1 93 364 THR B O 1
ATOM 6226 N N . THR B 1 365 ? 18.422 17.359 1.414 1 93.81 365 THR B N 1
ATOM 6227 C CA . THR B 1 365 ? 18.609 16.344 2.436 1 93.81 365 THR B CA 1
ATOM 6228 C C . THR B 1 365 ? 19.641 16.797 3.471 1 93.81 365 THR B C 1
ATOM 6230 O O . THR B 1 365 ? 20.516 16.016 3.857 1 93.81 365 THR B O 1
ATOM 6233 N N . GLY B 1 366 ? 19.5 18.016 3.877 1 95.38 366 GLY B N 1
ATOM 6234 C CA . GLY B 1 366 ? 20.406 18.562 4.863 1 95.38 366 GLY B CA 1
ATOM 6235 C C . GLY B 1 366 ? 20.344 17.859 6.203 1 95.38 366 GLY B C 1
ATOM 6236 O O . GLY B 1 366 ? 21.344 17.781 6.926 1 95.38 366 GLY B O 1
ATOM 6237 N N . TYR B 1 367 ? 19.234 17.281 6.492 1 97.44 367 TYR B N 1
ATOM 6238 C CA . TYR B 1 367 ? 19.078 16.562 7.758 1 97.44 367 TYR B CA 1
ATOM 6239 C C . TYR B 1 367 ? 20.016 15.375 7.828 1 97.44 367 TYR B C 1
ATOM 6241 O O . TYR B 1 367 ? 20.469 15 8.914 1 97.44 367 TYR B O 1
ATOM 6249 N N . ILE B 1 368 ? 20.312 14.742 6.719 1 97.38 368 ILE B N 1
ATOM 6250 C CA . ILE B 1 368 ? 21.219 13.609 6.699 1 97.38 368 ILE B CA 1
ATOM 6251 C C . ILE B 1 368 ? 22.625 14.07 7.09 1 97.38 368 ILE B C 1
ATOM 6253 O O . ILE B 1 368 ? 23.328 13.391 7.84 1 97.38 368 ILE B O 1
ATOM 6257 N N . ASP B 1 369 ? 23 15.25 6.57 1 95.94 369 ASP B N 1
ATOM 6258 C CA . ASP B 1 369 ? 24.297 15.812 6.922 1 95.94 369 ASP B CA 1
ATOM 6259 C C . ASP B 1 369 ? 24.406 16.047 8.43 1 95.94 369 ASP B C 1
ATOM 6261 O O . ASP B 1 369 ? 25.453 15.758 9.031 1 95.94 369 ASP B O 1
ATOM 6265 N N . LYS B 1 370 ? 23.375 16.547 8.984 1 97.31 370 LYS B N 1
ATOM 6266 C CA . LYS B 1 370 ? 23.344 16.766 10.43 1 97.31 370 LYS B CA 1
ATOM 6267 C C . LYS B 1 370 ? 23.469 15.461 11.195 1 97.31 370 LYS B C 1
ATOM 6269 O O . LYS B 1 370 ? 24.203 15.391 12.195 1 97.31 370 LYS B O 1
ATOM 6274 N N . LEU B 1 371 ? 22.812 14.484 10.742 1 98.31 371 LEU B N 1
ATOM 6275 C CA . LEU B 1 371 ? 22.859 13.172 11.383 1 98.31 371 LEU B CA 1
ATOM 6276 C C . LEU B 1 371 ? 24.25 12.562 11.273 1 98.31 371 LEU B C 1
ATOM 6278 O O . LEU B 1 371 ? 24.766 12 12.242 1 98.31 371 LEU B O 1
ATOM 6282 N N . MET B 1 372 ? 2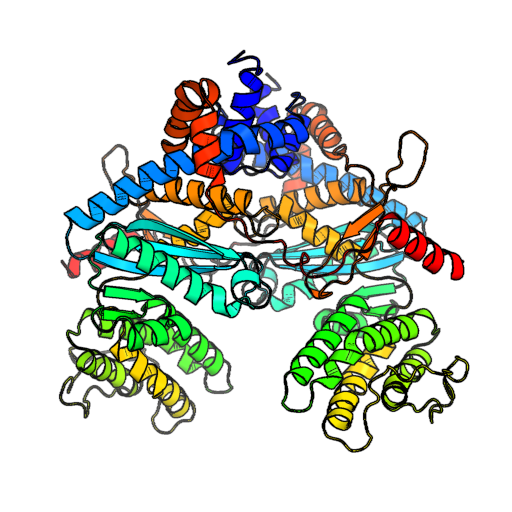4.859 12.703 10.102 1 96.56 372 MET B N 1
ATOM 6283 C CA . MET B 1 372 ? 26.203 12.172 9.883 1 96.56 372 MET B CA 1
ATOM 6284 C C . MET B 1 372 ? 27.219 12.859 10.797 1 96.56 372 MET B C 1
ATOM 6286 O O . MET B 1 372 ? 28.078 12.203 11.375 1 96.56 372 MET B O 1
ATOM 6290 N N . GLU B 1 373 ? 27.047 14.141 10.898 1 96.38 373 GLU B N 1
ATOM 6291 C CA . GLU B 1 373 ? 27.922 14.898 11.773 1 96.38 373 GLU B CA 1
ATOM 6292 C C . GLU B 1 373 ? 27.781 14.469 13.227 1 96.38 373 GLU B C 1
ATOM 6294 O O . GLU B 1 373 ? 28.766 14.227 13.914 1 96.38 373 GLU B O 1
ATOM 6299 N N . LEU B 1 374 ? 26.578 14.375 13.68 1 97.88 374 LEU B N 1
ATOM 6300 C CA . LEU B 1 374 ? 26.312 13.953 15.055 1 97.88 374 LEU B CA 1
ATOM 6301 C C . LEU B 1 374 ? 26.859 12.555 15.305 1 97.88 374 LEU B C 1
ATOM 6303 O O . LEU B 1 374 ? 27.469 12.305 16.344 1 97.88 374 LEU B O 1
ATOM 6307 N N . LEU B 1 375 ? 26.641 11.633 14.375 1 97.5 375 LEU B N 1
ATOM 6308 C CA . LEU B 1 375 ? 27.062 10.242 14.5 1 97.5 375 LEU B CA 1
ATOM 6309 C C . LEU B 1 375 ? 28.578 10.156 14.633 1 97.5 375 LEU B C 1
ATOM 6311 O O . LEU B 1 375 ? 29.094 9.602 15.609 1 97.5 375 LEU B O 1
ATOM 6315 N N . PHE B 1 376 ? 29.344 10.781 13.758 1 95.06 376 PHE B N 1
ATOM 6316 C CA . PHE B 1 376 ? 30.781 10.531 13.633 1 95.06 376 PHE B CA 1
ATOM 6317 C C . PHE B 1 376 ? 31.562 11.422 14.594 1 95.06 376 PHE B C 1
ATOM 6319 O O . PHE B 1 376 ? 32.625 11.039 15.062 1 95.06 376 PHE B O 1
ATOM 6326 N N . HIS B 1 377 ? 30.984 12.531 14.953 1 95.12 377 HIS B N 1
ATOM 6327 C CA . HIS B 1 377 ? 31.734 13.453 15.789 1 95.12 377 HIS B CA 1
ATOM 6328 C C . HIS B 1 377 ? 31.375 13.305 17.266 1 95.12 377 HIS B C 1
ATOM 6330 O O . HIS B 1 377 ? 32.125 13.734 18.141 1 95.12 377 HIS B O 1
ATOM 6336 N N . HIS B 1 378 ? 30.219 12.695 17.547 1 96.06 378 HIS B N 1
ATOM 6337 C CA . HIS B 1 378 ? 29.797 12.656 18.938 1 96.06 378 HIS B CA 1
ATOM 6338 C C . HIS B 1 378 ? 29.406 11.242 19.359 1 96.06 378 HIS B C 1
ATOM 6340 O O . HIS B 1 378 ? 30 10.688 20.281 1 96.06 378 HIS B O 1
ATOM 6346 N N . VAL B 1 379 ? 28.547 10.562 18.641 1 96.75 379 VAL B N 1
ATOM 6347 C CA . VAL B 1 379 ? 27.953 9.305 19.094 1 96.75 379 VAL B CA 1
ATOM 6348 C C . VAL B 1 379 ? 29.016 8.203 19.094 1 96.75 379 VAL B C 1
ATOM 6350 O O . VAL B 1 379 ? 29.109 7.41 20.031 1 96.75 379 VAL B O 1
ATOM 6353 N N . VAL B 1 380 ? 29.766 8.188 17.984 1 95.19 380 VAL B N 1
ATOM 6354 C CA . VAL B 1 380 ? 30.781 7.152 17.875 1 95.19 380 VAL B CA 1
ATOM 6355 C C . VAL B 1 380 ? 31.828 7.328 18.969 1 95.19 380 VAL B C 1
ATOM 6357 O O . VAL B 1 380 ? 32.344 6.344 19.5 1 95.19 380 VAL B O 1
ATOM 6360 N N . GLU B 1 381 ? 32.125 8.531 19.359 1 93.62 381 GLU B N 1
ATOM 6361 C CA . GLU B 1 381 ? 33.125 8.836 20.391 1 93.62 381 GLU B CA 1
ATOM 6362 C C . GLU B 1 381 ? 32.625 8.414 21.766 1 93.62 381 GLU B C 1
ATOM 6364 O O . GLU B 1 381 ? 33.406 7.879 22.562 1 93.62 381 GLU B O 1
ATOM 6369 N N . ASP B 1 382 ? 31.406 8.742 22.016 1 95.81 382 ASP B N 1
ATOM 6370 C CA . ASP B 1 382 ? 30.797 8.398 23.297 1 95.81 382 ASP B CA 1
ATOM 6371 C C . ASP B 1 382 ? 29.344 7.996 23.109 1 95.81 382 ASP B C 1
ATOM 6373 O O . ASP B 1 382 ? 28.438 8.805 23.344 1 95.81 382 ASP B O 1
ATOM 6377 N N . PRO B 1 383 ? 29.125 6.727 22.875 1 95.69 383 PRO B N 1
ATOM 6378 C CA . PRO B 1 383 ? 27.781 6.27 22.5 1 95.69 383 PRO B CA 1
ATOM 6379 C C . PRO B 1 383 ? 26.828 6.191 23.703 1 95.69 383 PRO B C 1
ATOM 6381 O O . PRO B 1 383 ? 25.609 6.223 23.531 1 95.69 383 PRO B O 1
ATOM 6384 N N . GLN B 1 384 ? 27.25 6.152 24.906 1 96.56 384 GLN B N 1
ATOM 6385 C CA . GLN B 1 384 ? 26.469 5.758 26.062 1 96.56 384 GLN B CA 1
ATOM 6386 C C . GLN B 1 384 ? 25.344 6.746 26.344 1 96.56 384 GLN B C 1
ATOM 6388 O O . GLN B 1 384 ? 24.203 6.344 26.562 1 96.56 384 GLN B O 1
ATOM 6393 N N . PRO B 1 385 ? 25.641 8.078 26.359 1 97.06 385 PRO B N 1
ATOM 6394 C CA . PRO B 1 385 ? 24.547 9.016 26.625 1 97.06 385 PRO B CA 1
ATOM 6395 C C . PRO B 1 385 ? 23.391 8.883 25.625 1 97.06 385 PRO B C 1
ATOM 6397 O O . PRO B 1 385 ? 22.234 9.047 25.984 1 97.06 385 PRO B O 1
ATOM 6400 N N . TYR B 1 386 ? 23.703 8.641 24.422 1 97.31 386 TYR B N 1
ATOM 6401 C CA . TYR B 1 386 ? 22.703 8.531 23.359 1 97.31 386 TYR B CA 1
ATOM 6402 C C . TYR B 1 386 ? 21.938 7.219 23.484 1 97.31 386 TYR B C 1
ATOM 6404 O O . TYR B 1 386 ? 20.734 7.18 23.234 1 97.31 386 TYR B O 1
ATOM 6412 N N . LEU B 1 387 ? 22.641 6.191 23.859 1 96.62 387 LEU B N 1
ATOM 6413 C CA . LEU B 1 387 ? 22 4.902 24.125 1 96.62 387 LEU B CA 1
ATOM 6414 C C . LEU B 1 387 ? 21.031 4.992 25.297 1 96.62 387 LEU B C 1
ATOM 6416 O O . LEU B 1 387 ? 19.938 4.445 25.234 1 96.62 387 LEU B O 1
ATOM 6420 N N . ASP B 1 388 ? 21.438 5.703 26.281 1 96.56 388 ASP B N 1
ATOM 6421 C CA . ASP B 1 388 ? 20.609 5.879 27.453 1 96.56 388 ASP B CA 1
ATOM 6422 C C . ASP B 1 388 ? 19.344 6.668 27.125 1 96.56 388 ASP B C 1
ATOM 6424 O O . ASP B 1 388 ? 18.25 6.328 27.578 1 96.56 388 ASP B O 1
ATOM 6428 N N . PHE B 1 389 ? 19.547 7.629 26.344 1 96.25 389 PHE B N 1
ATOM 6429 C CA . PHE B 1 389 ? 18.406 8.445 25.938 1 96.25 389 PHE B CA 1
ATOM 6430 C C . PHE B 1 389 ? 17.422 7.621 25.125 1 96.25 389 PHE B C 1
ATOM 6432 O O . PHE B 1 389 ? 16.219 7.641 25.406 1 96.25 389 PHE B O 1
ATOM 6439 N N . SER B 1 390 ? 17.906 6.906 24.141 1 94.69 390 SER B N 1
ATOM 6440 C CA . SER B 1 390 ? 17.062 6.074 23.281 1 94.69 390 SER B CA 1
ATOM 6441 C C . SER B 1 390 ? 16.391 4.961 24.078 1 94.69 390 SER B C 1
ATOM 6443 O O . SER B 1 390 ? 15.305 4.512 23.734 1 94.69 390 SER B O 1
ATOM 6445 N N . GLY B 1 391 ? 17.078 4.516 25.109 1 92.94 391 GLY B N 1
ATOM 6446 C CA . GLY B 1 391 ? 16.594 3.436 25.953 1 92.94 391 GLY B CA 1
ATOM 6447 C C . GLY B 1 391 ? 15.445 3.855 26.844 1 92.94 391 GLY B C 1
ATOM 6448 O O . GLY B 1 391 ? 14.711 3.008 27.375 1 92.94 391 GLY B O 1
ATOM 6449 N N . GLN B 1 392 ? 15.234 5.121 27.016 1 90.31 392 GLN B N 1
ATOM 6450 C CA . GLN B 1 392 ? 14.164 5.625 27.875 1 90.31 392 GLN B CA 1
ATOM 6451 C C . GLN B 1 392 ? 12.797 5.441 27.203 1 90.31 392 GLN B C 1
ATOM 6453 O O . GLN B 1 392 ? 11.766 5.473 27.891 1 90.31 392 GLN B O 1
ATOM 6458 N N . MET B 1 393 ? 12.867 5.266 25.969 1 88.69 393 MET B N 1
ATOM 6459 C CA . MET B 1 393 ? 11.617 5.09 25.234 1 88.69 393 MET B CA 1
ATOM 6460 C C . MET B 1 393 ? 10.969 3.756 25.578 1 88.69 393 MET B C 1
ATOM 6462 O O . MET B 1 393 ? 11.602 2.705 25.484 1 88.69 393 MET B O 1
ATOM 6466 N N . ALA B 1 394 ? 9.766 3.834 26.016 1 86.56 394 ALA B N 1
ATOM 6467 C CA . ALA B 1 394 ? 9.031 2.619 26.359 1 86.56 394 ALA B CA 1
ATOM 6468 C C . ALA B 1 394 ? 8.633 1.839 25.109 1 86.56 394 ALA B C 1
ATOM 6470 O O . ALA B 1 394 ? 7.984 2.379 24.219 1 86.56 394 ALA B O 1
ATOM 6471 N N . VAL B 1 395 ? 9.07 0.67 24.984 1 90.62 395 VAL B N 1
ATOM 6472 C CA . VAL B 1 395 ? 8.688 -0.219 23.891 1 90.62 395 VAL B CA 1
ATOM 6473 C C . VAL B 1 395 ? 7.609 -1.19 24.359 1 90.62 395 VAL B C 1
ATOM 6475 O O . VAL B 1 395 ? 7.816 -1.941 25.312 1 90.62 395 VAL B O 1
ATOM 6478 N N . PRO B 1 396 ? 6.488 -1.062 23.703 1 89.69 396 PRO B N 1
ATOM 6479 C CA . PRO B 1 396 ? 5.438 -1.995 24.109 1 89.69 396 PRO B CA 1
ATOM 6480 C C . PRO B 1 396 ? 5.797 -3.451 23.828 1 89.69 396 PRO B C 1
ATOM 6482 O O . PRO B 1 396 ? 6.637 -3.729 22.969 1 89.69 396 PRO B O 1
ATOM 6485 N N . GLU B 1 397 ? 5.188 -4.316 24.531 1 84.75 397 GLU B N 1
ATOM 6486 C CA . GLU B 1 397 ? 5.395 -5.746 24.297 1 84.75 397 GLU B CA 1
ATOM 6487 C C . GLU B 1 397 ? 4.824 -6.18 22.953 1 84.75 397 GLU B C 1
ATOM 6489 O O . GLU B 1 397 ? 3.908 -5.539 22.422 1 84.75 397 GLU B O 1
ATOM 6494 N N . LYS B 1 398 ? 5.379 -7.266 22.5 1 81.31 398 LYS B N 1
ATOM 6495 C CA . LYS B 1 398 ? 4.871 -7.816 21.25 1 81.31 398 LYS B CA 1
ATOM 6496 C C . LYS B 1 398 ? 3.41 -8.234 21.391 1 81.31 398 LYS B C 1
ATOM 6498 O O . LYS B 1 398 ? 2.963 -8.602 22.469 1 81.31 398 LYS B O 1
ATOM 6503 N N . LEU B 1 399 ? 2.66 -8.148 20.297 1 75 399 LEU B N 1
ATOM 6504 C CA . LEU B 1 399 ? 1.241 -8.492 20.328 1 75 399 LEU B CA 1
ATOM 6505 C C . LEU B 1 399 ? 1.031 -9.906 20.844 1 75 399 LEU B C 1
ATOM 6507 O O . LEU B 1 399 ? 0.058 -10.18 21.562 1 75 399 LEU B O 1
ATOM 6511 N N . CYS B 1 400 ? 1.993 -10.773 20.578 1 68.5 400 CYS B N 1
ATOM 6512 C CA . CYS B 1 400 ? 1.842 -12.18 20.938 1 68.5 400 CYS B CA 1
ATOM 6513 C C . CYS B 1 400 ? 2.41 -12.469 22.312 1 68.5 400 CYS B C 1
ATOM 6515 O O . CYS B 1 400 ? 2.363 -13.602 22.781 1 68.5 400 CYS B O 1
ATOM 6517 N N . ALA B 1 401 ? 2.953 -11.5 22.906 1 68 401 ALA B N 1
ATOM 6518 C CA . ALA B 1 401 ? 3.605 -11.711 24.188 1 68 401 ALA B CA 1
ATOM 6519 C C . ALA B 1 401 ? 2.613 -12.219 25.234 1 68 401 ALA B C 1
ATOM 6521 O O . ALA B 1 401 ? 3.002 -12.859 26.219 1 68 401 ALA B O 1
ATOM 6522 N N . GLN B 1 402 ? 1.399 -11.953 24.969 1 65.69 402 GLN B N 1
ATOM 6523 C CA . GLN B 1 402 ? 0.392 -12.359 25.938 1 65.69 402 GLN B CA 1
ATOM 6524 C C . GLN B 1 402 ? 0.073 -13.852 25.812 1 65.69 402 GLN B C 1
ATOM 6526 O O . GLN B 1 402 ? -0.51 -14.445 26.719 1 65.69 402 GLN B O 1
ATOM 6531 N N . PHE B 1 403 ? 0.517 -14.359 24.688 1 69.69 403 PHE B N 1
ATOM 6532 C CA . PHE B 1 403 ? 0.199 -15.773 24.484 1 69.69 403 PHE B CA 1
ATOM 6533 C C . PHE B 1 403 ? 1.387 -16.656 24.844 1 69.69 403 PHE B C 1
ATOM 6535 O O . PHE B 1 403 ? 2.539 -16.234 24.719 1 69.69 403 PHE B O 1
ATOM 6542 N N . ILE B 1 404 ? 1.098 -17.734 25.469 1 66.06 404 ILE B N 1
ATOM 6543 C CA . ILE B 1 404 ? 2.15 -18.703 25.781 1 66.06 404 ILE B CA 1
ATOM 6544 C C . ILE B 1 404 ? 2.713 -19.297 24.5 1 66.06 404 ILE B C 1
ATOM 6546 O O . ILE B 1 404 ? 1.963 -19.828 23.672 1 66.06 404 ILE B O 1
ATOM 6550 N N . ARG B 1 405 ? 3.951 -19.062 24.359 1 67.88 405 ARG B N 1
ATOM 6551 C CA . ARG B 1 405 ? 4.602 -19.578 23.156 1 67.88 405 ARG B CA 1
ATOM 6552 C C . ARG B 1 405 ? 5.004 -21.047 23.344 1 67.88 405 ARG B C 1
ATOM 6554 O O . ARG B 1 405 ? 5.547 -21.422 24.391 1 67.88 405 ARG B O 1
ATOM 6561 N N . ALA B 1 406 ? 4.555 -21.797 22.391 1 69.81 406 ALA B N 1
ATOM 6562 C CA . ALA B 1 406 ? 4.992 -23.188 22.422 1 69.81 406 ALA B CA 1
ATOM 6563 C C . ALA B 1 406 ? 6.492 -23.297 22.156 1 69.81 406 ALA B C 1
ATOM 6565 O O . ALA B 1 406 ? 7.074 -22.438 21.484 1 69.81 406 ALA B O 1
ATOM 6566 N N . GLU B 1 407 ? 7.125 -24.156 22.906 1 74.75 407 GLU B N 1
ATOM 6567 C CA . GLU B 1 407 ? 8.531 -24.453 22.609 1 74.75 407 GLU B CA 1
ATOM 6568 C C . GLU B 1 407 ? 8.711 -24.906 21.172 1 74.75 407 GLU B C 1
ATOM 6570 O O . GLU B 1 407 ? 7.945 -25.734 20.672 1 74.75 407 GLU B O 1
ATOM 6575 N N . LYS B 1 408 ? 9.609 -24.266 20.531 1 75.38 408 LYS B N 1
ATOM 6576 C CA . LYS B 1 408 ? 9.852 -24.5 19.109 1 75.38 408 LYS B CA 1
ATOM 6577 C C . LYS B 1 408 ? 9.977 -26 18.812 1 75.38 408 LYS B C 1
ATOM 6579 O O . LYS B 1 408 ? 9.414 -26.484 17.844 1 75.38 408 LYS B O 1
ATOM 6584 N N . GLU B 1 409 ? 10.719 -26.656 19.641 1 73.44 409 GLU B N 1
ATOM 6585 C CA . GLU B 1 409 ? 10.969 -28.078 19.422 1 73.44 409 GLU B CA 1
ATOM 6586 C C . GLU B 1 409 ? 9.672 -28.875 19.469 1 73.44 409 GLU B C 1
ATOM 6588 O O . GLU B 1 409 ? 9.453 -29.766 18.641 1 73.44 409 GLU B O 1
ATOM 6593 N N . GLU B 1 410 ? 8.891 -28.438 20.375 1 73 410 GLU B N 1
ATOM 6594 C CA . GLU B 1 410 ? 7.617 -29.141 20.5 1 73 410 GLU B CA 1
ATOM 6595 C C . GLU B 1 410 ? 6.688 -28.828 19.328 1 73 410 GLU B C 1
ATOM 6597 O O . GLU B 1 410 ? 6.02 -29.719 18.812 1 73 410 GLU B O 1
ATOM 6602 N N . ALA B 1 411 ? 6.691 -27.641 18.953 1 77.19 411 ALA B N 1
ATOM 6603 C CA . ALA B 1 411 ? 5.84 -27.203 17.844 1 77.19 411 ALA B CA 1
ATOM 6604 C C . ALA B 1 411 ? 6.254 -27.859 16.547 1 77.19 411 ALA B C 1
ATOM 6606 O O . ALA B 1 411 ? 5.406 -28.312 15.773 1 77.19 411 ALA B O 1
ATOM 6607 N N . VAL B 1 412 ? 7.539 -27.953 16.359 1 75.88 412 VAL B N 1
ATOM 6608 C CA . VAL B 1 412 ? 8.07 -28.562 15.148 1 75.88 412 VAL B CA 1
ATOM 6609 C C . VAL B 1 412 ? 7.785 -30.062 15.156 1 75.88 412 VAL B C 1
ATOM 6611 O O . VAL B 1 412 ? 7.441 -30.641 14.117 1 75.88 412 VAL B O 1
ATOM 6614 N N . SER B 1 413 ? 7.953 -30.625 16.297 1 72.69 413 SER B N 1
ATOM 6615 C CA . SER B 1 413 ? 7.672 -32.031 16.422 1 72.69 413 SER B CA 1
ATOM 6616 C C . SER B 1 413 ? 6.211 -32.344 16.109 1 72.69 413 SER B C 1
ATOM 6618 O O . SER B 1 413 ? 5.914 -33.312 15.414 1 72.69 413 SER B O 1
ATOM 6620 N N . ARG B 1 414 ? 5.363 -31.547 16.562 1 69.44 414 ARG B N 1
ATOM 6621 C CA . ARG B 1 414 ? 3.941 -31.719 16.297 1 69.44 414 ARG B CA 1
ATOM 6622 C C . ARG B 1 414 ? 3.646 -31.531 14.805 1 69.44 414 ARG B C 1
ATOM 6624 O O . ARG B 1 414 ? 2.826 -32.25 14.234 1 69.44 414 ARG B O 1
ATOM 6631 N N . HIS B 1 415 ? 4.297 -30.562 14.297 1 68.06 415 HIS B N 1
ATOM 6632 C CA . HIS B 1 415 ? 4.145 -30.297 12.867 1 68.06 415 HIS B CA 1
ATOM 6633 C C . HIS B 1 415 ? 4.617 -31.484 12.031 1 68.06 415 HIS B C 1
ATOM 6635 O O . HIS B 1 415 ? 3.943 -31.875 11.07 1 68.06 415 HIS B O 1
ATOM 6641 N N . ARG B 1 416 ? 5.699 -32 12.344 1 66.62 416 ARG B N 1
ATOM 6642 C CA . ARG B 1 416 ? 6.262 -33.156 11.633 1 66.62 416 ARG B CA 1
ATOM 6643 C C . ARG B 1 416 ? 5.379 -34.375 11.789 1 66.62 416 ARG B C 1
ATOM 6645 O O . ARG B 1 416 ? 5.25 -35.188 10.859 1 66.62 416 ARG B O 1
ATOM 6652 N N . SER B 1 417 ? 4.777 -34.438 12.961 1 59.28 417 SER B N 1
ATOM 6653 C CA . SER B 1 417 ? 3.934 -35.594 13.234 1 59.28 417 SER B CA 1
ATOM 6654 C C . SER B 1 417 ? 2.629 -35.531 12.453 1 59.28 417 SER B C 1
ATOM 6656 O O . SER B 1 417 ? 2.115 -36.531 11.992 1 59.28 417 SER B O 1
ATOM 6658 N N . ARG B 1 418 ? 2.037 -34.438 12.391 1 50.62 418 ARG B N 1
ATOM 6659 C CA . ARG B 1 418 ? 0.808 -34.281 11.617 1 50.62 418 ARG B CA 1
ATOM 6660 C C . ARG B 1 418 ? 1.039 -34.625 10.148 1 50.62 418 ARG B C 1
ATOM 6662 O O . ARG B 1 418 ? 0.19 -35.25 9.5 1 50.62 418 ARG B O 1
ATOM 6669 N N . PHE B 1 419 ? 2.037 -34.094 9.516 1 49.53 419 PHE B N 1
ATOM 6670 C CA . PHE B 1 419 ? 2.311 -34.406 8.117 1 49.53 419 PHE B CA 1
ATOM 6671 C C . PHE B 1 419 ? 2.814 -35.812 7.949 1 49.53 419 PHE B C 1
ATOM 6673 O O . PHE B 1 419 ? 2.627 -36.438 6.898 1 49.53 419 PHE B O 1
ATOM 6680 N N . PHE B 1 420 ? 3.559 -36.406 8.859 1 41.62 420 PHE B N 1
ATOM 6681 C CA . PHE B 1 420 ? 3.92 -37.812 8.75 1 41.62 420 PHE B CA 1
ATOM 6682 C C . PHE B 1 420 ? 2.699 -38.688 8.953 1 41.62 420 PHE B C 1
ATOM 6684 O O . PHE B 1 420 ? 2.713 -39.875 8.586 1 41.62 420 PHE B O 1
ATOM 6691 N N . LYS B 1 421 ? 1.642 -38.406 9.602 1 38.31 421 LYS B N 1
ATOM 6692 C CA . LYS B 1 421 ? 0.55 -39.375 9.633 1 38.31 421 LYS B CA 1
ATOM 6693 C C . LYS B 1 421 ? -0.114 -39.5 8.266 1 38.31 421 LYS B C 1
ATOM 6695 O O . LYS B 1 421 ? -0.796 -40.5 7.988 1 38.31 421 LYS B O 1
ATOM 6700 N N . ASN B 1 422 ? -0.229 -38.5 7.465 1 32.78 422 ASN B N 1
ATOM 6701 C CA . ASN B 1 422 ? -0.891 -38.75 6.191 1 32.78 422 ASN B CA 1
ATOM 6702 C C . ASN B 1 422 ? 0.063 -39.406 5.184 1 32.78 422 ASN B C 1
ATOM 6704 O O . ASN B 1 422 ? -0.24 -39.469 3.99 1 32.78 422 ASN B O 1
ATOM 6708 N N . THR B 1 423 ? 1.399 -39.469 5.305 1 27.8 423 THR B N 1
ATOM 6709 C CA . THR B 1 423 ? 2.006 -40.469 4.422 1 27.8 423 THR B CA 1
ATOM 6710 C C . THR B 1 423 ? 1.733 -41.875 4.922 1 27.8 423 THR B C 1
ATOM 6712 O O . THR B 1 423 ? 1.84 -42.156 6.117 1 27.8 423 THR B O 1
#

Sequence (846 aa):
MVNNIPAGNLQLCAALLFSGSSFCQISKLLDAFKIQGISESCFHKHQAKLLIPTINWQWKIDQDDAIENAIANGAVTLGGDMRADSPGHSAKYGSYTMMDLKANRVIDIQLVQSNEVGNSQRMEKEGFERSLSLLEERGVVVQSLVTDRHTGVQKFMREQKKDIRHFFDPWHMGKGLGKKMDALSKGKGLQDVGLWRKSVVNHLYWSATTSTTGEEVVANWSSVANHIQNIHSHENTLFPSCLHEPLVGDQTRHWLKPSTAACEKFTAILLSPRLLKDMHKISPEYHTSGIECFHSLILKFLPKNVVFSFKGMLCRLQLAAMHYNENAGRSQASTADGDLRYSIVFPKFKHGEFIVRALKSNPTTGYIDKLMELLFHHVVEDPQPYLDFSGQMAVPEKLCAQFIRAEKEEAVSRHRSRFFKNTMVNNIPAGNLQLCAALLFSGSSFCQISK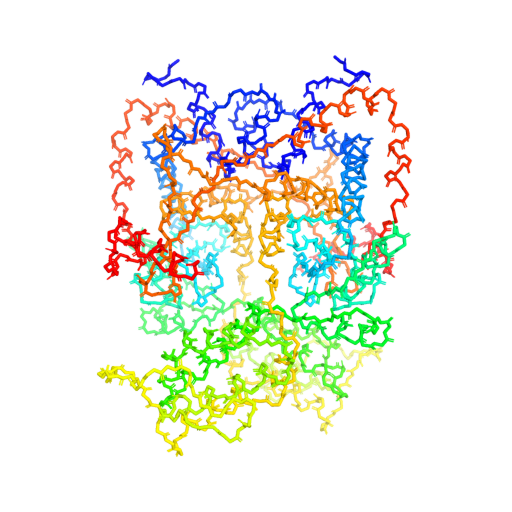LLDAFKIQGISESCFHKHQAKLLIPTINWQWKIDQDDAIENAIANGAVTLGGDMRADSPGHSAKYGSYTMMDLKANRVIDIQLVQSNEVGNSQRMEKEGFERSLSLLEERGVVVQSLVTDRHTGVQKFMREQKKDIRHFFDPWHMGKGLGKKMDALSKGKGLQDVGLWRKSVVNHLYWSATTSTTGEEVVANWSSVANHIQNIHSHENTLFPSCLHEPLVGDQTRHWLKPSTAACEKFTAILLSPRLLKDMHKISPEYHTSGIECFHSLILKFLPKNVVFSFKGMLCRLQLAAMHYNENAGRSQASTADGDLRYSIVFPKFKHGEFIVRALKSNPTTGYIDKLMELLFHHVVEDPQPYLDFSGQMAVPEKLCAQFIRAEKEEAVSRHRSRFFKNT

Secondary structure (DSSP, 8-state):
-BTTB-HHHHHHHHHHHHTT--HHHHHHHHHHTT-----HHHHHHHIIIIIHHHHHHHHHHHHHHHHHHHHHT-SEEEEEEEEESS-GGG-SEEEEEEEETTTTEEEEEEEEEGGGSSSGGGHHHHHHHHHHHHHHHTTPPEEEEEES--HHHHHHHHHH-TTSEEEE-HHHHHHHHHHHHHHHHTSTT-GGGGGGHHHHHHHHHHHHHH-SSHHHHHHHHHHHHHHTTT--B-S-TTS-B-SS---SS-TTS-PPPTTSHHHHHHHHHHT-HHHHHHHTTB-SS--SHHHHHHHHHHHHHS-TTS---HHHHHHHHHHHHHHHHHHTTPPBPB-TT-PBPEEEE--GGGTT--EEEEPBPPP--HHHHHHHHHIIIIITT--HHHHHHHHTSPPPPPGGGGSPPPPHHHHHHHHHHHHHHT-/-BTTB-HHHHHHHHHHHHTT--HHHHHHHHHHHT-----HHHHHHHIIIIIHHHHHHHHHHHHHHHHHHHHHT-SEEEEEEEEESS-GGG-SEEEEEEEETTTTEEEEEEEEEGGGSSSGGGHHHHHHHHHHHHHHHTTPPEEEEEES--HHHHHHHHHH-TTSEEEE-HHHHHHHHHHHHHHHHTSTT-GGGGGGHHHHHHHHHHHHHH-SSHHHHHHHHHHHHHHTTT--B-S-TTS-B-SS---SS-TTS-PPPTTSHHHHHHHHHHT-HHHHHHHTTB-SS--SHHHHHHHHHHHHHS-TTS---HHHHHHHHHHHHHHHHHHTTPPBPB-TT-PBPEEEE--GGGTT--EEEEPBPPP--HHHHHHHHHIIIIITT--HHHHHHHHTSPPPPPGGGGSPPPPHHHHHHHHHHHHHHT-

Organism: NCBI:txid630221

Foldseek 3Di:
DFLPDPPVQLVVLLVCQLQLHDPVVVCVVCVVVVHDHDDPVVSVVCCQQFQLLLLVVLLVVVLVVVLVVLVVVPAFEKEKDWDFLDDQQDGQKIKMWIARQVLLATNDIDIDGQVVPVGSLCRRLVRVVVVVVVSVVVPRHYAEYEYQPRPSNVVCCVPPPVRHQYAYALVSVLVVLLVVQVVQCVDDPQVLSNVCSVVLSVQLLVLQQVDDALVSSLVSQLCVLCVLQVHAADPDPSRGGDPDPDPPPPVPRPRDDPPDPNSVVSSCSSVPPVSSVNSRRHHNPGHCVSVVVLVVLLCSNRPSVDDDAPSSSVSSSSSSSVQCSQPVPFAFDADPVGHWDWDWADDPVVVGDIDIDGHTDDGDSVVSVVSVCCRSVPCSVPVVVSSVVSVVDDGDDDPCVVPDDDDPVVVVVVVVVVVVVVD/DFLPDDPVQLVVLLVCQLQLHDPVVVCVVCVVVVHDHDDPVVSVVCCQQFQLLLLVVLLVVVLVVVLVVLVVVPAFEKEKDWDFLDDQQDGQKIKMWIARQVLLATNDIDIDGQVVPVGSLCRRLVRVVVVVVVSVVVPRHYAEYEYQPRPSNVVCCVPPPVRHQYAYALVSVLVVLLVVQVVQCVDDPQVLSNVCSVVLSVQLLVLQQVDDALVSSLVSQLCVLCVLQVHAADPDPSRGGDPDPDPPPPVPRDRDDPPDPNSVVSSCSSVPPVSSVNSRRHHNPGHCVSVVVLVVLLCSNRPSVDDDAPSSSVSSSSSSSVQCSQPVPFAFDADPVGHWDWDWADDPVVVGDIDIDGHGDDGDSVVSVVSVCCRSVPCSVPVVVSSVVSVVDDGDDDPCPVPDDDDPVVVVVVVVVVVVVVD

Nearest PDB structures (foldseek):
  3k9k-assembly3_B  TM=4.019E-01  e=1.381E-02  Homo sapiens
  3f2k-assembly1_A  TM=4.348E-01  e=7.174E-02  Homo sapiens
  3k9j-assembly2_A  TM=3.737E-01  e=1.287E-01  Homo sapiens
  4ur7-assembly1_C  TM=2.211E-01  e=1.742E+00  Agrobacterium tumefaciens
  3k9k-assembly3_B  TM=4.016E-01  e=1.406E-02  Homo sapiens